Protein AF-H0URG2-F1 (afdb_monomer)

Radius of gyration: 34.23 Å; Cα contacts (8 Å, |Δi|>4): 2656; chains: 1; bounding box: 109×72×101 Å

InterPro domains:
  IPR011047 Quinoprotein alcohol dehydrogenase-like superfamily [SSF50998] (599-935)

Secondary structure (DSSP, 8-state):
--------PPEEPPPPTTSS-SPPPEEEEEE-TTS--PPPSSS-TT-----TT--S---------PPPPPPP-PPPTT-TTGGGTS----------PPPEE--SSS--EE-S--S-GGG--TT-TT-S--S-TT----TT---SS---S-GGGHHHHHHHHHHHT-HHHHTTSEEEEEEE-------S-SSSPPPS-S-PPPPTT-------TT--S-----------S----------------SS---TTTTT---EEESS--EESEEEETTEEEE-HHHHHHHTTSSS--SSSS------S---HHHHHT----TTTTTS--SHHHHHTEETTTEE-TT---TTSPBSS--STT--EEEEEEE-----TT---HHHHHHHHHT---B-GGG-B-TTTSSBPBPPPEEEEEEE-S-SS--SHHHHHHHHHHHHHHHHHHHSSSSS----EE--SHHHHHHHHHHHHHHHH-EEE--S--EEEE-TTS-EEEEEEEEEE-TTTTSSPPEEEEEEEEE-TT--EEEEEEHHHHHHTS-GGG--EEEEETTTEEEEEEETTEE--HHHHHHHTT---SSS-HHHHHHHHHHHHHTB------TT---------S-TTSTTPPTTB----B--SS--EEEEEEE-TTS-EEEEEEEE-TTS-EEEEETTTTEEEEEEE-HHHHGGGTTGGGTEETTEE---S-TT---S---EESSBS-EEEEE-TTS-EEEEEE-BTT-SEEEEEE-SSTTS-EEEEEEEEEEEE--TT-SS-EEEEEEEEEEE-SS-EEEEETTTTTTSTT--TT--BB-SPPEEEEETTEEEEEEE--B--TT---PPP-EEEEETTT--EEEEE--SS-----SPPEEEPSSTT--B--EEEEE-TTS-EEEEETTTTEEEEEE-TTSSTTB----SPPEEEEETTEEEEEEE---TTS-S-TT--B-EEEEEEHHHHHTT--SSGGGSEE--TTS----SSSS-EEEEPP--TT---EE-S--EEETTEEEEEEEEE--STT--EEEEEEEEETTT--BSSSSSSEEEEETEEEEEEEEETTEEEEEEEESS---HHHHHHHH-TT-EEETTTTEEEEEPPTTSPPPPSS------SS----

Organism: NCBI:txid926567

Sequence (1125 aa):
MGADDVLLNPFFKEAPKGIGEGVPPNVFLLIDTSASMLWSTSGDVNDVPASGTCYSGPAGSSPYYVLPSPVPHNPVVGDPYYFYESSETWCTYGDGSQPYKMYTGEQYQYWGRDLDSSNNIENDPNCYAQDNDYLRYKRGNRANGLVPNDSRAFKMKLVLWRLLRSPDVVRDAVVGVATYVQQDYSSWGDNGLPWADWYRGVTKSGSFAYREASWPNGRFGYDNPNSSGTGGSGMTYYGRSVRLSRGVLISTNESSKRAMFIVQPSQMYQLSGGAYVATQARDKVTQWFDGVEDSTNKELRFDGKRPLTQSIAFSEGANYSKLEGSLRDFFCARKSGVYDINDSRPSAEPTYIRQWCQGNYAIILTAGGQNRDNTDPVEAVRALYNARISYYGWGVDPATGSYRKSQPVKVFVVAFVNPNPTSDKGRQLKRTLEKMADVGDDGLENGSASPFYANDVGALMDAFRRIFDSINSNAGSGGAPVVSPRKDGETFVYSSSFSVPSSSRAMQWKGDIVCYGFDKDGNQTRKWSAAEMLNKREHSDRALLAVVNGEGLKRVLNSGSFSYLDQLASQMGLSSSGASAATQAELFLRWLMGDRTVAYDANGFKIKWDEDLDENYLYKRAGQRYKMGDVYHSGMVELTIYNSNGGKDIALFAQDNLGLLHAFDVSNGSERWAFAPPNVLEGRRMVGLKQFQGAWLQTTDPMQSYYSVPRYLLDGPLVVERTREGKYVLLGLLGRGGCGLYAMDVTSPWSPSFLWAVENQVFEFKGDSSMPGFSSSPKLVIWGSKSREVLSHVQAYGTKRDYRELLLSTSTPVVGTYLGEDVLLMGNGYPGPSGMSKQGAVYLSSLFTGDIKNKFTHSDMKSVVGSPKALAPSDGSREIDLFYFGDLSSSIWRASASKGQVSCIVPSGVIPGGMGISHGLAIGRSGGALWIAGVTGDDGGLDNPSGTRAVMFSFPLARAESGGITKTGDLNGVNAYDQSTAGSTDGWYMPLDQSGANRERPSTPPVIKNGYALFATFTPSSGACVAGTGRLYAVDLRTGKSGWGGLKYREVENLKITGITIYKNKIYMGVQRFADISDSALKKAFGSDAKASWDSGLVTISLPPNVPADKDKVGKYDRLYWRRR

pLDDT: mean 71.89, std 22.97, range [21.12, 98.12]

Structure (mmCIF, N/CA/C/O backbone):
data_AF-H0URG2-F1
#
_entry.id   AF-H0URG2-F1
#
loop_
_atom_site.group_PDB
_atom_site.id
_atom_site.type_symbol
_atom_site.label_atom_id
_atom_site.label_alt_id
_atom_site.label_comp_id
_atom_site.label_asym_id
_atom_site.label_entity_id
_atom_site.label_seq_id
_atom_site.pdbx_PDB_ins_code
_atom_site.Cartn_x
_atom_site.Cartn_y
_atom_site.Cartn_z
_atom_site.occupancy
_atom_site.B_iso_or_equiv
_atom_site.auth_seq_id
_atom_site.auth_comp_id
_atom_site.auth_asym_id
_atom_site.auth_atom_id
_atom_site.pdbx_PDB_model_num
ATOM 1 N N . MET A 1 1 ? -20.288 37.185 -10.070 1.00 23.23 1 MET A N 1
ATOM 2 C CA . MET A 1 1 ? -20.261 36.881 -8.624 1.00 23.23 1 MET A CA 1
ATOM 3 C C . MET A 1 1 ? -19.668 35.490 -8.507 1.00 23.23 1 MET A C 1
ATOM 5 O O . MET A 1 1 ? -20.315 34.547 -8.939 1.00 23.23 1 MET A O 1
ATOM 9 N N . GLY A 1 2 ? -18.379 35.409 -8.168 1.00 29.06 2 GLY A N 1
ATOM 10 C CA . GLY A 1 2 ? -17.565 34.202 -8.346 1.00 29.06 2 GLY A CA 1
ATOM 11 C C . GLY A 1 2 ? -17.967 33.103 -7.372 1.00 29.06 2 GLY A C 1
ATOM 12 O O . GLY A 1 2 ? -18.091 33.365 -6.181 1.00 29.06 2 GLY A O 1
ATOM 13 N N . ALA A 1 3 ? -18.205 31.900 -7.890 1.00 36.34 3 ALA A N 1
ATOM 14 C CA . ALA A 1 3 ? -18.294 30.700 -7.073 1.00 36.34 3 ALA A CA 1
ATOM 15 C C . ALA A 1 3 ? -16.969 30.543 -6.310 1.00 36.34 3 ALA A C 1
ATOM 17 O O . ALA A 1 3 ? -15.912 30.654 -6.920 1.00 36.34 3 ALA A O 1
ATOM 18 N N . ASP A 1 4 ? -17.021 30.348 -4.992 1.00 50.47 4 ASP A N 1
ATOM 19 C CA . ASP A 1 4 ? -15.824 30.191 -4.165 1.00 50.47 4 ASP A CA 1
ATOM 20 C C . ASP A 1 4 ? -14.951 29.040 -4.686 1.00 50.47 4 ASP A C 1
ATOM 22 O O . ASP A 1 4 ? -15.329 27.868 -4.578 1.00 50.47 4 ASP A O 1
ATOM 26 N N . ASP A 1 5 ? -13.772 29.369 -5.219 1.00 61.28 5 ASP A N 1
ATOM 27 C CA . ASP A 1 5 ? -12.823 28.371 -5.704 1.00 61.28 5 ASP A CA 1
ATOM 28 C C . ASP A 1 5 ? -12.405 27.445 -4.547 1.00 61.28 5 ASP A C 1
ATOM 30 O O . ASP A 1 5 ? -12.011 27.875 -3.451 1.00 61.28 5 ASP A O 1
ATOM 34 N N . VAL A 1 6 ? -12.535 26.139 -4.784 1.00 71.56 6 VAL A N 1
ATOM 35 C CA . VAL A 1 6 ? -12.036 25.083 -3.899 1.00 71.56 6 VAL A CA 1
ATOM 36 C C . VAL A 1 6 ? -10.634 24.710 -4.367 1.00 71.56 6 VAL A C 1
ATOM 38 O O . VAL A 1 6 ? -10.424 24.430 -5.542 1.00 71.56 6 VAL A O 1
ATOM 41 N N . LEU A 1 7 ? -9.671 24.705 -3.445 1.00 74.62 7 LEU A N 1
ATOM 42 C CA . LEU A 1 7 ? -8.257 24.432 -3.718 1.00 74.62 7 LEU A CA 1
ATOM 43 C C . LEU A 1 7 ? -7.811 23.207 -2.918 1.00 74.62 7 LEU A C 1
ATOM 45 O O . LEU A 1 7 ? -7.255 23.317 -1.821 1.00 74.62 7 LEU A O 1
ATOM 49 N N . LEU A 1 8 ? -8.106 22.023 -3.453 1.00 77.62 8 LEU A N 1
ATOM 50 C CA . LEU A 1 8 ? -7.709 20.766 -2.834 1.00 77.62 8 LEU A CA 1
ATOM 51 C C . LEU A 1 8 ? -6.282 20.433 -3.245 1.00 77.62 8 LEU A C 1
ATOM 53 O O . LEU A 1 8 ? -5.978 20.131 -4.393 1.00 77.62 8 LEU A O 1
ATOM 57 N N . ASN A 1 9 ? -5.394 20.461 -2.265 1.00 68.25 9 ASN A N 1
ATOM 58 C CA . ASN A 1 9 ? -3.984 20.230 -2.500 1.00 68.25 9 ASN A CA 1
ATOM 59 C C . ASN A 1 9 ? -3.631 18.755 -2.236 1.00 68.25 9 ASN A C 1
ATOM 61 O O . ASN A 1 9 ? -4.060 18.203 -1.217 1.00 68.25 9 ASN A O 1
ATOM 65 N N . PRO A 1 10 ? -2.899 18.092 -3.145 1.00 66.50 10 PRO A N 1
ATOM 66 C CA . PRO A 1 10 ? -2.402 16.734 -2.947 1.00 66.50 10 PRO A CA 1
ATOM 67 C C . PRO A 1 10 ? -1.057 16.748 -2.211 1.00 66.50 10 PRO A C 1
ATOM 69 O O . PRO A 1 10 ? -0.228 17.632 -2.431 1.00 66.50 10 PRO A O 1
ATOM 72 N N . PHE A 1 11 ? -0.802 15.738 -1.384 1.00 73.38 11 PHE A N 1
ATOM 73 C CA . PHE A 1 11 ? 0.464 15.602 -0.661 1.00 73.38 11 PHE A CA 1
ATOM 74 C C . PHE A 1 11 ? 1.533 14.991 -1.561 1.00 73.38 11 PHE A C 1
ATOM 76 O O . PHE A 1 11 ? 1.257 14.036 -2.291 1.00 73.38 11 PHE A O 1
ATOM 83 N N . PHE A 1 12 ? 2.752 15.531 -1.512 1.00 74.38 12 PHE A N 1
ATOM 84 C CA . PHE A 1 12 ? 3.875 14.940 -2.231 1.00 74.38 12 PHE A CA 1
ATOM 85 C C . PHE A 1 12 ? 4.222 13.580 -1.643 1.00 74.38 12 PHE A C 1
ATOM 87 O O . PHE A 1 12 ? 4.159 13.363 -0.430 1.00 74.38 12 PHE A O 1
ATOM 94 N N . LYS A 1 13 ? 4.583 12.664 -2.535 1.00 74.56 13 LYS A N 1
ATOM 95 C CA . LYS A 1 13 ? 4.996 11.326 -2.165 1.00 74.56 13 LYS A CA 1
ATOM 96 C C . LYS A 1 13 ? 6.514 11.231 -2.154 1.00 74.56 13 LYS A C 1
ATOM 98 O O . LYS A 1 13 ? 7.164 11.512 -3.156 1.00 74.56 13 LYS A O 1
ATOM 103 N N . GLU A 1 14 ? 7.069 10.803 -1.028 1.00 64.06 14 GLU A N 1
ATOM 104 C CA . GLU A 1 14 ? 8.490 10.484 -0.898 1.00 64.06 14 GLU A CA 1
ATOM 105 C C . GLU A 1 14 ? 8.695 8.972 -1.009 1.00 64.06 14 GLU A C 1
ATOM 107 O O . GLU A 1 14 ? 7.850 8.194 -0.558 1.00 64.06 14 GLU A O 1
ATOM 112 N N . ALA A 1 15 ? 9.810 8.549 -1.612 1.00 60.56 15 ALA A N 1
ATOM 113 C CA . ALA A 1 15 ? 10.192 7.140 -1.623 1.00 60.56 15 ALA A CA 1
ATOM 114 C C . ALA A 1 15 ? 10.370 6.630 -0.178 1.00 60.56 15 ALA A C 1
ATOM 116 O O . ALA A 1 15 ? 10.887 7.373 0.664 1.00 60.56 15 ALA A O 1
ATOM 117 N N . PRO A 1 16 ? 9.960 5.390 0.149 1.00 59.97 16 PRO A N 1
ATOM 118 C CA . PRO A 1 16 ? 10.150 4.852 1.491 1.00 59.97 16 PRO A CA 1
ATOM 119 C C . PRO A 1 16 ? 11.643 4.778 1.836 1.00 59.97 16 PRO A C 1
ATOM 121 O O . PRO A 1 16 ? 12.467 4.456 0.980 1.00 59.97 16 PRO A O 1
ATOM 124 N N . LYS A 1 17 ? 12.003 5.044 3.097 1.00 51.06 17 LYS A N 1
ATOM 125 C CA . LYS A 1 17 ? 13.397 4.924 3.562 1.00 51.06 17 LYS A CA 1
ATOM 126 C C . LYS A 1 17 ? 13.940 3.517 3.281 1.00 51.06 17 LYS A C 1
ATOM 128 O O . LYS A 1 17 ? 13.244 2.536 3.540 1.00 51.06 17 LYS A O 1
ATOM 133 N N . GLY A 1 18 ? 15.163 3.427 2.755 1.00 49.09 18 GLY A N 1
ATOM 134 C CA . GLY A 1 18 ? 15.786 2.170 2.326 1.00 49.09 18 GLY A CA 1
ATOM 135 C C . GLY A 1 18 ? 15.472 1.731 0.886 1.00 49.09 18 GLY A C 1
ATOM 136 O O . GLY A 1 18 ? 16.137 0.829 0.385 1.00 49.09 18 GLY A O 1
ATOM 137 N N . ILE A 1 19 ? 14.521 2.369 0.188 1.00 47.78 19 ILE A N 1
ATOM 138 C CA . ILE A 1 19 ? 14.267 2.153 -1.247 1.00 47.78 19 ILE A CA 1
ATOM 139 C C . ILE A 1 19 ? 15.076 3.172 -2.060 1.00 47.78 19 ILE A C 1
ATOM 141 O O . ILE A 1 19 ? 14.851 4.375 -1.963 1.00 47.78 19 ILE A O 1
ATOM 145 N N . GLY A 1 20 ? 16.018 2.690 -2.877 1.00 44.16 20 GLY A N 1
ATOM 146 C CA . GLY A 1 20 ? 16.857 3.535 -3.744 1.00 44.16 20 GLY A CA 1
ATOM 147 C C . GLY A 1 20 ? 18.101 4.146 -3.080 1.00 44.16 20 GLY A C 1
ATOM 148 O O . GLY A 1 20 ? 18.868 4.822 -3.754 1.00 44.16 20 GLY A O 1
ATOM 149 N N . GLU A 1 21 ? 18.358 3.866 -1.798 1.00 44.47 21 GLU A N 1
ATOM 150 C CA . GLU A 1 21 ? 19.613 4.220 -1.095 1.00 44.47 21 GLU A CA 1
ATOM 151 C C . GLU A 1 21 ? 20.697 3.124 -1.241 1.00 44.47 21 GLU A C 1
ATOM 153 O O . GLU A 1 21 ? 21.665 3.061 -0.482 1.00 44.47 21 GLU A O 1
ATOM 158 N N . GLY A 1 22 ? 20.510 2.220 -2.208 1.00 53.62 22 GLY A N 1
ATOM 159 C CA . GLY A 1 22 ? 21.348 1.049 -2.431 1.00 53.62 22 GLY A CA 1
ATOM 160 C C . GLY A 1 22 ? 22.709 1.372 -3.047 1.00 53.62 22 GLY A C 1
ATOM 161 O O . GLY A 1 22 ? 22.903 2.357 -3.755 1.00 53.62 22 GLY A O 1
ATOM 162 N N . VAL A 1 23 ? 23.666 0.482 -2.796 1.00 64.25 23 VAL A N 1
ATOM 163 C CA . VAL A 1 23 ? 24.939 0.437 -3.522 1.00 64.25 23 VAL A CA 1
ATOM 164 C C . VAL A 1 23 ? 24.622 0.186 -5.004 1.00 64.25 23 VAL A C 1
ATOM 166 O O . VAL A 1 23 ? 23.902 -0.779 -5.272 1.00 64.25 23 VAL A O 1
ATOM 169 N N . PRO A 1 24 ? 25.143 0.993 -5.951 1.00 69.12 24 PRO A N 1
ATOM 170 C CA . PRO A 1 24 ? 24.903 0.809 -7.384 1.00 69.12 24 PRO A CA 1
ATOM 171 C C . PRO A 1 24 ? 25.088 -0.654 -7.808 1.00 69.12 24 PRO A C 1
ATOM 173 O O . PRO A 1 24 ? 26.152 -1.210 -7.514 1.00 69.12 24 PRO A O 1
ATOM 176 N N . PRO A 1 25 ? 24.116 -1.314 -8.463 1.00 74.75 25 PRO A N 1
ATOM 177 C CA . PRO A 1 25 ? 24.286 -2.696 -8.891 1.00 74.75 25 PRO A CA 1
ATOM 178 C C . PRO A 1 25 ? 25.421 -2.832 -9.911 1.00 74.75 25 PRO A C 1
ATOM 180 O O . PRO A 1 25 ? 25.667 -1.932 -10.716 1.00 74.75 25 PRO A O 1
ATOM 183 N N . ASN A 1 26 ? 26.103 -3.974 -9.890 1.00 83.06 26 ASN A N 1
ATOM 184 C CA . ASN A 1 26 ? 27.033 -4.375 -10.940 1.00 83.06 26 ASN A CA 1
ATOM 185 C C . ASN A 1 26 ? 26.241 -5.039 -12.067 1.00 83.06 26 ASN A C 1
ATOM 187 O O . ASN A 1 26 ? 25.551 -6.027 -11.824 1.00 83.06 26 ASN A O 1
ATOM 191 N N . VAL A 1 27 ? 26.356 -4.529 -13.293 1.00 87.00 27 VAL A N 1
ATOM 192 C CA . VAL A 1 27 ? 25.695 -5.094 -14.477 1.00 87.00 27 VAL A CA 1
ATOM 193 C C . VAL A 1 27 ? 26.740 -5.365 -15.547 1.00 87.00 27 VAL A C 1
ATOM 195 O O . VAL A 1 27 ? 27.257 -4.443 -16.180 1.00 87.00 27 VAL A O 1
ATOM 198 N N . PHE A 1 28 ? 27.089 -6.636 -15.732 1.00 87.19 28 PHE A N 1
ATOM 199 C CA . PHE A 1 28 ? 28.124 -7.047 -16.676 1.00 87.19 28 PHE A CA 1
ATOM 200 C C . PHE A 1 28 ? 27.508 -7.689 -17.918 1.00 87.19 28 PHE A C 1
ATOM 202 O O . PHE A 1 28 ? 26.824 -8.704 -17.840 1.00 87.19 28 PHE A O 1
ATOM 209 N N . LEU A 1 29 ? 27.752 -7.092 -19.079 1.00 86.44 29 LEU A N 1
ATOM 210 C CA . LEU A 1 29 ? 27.286 -7.584 -20.368 1.00 86.44 29 LEU A CA 1
ATOM 211 C C . LEU A 1 29 ? 28.348 -8.517 -20.947 1.00 86.44 29 LEU A C 1
ATOM 213 O O . LEU A 1 29 ? 29.492 -8.100 -21.098 1.00 86.44 29 LEU A O 1
ATOM 217 N N . LEU A 1 30 ? 27.977 -9.742 -21.304 1.00 84.31 30 LEU A N 1
ATOM 218 C CA . LEU A 1 30 ? 28.808 -10.666 -22.067 1.00 84.31 30 LEU A CA 1
ATOM 219 C C . LEU A 1 30 ? 28.251 -10.786 -23.484 1.00 84.31 30 LEU A C 1
ATOM 221 O O . LEU A 1 30 ? 27.132 -11.262 -23.679 1.00 84.31 30 LEU A O 1
ATOM 225 N N . ILE A 1 31 ? 29.044 -10.366 -24.466 1.00 80.62 31 ILE A N 1
ATOM 226 C CA . ILE A 1 31 ? 28.698 -10.479 -25.885 1.00 80.62 31 ILE A CA 1
ATOM 227 C C . ILE A 1 31 ? 29.324 -11.757 -26.443 1.00 80.62 31 ILE A C 1
ATOM 229 O O . ILE A 1 31 ? 30.548 -11.875 -26.519 1.00 80.62 31 ILE A O 1
ATOM 233 N N . ASP A 1 32 ? 28.486 -12.708 -26.850 1.00 76.44 32 ASP A N 1
ATOM 234 C CA . ASP A 1 32 ? 28.926 -13.954 -27.469 1.00 76.44 32 ASP A CA 1
ATOM 235 C C . ASP A 1 32 ? 29.293 -13.766 -28.949 1.00 76.44 32 ASP A C 1
ATOM 237 O O . ASP A 1 32 ? 28.431 -13.741 -29.822 1.00 76.44 32 ASP A O 1
ATOM 241 N N . THR A 1 33 ? 30.586 -13.682 -29.258 1.00 65.94 33 THR A N 1
ATOM 242 C CA . THR A 1 33 ? 31.076 -13.518 -30.640 1.00 65.94 33 THR A CA 1
ATOM 243 C C . THR A 1 33 ? 31.188 -14.829 -31.424 1.00 65.94 33 THR A C 1
ATOM 245 O O . THR A 1 33 ? 31.694 -14.833 -32.552 1.00 65.94 33 THR A O 1
ATOM 248 N N . SER A 1 34 ? 30.756 -15.954 -30.843 1.00 57.47 34 SER A N 1
ATOM 249 C CA . SER A 1 34 ? 30.923 -17.290 -31.429 1.00 57.47 34 SER A CA 1
ATOM 250 C C . SER A 1 34 ? 29.943 -17.608 -32.558 1.00 57.47 34 SER A C 1
ATOM 252 O O . SER A 1 34 ? 30.241 -18.449 -33.408 1.00 57.47 34 SER A O 1
ATOM 254 N N . ALA A 1 35 ? 28.800 -16.927 -32.592 1.00 56.44 35 ALA A N 1
ATOM 255 C CA . ALA A 1 35 ? 27.760 -17.096 -33.596 1.00 56.44 35 ALA A CA 1
ATOM 256 C C . ALA A 1 35 ? 27.224 -15.738 -34.057 1.00 56.44 35 ALA A C 1
ATOM 258 O O . ALA A 1 35 ? 27.288 -14.744 -33.336 1.00 56.44 35 ALA A O 1
ATOM 259 N N . SER A 1 36 ? 26.704 -15.695 -35.282 1.00 56.72 36 SER A N 1
ATOM 260 C CA . SER A 1 36 ? 26.131 -14.478 -35.853 1.00 56.72 36 SER A CA 1
ATOM 261 C C . SER A 1 36 ? 24.843 -14.089 -35.122 1.00 56.72 36 SER A C 1
ATOM 263 O O . SER A 1 36 ? 23.948 -14.917 -34.975 1.00 56.72 36 SER A O 1
ATOM 265 N N . MET A 1 37 ? 24.715 -12.822 -34.725 1.00 65.19 37 MET A N 1
ATOM 266 C CA . MET A 1 37 ? 23.502 -12.266 -34.108 1.00 65.19 37 MET A CA 1
ATOM 267 C C . MET A 1 37 ? 22.620 -11.600 -35.174 1.00 65.19 37 MET A C 1
ATOM 269 O O . MET A 1 37 ? 22.312 -10.410 -35.107 1.00 65.19 37 MET A O 1
ATOM 273 N N . LEU A 1 38 ? 22.269 -12.372 -36.209 1.00 54.44 38 LEU A N 1
ATOM 274 C CA . LEU A 1 38 ? 21.428 -11.920 -37.321 1.00 54.44 38 LEU A CA 1
ATOM 275 C C . LEU A 1 38 ? 19.940 -12.116 -36.994 1.00 54.44 38 LEU A C 1
ATOM 277 O O . LEU A 1 38 ? 19.549 -13.137 -36.434 1.00 54.44 38 LEU A O 1
ATOM 281 N N . TRP A 1 39 ? 19.103 -11.160 -37.403 1.00 53.47 39 TRP A N 1
ATOM 282 C CA . TRP A 1 39 ? 17.642 -11.257 -37.320 1.00 53.47 39 TRP A CA 1
ATOM 283 C C . TRP A 1 39 ? 17.097 -12.028 -38.524 1.00 53.47 39 TRP A C 1
ATOM 285 O O . TRP A 1 39 ? 17.305 -11.605 -39.660 1.00 53.47 39 TRP A O 1
ATOM 295 N N . SER A 1 40 ? 16.398 -13.145 -38.310 1.00 44.03 40 SER A N 1
ATOM 296 C CA . SER A 1 40 ? 15.697 -13.836 -39.400 1.00 44.03 40 SER A CA 1
ATOM 297 C C . SER A 1 40 ? 14.273 -13.316 -39.541 1.00 44.03 40 SER A C 1
ATOM 299 O O . SER A 1 40 ? 13.514 -13.359 -38.575 1.00 44.03 40 SER A O 1
ATOM 301 N N . THR A 1 41 ? 13.873 -12.920 -40.748 1.00 35.22 41 THR A N 1
ATOM 302 C CA . THR A 1 41 ? 12.480 -12.557 -41.057 1.00 35.22 41 THR A CA 1
ATOM 303 C C . THR A 1 41 ? 11.589 -13.775 -41.328 1.00 35.22 41 THR A C 1
ATOM 305 O O . THR A 1 41 ? 10.371 -13.656 -41.283 1.00 35.22 41 THR A O 1
ATOM 308 N N . SER A 1 42 ? 12.157 -14.963 -41.576 1.00 34.75 42 SER A N 1
ATOM 309 C CA . SER A 1 42 ? 11.436 -16.248 -41.606 1.00 34.75 42 SER A CA 1
ATOM 310 C C . SER A 1 42 ? 12.411 -17.424 -41.781 1.00 34.75 42 SER A C 1
ATOM 312 O O . SER A 1 42 ? 13.003 -17.593 -42.841 1.00 34.75 42 SER A O 1
ATOM 314 N N . GLY A 1 43 ? 12.603 -18.246 -40.742 1.00 44.69 43 GLY A N 1
ATOM 315 C CA . GLY A 1 43 ? 13.341 -19.514 -40.842 1.00 44.69 43 GLY A CA 1
ATOM 316 C C . GLY A 1 43 ? 14.269 -19.823 -39.664 1.00 44.69 43 GLY A C 1
ATOM 317 O O . GLY A 1 43 ? 14.777 -18.931 -38.991 1.00 44.69 43 GLY A O 1
ATOM 318 N N . ASP A 1 44 ? 14.499 -21.114 -39.416 1.00 38.44 44 ASP A N 1
ATOM 319 C CA . ASP A 1 44 ? 15.436 -21.582 -38.395 1.00 38.44 44 ASP A CA 1
ATOM 320 C C . ASP A 1 44 ? 16.882 -21.319 -38.836 1.00 38.44 44 ASP A C 1
ATOM 322 O O . ASP A 1 44 ? 17.448 -22.048 -39.647 1.00 38.44 44 ASP A O 1
ATOM 326 N N . VAL A 1 45 ? 17.494 -20.271 -38.280 1.00 41.75 45 VAL A N 1
ATOM 327 C CA . VAL A 1 45 ? 18.829 -19.746 -38.653 1.00 41.75 45 VAL A CA 1
ATOM 328 C C . VAL A 1 45 ? 19.959 -20.787 -38.549 1.00 41.75 45 VAL A C 1
ATOM 330 O O . VAL A 1 45 ? 21.024 -20.617 -39.135 1.00 41.75 45 VAL A O 1
ATOM 333 N N . ASN A 1 46 ? 19.722 -21.897 -37.846 1.00 36.97 46 ASN A N 1
ATOM 334 C CA . ASN A 1 46 ? 20.714 -22.937 -37.565 1.00 36.97 46 ASN A CA 1
ATOM 335 C C . ASN A 1 46 ? 20.557 -24.215 -38.401 1.00 36.97 46 ASN A C 1
ATOM 337 O O . ASN A 1 46 ? 21.272 -25.191 -38.156 1.00 36.97 46 ASN A O 1
ATOM 341 N N . ASP A 1 47 ? 19.641 -24.220 -39.372 1.00 33.66 47 ASP A N 1
ATOM 342 C CA . ASP A 1 47 ? 19.243 -25.437 -40.079 1.00 33.66 47 ASP A CA 1
ATOM 343 C C . ASP A 1 47 ? 19.636 -25.481 -41.556 1.00 33.66 47 ASP A C 1
ATOM 345 O O . ASP A 1 47 ? 19.103 -26.295 -42.300 1.00 33.66 47 ASP A O 1
ATOM 349 N N . VAL A 1 48 ? 20.636 -24.703 -41.988 1.00 31.38 48 VAL A N 1
ATOM 350 C CA . VAL A 1 48 ? 21.342 -25.044 -43.233 1.00 31.38 48 VAL A CA 1
ATOM 351 C C . VAL A 1 48 ? 22.256 -26.231 -42.914 1.00 31.38 48 VAL A C 1
ATOM 353 O O . VAL A 1 48 ? 23.267 -26.054 -42.223 1.00 31.38 48 VAL A O 1
ATOM 356 N N . PRO A 1 49 ? 21.946 -27.462 -43.362 1.00 27.30 49 PRO A N 1
ATOM 357 C CA . PRO A 1 49 ? 22.881 -28.560 -43.210 1.00 27.30 49 PRO A CA 1
ATOM 358 C C . PRO A 1 49 ? 24.110 -28.200 -44.045 1.00 27.30 49 PRO A C 1
ATOM 360 O O . PRO A 1 49 ? 23.973 -27.707 -45.166 1.00 27.30 49 PRO A O 1
ATOM 363 N N . ALA A 1 50 ? 25.319 -28.501 -43.566 1.00 30.83 50 ALA A N 1
ATOM 364 C CA . ALA A 1 50 ? 26.390 -28.742 -44.524 1.00 30.83 50 ALA A CA 1
ATOM 365 C C . ALA A 1 50 ? 25.867 -29.860 -45.436 1.00 30.83 50 ALA A C 1
ATOM 367 O O . ALA A 1 50 ? 25.634 -30.969 -44.950 1.00 30.83 50 ALA A O 1
ATOM 368 N N . SER A 1 51 ? 25.560 -29.558 -46.701 1.00 26.19 51 SER A N 1
ATOM 369 C CA . SER A 1 51 ? 25.003 -30.558 -47.609 1.00 26.19 51 SER A CA 1
ATOM 370 C C . SER A 1 51 ? 25.964 -31.740 -47.627 1.00 26.19 51 SER A C 1
ATOM 372 O O . SER A 1 51 ? 27.138 -31.576 -47.970 1.00 26.19 51 SER A O 1
ATOM 374 N N . GLY A 1 52 ? 25.475 -32.908 -47.215 1.00 28.14 52 GLY A N 1
ATOM 375 C CA . GLY A 1 52 ? 26.280 -34.089 -46.904 1.00 28.14 52 GLY A CA 1
ATOM 376 C C . GLY A 1 52 ? 27.063 -34.691 -48.072 1.00 28.14 52 GLY A C 1
ATOM 377 O O . GLY A 1 52 ? 27.671 -35.738 -47.891 1.00 28.14 52 GLY A O 1
ATOM 378 N N . THR A 1 53 ? 27.083 -34.064 -49.249 1.00 27.41 53 THR A N 1
ATOM 379 C CA . THR A 1 53 ? 27.762 -34.569 -50.447 1.00 27.41 53 THR A CA 1
ATOM 380 C C . THR A 1 53 ? 28.116 -33.451 -51.438 1.00 27.41 53 THR A C 1
ATOM 382 O O . THR A 1 53 ? 27.714 -33.531 -52.591 1.00 27.41 53 THR A O 1
ATOM 385 N N . CYS A 1 54 ? 28.836 -32.390 -51.055 1.00 24.39 54 CYS A N 1
ATOM 386 C CA . CYS A 1 54 ? 29.363 -31.424 -52.039 1.00 24.39 54 CYS A CA 1
ATOM 387 C C . CYS A 1 54 ? 30.772 -30.940 -51.667 1.00 24.39 54 CYS A C 1
ATOM 389 O O . CYS A 1 54 ? 30.953 -30.003 -50.892 1.00 24.39 54 CYS A O 1
ATOM 391 N N . TYR A 1 55 ? 31.771 -31.598 -52.260 1.00 25.00 55 TYR A N 1
ATOM 392 C CA . TYR A 1 55 ? 33.051 -30.980 -52.596 1.00 25.00 55 TYR A CA 1
ATOM 393 C C . TYR A 1 55 ? 32.816 -29.902 -53.670 1.00 25.00 55 TYR A C 1
ATOM 395 O O . TYR A 1 55 ? 31.922 -30.031 -54.500 1.00 25.00 55 TYR A O 1
ATOM 403 N N . SER A 1 56 ? 33.634 -28.852 -53.641 1.00 29.36 56 SER A N 1
ATOM 404 C CA . SER A 1 56 ? 33.675 -27.732 -54.592 1.00 29.36 56 SER A CA 1
ATOM 405 C C . SER A 1 56 ? 33.534 -28.141 -56.075 1.00 29.36 56 SER A C 1
ATOM 407 O O . SER A 1 56 ? 34.380 -28.886 -56.572 1.00 29.36 56 SER A O 1
ATOM 409 N N . GLY A 1 57 ? 32.533 -27.594 -56.783 1.00 24.83 57 GLY A N 1
ATOM 410 C CA . GLY A 1 57 ? 32.296 -27.713 -58.238 1.00 24.83 57 GLY A CA 1
ATOM 411 C C . GLY A 1 57 ? 31.194 -26.742 -58.738 1.00 24.83 57 GLY A C 1
ATOM 412 O O . GLY A 1 57 ? 30.469 -26.232 -57.893 1.00 24.83 57 GLY A O 1
ATOM 413 N N . PRO A 1 58 ? 31.097 -26.430 -60.054 1.00 25.03 58 PRO A N 1
ATOM 414 C CA . PRO A 1 58 ? 30.818 -25.083 -60.599 1.00 25.03 58 PRO A CA 1
ATOM 415 C C . PRO A 1 58 ? 29.336 -24.675 -60.788 1.00 25.03 58 PRO A C 1
ATOM 417 O O . PRO A 1 58 ? 28.422 -25.472 -60.615 1.00 25.03 58 PRO A O 1
ATOM 420 N N . ALA A 1 59 ? 29.156 -23.394 -61.146 1.00 24.09 59 ALA A N 1
ATOM 421 C CA . ALA A 1 59 ? 27.945 -22.565 -61.110 1.00 24.09 59 ALA A CA 1
ATOM 422 C C . ALA A 1 59 ? 26.741 -22.999 -61.975 1.00 24.09 59 ALA A C 1
ATOM 424 O O . ALA A 1 59 ? 26.901 -23.530 -63.073 1.00 24.09 59 ALA A O 1
ATOM 425 N N . GLY A 1 60 ? 25.542 -22.612 -61.510 1.00 28.77 60 GLY A N 1
ATOM 426 C CA . GLY A 1 60 ? 24.342 -22.435 -62.338 1.00 28.77 60 GLY A CA 1
ATOM 427 C C . GLY A 1 60 ? 23.150 -23.338 -61.999 1.00 28.77 60 GLY A C 1
ATOM 428 O O . GLY A 1 60 ? 23.047 -24.450 -62.505 1.00 28.77 60 GLY A O 1
ATOM 429 N N . SER A 1 61 ? 22.203 -22.839 -61.195 1.00 22.88 61 SER A N 1
ATOM 430 C CA . SER A 1 61 ? 20.743 -22.968 -61.420 1.00 22.88 61 SER A CA 1
ATOM 431 C C . SER A 1 61 ? 19.949 -22.268 -60.304 1.00 22.88 61 SER A C 1
ATOM 433 O O . SER A 1 61 ? 20.063 -22.589 -59.126 1.00 22.88 61 SER A O 1
ATOM 435 N N . SER A 1 62 ? 19.154 -21.280 -60.712 1.00 23.94 62 SER A N 1
ATOM 436 C CA . SER A 1 62 ? 18.245 -20.470 -59.890 1.00 23.94 62 SER A CA 1
ATOM 437 C C . SER A 1 62 ? 16.865 -21.132 -59.770 1.00 23.94 62 SER A C 1
ATOM 439 O O . SER A 1 62 ? 16.385 -21.682 -60.765 1.00 23.94 62 SER A O 1
ATOM 441 N N . PRO A 1 63 ? 16.160 -20.994 -58.631 1.00 24.31 63 PRO A N 1
ATOM 442 C CA . PRO A 1 63 ? 14.718 -20.825 -58.636 1.00 24.31 63 PRO A CA 1
ATOM 443 C C . PRO A 1 63 ? 14.353 -19.362 -58.332 1.00 24.31 63 PRO A C 1
ATOM 445 O O . PRO A 1 63 ? 14.646 -18.821 -57.267 1.00 24.31 63 PRO A O 1
ATOM 448 N N . TYR A 1 64 ? 13.683 -18.750 -59.306 1.00 22.03 64 TYR A N 1
ATOM 449 C CA . TYR A 1 64 ? 13.076 -17.421 -59.276 1.00 22.03 64 TYR A CA 1
ATOM 450 C C . TYR A 1 64 ? 12.019 -17.283 -58.163 1.00 22.03 64 TYR A C 1
ATOM 452 O O . TYR A 1 64 ? 11.060 -18.053 -58.132 1.00 22.03 64 TYR A O 1
ATOM 460 N N . TYR A 1 65 ? 12.115 -16.229 -57.348 1.00 22.98 65 TYR A N 1
ATOM 461 C CA . TYR A 1 65 ? 10.965 -15.604 -56.682 1.00 22.98 65 TYR A CA 1
ATOM 462 C C . TYR A 1 65 ? 11.019 -14.091 -56.922 1.00 22.98 65 TYR A C 1
ATOM 464 O O . TYR A 1 65 ? 12.040 -13.456 -56.680 1.00 22.98 65 TYR A O 1
ATOM 472 N N . VAL A 1 66 ? 9.920 -13.524 -57.423 1.00 23.25 66 VAL A N 1
ATOM 473 C CA . VAL A 1 66 ? 9.764 -12.083 -57.671 1.00 23.25 66 VAL A CA 1
ATOM 474 C C . VAL A 1 66 ? 9.216 -11.435 -56.398 1.00 23.25 66 VAL A C 1
ATOM 476 O O . VAL A 1 66 ? 8.128 -11.802 -55.956 1.00 23.25 66 VAL A O 1
ATOM 479 N N . LEU A 1 67 ? 9.952 -10.488 -55.810 1.00 24.33 67 LEU A N 1
ATOM 480 C CA . LEU A 1 67 ? 9.475 -9.656 -54.697 1.00 24.33 67 LEU A CA 1
ATOM 481 C C . LEU A 1 67 ? 8.877 -8.329 -55.218 1.00 24.33 67 LEU A C 1
ATOM 483 O O . LEU A 1 67 ? 9.325 -7.839 -56.257 1.00 24.33 67 LEU A O 1
ATOM 487 N N . PRO A 1 68 ? 7.872 -7.739 -54.539 1.00 24.36 68 PRO A N 1
ATOM 488 C CA . PRO A 1 68 ? 7.247 -6.481 -54.959 1.00 24.36 68 PRO A CA 1
ATOM 489 C C . PRO A 1 68 ? 8.165 -5.264 -54.755 1.00 24.36 68 PRO A C 1
ATOM 491 O O . PRO A 1 68 ? 9.025 -5.267 -53.878 1.00 24.36 68 PRO A O 1
ATOM 494 N N . SER A 1 69 ? 7.943 -4.201 -55.535 1.00 24.70 69 SER A N 1
ATOM 495 C CA . SER A 1 69 ? 8.718 -2.952 -55.477 1.00 24.70 69 SER A CA 1
ATOM 496 C C . SER A 1 69 ? 8.552 -2.184 -54.148 1.00 24.70 69 SER A C 1
ATOM 498 O O . SER A 1 69 ? 7.438 -2.132 -53.619 1.00 24.70 69 SER A O 1
ATOM 500 N N . PRO A 1 70 ? 9.617 -1.537 -53.634 1.00 26.69 70 PRO A N 1
ATOM 501 C CA . PRO A 1 70 ? 9.577 -0.764 -52.392 1.00 26.69 70 PRO A CA 1
ATOM 502 C C . PRO A 1 70 ? 8.761 0.535 -52.520 1.00 26.69 70 PRO A C 1
ATOM 504 O O . PRO A 1 70 ? 8.737 1.182 -53.569 1.00 26.69 70 PRO A O 1
ATOM 507 N N . VAL A 1 71 ? 8.099 0.926 -51.426 1.00 25.33 71 VAL A N 1
ATOM 508 C CA . VAL A 1 71 ? 7.316 2.169 -51.311 1.00 25.33 71 VAL A CA 1
ATOM 509 C C . VAL A 1 71 ? 8.212 3.295 -50.759 1.00 25.33 71 VAL A C 1
ATOM 511 O O . VAL A 1 71 ? 8.892 3.073 -49.759 1.00 25.33 71 VAL A O 1
ATOM 514 N N . PRO A 1 72 ? 8.223 4.510 -51.342 1.00 26.08 72 PRO A N 1
ATOM 515 C CA . PRO A 1 72 ? 9.012 5.632 -50.822 1.00 26.08 72 PRO A CA 1
ATOM 516 C C . PRO A 1 72 ? 8.434 6.207 -49.515 1.00 26.08 72 PRO A C 1
ATOM 518 O O . PRO A 1 72 ? 7.232 6.471 -49.434 1.00 26.08 72 PRO A O 1
ATOM 521 N N . HIS A 1 73 ? 9.284 6.488 -48.521 1.00 29.61 73 HIS A N 1
ATOM 522 C CA . HIS A 1 73 ? 8.903 7.167 -47.272 1.00 29.61 73 HIS A CA 1
ATOM 523 C C . HIS A 1 73 ? 9.555 8.559 -47.146 1.00 29.61 73 HIS A C 1
ATOM 525 O O . HIS A 1 73 ? 10.734 8.732 -47.444 1.00 29.61 73 HIS A O 1
ATOM 531 N N . ASN A 1 74 ? 8.783 9.555 -46.684 1.00 28.17 74 ASN A N 1
ATOM 532 C CA . ASN A 1 74 ? 9.248 10.930 -46.445 1.00 28.17 74 ASN A CA 1
ATOM 533 C C . ASN A 1 74 ? 9.917 11.090 -45.056 1.00 28.17 74 ASN A C 1
ATOM 535 O O . ASN A 1 74 ? 9.469 10.462 -44.095 1.00 28.17 74 ASN A O 1
ATOM 539 N N . PRO A 1 75 ? 10.935 11.964 -44.916 1.00 29.81 75 PRO A N 1
ATOM 540 C CA . PRO A 1 75 ? 11.675 12.185 -43.668 1.00 29.81 75 PRO A CA 1
ATOM 541 C C . PRO A 1 75 ? 10.849 12.889 -42.575 1.00 29.81 75 PRO A C 1
ATOM 543 O O . PRO A 1 75 ? 10.092 13.820 -42.856 1.00 29.81 75 PRO A O 1
ATOM 546 N N . VAL A 1 76 ? 11.055 12.499 -41.310 1.00 30.55 76 VAL A N 1
ATOM 547 C CA . VAL A 1 76 ? 10.535 13.200 -40.120 1.00 30.55 76 VAL A CA 1
ATOM 548 C C . VAL A 1 76 ? 11.598 14.178 -39.606 1.00 30.55 76 VAL A C 1
ATOM 550 O O . VAL A 1 76 ? 12.749 13.810 -39.381 1.00 30.55 76 VAL A O 1
ATOM 553 N N . VAL A 1 77 ? 11.225 15.446 -39.420 1.00 27.28 77 VAL A N 1
ATOM 554 C CA . VAL A 1 77 ? 12.123 16.502 -38.924 1.00 27.28 77 VAL A CA 1
ATOM 555 C C . VAL A 1 77 ? 12.466 16.255 -37.450 1.00 27.28 77 VAL A C 1
ATOM 557 O O . VAL A 1 77 ? 11.578 16.288 -36.603 1.00 27.28 77 VAL A O 1
ATOM 560 N N . GLY A 1 78 ? 13.753 16.064 -37.141 1.00 32.66 78 GLY A N 1
ATOM 561 C CA . GLY A 1 78 ? 14.277 16.038 -35.766 1.00 32.66 78 GLY A CA 1
ATOM 562 C C . GLY A 1 78 ? 15.051 14.779 -35.366 1.00 32.66 78 GLY A C 1
ATOM 563 O O . GLY A 1 78 ? 15.770 14.828 -34.373 1.00 32.66 78 GLY A O 1
ATOM 564 N N . ASP A 1 79 ? 14.976 13.699 -36.148 1.00 32.34 79 ASP A N 1
ATOM 565 C CA . ASP A 1 79 ? 15.800 12.501 -35.953 1.00 32.34 79 ASP A CA 1
ATOM 566 C C . ASP A 1 79 ? 16.605 12.197 -37.230 1.00 32.34 79 ASP A C 1
ATOM 568 O O . ASP A 1 79 ? 16.059 11.650 -38.193 1.00 32.34 79 ASP A O 1
ATOM 572 N N . PRO A 1 80 ? 17.904 12.547 -37.277 1.00 31.44 80 PRO A N 1
ATOM 573 C CA . PRO A 1 80 ? 18.747 12.277 -38.438 1.00 31.44 80 PRO A CA 1
ATOM 574 C C . PRO A 1 80 ? 19.000 10.776 -38.690 1.00 31.44 80 PRO A C 1
ATOM 576 O O . PRO A 1 80 ? 19.685 10.444 -39.656 1.00 31.44 80 PRO A O 1
ATOM 579 N N . TYR A 1 81 ? 18.454 9.868 -37.867 1.00 36.81 81 TYR A N 1
ATOM 580 C CA . TYR A 1 81 ? 18.691 8.423 -37.935 1.00 36.81 81 TYR A CA 1
ATOM 581 C C . TYR A 1 81 ? 17.423 7.568 -38.161 1.00 36.81 81 TYR A C 1
ATOM 583 O O . TYR A 1 81 ? 17.527 6.341 -38.196 1.00 36.81 81 TYR A O 1
ATOM 591 N N . TYR A 1 82 ? 16.251 8.178 -38.393 1.00 33.03 82 TYR A N 1
ATOM 592 C CA . TYR A 1 82 ? 14.961 7.486 -38.612 1.00 33.03 82 TYR A CA 1
ATOM 593 C C . TYR A 1 82 ? 14.957 6.486 -39.792 1.00 33.03 82 TYR A C 1
ATOM 595 O O . TYR A 1 82 ? 14.238 5.486 -39.776 1.00 33.03 82 TYR A O 1
ATOM 603 N N . PHE A 1 83 ? 15.808 6.698 -40.803 1.00 33.09 83 PHE A N 1
ATOM 604 C CA . PHE A 1 83 ? 15.944 5.791 -41.954 1.00 33.09 83 PHE A CA 1
ATOM 605 C C . PHE A 1 83 ? 16.328 4.348 -41.566 1.00 33.09 83 PHE A C 1
ATOM 607 O O . PHE A 1 83 ? 16.046 3.417 -42.316 1.00 33.09 83 PHE A O 1
ATOM 614 N N . TYR A 1 84 ? 16.935 4.141 -40.393 1.00 37.38 84 TYR A N 1
ATOM 615 C CA . TYR A 1 84 ? 17.424 2.830 -39.952 1.00 37.38 84 TYR A CA 1
ATOM 616 C C . TYR A 1 84 ? 16.411 2.020 -39.122 1.00 37.38 84 TYR A C 1
ATOM 618 O O . TYR A 1 84 ? 16.648 0.838 -38.880 1.00 37.38 84 TYR A O 1
ATOM 626 N N . GLU A 1 85 ? 15.292 2.623 -38.699 1.00 33.44 85 GLU A N 1
ATOM 627 C CA . GLU A 1 85 ? 14.236 1.961 -37.906 1.00 33.44 85 GLU A CA 1
ATOM 628 C C . GLU A 1 85 ? 13.103 1.383 -38.760 1.00 33.44 85 GLU A C 1
ATOM 630 O O . GLU A 1 85 ? 12.496 0.387 -38.378 1.00 33.44 85 GLU A O 1
ATOM 635 N N . SER A 1 86 ? 12.830 1.986 -39.921 1.00 32.66 86 SER A N 1
ATOM 636 C CA . SER A 1 86 ? 11.711 1.611 -40.802 1.00 32.66 86 SER A CA 1
ATOM 637 C C . SER A 1 86 ? 12.091 0.654 -41.928 1.00 32.66 86 SER A C 1
ATOM 639 O O . SER A 1 86 ? 11.214 0.177 -42.646 1.00 32.66 86 SER A O 1
ATOM 641 N N . SER A 1 87 ? 13.378 0.354 -42.105 1.00 34.91 87 SER A N 1
ATOM 642 C CA . SER A 1 87 ? 13.774 -0.551 -43.169 1.00 34.91 87 SER A CA 1
ATOM 643 C C . SER A 1 87 ? 13.517 -1.999 -42.742 1.00 34.91 87 SER A C 1
ATOM 645 O O . SER A 1 87 ? 14.300 -2.637 -42.033 1.00 34.91 87 SER A O 1
ATOM 647 N N . GLU A 1 88 ? 12.406 -2.547 -43.232 1.00 34.41 88 GLU A N 1
ATOM 648 C CA . GLU A 1 88 ? 12.325 -3.954 -43.627 1.00 34.41 88 GLU A CA 1
ATOM 649 C C . GLU A 1 88 ? 13.410 -4.213 -44.692 1.00 34.41 88 GLU A C 1
ATOM 651 O O . GLU A 1 88 ? 13.146 -4.372 -45.880 1.00 34.41 88 GLU A O 1
ATOM 656 N N . THR A 1 89 ? 14.680 -4.163 -44.291 1.00 32.84 89 THR A N 1
ATOM 657 C CA . THR A 1 89 ? 15.809 -4.458 -45.165 1.00 32.84 89 THR A CA 1
ATOM 658 C C . THR A 1 89 ? 15.969 -5.964 -45.220 1.00 32.84 89 THR A C 1
ATOM 660 O O . THR A 1 89 ? 16.466 -6.613 -44.296 1.00 32.84 89 THR A O 1
ATOM 663 N N . TRP A 1 90 ? 15.492 -6.524 -46.325 1.00 31.23 90 TRP A N 1
ATOM 664 C CA . TRP A 1 90 ? 15.761 -7.890 -46.726 1.00 31.23 90 TRP A CA 1
ATOM 665 C C . TRP A 1 90 ? 17.269 -8.056 -46.994 1.00 31.23 90 TRP A C 1
ATOM 667 O O . TRP A 1 90 ? 17.867 -7.283 -47.734 1.00 31.23 90 TRP A O 1
ATOM 677 N N . CYS A 1 91 ? 17.851 -9.098 -46.389 1.00 28.02 91 CYS A N 1
ATOM 678 C CA . CYS A 1 91 ? 19.177 -9.679 -46.646 1.00 28.02 91 CYS A CA 1
ATOM 679 C C . CYS A 1 91 ? 20.444 -8.862 -46.295 1.00 28.02 91 CYS A C 1
ATOM 681 O O . CYS A 1 91 ? 21.000 -8.144 -47.117 1.00 28.02 91 CYS A O 1
ATOM 683 N N . THR A 1 92 ? 21.059 -9.194 -45.151 1.00 33.69 92 THR A N 1
ATOM 684 C CA . THR A 1 92 ? 22.529 -9.243 -45.005 1.00 33.69 92 THR A CA 1
ATOM 685 C C . THR A 1 92 ? 22.975 -10.678 -44.690 1.00 33.69 92 THR A C 1
ATOM 687 O O . THR A 1 92 ? 23.389 -11.003 -43.579 1.00 33.69 92 THR A O 1
ATOM 690 N N . TYR A 1 93 ? 22.883 -11.583 -45.671 1.00 33.44 93 TYR A N 1
ATOM 691 C CA . TYR A 1 93 ? 23.456 -12.929 -45.540 1.00 33.44 93 TYR A CA 1
ATOM 692 C C . TYR A 1 93 ? 24.942 -12.913 -45.923 1.00 33.44 93 TYR A C 1
ATOM 694 O O . TYR A 1 93 ? 25.308 -13.110 -47.076 1.00 33.44 93 TYR A O 1
ATOM 702 N N . GLY A 1 94 ? 25.812 -12.684 -44.939 1.00 35.06 94 GLY A N 1
ATOM 703 C CA . GLY A 1 94 ? 27.256 -12.896 -45.060 1.00 35.06 94 GLY A CA 1
ATOM 704 C C . GLY A 1 94 ? 27.724 -13.997 -44.111 1.00 35.06 94 GLY A C 1
ATOM 705 O O . GLY A 1 94 ? 27.621 -13.837 -42.899 1.00 35.06 94 GLY A O 1
ATOM 706 N N . ASP A 1 95 ? 28.251 -15.108 -44.638 1.00 32.22 95 ASP A N 1
ATOM 707 C CA . ASP A 1 95 ? 28.706 -16.271 -43.850 1.00 32.22 95 ASP A CA 1
ATOM 708 C C . ASP A 1 95 ? 30.110 -16.128 -43.231 1.00 32.22 95 ASP A C 1
ATOM 710 O O . ASP A 1 95 ? 30.649 -17.093 -42.693 1.00 32.22 95 ASP A O 1
ATOM 714 N N . GLY A 1 96 ? 30.706 -14.933 -43.258 1.00 37.09 96 GLY A N 1
ATOM 715 C CA . GLY A 1 96 ? 31.963 -14.678 -42.553 1.00 37.09 96 GLY A CA 1
ATOM 716 C C . GLY A 1 96 ? 33.173 -15.456 -43.086 1.00 37.09 96 GLY A C 1
ATOM 717 O O . GLY A 1 96 ? 34.064 -15.798 -42.306 1.00 37.09 96 GLY A O 1
ATOM 718 N N . SER A 1 97 ? 33.253 -15.729 -44.388 1.00 29.72 97 SER A N 1
ATOM 719 C CA . SER A 1 97 ? 34.504 -16.197 -44.998 1.00 29.72 97 SER A CA 1
ATOM 720 C C . SER A 1 97 ? 35.485 -15.038 -45.288 1.00 29.72 97 SER A C 1
ATOM 722 O O . SER A 1 97 ? 35.097 -13.881 -45.409 1.00 29.72 97 SER A O 1
ATOM 724 N N . GLN A 1 98 ? 36.788 -15.362 -45.265 1.00 29.84 98 GLN A N 1
ATOM 725 C CA . GLN A 1 98 ? 37.960 -14.462 -45.243 1.00 29.84 98 GLN A CA 1
ATOM 726 C C . GLN A 1 98 ? 37.934 -13.287 -46.247 1.00 29.84 98 GLN A C 1
ATOM 728 O O . GLN A 1 98 ? 37.347 -13.421 -47.317 1.00 29.84 98 GLN A O 1
ATOM 733 N N . PRO A 1 99 ? 38.661 -12.177 -45.970 1.00 32.09 99 PRO A N 1
ATOM 734 C CA . PRO A 1 99 ? 38.741 -11.039 -46.886 1.00 32.09 99 PRO A CA 1
ATOM 735 C C . PRO A 1 99 ? 39.249 -11.469 -48.269 1.00 32.09 99 PRO A C 1
ATOM 737 O O . PRO A 1 99 ? 40.336 -12.041 -48.387 1.00 32.09 99 PRO A O 1
ATOM 740 N N . TYR A 1 100 ? 38.494 -11.150 -49.320 1.00 34.19 100 TYR A N 1
ATOM 741 C CA . TYR A 1 100 ? 38.927 -11.334 -50.704 1.00 34.19 100 TYR A CA 1
ATOM 742 C C . TYR A 1 100 ? 39.674 -10.081 -51.189 1.00 34.19 100 TYR A C 1
ATOM 744 O O . TYR A 1 100 ? 39.157 -8.967 -51.112 1.00 34.19 100 TYR A O 1
ATOM 752 N N . LYS A 1 101 ? 40.914 -10.242 -51.673 1.00 31.52 101 LYS A N 1
ATOM 753 C CA . LYS A 1 101 ? 41.674 -9.165 -52.333 1.00 31.52 101 LYS A CA 1
ATOM 754 C C . LYS A 1 101 ? 41.294 -9.116 -53.813 1.00 31.52 101 LYS A C 1
ATOM 756 O O . LYS A 1 101 ? 41.709 -9.996 -54.563 1.00 31.52 101 LYS A O 1
ATOM 761 N N . MET A 1 102 ? 40.614 -8.058 -54.255 1.00 29.83 102 MET A N 1
ATOM 762 C CA . MET A 1 102 ? 40.599 -7.705 -55.679 1.00 29.83 102 MET A CA 1
ATOM 763 C C . MET A 1 102 ? 41.874 -6.929 -56.025 1.00 29.83 102 MET A C 1
ATOM 765 O O . MET A 1 102 ? 42.178 -5.901 -55.422 1.00 29.83 102 MET A O 1
ATOM 769 N N . TYR A 1 103 ? 42.635 -7.429 -56.999 1.00 33.94 103 TYR A N 1
ATOM 770 C CA . TYR A 1 103 ? 43.754 -6.708 -57.607 1.00 33.94 103 TYR A CA 1
ATOM 771 C C . TYR A 1 103 ? 43.238 -5.835 -58.754 1.00 33.94 103 TYR A C 1
ATOM 773 O O . TYR A 1 103 ? 43.495 -6.094 -59.925 1.00 33.94 103 TYR A O 1
ATOM 781 N N . THR A 1 104 ? 42.496 -4.792 -58.412 1.00 34.50 104 THR A N 1
ATOM 782 C CA . THR A 1 104 ? 42.283 -3.636 -59.289 1.00 34.50 104 THR A CA 1
ATOM 783 C C . THR A 1 104 ? 43.039 -2.460 -58.677 1.00 34.50 104 THR A C 1
ATOM 785 O O . THR A 1 104 ? 43.285 -2.459 -57.473 1.00 34.50 104 THR A O 1
ATOM 788 N N . GLY A 1 105 ? 43.466 -1.470 -59.465 1.00 36.28 105 GLY A N 1
ATOM 789 C CA . GLY A 1 105 ? 44.303 -0.338 -59.012 1.00 36.28 105 GLY A CA 1
ATOM 790 C C . GLY A 1 105 ? 43.734 0.524 -57.867 1.00 36.28 105 GLY A C 1
ATOM 791 O O . GLY A 1 105 ? 44.385 1.468 -57.433 1.00 36.28 105 GLY A O 1
ATOM 792 N N . GLU A 1 106 ? 42.559 0.177 -57.344 1.00 34.56 106 GLU A N 1
ATOM 793 C CA . GLU A 1 106 ? 41.945 0.687 -56.125 1.00 34.56 106 GLU A CA 1
ATOM 794 C C . GLU A 1 106 ? 41.683 -0.499 -55.167 1.00 34.56 106 GLU A C 1
ATOM 796 O O . GLU A 1 106 ? 41.009 -1.465 -55.526 1.00 34.56 106 GLU A O 1
ATOM 801 N N . GLN A 1 107 ? 42.248 -0.457 -53.953 1.00 31.62 107 GLN A N 1
ATOM 802 C CA . GLN A 1 107 ? 42.099 -1.517 -52.945 1.00 31.62 107 GLN A CA 1
ATOM 803 C C . GLN A 1 107 ? 40.721 -1.443 -52.266 1.00 31.62 107 GLN A C 1
ATOM 805 O O . GLN A 1 107 ? 40.538 -0.643 -51.349 1.00 31.62 107 GLN A O 1
ATOM 810 N N . TYR A 1 108 ? 39.785 -2.305 -52.663 1.00 34.91 108 TYR A N 1
ATOM 811 C CA . TYR A 1 108 ? 38.518 -2.528 -51.955 1.00 34.91 108 TYR A CA 1
ATOM 812 C C . TYR A 1 108 ? 38.586 -3.830 -51.130 1.00 34.91 108 TYR A C 1
ATOM 814 O O . TYR A 1 108 ? 39.143 -4.829 -51.588 1.00 34.91 108 TYR A O 1
ATOM 822 N N . GLN A 1 109 ? 38.051 -3.820 -49.902 1.00 35.41 109 GLN A N 1
ATOM 823 C CA . GLN A 1 109 ? 37.891 -5.004 -49.042 1.00 35.41 109 GLN A CA 1
ATOM 824 C C . GLN A 1 109 ? 36.400 -5.184 -48.730 1.00 35.41 109 GLN A C 1
ATOM 826 O O . GLN A 1 109 ? 35.812 -4.334 -48.066 1.00 35.41 109 GLN A O 1
ATOM 831 N N . TYR A 1 110 ? 35.801 -6.277 -49.207 1.00 36.47 110 TYR A N 1
ATOM 832 C CA . TYR A 1 110 ? 34.404 -6.643 -48.942 1.00 36.47 110 TYR A CA 1
ATOM 833 C C . TYR A 1 110 ? 34.316 -7.710 -47.841 1.00 36.47 110 TYR A C 1
ATOM 835 O O . TYR A 1 110 ? 35.201 -8.561 -47.729 1.00 36.47 110 TYR A O 1
ATOM 843 N N . TRP A 1 111 ? 33.234 -7.682 -47.055 1.00 34.75 111 TRP A N 1
ATOM 844 C CA . TRP A 1 111 ? 32.928 -8.673 -46.017 1.00 34.75 111 TRP A CA 1
ATOM 845 C C . TRP A 1 111 ? 31.480 -9.172 -46.188 1.00 34.75 111 TRP A C 1
ATOM 847 O O . TRP A 1 111 ? 30.536 -8.494 -45.793 1.00 34.75 111 TRP A O 1
ATOM 857 N N . GLY A 1 112 ? 31.297 -10.348 -46.800 1.00 33.59 112 GLY A N 1
ATOM 858 C CA . GLY A 1 112 ? 29.989 -10.971 -47.059 1.00 33.59 112 GLY A CA 1
ATOM 859 C C . GLY A 1 112 ? 30.084 -12.083 -48.113 1.00 33.59 112 GLY A C 1
ATOM 860 O O . GLY A 1 112 ? 31.020 -12.090 -48.905 1.00 33.59 112 GLY A O 1
ATOM 861 N N . ARG A 1 113 ? 29.162 -13.054 -48.103 1.00 32.78 113 ARG A N 1
ATOM 862 C CA . ARG A 1 113 ? 29.197 -14.248 -48.965 1.00 32.78 113 ARG A CA 1
ATOM 863 C C . ARG A 1 113 ? 28.682 -13.899 -50.364 1.00 32.78 113 ARG A C 1
ATOM 865 O O . ARG A 1 113 ? 27.504 -14.090 -50.636 1.00 32.78 113 ARG A O 1
ATOM 872 N N . ASP A 1 114 ? 29.560 -13.420 -51.234 1.00 35.22 114 ASP A N 1
ATOM 873 C CA . ASP A 1 114 ? 29.324 -13.431 -52.679 1.00 35.22 114 ASP A CA 1
ATOM 874 C C . ASP A 1 114 ? 30.037 -14.654 -53.285 1.00 35.22 114 ASP A C 1
ATOM 876 O O . ASP A 1 114 ? 31.260 -14.777 -53.201 1.00 35.22 114 ASP A O 1
ATOM 880 N N . LEU A 1 115 ? 29.266 -15.607 -53.817 1.00 33.69 115 LEU A N 1
ATOM 881 C CA . LEU A 1 115 ? 29.789 -16.795 -54.509 1.00 33.69 115 LEU A CA 1
ATOM 882 C C . LEU A 1 115 ? 29.735 -16.649 -56.041 1.00 33.69 115 LEU A C 1
ATOM 884 O O . LEU A 1 115 ? 30.150 -17.578 -56.735 1.00 33.69 115 LEU A O 1
ATOM 888 N N . ASP A 1 116 ? 29.253 -15.519 -56.568 1.00 37.91 116 ASP A N 1
ATOM 889 C CA . ASP A 1 116 ? 29.145 -15.255 -58.004 1.00 37.91 116 ASP A CA 1
ATOM 890 C C . ASP A 1 116 ? 29.438 -13.784 -58.328 1.00 37.91 116 ASP A C 1
ATOM 892 O O . ASP A 1 116 ? 28.547 -12.956 -58.479 1.00 37.91 116 ASP A O 1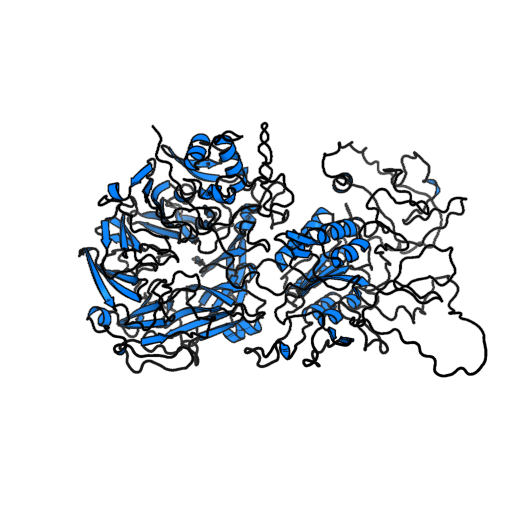
ATOM 896 N N . SER A 1 117 ? 30.715 -13.475 -58.547 1.00 35.44 117 SER A N 1
ATOM 897 C CA . SER A 1 117 ? 31.177 -12.120 -58.856 1.00 35.44 117 SER A CA 1
ATOM 898 C C . SER A 1 117 ? 30.639 -11.526 -60.170 1.00 35.44 117 SER A C 1
ATOM 900 O O . SER A 1 117 ? 30.961 -10.380 -60.482 1.00 35.44 117 SER A O 1
ATOM 902 N N . SER A 1 118 ? 29.897 -12.289 -60.984 1.00 37.09 118 SER A N 1
ATOM 903 C CA . SER A 1 118 ? 29.386 -11.831 -62.285 1.00 37.09 118 SER A CA 1
ATOM 904 C C . SER A 1 118 ? 28.122 -10.965 -62.197 1.00 37.09 118 SER A C 1
ATOM 906 O O . SER A 1 118 ? 27.767 -10.323 -63.182 1.00 37.09 118 SER A O 1
ATOM 908 N N . ASN A 1 119 ? 27.488 -10.890 -61.023 1.00 39.72 119 ASN A N 1
ATOM 909 C CA . ASN A 1 119 ? 26.249 -10.139 -60.781 1.00 39.72 119 ASN A CA 1
ATOM 910 C C . ASN A 1 119 ? 26.462 -8.778 -60.073 1.00 39.72 119 ASN A C 1
ATOM 912 O O . ASN A 1 119 ? 25.498 -8.081 -59.762 1.00 39.72 119 ASN A O 1
ATOM 916 N N . ASN A 1 120 ? 27.716 -8.359 -59.872 1.00 40.84 120 ASN A N 1
ATOM 917 C CA . ASN A 1 120 ? 28.084 -7.059 -59.295 1.00 40.84 120 ASN A CA 1
ATOM 918 C C . ASN A 1 120 ? 28.164 -5.948 -60.365 1.00 40.84 120 ASN A C 1
ATOM 920 O O . ASN A 1 120 ? 29.137 -5.190 -60.414 1.00 40.84 120 ASN A O 1
ATOM 924 N N . ILE A 1 121 ? 27.175 -5.879 -61.263 1.00 37.47 121 ILE A N 1
ATOM 925 C CA . ILE A 1 121 ? 27.103 -4.879 -62.340 1.00 37.47 121 ILE A CA 1
ATOM 926 C C . ILE A 1 121 ? 26.170 -3.741 -61.909 1.00 37.47 121 ILE A C 1
ATOM 928 O O . ILE A 1 121 ? 25.057 -3.966 -61.440 1.00 37.47 121 ILE A O 1
ATOM 932 N N . GLU A 1 122 ? 26.640 -2.505 -62.067 1.00 32.50 122 GLU A N 1
ATOM 933 C CA . GLU A 1 122 ? 25.897 -1.281 -61.756 1.00 32.50 122 GLU A CA 1
ATOM 934 C C . GLU A 1 122 ? 24.564 -1.242 -62.538 1.00 32.50 122 GLU A C 1
ATOM 936 O O . GLU A 1 122 ? 24.572 -1.236 -63.770 1.00 32.50 122 GLU A O 1
ATOM 941 N N . ASN A 1 123 ? 23.432 -1.198 -61.816 1.00 35.50 123 ASN A N 1
ATOM 942 C CA . ASN A 1 123 ? 22.043 -1.208 -62.321 1.00 35.50 123 ASN A CA 1
ATOM 943 C C . ASN A 1 123 ? 21.448 -2.567 -62.765 1.00 35.50 123 ASN A C 1
ATOM 945 O O . ASN A 1 123 ? 20.453 -2.581 -63.494 1.00 35.50 123 ASN A O 1
ATOM 949 N N . ASP A 1 124 ? 21.995 -3.708 -62.326 1.00 39.00 124 ASP A N 1
ATOM 950 C CA . ASP A 1 124 ? 21.352 -5.017 -62.536 1.00 39.00 124 ASP A CA 1
ATOM 951 C C . ASP A 1 124 ? 20.181 -5.246 -61.546 1.00 39.00 124 ASP A C 1
ATOM 953 O O . ASP A 1 124 ? 20.360 -5.066 -60.337 1.00 39.00 124 ASP A O 1
ATOM 957 N N . PRO A 1 125 ? 18.987 -5.679 -62.003 1.00 35.78 125 PRO A N 1
ATOM 958 C CA . PRO A 1 125 ? 17.852 -6.005 -61.130 1.00 35.78 125 PRO A CA 1
ATOM 959 C C . PRO A 1 125 ? 18.096 -7.166 -60.139 1.00 35.78 125 PRO A C 1
ATOM 961 O O . PRO A 1 125 ? 17.269 -7.370 -59.252 1.00 35.78 125 PRO A O 1
ATOM 964 N N . ASN A 1 126 ? 19.209 -7.903 -60.247 1.00 36.91 126 ASN A N 1
ATOM 965 C CA . ASN A 1 126 ? 19.653 -8.943 -59.307 1.00 36.91 126 ASN A CA 1
ATOM 966 C C . ASN A 1 126 ? 20.791 -8.493 -58.361 1.00 36.91 126 ASN A C 1
ATOM 968 O O . ASN A 1 126 ? 21.425 -9.336 -57.723 1.00 36.91 126 ASN A O 1
ATOM 972 N N . CYS A 1 127 ? 21.084 -7.192 -58.265 1.00 33.75 127 CYS A N 1
ATOM 973 C CA . CYS A 1 127 ? 22.154 -6.671 -57.413 1.00 33.75 127 CYS A CA 1
ATOM 974 C C . CYS A 1 127 ? 21.850 -6.847 -55.907 1.00 33.75 127 CYS A C 1
ATOM 976 O O . CYS A 1 127 ? 20.802 -6.428 -55.408 1.00 33.75 127 CYS A O 1
ATOM 978 N N . TYR A 1 128 ? 22.798 -7.423 -55.155 1.00 34.91 128 TYR A N 1
ATOM 979 C CA . TYR A 1 128 ? 22.760 -7.493 -53.690 1.00 34.91 128 TYR A CA 1
ATOM 980 C C . TYR A 1 128 ? 23.031 -6.099 -53.087 1.00 34.91 128 TYR A C 1
ATOM 982 O O . TYR A 1 128 ? 24.168 -5.724 -52.815 1.00 34.91 128 TYR A O 1
ATOM 990 N N . ALA A 1 129 ? 21.945 -5.351 -52.872 1.00 29.94 129 ALA A N 1
ATOM 991 C CA . ALA A 1 129 ? 21.859 -4.062 -52.179 1.00 29.94 129 ALA A CA 1
ATOM 992 C C . ALA A 1 129 ? 22.660 -2.893 -52.799 1.00 29.94 129 ALA A C 1
ATOM 994 O O . ALA A 1 129 ? 23.706 -2.483 -52.295 1.00 29.94 129 ALA A O 1
ATOM 995 N N . GLN A 1 130 ? 22.076 -2.250 -53.815 1.00 30.16 130 GLN A N 1
ATOM 996 C CA . GLN A 1 130 ? 22.257 -0.815 -54.056 1.00 30.16 130 GLN A CA 1
ATOM 997 C C . GLN A 1 130 ? 21.153 -0.048 -53.317 1.00 30.16 130 GLN A C 1
ATOM 999 O O . GLN A 1 130 ? 20.093 0.193 -53.876 1.00 30.16 130 GLN A O 1
ATOM 1004 N N . ASP A 1 131 ? 21.391 0.331 -52.059 1.00 27.16 131 ASP A N 1
ATOM 1005 C CA . ASP A 1 131 ? 20.591 1.396 -51.429 1.00 27.16 131 ASP A CA 1
ATOM 1006 C C . ASP A 1 131 ? 21.432 2.267 -50.478 1.00 27.16 131 ASP A C 1
ATOM 1008 O O . ASP A 1 131 ? 21.108 2.509 -49.319 1.00 27.16 131 ASP A O 1
ATOM 1012 N N . ASN A 1 132 ? 22.607 2.670 -50.975 1.00 32.81 132 ASN A N 1
ATOM 1013 C CA . ASN A 1 132 ? 23.221 3.996 -50.828 1.00 32.81 132 ASN A CA 1
ATOM 1014 C C . ASN A 1 132 ? 24.675 3.920 -51.304 1.00 32.81 132 ASN A C 1
ATOM 1016 O O . ASN A 1 132 ? 25.509 3.248 -50.693 1.00 32.81 132 ASN A O 1
ATOM 1020 N N . ASP A 1 133 ? 25.023 4.713 -52.315 1.00 30.91 133 ASP A N 1
ATOM 1021 C CA . ASP A 1 133 ? 26.401 4.893 -52.799 1.00 30.91 133 ASP A CA 1
ATOM 1022 C C . ASP A 1 133 ? 27.380 5.463 -51.744 1.00 30.91 133 ASP A C 1
ATOM 1024 O O . ASP A 1 133 ? 28.583 5.579 -51.989 1.00 30.91 133 ASP A O 1
ATOM 1028 N N . TYR A 1 134 ? 26.901 5.770 -50.534 1.00 30.62 134 TYR A N 1
ATOM 1029 C CA . TYR A 1 134 ? 27.698 6.234 -49.397 1.00 30.62 134 TYR A CA 1
ATOM 1030 C C . TYR A 1 134 ? 28.299 5.117 -48.520 1.00 30.62 134 TYR A C 1
ATOM 1032 O O . TYR A 1 134 ? 29.085 5.419 -47.623 1.00 30.62 134 TYR A O 1
ATOM 1040 N N . LEU A 1 135 ? 28.009 3.835 -48.781 1.00 34.69 135 LEU A N 1
ATOM 1041 C CA . LEU A 1 135 ? 28.534 2.686 -48.014 1.00 34.69 135 LEU A CA 1
ATOM 1042 C C . LEU A 1 135 ? 29.937 2.210 -48.458 1.00 34.69 135 LEU A C 1
ATOM 1044 O O . LEU A 1 135 ? 30.361 1.099 -48.140 1.00 34.69 135 LEU A O 1
ATOM 1048 N N . ARG A 1 136 ? 30.697 3.039 -49.189 1.00 33.19 136 ARG A N 1
ATOM 1049 C CA . ARG A 1 136 ? 32.063 2.707 -49.632 1.00 33.19 136 ARG A CA 1
ATOM 1050 C C . ARG A 1 136 ? 33.096 3.119 -48.577 1.00 33.19 136 ARG A C 1
ATOM 1052 O O . ARG A 1 136 ? 33.370 4.305 -48.402 1.00 33.19 136 ARG A O 1
ATOM 1059 N N . TYR A 1 137 ? 33.758 2.153 -47.936 1.00 34.44 137 TYR A N 1
ATOM 1060 C CA . TYR A 1 137 ? 34.994 2.425 -47.190 1.00 34.44 137 TYR A CA 1
ATOM 1061 C C . TYR A 1 137 ? 36.151 2.641 -48.183 1.00 34.44 137 TYR A C 1
ATOM 1063 O O . TYR A 1 137 ? 36.725 1.684 -48.706 1.00 34.44 137 TYR A O 1
ATOM 1071 N N . LYS A 1 138 ? 36.493 3.906 -48.472 1.00 32.50 138 LYS A N 1
ATOM 1072 C CA . LYS A 1 138 ? 37.727 4.280 -49.190 1.00 32.50 138 LYS A CA 1
ATOM 1073 C C . LYS A 1 138 ? 38.821 4.618 -48.175 1.00 32.50 138 LYS A C 1
ATOM 1075 O O . LYS A 1 138 ? 38.596 5.384 -47.241 1.00 32.50 138 LYS A O 1
ATOM 1080 N N . ARG A 1 139 ? 40.022 4.065 -48.385 1.00 32.78 139 ARG A N 1
ATOM 1081 C CA . ARG A 1 139 ? 41.234 4.301 -47.577 1.00 32.78 139 ARG A CA 1
ATOM 1082 C C . ARG A 1 139 ? 41.394 5.800 -47.262 1.00 32.78 139 ARG A C 1
ATOM 1084 O O . ARG A 1 139 ? 41.674 6.581 -48.164 1.00 32.78 139 ARG A O 1
ATOM 1091 N N . GLY A 1 140 ? 41.229 6.181 -45.992 1.00 36.25 140 GLY A N 1
ATOM 1092 C CA . GLY A 1 140 ? 41.451 7.551 -45.512 1.00 36.25 140 GLY A CA 1
ATOM 1093 C C . GLY A 1 140 ? 40.232 8.483 -45.441 1.00 36.25 140 GLY A C 1
ATOM 1094 O O . GLY A 1 140 ? 40.425 9.635 -45.067 1.00 36.25 140 GLY A O 1
ATOM 1095 N N . ASN A 1 141 ? 39.004 8.028 -45.728 1.00 33.47 141 ASN A N 1
ATOM 1096 C CA . ASN A 1 141 ? 37.793 8.854 -45.594 1.00 33.47 141 ASN A CA 1
ATOM 1097 C C . ASN A 1 141 ? 36.803 8.297 -44.558 1.00 33.47 141 ASN A C 1
ATOM 1099 O O . ASN A 1 141 ? 36.579 7.091 -44.482 1.00 33.47 141 ASN A O 1
ATOM 1103 N N . ARG A 1 142 ? 36.189 9.202 -43.777 1.00 34.03 142 ARG A N 1
ATOM 1104 C CA . ARG A 1 142 ? 35.071 8.901 -42.866 1.00 34.03 142 ARG A CA 1
ATOM 1105 C C . ARG A 1 142 ? 33.855 8.450 -43.679 1.00 34.03 142 ARG A C 1
ATOM 1107 O O . ARG A 1 142 ? 33.471 9.142 -44.619 1.00 34.03 142 ARG A O 1
ATOM 1114 N N . ALA A 1 143 ? 33.221 7.346 -43.289 1.00 35.28 143 ALA A N 1
ATOM 1115 C CA . ALA A 1 143 ? 31.841 7.096 -43.688 1.00 35.28 143 ALA A CA 1
ATOM 1116 C C . ALA A 1 143 ? 30.953 8.171 -43.035 1.00 35.28 143 ALA A C 1
ATOM 1118 O O . ALA A 1 143 ? 31.117 8.483 -41.853 1.00 35.28 143 ALA A O 1
ATOM 1119 N N . ASN A 1 144 ? 30.037 8.772 -43.793 1.00 32.88 144 ASN A N 1
ATOM 1120 C CA . ASN A 1 144 ? 29.050 9.700 -43.241 1.00 32.88 144 ASN A CA 1
ATOM 1121 C C . ASN A 1 144 ? 27.959 8.895 -42.508 1.00 32.88 144 ASN A C 1
ATOM 1123 O O . ASN A 1 144 ? 26.890 8.665 -43.061 1.00 32.88 144 ASN A O 1
ATOM 1127 N N . GLY A 1 145 ? 28.233 8.439 -41.281 1.00 40.00 145 GLY A N 1
ATOM 1128 C CA . GLY A 1 145 ? 27.243 7.780 -40.416 1.00 40.00 145 GLY A CA 1
ATOM 1129 C C . GLY A 1 145 ? 27.763 6.570 -39.630 1.00 40.00 145 GLY A C 1
ATOM 1130 O O . GLY A 1 145 ? 28.884 6.115 -39.836 1.00 40.00 145 GLY A O 1
ATOM 1131 N N . LEU A 1 146 ? 26.918 6.061 -38.722 1.00 38.41 146 LEU A N 1
ATOM 1132 C CA . LEU A 1 146 ? 27.118 4.842 -37.921 1.00 38.41 146 LEU A CA 1
ATOM 1133 C C . LEU A 1 146 ? 27.108 3.597 -38.834 1.00 38.41 146 LEU A C 1
ATOM 1135 O O . LEU A 1 146 ? 26.053 3.001 -39.047 1.00 38.41 146 LEU A O 1
ATOM 1139 N N . VAL A 1 147 ? 28.261 3.186 -39.375 1.00 43.34 147 VAL A N 1
ATOM 1140 C CA . VAL A 1 147 ? 28.377 1.958 -40.190 1.00 43.34 147 VAL A CA 1
ATOM 1141 C C . VAL A 1 147 ? 29.375 0.983 -39.545 1.00 43.34 147 VAL A C 1
ATOM 1143 O O . VAL A 1 147 ? 30.568 1.035 -39.836 1.00 43.34 147 VAL A O 1
ATOM 1146 N N . PRO A 1 148 ? 28.916 0.092 -38.645 1.00 44.69 148 PRO A N 1
ATOM 1147 C CA . PRO A 1 148 ? 29.714 -0.976 -38.063 1.00 44.69 148 PRO A CA 1
ATOM 1148 C C . PRO A 1 148 ? 30.529 -1.781 -39.077 1.00 44.69 148 PRO A C 1
ATOM 1150 O O . PRO A 1 148 ? 30.013 -2.258 -40.084 1.00 44.69 148 PRO A O 1
ATOM 1153 N N . ASN A 1 149 ? 31.785 -2.034 -38.722 1.00 46.78 149 ASN A N 1
ATOM 1154 C CA . ASN A 1 149 ? 32.742 -2.852 -39.472 1.00 46.78 149 ASN A CA 1
ATOM 1155 C C . ASN A 1 149 ? 32.401 -4.358 -39.576 1.00 46.78 149 ASN A C 1
ATOM 1157 O O . ASN A 1 149 ? 33.167 -5.113 -40.172 1.00 46.78 149 ASN A O 1
ATOM 1161 N N . ASP A 1 150 ? 31.294 -4.810 -38.977 1.00 49.44 150 ASP A N 1
ATOM 1162 C CA . ASP A 1 150 ? 30.871 -6.211 -38.947 1.00 49.44 150 ASP A CA 1
ATOM 1163 C C . ASP A 1 150 ? 29.346 -6.325 -39.061 1.00 49.44 150 ASP A C 1
ATOM 1165 O O . ASP A 1 150 ? 28.596 -5.953 -38.150 1.00 49.44 150 ASP A O 1
ATOM 1169 N N . SER A 1 151 ? 28.881 -6.868 -40.186 1.00 52.81 151 SER A N 1
ATOM 1170 C CA . SER A 1 151 ? 27.457 -7.002 -40.500 1.00 52.81 151 SER A CA 1
ATOM 1171 C C . SER A 1 151 ? 26.727 -8.013 -39.609 1.00 52.81 151 SER A C 1
ATOM 1173 O O . SER A 1 151 ? 25.516 -7.887 -39.432 1.00 52.81 151 SER A O 1
ATOM 1175 N N . ARG A 1 152 ? 27.434 -8.956 -38.962 1.00 55.19 152 ARG A N 1
ATOM 1176 C CA . ARG A 1 152 ? 26.837 -9.972 -38.063 1.00 55.19 152 ARG A CA 1
ATOM 1177 C C . ARG A 1 152 ? 26.357 -9.411 -36.728 1.00 55.19 152 ARG A C 1
ATOM 1179 O O . ARG A 1 152 ? 25.669 -10.112 -35.991 1.00 55.19 152 ARG A O 1
ATOM 1186 N N . ALA A 1 153 ? 26.747 -8.177 -36.415 1.00 59.25 153 ALA A N 1
ATOM 1187 C CA . ALA A 1 153 ? 26.491 -7.517 -35.140 1.00 59.25 153 ALA A CA 1
ATOM 1188 C C . ALA A 1 153 ? 25.844 -6.132 -35.301 1.00 59.25 153 ALA A C 1
ATOM 1190 O O . ALA A 1 153 ? 25.608 -5.451 -34.304 1.00 59.25 153 ALA A O 1
ATOM 1191 N N . PHE A 1 154 ? 25.567 -5.705 -36.539 1.00 59.66 154 PHE A N 1
ATOM 1192 C CA . PHE A 1 154 ? 25.233 -4.323 -36.893 1.00 59.66 154 PHE A CA 1
ATOM 1193 C C . PHE A 1 154 ? 24.143 -3.697 -36.004 1.00 59.66 154 PHE A C 1
ATOM 1195 O O . PHE A 1 154 ? 24.455 -2.769 -35.253 1.00 59.66 154 PHE A O 1
ATOM 1202 N N . LYS A 1 155 ? 22.897 -4.209 -35.989 1.00 62.28 155 LYS A N 1
ATOM 1203 C CA . LYS A 1 155 ? 21.853 -3.591 -35.140 1.00 62.28 155 LYS A CA 1
ATOM 1204 C C . LYS A 1 155 ? 22.039 -3.869 -33.639 1.00 62.28 155 LYS A C 1
ATOM 1206 O O . LYS A 1 155 ? 21.593 -3.054 -32.841 1.00 62.28 155 LYS A O 1
ATOM 1211 N N . MET A 1 156 ? 22.758 -4.922 -33.221 1.00 73.81 156 MET A N 1
ATOM 1212 C CA . MET A 1 156 ? 23.098 -5.116 -31.803 1.00 73.81 156 MET A CA 1
ATOM 1213 C C . MET A 1 156 ? 24.016 -3.991 -31.314 1.00 73.81 156 MET A C 1
ATOM 1215 O O . MET A 1 156 ? 23.750 -3.393 -30.274 1.00 73.81 156 MET A O 1
ATOM 1219 N N . LYS A 1 157 ? 25.065 -3.665 -32.079 1.00 70.94 157 LYS A N 1
ATOM 1220 C CA . LYS A 1 157 ? 25.976 -2.560 -31.759 1.00 70.94 157 LYS A CA 1
ATOM 1221 C C . LYS A 1 157 ? 25.235 -1.228 -31.692 1.00 70.94 157 LYS A C 1
ATOM 1223 O O . LYS A 1 157 ? 25.412 -0.495 -30.726 1.00 70.94 157 LYS A O 1
ATOM 1228 N N . LEU A 1 158 ? 24.351 -0.960 -32.656 1.00 67.69 158 LEU A N 1
ATOM 1229 C CA . LEU A 1 158 ? 23.513 0.241 -32.656 1.00 67.69 158 LEU A CA 1
ATOM 1230 C C . LEU A 1 158 ? 22.673 0.350 -31.373 1.00 67.69 158 LEU A C 1
ATOM 1232 O O . LEU A 1 158 ? 22.640 1.406 -30.739 1.00 67.69 158 LEU A O 1
ATOM 1236 N N . VAL A 1 159 ? 22.022 -0.743 -30.959 1.00 69.19 159 VAL A N 1
ATOM 1237 C CA . VAL A 1 159 ? 21.218 -0.763 -29.729 1.00 69.19 159 VAL A CA 1
ATOM 1238 C C . VAL A 1 159 ? 22.088 -0.586 -28.486 1.00 69.19 159 VAL A C 1
ATOM 1240 O O . VAL A 1 159 ? 21.745 0.227 -27.633 1.00 69.19 159 VAL A O 1
ATOM 1243 N N . LEU A 1 160 ? 23.231 -1.272 -28.387 1.00 74.81 160 LEU A N 1
ATOM 1244 C CA . LEU A 1 160 ? 24.162 -1.116 -27.263 1.00 74.81 160 LEU A CA 1
ATOM 1245 C C . LEU A 1 160 ? 24.709 0.314 -27.165 1.00 74.81 160 LEU A C 1
ATOM 1247 O O . LEU A 1 160 ? 24.768 0.874 -26.070 1.00 74.81 160 LEU A O 1
ATOM 1251 N N . TRP A 1 161 ? 25.048 0.933 -28.297 1.00 74.50 161 TRP A N 1
ATOM 1252 C CA . TRP A 1 161 ? 25.485 2.325 -28.353 1.00 74.50 161 TRP A CA 1
ATOM 1253 C C . TRP A 1 161 ? 24.403 3.273 -27.825 1.00 74.50 161 TRP A C 1
ATOM 1255 O O . TRP A 1 161 ? 24.688 4.129 -26.987 1.00 74.50 161 TRP A O 1
ATOM 1265 N N . ARG A 1 162 ? 23.144 3.092 -28.248 1.00 69.94 162 ARG A N 1
ATOM 1266 C CA . ARG A 1 162 ? 22.003 3.892 -27.767 1.00 69.94 162 ARG A CA 1
ATOM 1267 C C . ARG A 1 162 ? 21.738 3.670 -26.277 1.00 69.94 162 ARG A C 1
ATOM 1269 O O . ARG A 1 162 ? 21.601 4.636 -25.531 1.00 69.94 162 ARG A O 1
ATOM 1276 N N . LEU A 1 163 ? 21.713 2.412 -25.839 1.00 71.88 163 LEU A N 1
ATOM 1277 C CA . LEU A 1 163 ? 21.453 2.008 -24.457 1.00 71.88 163 LEU A CA 1
ATOM 1278 C C . LEU A 1 163 ? 22.453 2.643 -23.487 1.00 71.88 163 LEU A C 1
ATOM 1280 O O . LEU A 1 163 ? 22.062 3.307 -22.531 1.00 71.88 163 LEU A O 1
ATOM 1284 N N . LEU A 1 164 ? 23.749 2.481 -23.757 1.00 74.38 164 LEU A N 1
ATOM 1285 C CA . LEU A 1 164 ? 24.822 2.991 -22.900 1.00 74.38 164 LEU A CA 1
ATOM 1286 C C . LEU A 1 164 ? 24.895 4.527 -22.908 1.00 74.38 164 LEU A C 1
ATOM 1288 O O . LEU A 1 164 ? 25.461 5.135 -21.997 1.00 74.38 164 LEU A O 1
ATOM 1292 N N . ARG A 1 165 ? 24.293 5.173 -23.914 1.00 71.75 165 ARG A N 1
ATOM 1293 C CA . ARG A 1 165 ? 24.150 6.630 -24.009 1.00 71.75 165 ARG A CA 1
ATOM 1294 C C . ARG A 1 165 ? 22.816 7.151 -23.466 1.00 71.75 165 ARG A C 1
ATOM 1296 O O . ARG A 1 165 ? 22.646 8.365 -23.416 1.00 71.75 165 ARG A O 1
ATOM 1303 N N . SER A 1 166 ? 21.932 6.282 -22.981 1.00 63.69 166 SER A N 1
ATOM 1304 C CA . SER A 1 166 ? 20.699 6.681 -22.306 1.00 63.69 166 SER A CA 1
ATOM 1305 C C . SER A 1 166 ? 20.929 6.771 -20.792 1.00 63.69 166 SER A C 1
ATOM 1307 O O . SER A 1 166 ? 21.106 5.732 -20.146 1.00 63.69 166 SER A O 1
ATOM 1309 N N . PRO A 1 167 ? 20.951 7.976 -20.189 1.00 58.53 167 PRO A N 1
ATOM 1310 C CA . PRO A 1 167 ? 21.126 8.107 -18.745 1.00 58.53 167 PRO A CA 1
ATOM 1311 C C . PRO A 1 167 ? 20.009 7.398 -17.979 1.00 58.53 167 PRO A C 1
ATOM 1313 O O . PRO A 1 167 ? 20.266 6.828 -16.927 1.00 58.53 167 PRO A O 1
ATOM 1316 N N . ASP A 1 168 ? 18.796 7.343 -18.520 1.00 53.59 168 ASP A N 1
ATOM 1317 C CA . ASP A 1 168 ? 17.644 6.798 -17.805 1.00 53.59 168 ASP A CA 1
ATOM 1318 C C . ASP A 1 168 ? 17.717 5.289 -17.535 1.00 53.59 168 ASP A C 1
ATOM 1320 O O . ASP A 1 168 ? 17.019 4.798 -16.652 1.00 53.59 168 ASP A O 1
ATOM 1324 N N . VAL A 1 169 ? 18.572 4.558 -18.258 1.00 57.34 169 VAL A N 1
ATOM 1325 C CA . VAL A 1 169 ? 18.653 3.093 -18.159 1.00 57.34 169 VAL A CA 1
ATOM 1326 C C . VAL A 1 169 ? 19.824 2.632 -17.287 1.00 57.34 169 VAL A C 1
ATOM 1328 O O . VAL A 1 169 ? 19.681 1.700 -16.498 1.00 57.34 169 VAL A O 1
ATOM 1331 N N . VAL A 1 170 ? 20.988 3.285 -17.403 1.00 67.75 170 VAL A N 1
ATOM 1332 C CA . VAL A 1 170 ? 22.256 2.772 -16.843 1.00 67.75 170 VAL A CA 1
ATOM 1333 C C . VAL A 1 170 ? 22.918 3.678 -15.800 1.00 67.75 170 VAL A C 1
ATOM 1335 O O . VAL A 1 170 ? 23.973 3.322 -15.277 1.00 67.75 170 VAL A O 1
ATOM 1338 N N . ARG A 1 171 ? 22.351 4.854 -15.488 1.00 65.25 171 ARG A N 1
ATOM 1339 C CA . ARG A 1 171 ? 23.010 5.849 -14.612 1.00 65.25 171 ARG A CA 1
ATOM 1340 C C . ARG A 1 171 ? 23.256 5.379 -13.180 1.00 65.25 171 ARG A C 1
ATOM 1342 O O . ARG A 1 171 ? 24.238 5.788 -12.569 1.00 65.25 171 ARG A O 1
ATOM 1349 N N . ASP A 1 172 ? 22.386 4.518 -12.668 1.00 66.06 172 ASP A N 1
ATOM 1350 C CA . ASP A 1 172 ? 22.440 4.066 -11.280 1.00 66.06 172 ASP A CA 1
ATOM 1351 C C . ASP A 1 172 ? 23.223 2.745 -11.137 1.00 66.06 172 ASP A C 1
ATOM 1353 O O . ASP A 1 172 ? 23.363 2.242 -10.029 1.00 66.06 172 ASP A O 1
ATOM 1357 N N . ALA A 1 173 ? 23.805 2.220 -12.228 1.00 74.69 173 ALA A N 1
ATOM 1358 C CA . ALA A 1 173 ? 24.550 0.960 -12.271 1.00 74.69 173 ALA A CA 1
ATOM 1359 C C . ALA A 1 173 ? 26.049 1.146 -12.583 1.00 74.69 173 ALA A C 1
ATOM 1361 O O . ALA A 1 173 ? 26.469 2.066 -13.290 1.00 74.69 173 ALA A O 1
ATOM 1362 N N . VAL A 1 174 ? 26.869 0.216 -12.091 1.00 80.88 174 VAL A N 1
ATOM 1363 C CA . VAL A 1 174 ? 28.251 0.002 -12.541 1.00 80.88 174 VAL A CA 1
ATOM 1364 C C . VAL A 1 174 ? 28.203 -0.970 -13.712 1.00 80.88 174 VAL A C 1
ATOM 1366 O O . VAL A 1 174 ? 27.917 -2.152 -13.527 1.00 80.88 174 VAL A O 1
ATOM 1369 N N . VAL A 1 175 ? 28.478 -0.481 -14.920 1.00 82.75 175 VAL A N 1
ATOM 1370 C CA . VAL A 1 175 ? 28.350 -1.284 -16.141 1.00 82.75 175 VAL A CA 1
ATOM 1371 C C . VAL A 1 175 ? 29.719 -1.740 -16.621 1.00 82.75 175 VAL A C 1
ATOM 1373 O O . VAL A 1 175 ? 30.629 -0.929 -16.789 1.00 82.75 175 VAL A O 1
ATOM 1376 N N . GLY A 1 176 ? 29.860 -3.042 -16.858 1.00 80.12 176 GLY A N 1
ATOM 1377 C CA . GLY A 1 176 ? 31.024 -3.644 -17.506 1.00 80.12 176 GLY A CA 1
ATOM 1378 C C . GLY A 1 176 ? 30.600 -4.316 -18.804 1.00 80.12 176 GLY A C 1
ATOM 1379 O O . GLY A 1 176 ? 29.605 -5.029 -18.817 1.00 80.12 176 GLY A O 1
ATOM 1380 N N . VAL A 1 177 ? 31.334 -4.111 -19.896 1.00 75.12 177 VAL A N 1
ATOM 1381 C CA . VAL A 1 177 ? 31.066 -4.810 -21.163 1.00 75.12 177 VAL A CA 1
ATOM 1382 C C . VAL A 1 177 ? 32.238 -5.719 -21.472 1.00 75.12 177 VAL A C 1
ATOM 1384 O O . VAL A 1 177 ? 33.367 -5.245 -21.598 1.00 75.12 177 VAL A O 1
ATOM 1387 N N . ALA A 1 178 ? 31.966 -7.014 -21.540 1.00 71.69 178 ALA A N 1
ATOM 1388 C CA . ALA A 1 178 ? 32.928 -8.073 -21.750 1.00 71.69 178 ALA A CA 1
ATOM 1389 C C . ALA A 1 178 ? 32.645 -8.843 -23.042 1.00 71.69 178 ALA A C 1
ATOM 1391 O O . ALA A 1 178 ? 31.503 -9.039 -23.462 1.00 71.69 178 ALA A O 1
ATOM 1392 N N . THR A 1 179 ? 33.720 -9.301 -23.664 1.00 66.25 179 THR A N 1
ATOM 1393 C CA . THR A 1 179 ? 33.700 -10.172 -24.843 1.00 66.25 179 THR A CA 1
ATOM 1394 C C . THR A 1 179 ? 35.014 -10.963 -24.900 1.00 66.25 179 THR A C 1
ATOM 1396 O O . THR A 1 179 ? 35.887 -10.776 -24.051 1.00 66.25 179 THR A O 1
ATOM 1399 N N . TYR A 1 180 ? 35.172 -11.868 -25.859 1.00 58.97 180 TYR A N 1
ATOM 1400 C CA . TYR A 1 180 ? 36.373 -12.697 -25.991 1.00 58.97 180 TYR A CA 1
ATOM 1401 C C . TYR A 1 180 ? 37.614 -11.902 -26.416 1.00 58.97 180 TYR A C 1
ATOM 1403 O O . TYR A 1 180 ? 37.504 -10.915 -27.139 1.00 58.97 180 TYR A O 1
ATOM 1411 N N . VAL A 1 181 ? 38.804 -12.373 -26.011 1.00 50.31 181 VAL A N 1
ATOM 1412 C CA . VAL A 1 181 ? 40.101 -11.863 -26.508 1.00 50.31 181 VAL A CA 1
ATOM 1413 C C . VAL A 1 181 ? 40.216 -12.016 -28.019 1.00 50.31 181 VAL A C 1
ATOM 1415 O O . VAL A 1 181 ? 39.983 -13.101 -28.549 1.00 50.31 181 VAL A O 1
ATOM 1418 N N . GLN A 1 182 ? 40.688 -10.960 -28.674 1.00 47.62 182 GLN A N 1
ATOM 1419 C CA . GLN A 1 182 ? 40.977 -10.917 -30.100 1.00 47.62 182 GLN A CA 1
ATOM 1420 C C . GLN A 1 182 ? 42.531 -10.578 -30.268 1.00 47.62 182 GLN A C 1
ATOM 1422 O O . GLN A 1 182 ? 43.018 -9.700 -29.550 1.00 47.62 182 GLN A O 1
ATOM 1427 N N . GLN A 1 183 ? 43.347 -11.297 -31.102 1.00 40.50 183 GLN A N 1
ATOM 1428 C CA . GLN A 1 183 ? 44.857 -11.298 -31.362 1.00 40.50 183 GLN A CA 1
ATOM 1429 C C . GLN A 1 183 ? 45.619 -10.363 -32.432 1.00 40.50 183 GLN A C 1
ATOM 1431 O O . GLN A 1 183 ? 45.687 -10.655 -33.623 1.00 40.50 183 GLN A O 1
ATOM 1436 N N . ASP A 1 184 ? 46.364 -9.298 -32.058 1.00 38.34 184 ASP A N 1
ATOM 1437 C CA . ASP A 1 184 ? 46.907 -8.294 -33.039 1.00 38.34 184 ASP A CA 1
ATOM 1438 C C . ASP A 1 184 ? 48.033 -8.813 -33.961 1.00 38.34 184 ASP A C 1
ATOM 1440 O O . ASP A 1 184 ? 48.928 -9.545 -33.531 1.00 38.34 184 ASP A O 1
ATOM 1444 N N . TYR A 1 185 ? 48.028 -8.397 -35.235 1.00 39.97 185 TYR A N 1
ATOM 1445 C CA . TYR A 1 185 ? 48.981 -8.805 -36.278 1.00 39.97 185 TYR A CA 1
ATOM 1446 C C . TYR A 1 185 ? 49.756 -7.586 -36.817 1.00 39.97 185 TYR A C 1
ATOM 1448 O O . TYR A 1 185 ? 49.700 -7.245 -37.997 1.00 39.97 185 TYR A O 1
ATOM 1456 N N . SER A 1 186 ? 50.510 -6.912 -35.946 1.00 39.50 186 SER A N 1
ATOM 1457 C CA . SER A 1 186 ? 51.251 -5.677 -36.263 1.00 39.50 186 SER A CA 1
ATOM 1458 C C . SER A 1 186 ? 52.784 -5.837 -36.276 1.00 39.50 186 SER A C 1
ATOM 1460 O O . SER A 1 186 ? 53.518 -4.969 -35.813 1.00 39.50 186 SER A O 1
ATOM 1462 N N . SER A 1 187 ? 53.318 -6.933 -36.835 1.00 34.72 187 SER A N 1
ATOM 1463 C CA . SER A 1 187 ? 54.780 -7.167 -36.907 1.00 34.72 187 SER A CA 1
ATOM 1464 C C . SER A 1 187 ? 55.458 -6.831 -38.249 1.00 34.72 187 SER A C 1
ATOM 1466 O O . SER A 1 187 ? 56.646 -7.104 -38.401 1.00 34.72 187 SER A O 1
ATOM 1468 N N . TRP A 1 188 ? 54.766 -6.234 -39.228 1.00 31.06 188 TRP A N 1
ATOM 1469 C CA . TRP A 1 188 ? 55.358 -5.876 -40.532 1.00 31.06 188 TRP A CA 1
ATOM 1470 C C . TRP A 1 188 ? 55.092 -4.397 -40.852 1.00 31.06 188 TRP A C 1
ATOM 1472 O O . TRP A 1 188 ? 53.943 -3.983 -40.955 1.00 31.06 188 TRP A O 1
ATOM 1482 N N . GLY A 1 189 ? 56.168 -3.611 -40.957 1.00 36.44 189 GLY A N 1
ATOM 1483 C CA . GLY A 1 189 ? 56.182 -2.144 -40.926 1.00 36.44 189 GLY A CA 1
ATOM 1484 C C . GLY A 1 189 ? 55.162 -1.396 -41.799 1.00 36.44 189 GLY A C 1
ATOM 1485 O O . GLY A 1 189 ? 54.877 -1.774 -42.932 1.00 36.44 189 GLY A O 1
ATOM 1486 N N . ASP A 1 190 ? 54.656 -0.303 -41.224 1.00 37.12 190 ASP A N 1
ATOM 1487 C CA . ASP A 1 190 ? 54.096 0.941 -41.782 1.00 37.12 190 ASP A CA 1
ATOM 1488 C C . ASP A 1 190 ? 53.165 0.949 -43.011 1.00 37.12 190 ASP A C 1
ATOM 1490 O O . ASP A 1 190 ? 52.782 2.032 -43.442 1.00 37.12 190 ASP A O 1
ATOM 1494 N N . ASN A 1 191 ? 52.694 -0.176 -43.559 1.00 36.41 191 ASN A N 1
ATOM 1495 C CA . ASN A 1 191 ? 51.747 -0.140 -44.692 1.00 36.41 191 ASN A CA 1
ATOM 1496 C C . ASN A 1 191 ? 50.628 -1.204 -44.697 1.00 36.41 191 ASN A C 1
ATOM 1498 O O . ASN A 1 191 ? 49.915 -1.333 -45.694 1.00 36.41 191 ASN A O 1
ATOM 1502 N N . GLY A 1 192 ? 50.409 -1.933 -43.599 1.00 35.81 192 GLY A N 1
ATOM 1503 C CA . GLY A 1 192 ? 49.261 -2.837 -43.433 1.00 35.81 192 GLY A CA 1
ATOM 1504 C C . GLY A 1 192 ? 48.203 -2.232 -42.512 1.00 35.81 192 GLY A C 1
ATOM 1505 O O . GLY A 1 192 ? 48.516 -1.863 -41.385 1.00 35.81 192 GLY A O 1
ATOM 1506 N N . LEU A 1 193 ? 46.957 -2.109 -42.977 1.00 33.34 193 LEU A N 1
ATOM 1507 C CA . LEU A 1 193 ? 45.832 -1.740 -42.112 1.00 33.34 193 LEU A CA 1
ATOM 1508 C C . LEU A 1 193 ? 45.704 -2.760 -40.959 1.00 33.34 193 LEU A C 1
ATOM 1510 O O . LEU A 1 193 ? 45.865 -3.955 -41.211 1.00 33.34 193 LEU A O 1
ATOM 1514 N N . PRO A 1 194 ? 45.399 -2.323 -39.724 1.00 35.12 194 PRO A N 1
ATOM 1515 C CA . PRO A 1 194 ? 45.220 -3.221 -38.590 1.00 35.12 194 PRO A CA 1
ATOM 1516 C C . PRO A 1 194 ? 44.028 -4.151 -38.840 1.00 35.12 194 PRO A C 1
ATOM 1518 O O . PRO A 1 194 ? 42.895 -3.702 -39.017 1.00 35.12 194 PRO A O 1
ATOM 1521 N N . TRP A 1 195 ? 44.290 -5.453 -38.849 1.00 35.25 195 TRP A N 1
ATOM 1522 C CA . TRP A 1 195 ? 43.269 -6.471 -38.645 1.00 35.25 195 TRP A CA 1
ATOM 1523 C C . TRP A 1 195 ? 42.926 -6.404 -37.156 1.00 35.25 195 TRP A C 1
ATOM 1525 O O . TRP A 1 195 ? 43.847 -6.466 -36.348 1.00 35.25 195 TRP A O 1
ATOM 1535 N N . ALA A 1 196 ? 41.668 -6.102 -36.806 1.00 28.91 196 ALA A N 1
ATOM 1536 C CA . ALA A 1 196 ? 41.269 -5.847 -35.415 1.00 28.91 196 ALA A CA 1
ATOM 1537 C C . ALA A 1 196 ? 41.870 -6.888 -34.490 1.00 28.91 196 ALA A C 1
ATOM 1539 O O . ALA A 1 196 ? 41.764 -8.037 -34.891 1.00 28.91 196 ALA A O 1
ATOM 1540 N N . ASP A 1 197 ? 42.471 -6.451 -33.365 1.00 35.44 197 ASP A N 1
ATOM 1541 C CA . ASP A 1 197 ? 42.795 -7.241 -32.172 1.00 35.44 197 ASP A CA 1
ATOM 1542 C C . ASP A 1 197 ? 43.627 -6.435 -31.114 1.00 35.44 197 ASP A C 1
ATOM 1544 O O . ASP A 1 197 ? 44.222 -5.403 -31.437 1.00 35.44 197 ASP A O 1
ATOM 1548 N N . TRP A 1 198 ? 43.662 -6.839 -29.827 1.00 34.78 198 TRP A N 1
ATOM 1549 C CA . TRP A 1 198 ? 44.116 -5.974 -28.706 1.00 34.78 198 TRP A CA 1
ATOM 1550 C C . TRP A 1 198 ? 45.497 -6.286 -28.097 1.00 34.78 198 TRP A C 1
ATOM 1552 O O . TRP A 1 198 ? 45.664 -7.266 -27.377 1.00 34.78 198 TRP A O 1
ATOM 1562 N N . TYR A 1 199 ? 46.462 -5.379 -28.305 1.00 30.28 199 TYR A N 1
ATOM 1563 C CA . TYR A 1 199 ? 47.211 -4.550 -27.326 1.00 30.28 199 TYR A CA 1
ATOM 1564 C C . TYR A 1 199 ? 48.350 -3.838 -28.087 1.00 30.28 199 TYR A C 1
ATOM 1566 O O . TYR A 1 199 ? 49.116 -4.481 -28.795 1.00 30.28 199 TYR A O 1
ATOM 1574 N N . ARG A 1 200 ? 48.523 -2.516 -27.906 1.00 28.31 200 ARG A N 1
ATOM 1575 C CA . ARG A 1 200 ? 49.655 -1.767 -28.493 1.00 28.31 200 ARG A CA 1
ATOM 1576 C C . ARG A 1 200 ? 51.005 -2.252 -27.941 1.00 28.31 200 ARG A C 1
ATOM 1578 O O . ARG A 1 200 ? 51.253 -2.152 -26.739 1.00 28.31 200 ARG A O 1
ATOM 1585 N N . GLY A 1 201 ? 51.888 -2.687 -28.842 1.00 26.64 201 GLY A N 1
ATOM 1586 C CA . GLY A 1 201 ? 53.335 -2.800 -28.640 1.00 26.64 201 GLY A CA 1
ATOM 1587 C C . GLY A 1 201 ? 54.057 -1.459 -28.848 1.00 26.64 201 GLY A C 1
ATOM 1588 O O . GLY A 1 201 ? 53.595 -0.585 -29.576 1.00 26.64 201 GLY A O 1
ATOM 1589 N N . VAL A 1 202 ? 55.180 -1.288 -28.154 1.00 29.91 202 VAL A N 1
ATOM 1590 C CA . VAL A 1 202 ? 55.990 -0.060 -28.035 1.00 29.91 202 VAL A CA 1
ATOM 1591 C C . VAL A 1 202 ? 56.807 0.230 -29.308 1.00 29.91 202 VAL A C 1
ATOM 1593 O O . VAL A 1 202 ? 57.338 -0.696 -29.915 1.00 29.91 202 VAL A O 1
ATOM 1596 N N . THR A 1 203 ? 57.019 1.509 -29.655 1.00 36.31 203 THR A N 1
ATOM 1597 C CA . THR A 1 203 ? 58.131 1.940 -30.530 1.00 36.31 203 THR A CA 1
ATOM 1598 C C . THR A 1 203 ? 59.320 2.458 -29.708 1.00 36.31 203 THR A C 1
ATOM 1600 O O . THR A 1 203 ? 59.172 2.921 -28.578 1.00 36.31 203 THR A O 1
ATOM 1603 N N . LYS A 1 204 ? 60.521 2.375 -30.296 1.00 37.69 204 LYS A N 1
ATOM 1604 C CA . LYS A 1 204 ? 61.862 2.568 -29.697 1.00 37.69 204 LYS A CA 1
ATOM 1605 C C . LYS A 1 204 ? 62.128 3.848 -28.871 1.00 37.69 204 LYS A C 1
ATOM 1607 O O . LYS A 1 204 ? 63.216 3.942 -28.315 1.00 37.69 204 LYS A O 1
ATOM 1612 N N . SER A 1 205 ? 61.213 4.814 -28.771 1.00 36.38 205 SER A N 1
ATOM 1613 C CA . SER A 1 205 ? 61.466 6.135 -28.160 1.00 36.38 205 SER A CA 1
ATOM 1614 C C . SER A 1 205 ? 60.591 6.516 -26.951 1.00 36.38 205 SER A C 1
ATOM 1616 O O . SER A 1 205 ? 60.673 7.644 -26.481 1.00 36.38 205 SER A O 1
ATOM 1618 N N . GLY A 1 206 ? 59.837 5.584 -26.357 1.00 37.97 206 GLY A N 1
ATOM 1619 C CA . GLY A 1 206 ? 59.547 5.648 -24.913 1.00 37.97 206 GLY A CA 1
ATOM 1620 C C . GLY A 1 206 ? 58.569 6.716 -24.381 1.00 37.97 206 GLY A C 1
ATOM 1621 O O . GLY A 1 206 ? 58.785 7.215 -23.280 1.00 37.97 206 GLY A O 1
ATOM 1622 N N . SER A 1 207 ? 57.466 7.048 -25.063 1.00 28.31 207 SER A N 1
ATOM 1623 C CA . SER A 1 207 ? 56.302 7.759 -24.461 1.00 28.31 207 SER A CA 1
ATOM 1624 C C . SER A 1 207 ? 55.025 7.432 -25.279 1.00 28.31 207 SER A C 1
ATOM 1626 O O . SER A 1 207 ? 55.118 7.427 -26.500 1.00 28.31 207 SER A O 1
ATOM 1628 N N . PHE A 1 208 ? 53.827 7.076 -24.768 1.00 36.84 208 PHE A N 1
ATOM 1629 C CA . PHE A 1 208 ? 53.067 7.547 -23.590 1.00 36.84 208 PHE A CA 1
ATOM 1630 C C . PHE A 1 208 ? 52.071 6.527 -22.966 1.00 36.84 208 PHE A C 1
ATOM 1632 O O . PHE A 1 208 ? 51.778 5.469 -23.519 1.00 36.84 208 PHE A O 1
ATOM 1639 N N . ALA A 1 209 ? 51.546 6.930 -21.797 1.00 32.25 209 ALA A N 1
ATOM 1640 C CA . ALA A 1 209 ? 50.742 6.236 -20.788 1.00 32.25 209 ALA A CA 1
ATOM 1641 C C . ALA A 1 209 ? 49.268 5.905 -21.133 1.00 32.25 209 ALA A C 1
ATOM 1643 O O . ALA A 1 209 ? 48.506 6.785 -21.521 1.00 32.25 209 ALA A O 1
ATOM 1644 N N . TYR A 1 210 ? 48.850 4.660 -20.840 1.00 27.09 210 TYR A N 1
ATOM 1645 C CA . TYR A 1 210 ? 47.566 4.328 -20.184 1.00 27.09 210 TYR A CA 1
ATOM 1646 C C . TYR A 1 210 ? 47.627 2.913 -19.566 1.00 27.09 210 TYR A C 1
ATOM 1648 O O . TYR A 1 210 ? 47.179 1.926 -20.143 1.00 27.09 210 TYR A O 1
ATOM 1656 N N . ARG A 1 211 ? 48.260 2.823 -18.391 1.00 33.31 211 ARG A N 1
ATOM 1657 C CA . ARG A 1 211 ? 48.210 1.718 -17.417 1.00 33.31 211 ARG A CA 1
ATOM 1658 C C . ARG A 1 211 ? 48.561 2.339 -16.066 1.00 33.31 211 ARG A C 1
ATOM 1660 O O . ARG A 1 211 ? 49.730 2.377 -15.695 1.00 33.31 211 ARG A O 1
ATOM 1667 N N . GLU A 1 212 ? 47.585 2.907 -15.364 1.00 29.52 212 GLU A N 1
ATOM 1668 C CA . GLU A 1 212 ? 47.803 3.195 -13.945 1.00 29.52 212 GLU A CA 1
ATOM 1669 C C . GLU A 1 212 ? 47.915 1.855 -13.210 1.00 29.52 212 GLU A C 1
ATOM 1671 O O . GLU A 1 212 ? 47.180 0.909 -13.496 1.00 29.52 212 GLU A O 1
ATOM 1676 N N . ALA A 1 213 ? 48.900 1.749 -12.322 1.00 32.12 213 ALA A N 1
ATOM 1677 C CA . ALA A 1 213 ? 49.423 0.512 -11.742 1.00 32.12 213 ALA A CA 1
ATOM 1678 C C . ALA A 1 213 ? 48.454 -0.265 -10.814 1.00 32.12 213 ALA A C 1
ATOM 1680 O O . ALA A 1 213 ? 48.895 -1.097 -10.028 1.00 32.12 213 ALA A O 1
ATOM 1681 N N . SER A 1 214 ? 47.147 -0.014 -10.882 1.00 36.31 214 SER A N 1
ATOM 1682 C CA . SER A 1 214 ? 46.126 -0.541 -9.967 1.00 36.31 214 SER A CA 1
ATOM 1683 C C . SER A 1 214 ? 45.149 -1.545 -10.596 1.00 36.31 214 SER A C 1
ATOM 1685 O O . SER A 1 214 ? 44.212 -1.973 -9.927 1.00 36.31 214 SER A O 1
ATOM 1687 N N . TRP A 1 215 ? 45.357 -1.964 -11.849 1.00 34.72 215 TRP A N 1
ATOM 1688 C CA . TRP A 1 215 ? 44.497 -2.951 -12.516 1.00 34.72 215 TRP A CA 1
ATOM 1689 C C . TRP A 1 215 ? 45.024 -4.393 -12.406 1.00 34.72 215 TRP A C 1
ATOM 1691 O O . TRP A 1 215 ? 46.220 -4.601 -12.619 1.00 34.72 215 TRP A O 1
ATOM 1701 N N . PRO A 1 216 ? 44.170 -5.411 -12.150 1.00 34.31 216 PRO A N 1
ATOM 1702 C CA . PRO A 1 216 ? 44.616 -6.780 -11.870 1.00 34.31 216 PRO A CA 1
ATOM 1703 C C . PRO A 1 216 ? 44.938 -7.632 -13.114 1.00 34.31 216 PRO A C 1
ATOM 1705 O O . PRO A 1 216 ? 45.382 -8.770 -12.968 1.00 34.31 216 PRO A O 1
ATOM 1708 N N . ASN A 1 217 ? 44.807 -7.089 -14.331 1.00 35.91 217 ASN A N 1
ATOM 1709 C CA . ASN A 1 217 ? 45.234 -7.756 -15.566 1.00 35.91 217 ASN A CA 1
ATOM 1710 C C . ASN A 1 217 ? 46.770 -7.780 -15.640 1.00 35.91 217 ASN A C 1
ATOM 1712 O O . ASN A 1 217 ? 47.403 -6.860 -16.162 1.00 35.91 217 ASN A O 1
ATOM 1716 N N . GLY A 1 218 ? 47.354 -8.814 -15.033 1.00 32.06 218 GLY A N 1
ATOM 1717 C CA . GLY A 1 218 ? 48.774 -8.948 -14.725 1.00 32.06 218 GLY A CA 1
ATOM 1718 C C . GLY A 1 218 ? 49.767 -8.695 -15.869 1.00 32.06 218 GLY A C 1
ATOM 1719 O O . GLY A 1 218 ? 49.467 -8.761 -17.060 1.00 32.06 218 GLY A O 1
ATOM 1720 N N . ARG A 1 219 ? 51.013 -8.426 -15.454 1.00 30.53 219 ARG A N 1
ATOM 1721 C CA . ARG A 1 219 ? 52.224 -8.393 -16.289 1.00 30.53 219 ARG A CA 1
ATOM 1722 C C . ARG A 1 219 ? 52.271 -9.591 -17.248 1.00 30.53 219 ARG A C 1
ATOM 1724 O O . ARG A 1 219 ? 52.316 -10.732 -16.800 1.00 30.53 219 ARG A O 1
ATOM 1731 N N . PHE A 1 220 ? 52.414 -9.319 -18.543 1.00 33.03 220 PHE A N 1
ATOM 1732 C CA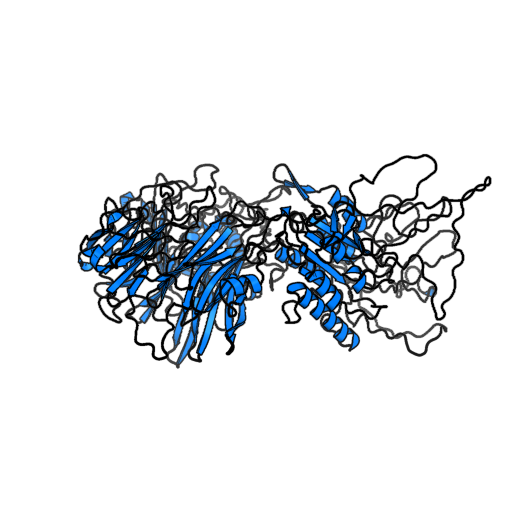 . PHE A 1 220 ? 52.964 -10.290 -19.486 1.00 33.03 220 PHE A CA 1
ATOM 1733 C C . PHE A 1 220 ? 54.482 -10.338 -19.265 1.00 33.03 220 PHE A C 1
ATOM 1735 O O . PHE A 1 220 ? 55.162 -9.319 -19.400 1.00 33.03 220 PHE A O 1
ATOM 1742 N N . GLY A 1 221 ? 54.985 -11.481 -18.797 1.00 30.11 221 GLY A N 1
ATOM 1743 C CA . GLY A 1 221 ? 56.381 -11.659 -18.404 1.00 30.11 221 GLY A CA 1
ATOM 1744 C C . GLY A 1 221 ? 57.352 -11.545 -19.579 1.00 30.11 221 GLY A C 1
ATOM 1745 O O . GLY A 1 221 ? 57.092 -12.053 -20.666 1.00 30.11 221 GLY A O 1
ATOM 1746 N N . TYR A 1 222 ? 58.483 -10.891 -19.323 1.00 30.23 222 TYR A N 1
ATOM 1747 C CA . TYR A 1 222 ? 59.718 -11.054 -20.081 1.00 30.23 222 TYR A CA 1
ATOM 1748 C C . TYR A 1 222 ? 60.548 -12.097 -19.330 1.00 30.23 222 TYR A C 1
ATOM 1750 O O . TYR A 1 222 ? 60.958 -11.819 -18.205 1.00 30.23 222 TYR A O 1
ATOM 1758 N N . ASP A 1 223 ? 60.815 -13.249 -19.941 1.00 29.81 223 ASP A N 1
ATOM 1759 C CA . ASP A 1 223 ? 61.871 -14.148 -19.478 1.00 29.81 223 ASP A CA 1
ATOM 1760 C C . ASP A 1 223 ? 63.050 -14.039 -20.446 1.00 29.81 223 ASP A C 1
ATOM 1762 O O . ASP A 1 223 ? 62.989 -14.483 -21.591 1.00 29.81 223 ASP A O 1
ATOM 1766 N N . ASN A 1 224 ? 64.145 -13.440 -19.981 1.00 43.75 224 ASN A N 1
ATOM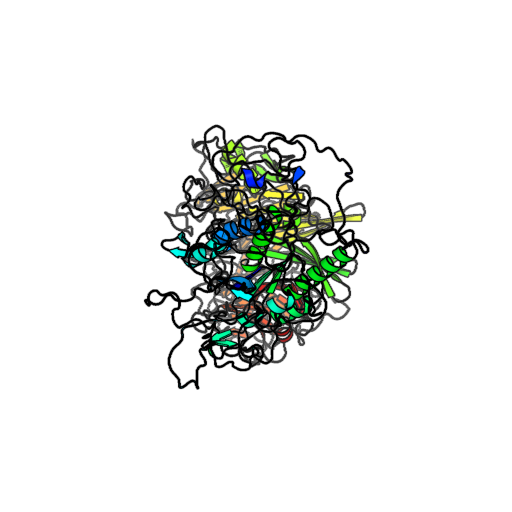 1767 C CA . ASN A 1 224 ? 65.468 -13.731 -20.518 1.00 43.75 224 ASN A CA 1
ATOM 1768 C C . ASN A 1 224 ? 66.408 -14.002 -19.345 1.00 43.75 224 ASN A C 1
ATOM 1770 O O . ASN A 1 224 ? 66.744 -13.051 -18.638 1.00 43.75 224 ASN A O 1
ATOM 1774 N N . PRO A 1 225 ? 66.850 -15.255 -19.137 1.00 35.97 225 PRO A N 1
ATOM 1775 C CA . PRO A 1 225 ? 67.877 -15.509 -18.147 1.00 35.97 225 PRO A CA 1
ATOM 1776 C C . PRO A 1 225 ? 69.237 -15.949 -18.699 1.00 35.97 225 PRO A C 1
ATOM 1778 O O . PRO A 1 225 ? 70.131 -16.025 -17.877 1.00 35.97 225 PRO A O 1
ATOM 1781 N N . ASN A 1 226 ? 69.465 -16.232 -19.996 1.00 33.94 226 ASN A N 1
ATOM 1782 C CA . ASN A 1 226 ? 70.778 -16.756 -20.445 1.00 33.94 226 ASN A CA 1
ATOM 1783 C C . ASN A 1 226 ? 71.054 -16.640 -21.962 1.00 33.94 226 ASN A C 1
ATOM 1785 O O . ASN A 1 226 ? 70.948 -17.619 -22.696 1.00 33.94 226 ASN A O 1
ATOM 1789 N N . SER A 1 227 ? 71.518 -15.489 -22.455 1.00 34.66 227 SER A N 1
ATOM 1790 C CA . SER A 1 227 ? 72.331 -15.490 -23.686 1.00 34.66 227 SER A CA 1
ATOM 1791 C C . SER A 1 227 ? 73.432 -14.434 -23.640 1.00 34.66 227 SER A C 1
ATOM 1793 O O . SER A 1 227 ? 73.267 -13.265 -23.976 1.00 34.66 227 SER A O 1
ATOM 1795 N N . SER A 1 228 ? 74.597 -14.885 -23.192 1.00 33.72 228 SER A N 1
ATOM 1796 C CA . SER A 1 228 ? 75.892 -14.283 -23.474 1.00 33.72 228 SER A CA 1
ATOM 1797 C C . SER A 1 228 ? 76.225 -14.464 -24.960 1.00 33.72 228 SER A C 1
ATOM 1799 O O . SER A 1 228 ? 76.418 -15.597 -25.397 1.00 33.72 228 SER A O 1
ATOM 1801 N N . GLY A 1 229 ? 76.323 -13.374 -25.726 1.00 30.33 229 GLY A N 1
ATOM 1802 C CA . GLY A 1 229 ? 76.903 -13.409 -27.077 1.00 30.33 229 GLY A CA 1
ATOM 1803 C C . GLY A 1 229 ? 76.236 -12.482 -28.092 1.00 30.33 229 GLY A C 1
ATOM 1804 O O . GLY A 1 229 ? 75.389 -12.908 -28.862 1.00 30.33 229 GLY A O 1
ATOM 1805 N N . THR A 1 230 ? 76.638 -11.210 -28.075 1.00 32.28 230 THR A N 1
ATOM 1806 C CA . THR A 1 230 ? 76.723 -10.273 -29.218 1.00 32.28 230 THR A CA 1
ATOM 1807 C C . THR A 1 230 ? 75.761 -10.438 -30.416 1.00 32.28 230 THR A C 1
ATOM 1809 O O . THR A 1 230 ? 76.085 -11.098 -31.396 1.00 32.28 230 THR A O 1
ATOM 1812 N N . GLY A 1 231 ? 74.673 -9.653 -30.394 1.00 32.84 231 GLY A N 1
ATOM 1813 C CA . GLY A 1 231 ? 74.309 -8.728 -31.483 1.00 32.84 231 GLY A CA 1
ATOM 1814 C C . GLY A 1 231 ? 73.539 -9.263 -32.701 1.00 32.84 231 GLY A C 1
ATOM 1815 O O . GLY A 1 231 ? 74.137 -9.580 -33.721 1.00 32.84 231 GLY A O 1
ATOM 1816 N N . GLY A 1 232 ? 72.203 -9.194 -32.660 1.00 25.38 232 GLY A N 1
ATOM 1817 C CA . GLY A 1 232 ? 71.344 -9.330 -33.845 1.00 25.38 232 GLY A CA 1
ATOM 1818 C C . GLY A 1 232 ? 69.854 -9.242 -33.508 1.00 25.38 232 GLY A C 1
ATOM 1819 O O . GLY A 1 232 ? 69.287 -10.145 -32.911 1.00 25.38 232 GLY A O 1
ATOM 1820 N N . SER A 1 233 ? 69.241 -8.114 -33.851 1.00 30.27 233 SER A N 1
ATOM 1821 C CA . SER A 1 233 ? 67.897 -7.674 -33.467 1.00 30.27 233 SER A CA 1
ATOM 1822 C C . SER A 1 233 ? 66.745 -8.589 -33.923 1.00 30.27 233 SER A C 1
ATOM 1824 O O . SER A 1 233 ? 66.630 -8.894 -35.103 1.00 30.27 233 SER A O 1
ATOM 1826 N N . GLY A 1 234 ? 65.870 -8.921 -32.965 1.00 34.41 234 GLY A N 1
ATOM 1827 C CA . GLY A 1 234 ? 64.442 -9.265 -33.060 1.00 34.41 234 GLY A CA 1
ATOM 1828 C C . GLY A 1 234 ? 63.895 -9.938 -34.319 1.00 34.41 234 GLY A C 1
ATOM 1829 O O . GLY A 1 234 ? 63.642 -9.255 -35.302 1.00 34.41 234 GLY A O 1
ATOM 1830 N N . MET A 1 235 ? 63.521 -11.219 -34.210 1.00 23.19 235 MET A N 1
ATOM 1831 C CA . MET A 1 235 ? 62.464 -11.817 -35.036 1.00 23.19 235 MET A CA 1
ATOM 1832 C C . MET A 1 235 ? 61.693 -12.901 -34.266 1.00 23.19 235 MET A C 1
ATOM 1834 O O . MET A 1 235 ? 62.241 -13.939 -33.902 1.00 23.19 235 MET A O 1
ATOM 1838 N N . THR A 1 236 ? 60.399 -12.657 -34.055 1.00 25.38 236 THR A N 1
ATOM 1839 C CA . THR A 1 236 ? 59.374 -13.638 -33.678 1.00 25.38 236 THR A CA 1
ATOM 1840 C C . THR A 1 236 ? 58.957 -14.398 -34.942 1.00 25.38 236 THR A C 1
ATOM 1842 O O . THR A 1 236 ? 58.485 -13.785 -35.898 1.00 25.38 236 THR A O 1
ATOM 1845 N N . TYR A 1 237 ? 59.124 -15.721 -34.975 1.00 22.66 237 TYR A N 1
ATOM 1846 C CA . TYR A 1 237 ? 58.583 -16.576 -36.039 1.00 22.66 237 TYR A CA 1
ATOM 1847 C C . TYR A 1 237 ? 57.203 -17.108 -35.642 1.00 22.66 237 TYR A C 1
ATOM 1849 O O . TYR A 1 237 ? 57.054 -17.597 -34.531 1.00 22.66 237 TYR A O 1
ATOM 1857 N N . TYR A 1 238 ? 56.230 -17.050 -36.559 1.00 22.81 238 TYR A N 1
ATOM 1858 C CA . TYR A 1 238 ? 55.593 -18.232 -37.166 1.00 22.81 238 TYR A CA 1
ATOM 1859 C C . TYR A 1 238 ? 54.918 -17.802 -38.475 1.00 22.81 238 TYR A C 1
ATOM 1861 O O . TYR A 1 238 ? 53.972 -17.020 -38.488 1.00 22.81 238 TYR A O 1
ATOM 1869 N N . GLY A 1 239 ? 55.474 -18.268 -39.594 1.00 21.12 239 GLY A N 1
ATOM 1870 C CA . GLY A 1 239 ? 55.025 -17.944 -40.942 1.00 21.12 239 GLY A CA 1
ATOM 1871 C C . GLY A 1 239 ? 54.237 -19.076 -41.601 1.00 21.12 239 GLY A C 1
ATOM 1872 O O . GLY A 1 239 ? 54.454 -20.246 -41.307 1.00 21.12 239 GLY A O 1
ATOM 1873 N N . ARG A 1 240 ? 53.431 -18.664 -42.589 1.00 21.38 240 ARG A N 1
ATOM 1874 C CA . ARG A 1 240 ? 52.730 -19.439 -43.633 1.00 21.38 240 ARG A CA 1
ATOM 1875 C C . ARG A 1 240 ? 51.392 -20.073 -43.239 1.00 21.38 240 ARG A C 1
ATOM 1877 O O . ARG A 1 240 ? 51.301 -21.140 -42.649 1.00 21.38 240 ARG A O 1
ATOM 1884 N N . SER A 1 241 ? 50.340 -19.406 -43.699 1.00 27.03 241 SER A N 1
ATOM 1885 C CA . SER A 1 241 ? 49.018 -19.960 -43.967 1.00 27.03 241 SER A CA 1
ATOM 1886 C C . SER A 1 241 ? 49.083 -21.122 -44.971 1.00 27.03 241 SER A C 1
ATOM 1888 O O . SER A 1 241 ? 49.863 -21.063 -45.920 1.00 27.03 241 SER A O 1
ATOM 1890 N N . VAL A 1 242 ? 48.241 -22.150 -44.766 1.00 23.33 242 VAL A N 1
ATOM 1891 C CA . VAL A 1 242 ? 47.356 -22.833 -45.747 1.00 23.33 242 VAL A CA 1
ATOM 1892 C C . VAL A 1 242 ? 46.976 -24.256 -45.263 1.00 23.33 242 VAL A C 1
ATOM 1894 O O . VAL A 1 242 ? 47.817 -25.012 -44.799 1.00 23.33 242 VAL A O 1
ATOM 1897 N N . ARG A 1 243 ? 45.700 -24.608 -45.510 1.00 21.31 243 ARG A N 1
ATOM 1898 C CA . ARG A 1 243 ? 45.049 -25.939 -45.593 1.00 21.31 243 ARG A CA 1
ATOM 1899 C C . ARG A 1 243 ? 44.664 -26.713 -44.321 1.00 21.31 243 ARG A C 1
ATOM 1901 O O . ARG A 1 243 ? 45.471 -27.188 -43.536 1.00 21.31 243 ARG A O 1
ATOM 1908 N N . LEU A 1 244 ? 43.347 -26.923 -44.266 1.00 34.53 244 LEU A N 1
ATOM 1909 C CA . LEU A 1 244 ? 42.600 -27.971 -43.582 1.00 34.53 244 LEU A CA 1
ATOM 1910 C C . LEU A 1 244 ? 43.192 -29.367 -43.825 1.00 34.53 244 LEU A C 1
ATOM 1912 O O . LEU A 1 244 ? 43.250 -29.808 -44.969 1.00 34.53 244 LEU A O 1
ATOM 1916 N N . SER A 1 245 ? 43.462 -30.101 -42.749 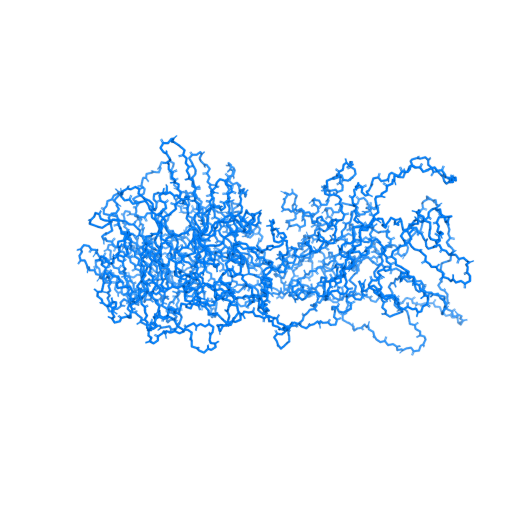1.00 24.28 245 SER A N 1
ATOM 1917 C CA . SER A 1 245 ? 43.060 -31.506 -42.603 1.00 24.28 245 SER A CA 1
ATOM 1918 C C . SER A 1 245 ? 43.417 -31.995 -41.201 1.00 24.28 245 SER A C 1
ATOM 1920 O O . SER A 1 245 ? 44.576 -31.936 -40.820 1.00 24.28 245 SER A O 1
ATOM 1922 N N . ARG A 1 246 ? 42.406 -32.479 -40.470 1.00 30.66 246 ARG A N 1
ATOM 1923 C CA . ARG A 1 246 ? 42.481 -33.483 -39.391 1.00 30.66 246 ARG A CA 1
ATOM 1924 C C . ARG A 1 246 ? 43.729 -33.448 -38.481 1.00 30.66 246 ARG A C 1
ATOM 1926 O O . ARG A 1 246 ? 44.755 -34.017 -38.820 1.00 30.66 246 ARG A O 1
ATOM 1933 N N . GLY A 1 247 ? 43.540 -32.937 -37.259 1.00 36.97 247 GLY A N 1
ATOM 1934 C CA . GLY A 1 247 ? 44.424 -33.203 -36.115 1.00 36.97 247 GLY A CA 1
ATOM 1935 C C . GLY A 1 247 ? 45.442 -32.100 -35.814 1.00 36.97 247 GLY A C 1
ATOM 1936 O O . GLY A 1 247 ? 46.586 -32.215 -36.212 1.00 36.97 247 GLY A O 1
ATOM 1937 N N . VAL A 1 248 ? 44.979 -31.056 -35.108 1.00 27.39 248 VAL A N 1
ATOM 1938 C CA . VAL A 1 248 ? 45.690 -30.101 -34.218 1.00 27.39 248 VAL A CA 1
ATOM 1939 C C . VAL A 1 248 ? 47.136 -29.680 -34.571 1.00 27.39 248 VAL A C 1
ATOM 1941 O O . VAL A 1 248 ? 48.046 -30.493 -34.525 1.00 27.39 248 VAL A O 1
ATOM 1944 N N . LEU A 1 249 ? 47.375 -28.360 -34.690 1.00 31.22 249 LEU A N 1
ATOM 1945 C CA . LEU A 1 249 ? 48.239 -27.617 -33.746 1.00 31.22 249 LEU A CA 1
ATOM 1946 C C . LEU A 1 249 ? 47.957 -26.104 -33.783 1.00 31.22 249 LEU A C 1
ATOM 1948 O O . LEU A 1 249 ? 48.235 -25.391 -34.739 1.00 31.22 249 LEU A O 1
ATOM 1952 N N . ILE A 1 250 ? 47.340 -25.680 -32.681 1.00 35.47 250 ILE A N 1
ATOM 1953 C CA . ILE A 1 250 ? 46.635 -24.422 -32.392 1.00 35.47 250 ILE A CA 1
ATOM 1954 C C . ILE A 1 250 ? 47.115 -23.899 -31.005 1.00 35.47 250 ILE A C 1
ATOM 1956 O O . ILE A 1 250 ? 46.511 -23.064 -30.342 1.00 35.47 250 ILE A O 1
ATOM 1960 N N . SER A 1 251 ? 48.216 -24.458 -30.497 1.00 34.69 251 SER A N 1
ATOM 1961 C CA . SER A 1 251 ? 48.364 -24.763 -29.070 1.00 34.69 251 SER A CA 1
ATOM 1962 C C . SER A 1 251 ? 48.993 -23.694 -28.177 1.00 34.69 251 SER A C 1
ATOM 1964 O O . SER A 1 251 ? 49.207 -23.984 -27.005 1.00 34.69 251 SER A O 1
ATOM 1966 N N . THR A 1 252 ? 49.304 -22.487 -28.650 1.00 37.50 252 THR A N 1
ATOM 1967 C CA . THR A 1 252 ? 49.992 -21.497 -27.788 1.00 37.50 252 THR A CA 1
ATOM 1968 C C . THR A 1 252 ? 49.344 -20.120 -27.686 1.00 37.50 252 THR A C 1
ATOM 1970 O O . THR A 1 252 ? 49.748 -19.362 -26.812 1.00 37.50 252 THR A O 1
ATOM 1973 N N . ASN A 1 253 ? 48.300 -19.810 -28.466 1.00 37.09 253 ASN A N 1
ATOM 1974 C CA . ASN A 1 253 ? 47.502 -18.585 -28.265 1.00 37.09 253 ASN A CA 1
ATOM 1975 C C . ASN A 1 253 ? 45.985 -18.840 -28.145 1.00 37.09 253 ASN A C 1
ATOM 1977 O O . ASN A 1 253 ? 45.266 -18.038 -27.559 1.00 37.09 253 ASN A O 1
ATOM 1981 N N . GLU A 1 254 ? 45.488 -20.002 -28.591 1.00 39.25 254 GLU A N 1
ATOM 1982 C CA . GLU A 1 254 ? 44.112 -20.453 -28.310 1.00 39.25 254 GLU A CA 1
ATOM 1983 C C . GLU A 1 254 ? 43.913 -20.964 -26.868 1.00 39.25 254 GLU A C 1
ATOM 1985 O O . GLU A 1 254 ? 42.810 -21.344 -26.480 1.00 39.25 254 GLU A O 1
ATOM 1990 N N . SER A 1 255 ? 44.975 -20.980 -26.062 1.00 41.44 255 SER A N 1
ATOM 1991 C CA . SER A 1 255 ? 45.011 -21.536 -24.708 1.00 41.44 255 SER A CA 1
ATOM 1992 C C . SER A 1 255 ? 44.447 -20.617 -23.620 1.00 41.44 255 SER A C 1
ATOM 1994 O O . SER A 1 255 ? 44.329 -21.060 -22.482 1.00 41.44 255 SER A O 1
ATOM 1996 N N . SER A 1 256 ? 44.102 -19.357 -23.919 1.00 45.16 256 SER A N 1
ATOM 1997 C CA . SER A 1 256 ? 43.575 -18.447 -22.894 1.00 45.16 256 SER A CA 1
ATOM 1998 C C . SER A 1 256 ? 42.063 -18.625 -22.663 1.00 45.16 256 SER A C 1
ATOM 2000 O O . SER A 1 256 ? 41.644 -18.597 -21.509 1.00 45.16 256 SER A O 1
ATOM 2002 N N . LYS A 1 257 ? 41.258 -18.853 -23.718 1.00 50.69 257 LYS A N 1
ATOM 2003 C CA . LYS A 1 257 ? 39.781 -19.016 -23.682 1.00 50.69 257 LYS A CA 1
ATOM 2004 C C . LYS A 1 257 ? 39.048 -17.963 -22.807 1.00 50.69 257 LYS A C 1
ATOM 2006 O O . LYS A 1 257 ? 38.131 -18.326 -22.075 1.00 50.69 257 LYS A O 1
ATOM 2011 N N . ARG A 1 258 ? 39.458 -16.678 -22.851 1.00 52.19 258 ARG A N 1
ATOM 2012 C CA . ARG A 1 258 ? 39.030 -15.651 -21.870 1.00 52.19 258 ARG A CA 1
ATOM 2013 C C . ARG A 1 258 ? 37.984 -14.640 -22.346 1.00 52.19 258 ARG A C 1
ATOM 2015 O O . ARG A 1 258 ? 38.131 -14.099 -23.439 1.00 52.19 258 ARG A O 1
ATOM 2022 N N . ALA A 1 259 ? 37.037 -14.293 -21.476 1.00 53.00 259 ALA A N 1
ATOM 2023 C CA . ALA A 1 259 ? 36.254 -13.062 -21.494 1.00 53.00 259 ALA A CA 1
ATOM 2024 C C . ALA A 1 259 ? 37.065 -11.905 -20.879 1.00 53.00 259 ALA A C 1
ATOM 2026 O O . ALA A 1 259 ? 37.627 -12.040 -19.792 1.00 53.00 259 ALA A O 1
ATOM 2027 N N . MET A 1 260 ? 37.121 -10.758 -21.556 1.00 57.06 260 MET A N 1
ATOM 2028 C CA . MET A 1 260 ? 37.786 -9.540 -21.090 1.00 57.06 260 MET A CA 1
ATOM 2029 C C . MET A 1 260 ? 36.846 -8.347 -21.154 1.00 57.06 260 MET A C 1
ATOM 2031 O O . MET A 1 260 ? 36.132 -8.163 -22.141 1.00 57.06 260 MET A O 1
ATOM 2035 N N . PHE A 1 261 ? 36.894 -7.504 -20.122 1.00 54.50 261 PHE A N 1
ATOM 2036 C CA . PHE A 1 261 ? 36.252 -6.201 -20.174 1.00 54.50 261 PHE A CA 1
ATOM 2037 C C . PHE A 1 261 ? 36.942 -5.292 -21.185 1.00 54.50 261 PHE A C 1
ATOM 2039 O O . PHE A 1 261 ? 38.158 -5.106 -21.153 1.00 54.50 261 PHE A O 1
ATOM 2046 N N . ILE A 1 262 ? 36.128 -4.676 -22.032 1.00 57.81 262 ILE A N 1
ATOM 2047 C CA . ILE A 1 262 ? 36.548 -3.694 -23.027 1.00 57.81 262 ILE A CA 1
ATOM 2048 C C . ILE A 1 262 ? 37.076 -2.420 -22.330 1.00 57.81 262 ILE A C 1
ATOM 2050 O O . ILE A 1 262 ? 38.075 -1.831 -22.738 1.00 57.81 262 ILE A O 1
ATOM 2054 N N . VAL A 1 263 ? 36.422 -2.019 -21.233 1.00 62.25 263 VAL A N 1
ATOM 2055 C CA . VAL A 1 263 ? 36.776 -0.895 -20.346 1.00 62.25 263 VAL A CA 1
ATOM 2056 C C . VAL A 1 263 ? 36.429 -1.285 -18.910 1.00 62.25 263 VAL A C 1
ATOM 2058 O O . VAL A 1 263 ? 35.585 -2.153 -18.700 1.00 62.25 263 VAL A O 1
ATOM 2061 N N . GLN A 1 264 ? 37.043 -0.637 -17.912 1.00 64.31 264 GLN A N 1
ATOM 2062 C CA . GLN A 1 264 ? 36.771 -0.927 -16.502 1.00 64.31 264 GLN A CA 1
ATOM 2063 C C . GLN A 1 264 ? 35.281 -0.810 -16.230 1.00 64.31 264 GLN A C 1
ATOM 2065 O O . GLN A 1 264 ? 34.701 0.232 -16.569 1.00 64.31 264 GLN A O 1
ATOM 2070 N N . PRO A 1 265 ? 34.690 -1.788 -15.532 1.00 74.62 265 PRO A N 1
ATOM 2071 C CA . PRO A 1 265 ? 33.372 -1.603 -14.973 1.00 74.62 265 PRO A CA 1
ATOM 2072 C C . PRO A 1 265 ? 33.322 -0.327 -14.132 1.00 74.62 265 PRO A C 1
ATOM 2074 O O . PRO A 1 265 ? 34.106 -0.144 -13.197 1.00 74.62 265 PRO A O 1
ATOM 2077 N N . SER A 1 266 ? 32.439 0.590 -14.507 1.00 75.50 266 SER A N 1
ATOM 2078 C CA . SER A 1 266 ? 32.306 1.902 -13.869 1.00 75.50 266 SER A CA 1
ATOM 2079 C C . SER A 1 266 ? 30.926 2.496 -14.144 1.00 75.50 266 SER A C 1
ATOM 2081 O O . SER A 1 266 ? 30.175 1.996 -14.983 1.00 75.50 266 SER A O 1
ATOM 2083 N N . GLN A 1 267 ? 30.557 3.538 -13.396 1.00 80.75 267 GLN A N 1
ATOM 2084 C CA . GLN A 1 267 ? 29.309 4.254 -13.656 1.00 80.75 267 GLN A CA 1
ATOM 2085 C C . GLN A 1 267 ? 29.424 5.037 -14.964 1.00 80.75 267 GLN A C 1
ATOM 2087 O O . GLN A 1 267 ? 30.387 5.776 -15.183 1.00 80.75 267 GLN A O 1
ATOM 2092 N N . MET A 1 268 ? 28.419 4.891 -15.825 1.00 79.31 268 MET A N 1
ATOM 2093 C CA . MET A 1 268 ? 28.364 5.572 -17.123 1.00 79.31 268 MET A CA 1
ATOM 2094 C C . MET A 1 268 ? 27.937 7.043 -16.995 1.00 79.31 268 MET A C 1
ATOM 2096 O O . MET A 1 268 ? 28.244 7.864 -17.862 1.00 79.31 268 MET A O 1
ATOM 2100 N N . TYR A 1 269 ? 27.272 7.385 -15.888 1.00 75.69 269 TYR A N 1
ATOM 2101 C CA . TYR A 1 269 ? 26.786 8.725 -15.569 1.00 75.69 269 TYR A CA 1
ATOM 2102 C C . TYR A 1 269 ? 27.048 9.065 -14.101 1.00 75.69 269 TYR A C 1
ATOM 2104 O O . TYR A 1 269 ? 27.058 8.180 -13.250 1.00 75.69 269 TYR A O 1
ATOM 2112 N N . GLN A 1 270 ? 27.231 10.351 -13.807 1.00 76.12 270 GLN A N 1
ATOM 2113 C CA . GLN A 1 270 ? 27.396 10.869 -12.447 1.00 76.12 270 GLN A CA 1
ATOM 2114 C C . GLN A 1 270 ? 26.508 12.093 -12.220 1.00 76.12 270 GLN A C 1
ATOM 2116 O O . GLN A 1 270 ? 26.312 12.898 -13.132 1.00 76.12 270 GLN A O 1
ATOM 2121 N N . LEU A 1 271 ? 25.980 12.247 -11.006 1.00 61.50 271 LEU A N 1
ATOM 2122 C CA . LEU A 1 271 ? 25.152 13.394 -10.644 1.00 61.50 271 LEU A CA 1
ATOM 2123 C C . LEU A 1 271 ? 26.036 14.618 -10.361 1.00 61.50 271 LEU A C 1
ATOM 2125 O O . LEU A 1 271 ? 26.887 14.582 -9.475 1.00 61.50 271 LEU A O 1
ATOM 2129 N N . SER A 1 272 ? 25.812 15.711 -11.088 1.00 57.56 272 SER A N 1
ATOM 2130 C CA . SER A 1 272 ? 26.490 16.995 -10.881 1.00 57.56 272 SER A CA 1
ATOM 2131 C C . SER A 1 272 ? 25.516 18.146 -11.125 1.00 57.56 272 SER A C 1
ATOM 2133 O O . SER A 1 272 ? 24.855 18.199 -12.159 1.00 57.56 272 SER A O 1
ATOM 2135 N N . GLY A 1 273 ? 25.377 19.054 -10.153 1.00 45.12 273 GLY A N 1
ATOM 2136 C CA . GLY A 1 273 ? 24.496 20.223 -10.284 1.00 45.12 273 GLY A CA 1
ATOM 2137 C C . GLY A 1 273 ? 23.008 19.895 -10.495 1.00 45.12 273 GLY A C 1
ATOM 2138 O O . GLY A 1 273 ? 22.292 20.699 -11.077 1.00 45.12 273 GLY A O 1
ATOM 2139 N N . GLY A 1 274 ? 22.545 18.714 -10.064 1.00 45.59 274 GLY A N 1
ATOM 2140 C CA . GLY A 1 274 ? 21.160 18.259 -10.258 1.00 45.59 274 GLY A CA 1
ATOM 2141 C C . GLY A 1 274 ? 20.882 17.564 -11.597 1.00 45.59 274 GLY A C 1
ATOM 2142 O O . GLY A 1 274 ? 19.766 17.096 -11.801 1.00 45.59 274 GLY A O 1
ATOM 2143 N N . ALA A 1 275 ? 21.883 17.430 -12.475 1.00 47.88 275 ALA A N 1
ATOM 2144 C CA . ALA A 1 275 ? 21.783 16.707 -13.741 1.00 47.88 275 ALA A CA 1
ATOM 2145 C C . ALA A 1 275 ? 22.780 15.539 -13.804 1.00 47.88 275 ALA A C 1
ATOM 2147 O O . ALA A 1 275 ? 23.851 15.574 -13.194 1.00 47.88 275 ALA A O 1
ATOM 2148 N N . TYR A 1 276 ? 22.436 14.490 -14.552 1.00 62.00 276 TYR A N 1
ATOM 2149 C CA . TYR A 1 276 ? 23.350 13.379 -14.811 1.00 62.00 276 TYR A CA 1
ATOM 2150 C C . TYR A 1 276 ? 24.264 13.717 -15.989 1.00 62.00 276 TYR A C 1
ATOM 2152 O O . TYR A 1 276 ? 23.805 13.953 -17.105 1.00 62.00 276 TYR A O 1
ATOM 2160 N N . VAL A 1 277 ? 25.571 13.713 -15.741 1.00 74.19 277 VAL A N 1
ATOM 2161 C CA . VAL A 1 277 ? 26.609 14.012 -16.731 1.00 74.19 277 VAL A CA 1
ATOM 2162 C C . VAL A 1 277 ? 27.323 12.720 -17.117 1.00 74.19 277 VAL A C 1
ATOM 2164 O O . VAL A 1 277 ? 27.608 11.884 -16.259 1.00 74.19 277 VAL A O 1
ATOM 2167 N N . ALA A 1 278 ? 27.602 12.544 -18.410 1.00 77.12 278 ALA A N 1
ATOM 2168 C CA . ALA A 1 278 ? 28.325 11.382 -18.918 1.00 77.12 278 ALA A CA 1
ATOM 2169 C C . ALA A 1 278 ? 29.747 11.307 -18.346 1.00 77.12 278 ALA A C 1
ATOM 2171 O O . ALA A 1 278 ? 30.436 12.322 -18.228 1.00 77.12 278 ALA A O 1
ATOM 2172 N N . THR A 1 279 ? 30.195 10.100 -18.008 1.00 81.06 279 THR A N 1
ATOM 2173 C CA . THR A 1 279 ? 31.569 9.860 -17.557 1.00 81.06 279 THR A CA 1
ATOM 2174 C C . THR A 1 279 ? 32.478 9.500 -18.733 1.00 81.06 279 THR A C 1
ATOM 2176 O O . THR A 1 279 ? 32.027 9.032 -19.779 1.00 81.06 279 THR A O 1
ATOM 2179 N N . GLN A 1 280 ? 33.794 9.633 -18.541 1.00 77.94 280 GLN A N 1
ATOM 2180 C CA . GLN A 1 280 ? 34.780 9.202 -19.542 1.00 77.94 280 GLN A CA 1
ATOM 2181 C C . GLN A 1 280 ? 34.666 7.700 -19.866 1.00 77.94 280 GLN A C 1
ATOM 2183 O O . GLN A 1 280 ? 35.018 7.266 -20.962 1.00 77.94 280 GLN A O 1
ATOM 2188 N N . ALA A 1 281 ? 34.184 6.892 -18.918 1.00 72.44 281 ALA A N 1
ATOM 2189 C CA . ALA A 1 281 ? 33.981 5.467 -19.129 1.00 72.44 281 ALA A CA 1
ATOM 2190 C C . ALA A 1 281 ? 32.898 5.182 -20.173 1.00 72.44 281 ALA A C 1
ATOM 2192 O O . ALA A 1 281 ? 33.108 4.336 -21.041 1.00 72.44 281 ALA A O 1
ATOM 2193 N N . ARG A 1 282 ? 31.789 5.933 -20.148 1.00 83.38 282 ARG A N 1
ATOM 2194 C CA . ARG A 1 282 ? 30.721 5.817 -21.148 1.00 83.38 282 ARG A CA 1
ATOM 2195 C C . ARG A 1 282 ? 31.240 6.068 -22.554 1.00 83.38 282 ARG A C 1
ATOM 2197 O O . ARG A 1 282 ? 30.927 5.307 -23.467 1.00 83.38 282 ARG A O 1
ATOM 2204 N N . ASP A 1 283 ? 32.062 7.095 -22.729 1.00 75.75 283 ASP A N 1
ATOM 2205 C CA . ASP A 1 283 ? 32.636 7.408 -24.039 1.00 75.75 283 ASP A CA 1
ATOM 2206 C C . ASP A 1 283 ? 33.596 6.307 -24.503 1.00 75.75 283 ASP A C 1
ATOM 2208 O O . ASP A 1 283 ? 33.465 5.817 -25.620 1.00 75.75 283 ASP A O 1
ATOM 2212 N N . LYS A 1 284 ? 34.474 5.821 -23.617 1.00 72.62 284 LYS A N 1
ATOM 2213 C CA . LYS A 1 284 ? 35.405 4.724 -23.931 1.00 72.62 284 LYS A CA 1
ATOM 2214 C C . LYS A 1 284 ? 34.708 3.409 -24.283 1.00 72.62 284 LYS A C 1
ATOM 2216 O O . LYS A 1 284 ? 35.228 2.667 -25.104 1.00 72.62 284 LYS A O 1
ATOM 2221 N N . VAL A 1 285 ? 33.576 3.083 -23.652 1.00 72.00 285 VAL A N 1
ATOM 2222 C CA . VAL A 1 285 ? 32.813 1.868 -23.989 1.00 72.00 285 VAL A CA 1
ATOM 2223 C C . VAL A 1 285 ? 32.045 2.058 -25.294 1.00 72.00 285 VAL A C 1
ATOM 2225 O O . VAL A 1 285 ? 32.028 1.159 -26.127 1.00 72.00 285 VAL A O 1
ATOM 2228 N N . THR A 1 286 ? 31.419 3.220 -25.492 1.00 73.31 286 THR A N 1
ATOM 2229 C CA . THR A 1 286 ? 30.588 3.468 -26.684 1.00 73.31 286 THR A CA 1
ATOM 2230 C C . THR A 1 286 ? 31.397 3.603 -27.972 1.00 73.31 286 THR A C 1
ATOM 2232 O O . THR A 1 286 ? 30.853 3.293 -29.023 1.00 73.31 286 THR A O 1
ATOM 2235 N N . GLN A 1 287 ? 32.690 3.934 -27.887 1.00 71.19 287 GLN A N 1
ATOM 2236 C CA . GLN A 1 287 ? 33.652 3.884 -29.002 1.00 71.19 287 GLN A CA 1
ATOM 2237 C C . GLN A 1 287 ? 33.732 2.524 -29.714 1.00 71.19 287 GLN A C 1
ATOM 2239 O O . GLN A 1 287 ? 34.113 2.457 -30.869 1.00 71.19 287 GLN A O 1
ATOM 2244 N N . TRP A 1 288 ? 33.351 1.430 -29.051 1.00 66.75 288 TRP A N 1
ATOM 2245 C CA . TRP A 1 288 ? 33.400 0.086 -29.645 1.00 66.75 288 TRP A CA 1
ATOM 2246 C C . TRP A 1 288 ? 32.178 -0.271 -30.493 1.00 66.75 288 TRP A C 1
ATOM 2248 O O . TRP A 1 288 ? 32.108 -1.378 -31.043 1.00 66.75 288 TRP A O 1
ATOM 2258 N N . PHE A 1 289 ? 31.204 0.636 -30.523 1.00 67.75 289 PHE A N 1
ATOM 2259 C CA . PHE A 1 289 ? 29.886 0.468 -31.118 1.00 67.75 289 PHE A CA 1
ATOM 2260 C C . PHE A 1 289 ? 29.456 1.700 -31.936 1.00 67.75 289 PHE A C 1
ATOM 2262 O O . PHE A 1 289 ? 28.297 1.776 -32.342 1.00 67.75 289 PHE A O 1
ATOM 2269 N N . ASP A 1 290 ? 30.336 2.690 -32.108 1.00 61.69 290 ASP A N 1
ATOM 2270 C CA . ASP A 1 290 ? 30.031 3.997 -32.700 1.00 61.69 290 ASP A CA 1
ATOM 2271 C C . ASP A 1 290 ? 30.142 4.028 -34.234 1.00 61.69 290 ASP A C 1
ATOM 2273 O O . ASP A 1 290 ? 29.819 5.038 -34.864 1.00 61.69 290 ASP A O 1
ATOM 2277 N N . GLY A 1 291 ? 30.540 2.911 -34.842 1.00 54.75 291 GLY A N 1
ATOM 2278 C CA . GLY A 1 291 ? 30.652 2.743 -36.284 1.00 54.75 291 GLY A CA 1
ATOM 2279 C C . GLY A 1 291 ? 31.846 3.471 -36.904 1.00 54.75 291 GLY A C 1
ATOM 2280 O O . GLY A 1 291 ? 31.887 3.598 -38.128 1.00 54.75 291 GLY A O 1
ATOM 2281 N N . VAL A 1 292 ? 32.807 3.953 -36.108 1.00 53.31 292 VAL A N 1
ATOM 2282 C CA . VAL A 1 292 ? 33.990 4.682 -36.584 1.00 53.31 292 VAL A CA 1
ATOM 2283 C C . VAL A 1 292 ? 35.258 3.875 -36.295 1.00 53.31 292 VAL A C 1
ATOM 2285 O O . VAL A 1 292 ? 35.705 3.770 -35.159 1.00 53.31 292 VAL A O 1
ATOM 2288 N N . GLU A 1 293 ? 35.901 3.355 -37.345 1.00 52.81 293 GLU A N 1
ATOM 2289 C CA . GLU A 1 293 ? 37.148 2.589 -37.217 1.00 52.81 293 GLU A CA 1
ATOM 2290 C C . GLU A 1 293 ? 38.365 3.323 -37.813 1.00 52.81 293 GLU A C 1
ATOM 2292 O O . GLU A 1 293 ? 38.459 3.541 -39.024 1.00 52.81 293 GLU A O 1
ATOM 2297 N N . ASP A 1 294 ? 39.342 3.647 -36.962 1.00 52.09 294 ASP A N 1
ATOM 2298 C CA . ASP A 1 294 ? 40.652 4.180 -37.345 1.00 52.09 294 ASP A CA 1
ATOM 2299 C C . ASP A 1 294 ? 41.806 3.643 -36.458 1.00 52.09 294 ASP A C 1
ATOM 2301 O O . ASP A 1 294 ? 41.707 2.602 -35.800 1.00 52.09 294 ASP A O 1
ATOM 2305 N N . SER A 1 295 ? 42.987 4.268 -36.502 1.00 49.56 295 SER A N 1
ATOM 2306 C CA . SER A 1 295 ? 44.168 3.844 -35.725 1.00 49.56 295 SER A CA 1
ATOM 2307 C C . SER A 1 295 ? 44.071 4.150 -34.217 1.00 49.56 295 SER A C 1
ATOM 2309 O O . SER A 1 295 ? 44.865 3.627 -33.424 1.00 49.56 295 SER A O 1
ATOM 2311 N N . THR A 1 296 ? 43.099 4.972 -33.826 1.00 50.41 296 THR A N 1
ATOM 2312 C CA . THR A 1 296 ? 42.815 5.457 -32.471 1.00 50.41 296 THR A CA 1
ATOM 2313 C C . THR A 1 296 ? 41.403 5.122 -31.973 1.00 50.41 296 THR A C 1
ATOM 2315 O O . THR A 1 296 ? 41.230 5.056 -30.759 1.00 50.41 296 THR A O 1
ATOM 2318 N N . ASN A 1 297 ? 40.446 4.845 -32.865 1.00 53.59 297 ASN A N 1
ATOM 2319 C CA . ASN A 1 297 ? 39.081 4.411 -32.565 1.00 53.59 297 ASN A CA 1
ATOM 2320 C C . ASN A 1 297 ? 38.844 2.996 -33.117 1.00 53.59 297 ASN A C 1
ATOM 2322 O O . ASN A 1 297 ? 38.940 2.782 -34.323 1.00 53.59 297 ASN A O 1
ATOM 2326 N N . LYS A 1 298 ? 38.644 2.004 -32.245 1.00 59.59 298 LYS A N 1
ATOM 2327 C CA . LYS A 1 298 ? 38.565 0.582 -32.622 1.00 59.59 298 LYS A CA 1
ATOM 2328 C C . LYS A 1 298 ? 37.164 0.043 -32.372 1.00 59.59 298 LYS A C 1
ATOM 2330 O O . LYS A 1 298 ? 36.594 0.278 -31.319 1.00 59.59 298 LYS A O 1
ATOM 2335 N N . GLU A 1 299 ? 36.677 -0.759 -33.311 1.00 58.34 299 GLU A N 1
ATOM 2336 C CA . GLU A 1 299 ? 35.315 -1.299 -33.333 1.00 58.34 299 GLU A CA 1
ATOM 2337 C C . GLU A 1 299 ? 35.284 -2.810 -33.034 1.00 58.34 299 GLU A C 1
ATOM 2339 O O . GLU A 1 299 ? 36.159 -3.551 -33.487 1.00 58.34 299 GLU A O 1
ATOM 2344 N N . LEU A 1 300 ? 34.253 -3.293 -32.323 1.00 66.44 300 LEU A N 1
ATOM 2345 C CA . LEU A 1 300 ? 34.097 -4.713 -31.946 1.00 66.44 300 LEU A CA 1
ATOM 2346 C C . LEU A 1 300 ? 33.880 -5.635 -33.170 1.00 66.44 300 LEU A C 1
ATOM 2348 O O . LEU A 1 300 ? 33.050 -5.323 -34.012 1.00 66.44 300 LEU A O 1
ATOM 2352 N N . ARG A 1 301 ? 34.515 -6.812 -33.265 1.00 60.94 301 ARG A N 1
ATOM 2353 C CA . ARG A 1 301 ? 34.264 -7.778 -34.366 1.00 60.94 301 ARG A CA 1
ATOM 2354 C C . ARG A 1 301 ? 33.834 -9.159 -33.869 1.00 60.94 301 ARG A C 1
ATOM 2356 O O . ARG A 1 301 ? 34.098 -9.509 -32.725 1.00 60.94 301 ARG A O 1
ATOM 2363 N N . PHE A 1 302 ? 33.171 -9.946 -34.717 1.00 58.12 302 PHE A N 1
ATOM 2364 C CA . PHE A 1 302 ? 32.796 -11.334 -34.435 1.00 58.12 302 PHE A CA 1
ATOM 2365 C C . PHE A 1 302 ? 33.821 -12.271 -35.093 1.00 58.12 302 PHE A C 1
ATOM 2367 O O . PHE A 1 302 ? 34.043 -12.235 -36.295 1.00 58.12 302 PHE A O 1
ATOM 2374 N N . ASP A 1 303 ? 34.506 -13.126 -34.352 1.00 50.06 303 ASP A N 1
ATOM 2375 C CA . ASP A 1 303 ? 35.564 -13.981 -34.915 1.00 50.06 303 ASP A CA 1
ATOM 2376 C C . ASP A 1 303 ? 35.096 -15.426 -35.166 1.00 50.06 303 ASP A C 1
ATOM 2378 O O . ASP A 1 303 ? 35.784 -16.187 -35.850 1.00 50.06 303 ASP A O 1
ATOM 2382 N N . GLY A 1 304 ? 33.908 -15.795 -34.661 1.00 49.09 304 GLY A N 1
ATOM 2383 C CA . GLY A 1 304 ? 33.232 -17.071 -34.914 1.00 49.09 304 GLY A CA 1
ATOM 2384 C C . GLY A 1 304 ? 33.970 -18.305 -34.385 1.00 49.09 304 GLY A C 1
ATOM 2385 O O . GLY A 1 304 ? 33.712 -19.417 -34.846 1.00 49.09 304 GLY A O 1
ATOM 2386 N N . LYS A 1 305 ? 34.944 -18.138 -33.477 1.00 47.91 305 LYS A N 1
ATOM 2387 C CA . LYS A 1 305 ? 35.946 -19.181 -33.184 1.00 47.91 305 LYS A CA 1
ATOM 2388 C C . LYS A 1 305 ? 36.000 -19.703 -31.745 1.00 47.91 305 LYS A C 1
ATOM 2390 O O . LYS A 1 305 ? 36.906 -20.491 -31.462 1.00 47.91 305 LYS A O 1
ATOM 2395 N N . ARG A 1 306 ? 35.093 -19.338 -30.826 1.00 55.56 306 ARG A N 1
ATOM 2396 C CA . ARG A 1 306 ? 35.311 -19.581 -29.377 1.00 55.56 306 ARG A CA 1
ATOM 2397 C C . ARG A 1 306 ? 34.070 -20.086 -28.608 1.00 55.56 306 ARG A C 1
ATOM 2399 O O . ARG A 1 306 ? 32.974 -19.740 -29.017 1.00 55.56 306 ARG A O 1
ATOM 2406 N N . PRO A 1 307 ? 34.198 -20.905 -27.537 1.00 60.53 307 PRO A N 1
ATOM 2407 C CA . PRO A 1 307 ? 33.048 -21.579 -26.924 1.00 60.53 307 PRO A CA 1
ATOM 2408 C C . PRO A 1 307 ? 32.424 -20.816 -25.734 1.00 60.53 307 PRO A C 1
ATOM 2410 O O . PRO A 1 307 ? 33.120 -20.367 -24.820 1.00 60.53 307 PRO A O 1
ATOM 2413 N N . LEU A 1 308 ? 31.087 -20.720 -25.752 1.00 72.50 308 LEU A N 1
ATOM 2414 C CA . LEU A 1 308 ? 30.225 -19.963 -24.828 1.00 72.50 308 LEU A CA 1
ATOM 2415 C C . LEU A 1 308 ? 30.476 -20.273 -23.345 1.00 72.50 308 LEU A C 1
ATOM 2417 O O . LEU A 1 308 ? 30.544 -19.370 -22.512 1.00 72.50 308 LEU A O 1
ATOM 2421 N N . THR A 1 309 ? 30.648 -21.550 -23.006 1.00 74.19 309 THR A N 1
ATOM 2422 C CA . THR A 1 309 ? 30.730 -22.003 -21.606 1.00 74.19 309 THR A CA 1
ATOM 2423 C C . THR A 1 309 ? 31.957 -21.479 -20.851 1.00 74.19 309 THR A C 1
ATOM 2425 O O . THR A 1 309 ? 31.890 -21.203 -19.651 1.00 74.19 309 THR A O 1
ATOM 2428 N N . GLN A 1 310 ? 33.076 -21.288 -21.548 1.00 71.38 310 GLN A N 1
ATOM 2429 C CA . GLN A 1 310 ? 34.344 -20.857 -20.962 1.00 71.38 310 GLN A CA 1
ATOM 2430 C C . GLN A 1 310 ? 34.321 -19.368 -20.627 1.00 71.38 310 GLN A C 1
ATOM 2432 O O . GLN A 1 310 ? 34.818 -18.978 -19.573 1.00 71.38 310 GLN A O 1
ATOM 2437 N N . SER A 1 311 ? 33.662 -18.555 -21.457 1.00 71.75 311 SER A N 1
ATOM 2438 C CA . SER A 1 311 ? 33.453 -17.136 -21.153 1.00 71.75 311 SER A CA 1
ATOM 2439 C C . SER A 1 311 ? 32.514 -16.898 -19.987 1.00 71.75 311 SER A C 1
ATOM 2441 O O . SER A 1 311 ? 32.619 -15.865 -19.331 1.00 71.75 311 SER A O 1
ATOM 2443 N N . ILE A 1 312 ? 31.619 -17.841 -19.702 1.00 78.75 312 ILE A N 1
ATOM 2444 C CA . ILE A 1 312 ? 30.721 -17.745 -18.555 1.00 78.75 312 ILE A CA 1
ATOM 2445 C C . ILE A 1 312 ? 31.453 -18.172 -17.273 1.00 78.75 312 ILE A C 1
ATOM 2447 O O . ILE A 1 312 ? 31.522 -17.370 -16.340 1.00 78.75 312 ILE A O 1
ATOM 2451 N N . ALA A 1 313 ? 32.026 -19.388 -17.216 1.00 75.69 313 ALA A N 1
ATOM 2452 C CA . ALA A 1 313 ? 32.537 -19.938 -15.948 1.00 75.69 313 ALA A CA 1
ATOM 2453 C C . ALA A 1 313 ? 33.756 -20.890 -15.991 1.00 75.69 313 ALA A C 1
ATOM 2455 O O . ALA A 1 313 ? 34.344 -21.126 -14.936 1.00 75.69 313 ALA A O 1
ATOM 2456 N N . PHE A 1 314 ? 34.146 -21.475 -17.131 1.00 68.00 314 PHE A N 1
ATOM 2457 C CA . PHE A 1 314 ? 35.084 -22.621 -17.153 1.00 68.00 314 PHE A CA 1
ATOM 2458 C C . PHE A 1 314 ? 36.400 -22.373 -17.918 1.00 68.00 314 PHE A C 1
ATOM 2460 O O . PHE A 1 314 ? 36.731 -23.108 -18.843 1.00 68.00 314 PHE A O 1
ATOM 2467 N N . SER A 1 315 ? 37.182 -21.355 -17.557 1.00 57.47 315 SER A N 1
ATOM 2468 C CA . SER A 1 315 ? 38.514 -21.124 -18.148 1.00 57.47 315 SER A CA 1
ATOM 2469 C C . SER A 1 315 ? 39.479 -22.308 -17.864 1.00 57.47 315 SER A C 1
ATOM 2471 O O . SER A 1 315 ? 39.761 -22.633 -16.714 1.00 57.47 315 SER A O 1
ATOM 2473 N N . GLU A 1 316 ? 39.984 -23.003 -18.897 1.00 48.34 316 GLU A N 1
ATOM 2474 C CA . GLU A 1 316 ? 40.837 -24.208 -18.753 1.00 48.34 316 GLU A CA 1
ATOM 2475 C C . GLU A 1 316 ? 42.334 -23.965 -19.041 1.00 48.34 316 GLU A C 1
ATOM 2477 O O . GLU A 1 316 ? 42.688 -23.242 -19.970 1.00 48.34 316 GLU A O 1
ATOM 2482 N N . GLY A 1 317 ? 43.218 -24.669 -18.307 1.00 46.59 317 GLY A N 1
ATOM 2483 C CA . GLY A 1 317 ? 44.638 -24.878 -18.651 1.00 46.59 317 GLY A CA 1
ATOM 2484 C C . GLY A 1 317 ? 45.594 -24.917 -17.444 1.00 46.59 317 GLY A C 1
ATOM 2485 O O . GLY A 1 317 ? 45.626 -23.989 -16.640 1.00 46.59 317 GLY A O 1
ATOM 2486 N N . ALA A 1 318 ? 46.445 -25.949 -17.330 1.00 35.72 318 ALA A N 1
ATOM 2487 C CA . ALA A 1 318 ? 47.390 -26.129 -16.209 1.00 35.72 318 ALA A CA 1
ATOM 2488 C C . ALA A 1 318 ? 48.382 -24.955 -16.012 1.00 35.72 318 ALA A C 1
ATOM 2490 O O . ALA A 1 318 ? 48.780 -24.675 -14.883 1.00 35.72 318 ALA A O 1
ATOM 2491 N N . ASN A 1 319 ? 48.705 -24.221 -17.086 1.00 40.06 319 ASN A N 1
ATOM 2492 C CA . ASN A 1 319 ? 49.576 -23.034 -17.071 1.00 40.06 319 ASN A CA 1
ATOM 2493 C C . ASN A 1 319 ? 48.828 -21.704 -16.842 1.00 40.06 319 ASN A C 1
ATOM 2495 O O . ASN A 1 319 ? 49.462 -20.662 -16.689 1.00 40.06 319 ASN A O 1
ATOM 2499 N N . TYR A 1 320 ? 47.492 -21.723 -16.820 1.00 44.62 320 TYR A N 1
ATOM 2500 C CA . TYR A 1 320 ? 46.639 -20.528 -16.766 1.00 44.62 320 TYR A CA 1
ATOM 2501 C C . TYR A 1 320 ? 45.620 -20.559 -15.625 1.00 44.62 320 TYR A C 1
ATOM 2503 O O . TYR A 1 320 ? 44.940 -19.564 -15.402 1.00 44.62 320 TYR A O 1
ATOM 2511 N N . SER A 1 321 ? 45.615 -21.638 -14.837 1.00 39.31 321 SER A N 1
ATOM 2512 C CA . SER A 1 321 ? 44.865 -21.824 -13.587 1.00 39.31 321 SER A CA 1
ATOM 2513 C C . SER A 1 321 ? 45.099 -20.743 -12.527 1.00 39.31 321 SER A C 1
ATOM 2515 O O . SER A 1 321 ? 44.437 -20.800 -11.497 1.00 39.31 321 SER A O 1
ATOM 2517 N N . LYS A 1 322 ? 46.038 -19.809 -12.781 1.00 40.59 322 LYS A N 1
ATOM 2518 C CA . LYS A 1 322 ? 46.499 -18.669 -11.969 1.00 40.59 322 LYS A CA 1
ATOM 2519 C C . LYS A 1 322 ? 46.067 -17.282 -12.472 1.00 40.59 322 LYS A C 1
ATOM 2521 O O . LYS A 1 322 ? 46.575 -16.288 -11.960 1.00 40.59 322 LYS A O 1
ATOM 2526 N N . LEU A 1 323 ? 45.204 -17.180 -13.485 1.00 44.53 323 LEU A N 1
ATOM 2527 C CA . LEU A 1 323 ? 44.945 -15.919 -14.190 1.00 44.53 323 LEU A CA 1
ATOM 2528 C C . LEU A 1 323 ? 43.464 -15.778 -14.615 1.00 44.53 323 LEU A C 1
ATOM 2530 O O . LEU A 1 323 ? 42.894 -16.730 -15.138 1.00 44.53 323 LEU A O 1
ATOM 2534 N N . GLU A 1 324 ? 42.888 -14.579 -14.441 1.00 46.09 324 GLU A N 1
ATOM 2535 C CA . GLU A 1 324 ? 41.480 -14.227 -14.744 1.00 46.09 324 GLU A CA 1
ATOM 2536 C C . GLU A 1 324 ? 41.087 -14.556 -16.191 1.00 46.09 324 GLU A C 1
ATOM 2538 O O . GLU A 1 324 ? 41.877 -14.259 -17.094 1.00 46.09 324 GLU A O 1
ATOM 2543 N N . GLY A 1 325 ? 39.889 -15.119 -16.429 1.00 54.78 325 GLY A N 1
ATOM 2544 C CA . GLY A 1 325 ? 39.437 -15.400 -17.793 1.00 54.78 325 GLY A CA 1
ATOM 2545 C C . GLY A 1 325 ? 37.947 -15.638 -18.052 1.00 54.78 325 GLY A C 1
ATOM 2546 O O . GLY A 1 325 ? 37.567 -15.679 -19.207 1.00 54.78 325 GLY A O 1
ATOM 2547 N N . SER A 1 326 ? 37.075 -15.787 -17.066 1.00 69.00 326 SER A N 1
ATOM 2548 C CA . SER A 1 326 ? 35.627 -15.939 -17.295 1.00 69.00 326 SER A CA 1
ATOM 2549 C C . SER A 1 326 ? 34.835 -14.839 -16.596 1.00 69.00 326 SER A C 1
ATOM 2551 O O . SER A 1 326 ? 35.345 -14.181 -15.688 1.00 69.00 326 SER A O 1
ATOM 2553 N N . LEU A 1 327 ? 33.571 -14.644 -16.980 1.00 76.81 327 LEU A N 1
ATOM 2554 C CA . LEU A 1 327 ? 32.686 -13.693 -16.310 1.00 76.81 327 LEU A CA 1
ATOM 2555 C C . LEU A 1 327 ? 32.583 -13.984 -14.804 1.00 76.81 327 LEU A C 1
ATOM 2557 O O . LEU A 1 327 ? 32.596 -13.060 -13.990 1.00 76.81 327 LEU A O 1
ATOM 2561 N N . ARG A 1 328 ? 32.575 -15.271 -14.436 1.00 81.06 328 ARG A N 1
ATOM 2562 C CA . ARG A 1 328 ? 32.632 -15.742 -13.046 1.00 81.06 328 ARG A CA 1
ATOM 2563 C C . ARG A 1 328 ? 33.871 -15.248 -12.305 1.00 81.06 328 ARG A C 1
ATOM 2565 O O . ARG A 1 328 ? 33.762 -14.810 -11.162 1.00 81.06 328 ARG A O 1
ATOM 2572 N N . ASP A 1 329 ? 35.036 -15.292 -12.946 1.00 75.19 329 ASP A N 1
ATOM 2573 C CA . ASP A 1 329 ? 36.297 -14.904 -12.307 1.00 75.19 329 ASP A CA 1
ATOM 2574 C C . ASP A 1 329 ? 36.294 -13.422 -11.913 1.00 75.19 329 ASP A C 1
ATOM 2576 O O . ASP A 1 329 ? 36.842 -13.081 -10.868 1.00 75.19 329 ASP A O 1
ATOM 2580 N N . PHE A 1 330 ? 35.614 -12.554 -12.675 1.00 75.75 330 PHE A N 1
ATOM 2581 C CA . PHE A 1 330 ? 35.466 -11.141 -12.314 1.00 75.75 330 PHE A CA 1
ATOM 2582 C C . PHE A 1 330 ? 34.642 -10.954 -11.038 1.00 75.75 330 PHE A C 1
ATOM 2584 O O . PHE A 1 330 ? 35.053 -10.207 -10.153 1.00 75.75 330 PHE A O 1
ATOM 2591 N N . PHE A 1 331 ? 33.523 -11.662 -10.875 1.00 82.12 331 PHE A N 1
ATOM 2592 C CA . PHE A 1 331 ? 32.746 -11.595 -9.630 1.00 82.12 331 PHE A CA 1
ATOM 2593 C C . PHE A 1 331 ? 33.483 -12.208 -8.426 1.00 82.12 331 PHE A C 1
ATOM 2595 O O . PHE A 1 331 ? 33.195 -11.849 -7.285 1.00 82.12 331 PHE A O 1
ATOM 2602 N N . CYS A 1 332 ? 34.478 -13.065 -8.669 1.00 80.81 332 CYS A N 1
ATOM 2603 C CA . CYS A 1 332 ? 35.339 -13.657 -7.644 1.00 80.81 332 CYS A CA 1
ATOM 2604 C C . CYS A 1 332 ? 36.712 -12.968 -7.496 1.00 80.81 332 CYS A C 1
ATOM 2606 O O . CYS A 1 332 ? 37.563 -13.459 -6.746 1.00 80.81 332 CYS A O 1
ATOM 2608 N N . ALA A 1 333 ? 36.958 -11.859 -8.200 1.00 77.44 333 ALA A N 1
ATOM 2609 C CA . ALA A 1 333 ? 38.245 -11.171 -8.188 1.00 77.44 333 ALA A CA 1
ATOM 2610 C C . ALA A 1 333 ? 38.450 -10.376 -6.889 1.00 77.44 333 ALA A C 1
ATOM 2612 O O . ALA A 1 333 ? 37.564 -9.651 -6.428 1.00 77.44 333 ALA A O 1
ATOM 2613 N N . ARG A 1 334 ? 39.656 -10.466 -6.329 1.00 78.12 334 ARG A N 1
ATOM 2614 C CA . ARG A 1 334 ? 40.133 -9.716 -5.161 1.00 78.12 334 ARG A CA 1
ATOM 2615 C C . ARG A 1 334 ? 41.332 -8.840 -5.535 1.00 78.12 334 ARG A C 1
ATOM 2617 O O . ARG A 1 334 ? 42.017 -9.083 -6.537 1.00 78.12 334 ARG A O 1
ATOM 2624 N N . LYS A 1 335 ? 41.603 -7.816 -4.720 1.00 75.75 335 LYS A N 1
ATOM 2625 C CA . LYS A 1 335 ? 42.738 -6.897 -4.897 1.00 75.75 335 LYS A CA 1
ATOM 2626 C C . LYS A 1 335 ? 44.056 -7.664 -5.047 1.00 75.75 335 LYS A C 1
ATOM 2628 O O . LYS A 1 335 ? 44.219 -8.774 -4.540 1.00 75.75 335 LYS A O 1
ATOM 2633 N N . SER A 1 336 ? 45.006 -7.044 -5.746 1.00 62.88 336 SER A N 1
ATOM 2634 C CA . SER A 1 336 ? 46.319 -7.628 -6.065 1.00 62.88 336 SER A CA 1
ATOM 2635 C C . SER A 1 336 ? 46.273 -8.844 -7.006 1.00 62.88 336 SER A C 1
ATOM 2637 O O . SER A 1 336 ? 47.202 -9.649 -7.004 1.00 62.88 336 SER A O 1
ATOM 2639 N N . GLY A 1 337 ? 45.220 -8.970 -7.825 1.00 54.31 337 GLY A N 1
ATOM 2640 C CA . GLY A 1 337 ? 45.130 -9.979 -8.893 1.00 54.31 337 GLY A CA 1
ATOM 2641 C C . GLY A 1 337 ? 44.871 -11.402 -8.396 1.00 54.31 337 GLY A C 1
ATOM 2642 O O . GLY A 1 337 ? 45.317 -12.364 -9.018 1.00 54.31 337 GLY A O 1
ATOM 2643 N N . VAL A 1 338 ? 44.196 -11.548 -7.252 1.00 62.00 338 VAL A N 1
ATOM 2644 C CA . VAL A 1 338 ? 43.859 -12.848 -6.655 1.00 62.00 338 VAL A CA 1
ATOM 2645 C C . VAL A 1 338 ? 42.392 -13.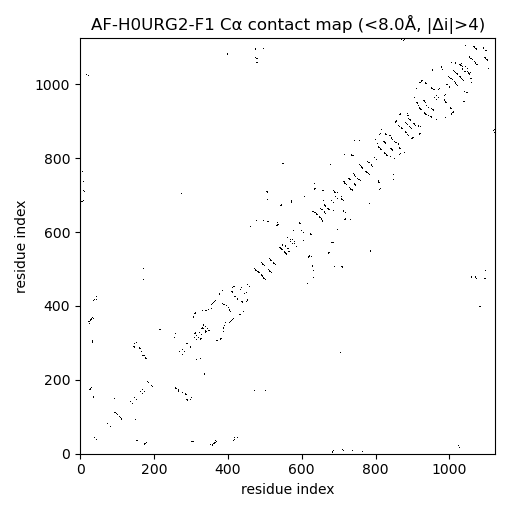157 -6.940 1.00 62.00 338 VAL A C 1
ATOM 2647 O O . VAL A 1 338 ? 41.522 -12.475 -6.421 1.00 62.00 338 VAL A O 1
ATOM 2650 N N . TYR A 1 339 ? 42.094 -14.195 -7.714 1.00 66.31 339 TYR A N 1
ATOM 2651 C CA . TYR A 1 339 ? 40.725 -14.675 -7.939 1.00 66.31 339 TYR A CA 1
ATOM 2652 C C . TYR A 1 339 ? 40.439 -15.843 -6.983 1.00 66.31 339 TYR A C 1
ATOM 2654 O O . TYR A 1 339 ? 41.281 -16.719 -6.770 1.00 66.31 339 TYR A O 1
ATOM 2662 N N . ASP A 1 340 ? 39.271 -15.824 -6.346 1.00 73.06 340 ASP A N 1
ATOM 2663 C CA . ASP A 1 340 ? 38.944 -16.706 -5.224 1.00 73.06 340 ASP A CA 1
ATOM 2664 C C . ASP A 1 340 ? 37.587 -17.388 -5.420 1.00 73.06 340 ASP A C 1
ATOM 2666 O O . ASP A 1 340 ? 36.639 -17.182 -4.667 1.00 73.06 340 ASP A O 1
ATOM 2670 N N . ILE A 1 341 ? 37.503 -18.215 -6.464 1.00 75.12 341 ILE A N 1
ATOM 2671 C CA . ILE A 1 341 ? 36.279 -18.940 -6.851 1.00 75.12 341 ILE A CA 1
ATOM 2672 C C . ILE A 1 341 ? 35.748 -19.883 -5.760 1.00 75.12 341 ILE A C 1
ATOM 2674 O O . ILE A 1 341 ? 34.565 -20.199 -5.745 1.00 75.12 341 ILE A O 1
ATOM 2678 N N . ASN A 1 342 ? 36.619 -20.320 -4.846 1.00 81.25 342 ASN A N 1
ATOM 2679 C CA . ASN A 1 342 ? 36.271 -21.207 -3.735 1.00 81.25 342 ASN A CA 1
ATOM 2680 C C . ASN A 1 342 ? 36.010 -20.441 -2.426 1.00 81.25 342 ASN A C 1
ATOM 2682 O O . ASN A 1 342 ? 35.834 -21.076 -1.390 1.00 81.25 342 ASN A O 1
ATOM 2686 N N . ASP A 1 343 ? 36.024 -19.101 -2.454 1.00 86.00 343 ASP A N 1
ATOM 2687 C CA . ASP A 1 343 ? 35.829 -18.236 -1.282 1.00 86.00 343 ASP A CA 1
ATOM 2688 C C . ASP A 1 343 ? 36.754 -18.590 -0.095 1.00 86.00 343 ASP A C 1
ATOM 2690 O O . ASP A 1 343 ? 36.374 -18.607 1.074 1.00 86.00 343 ASP A O 1
ATOM 2694 N N . SER A 1 344 ? 38.000 -18.923 -0.417 1.00 85.94 344 SER A N 1
ATOM 2695 C CA . SER A 1 344 ? 39.036 -19.385 0.507 1.00 85.94 344 SER A CA 1
ATOM 2696 C C . SER A 1 344 ? 39.885 -18.257 1.109 1.00 85.94 344 SER A C 1
ATOM 2698 O O . SER A 1 344 ? 40.707 -18.508 1.992 1.00 85.94 344 SER A O 1
ATOM 2700 N N . ARG A 1 345 ? 39.727 -17.011 0.639 1.00 84.62 345 ARG A N 1
ATOM 2701 C CA . ARG A 1 345 ? 40.554 -15.845 1.014 1.00 84.62 345 ARG A CA 1
ATOM 2702 C C . ARG A 1 345 ? 39.737 -14.636 1.497 1.00 84.62 345 ARG A C 1
ATOM 2704 O O . ARG A 1 345 ? 39.959 -13.523 1.016 1.00 84.62 345 ARG A O 1
ATOM 2711 N N . PRO A 1 346 ? 38.849 -14.793 2.491 1.00 85.44 346 PRO A N 1
ATOM 2712 C CA . PRO A 1 346 ? 37.953 -13.732 2.962 1.00 85.44 346 PRO A CA 1
ATOM 2713 C C . PRO A 1 346 ? 38.647 -12.515 3.603 1.00 85.44 346 PRO A C 1
ATOM 2715 O O . PRO A 1 346 ? 38.003 -11.496 3.846 1.00 85.44 346 PRO A O 1
ATOM 2718 N N . SER A 1 347 ? 39.958 -12.568 3.847 1.00 84.31 347 SER A N 1
ATOM 2719 C CA . SER A 1 347 ? 40.752 -11.418 4.297 1.00 84.31 347 SER A CA 1
ATOM 2720 C C . SER A 1 347 ? 41.130 -10.440 3.177 1.00 84.31 347 SER A C 1
ATOM 2722 O O . SER A 1 347 ? 41.433 -9.283 3.463 1.00 84.31 347 SER A O 1
ATOM 2724 N N . ALA A 1 348 ? 41.125 -10.873 1.913 1.00 83.31 348 ALA A N 1
ATOM 2725 C CA . ALA A 1 348 ? 41.481 -10.028 0.778 1.00 83.31 348 ALA A CA 1
ATOM 2726 C C . ALA A 1 348 ? 40.244 -9.290 0.241 1.00 83.31 348 ALA A C 1
ATOM 2728 O O . ALA A 1 348 ? 39.203 -9.895 0.004 1.00 83.31 348 ALA A O 1
ATOM 2729 N N . GLU A 1 349 ? 40.345 -7.977 0.050 1.00 83.31 349 GLU A N 1
ATOM 2730 C CA . GLU A 1 349 ? 39.213 -7.153 -0.388 1.00 83.31 349 GLU A CA 1
ATOM 2731 C C . GLU A 1 349 ? 38.800 -7.485 -1.833 1.00 83.31 349 GLU A C 1
ATOM 2733 O O . GLU A 1 349 ? 39.677 -7.583 -2.697 1.00 83.31 349 GLU A O 1
ATOM 2738 N N . PRO A 1 350 ? 37.500 -7.653 -2.123 1.00 84.44 350 PRO A N 1
ATOM 2739 C CA . PRO A 1 350 ? 37.011 -7.836 -3.487 1.00 84.44 350 PRO A CA 1
ATOM 2740 C C . PRO A 1 350 ? 37.310 -6.642 -4.406 1.00 84.44 350 PRO A C 1
ATOM 2742 O O . PRO A 1 350 ? 37.368 -5.496 -3.962 1.00 84.44 350 PRO A O 1
ATOM 2745 N N . THR A 1 351 ? 37.477 -6.902 -5.704 1.00 78.94 351 THR A N 1
ATOM 2746 C CA . THR A 1 351 ? 37.814 -5.870 -6.702 1.00 78.94 351 THR A CA 1
ATOM 2747 C C . THR A 1 351 ? 36.581 -5.115 -7.202 1.00 78.94 351 THR A C 1
ATOM 2749 O O . THR A 1 351 ? 36.612 -3.889 -7.291 1.00 78.94 351 THR A O 1
ATOM 2752 N N . TYR A 1 352 ? 35.499 -5.828 -7.537 1.00 77.31 352 TYR A N 1
ATOM 2753 C CA . TYR A 1 352 ? 34.316 -5.238 -8.188 1.00 77.31 352 TYR A CA 1
ATOM 2754 C C . TYR A 1 352 ? 33.071 -5.209 -7.297 1.00 77.31 352 TYR A C 1
ATOM 2756 O O . TYR A 1 352 ? 32.214 -4.339 -7.451 1.00 77.31 352 TYR A O 1
ATOM 2764 N N . ILE A 1 353 ? 32.972 -6.131 -6.339 1.00 82.31 353 ILE A N 1
ATOM 2765 C CA . ILE A 1 353 ? 31.876 -6.156 -5.372 1.00 82.31 353 ILE A CA 1
ATOM 2766 C C . ILE A 1 353 ? 32.264 -5.250 -4.205 1.00 82.31 353 ILE A C 1
ATOM 2768 O O . ILE A 1 353 ? 33.166 -5.564 -3.437 1.00 82.31 353 ILE A O 1
ATOM 2772 N N . ARG A 1 354 ? 31.603 -4.102 -4.074 1.00 78.19 354 ARG A N 1
ATOM 2773 C CA . ARG A 1 354 ? 31.900 -3.110 -3.029 1.00 78.19 354 ARG A CA 1
ATOM 2774 C C . ARG A 1 354 ? 31.261 -3.475 -1.696 1.00 78.19 354 ARG A C 1
ATOM 2776 O O . ARG A 1 354 ? 31.814 -3.181 -0.639 1.00 78.19 354 ARG A O 1
ATOM 2783 N N . GLN A 1 355 ? 30.086 -4.094 -1.742 1.00 79.62 355 GLN A N 1
ATOM 2784 C CA . GLN A 1 355 ? 29.313 -4.471 -0.565 1.00 79.62 355 GLN A CA 1
ATOM 2785 C C . GLN A 1 355 ? 28.593 -5.798 -0.790 1.00 79.62 355 GLN A C 1
ATOM 2787 O O . GLN A 1 355 ? 28.202 -6.119 -1.909 1.00 79.62 355 GLN A O 1
ATOM 2792 N N . TRP A 1 356 ? 28.366 -6.548 0.287 1.00 76.81 356 TRP A N 1
ATOM 2793 C CA . TRP A 1 356 ? 27.783 -7.888 0.212 1.00 76.81 356 TRP A CA 1
ATOM 2794 C C . TRP A 1 356 ? 26.346 -7.912 -0.346 1.00 76.81 356 TRP A C 1
ATOM 2796 O O . TRP A 1 356 ? 25.982 -8.884 -0.997 1.00 76.81 356 TRP A O 1
ATOM 2806 N N . CYS A 1 357 ? 25.534 -6.863 -0.145 1.00 69.50 357 CYS A N 1
ATOM 2807 C CA . CYS A 1 357 ? 24.174 -6.807 -0.704 1.00 69.50 357 CYS A CA 1
ATOM 2808 C C . CYS A 1 357 ? 24.099 -6.240 -2.125 1.00 69.50 357 CYS A C 1
ATOM 2810 O O . CYS A 1 357 ? 23.001 -6.172 -2.676 1.00 69.50 357 CYS A O 1
ATOM 2812 N N . GLN A 1 358 ? 25.218 -5.765 -2.679 1.00 73.88 358 GLN A N 1
ATOM 2813 C CA . GLN A 1 358 ? 25.230 -5.145 -3.997 1.00 73.88 358 GLN A CA 1
ATOM 2814 C C . GLN A 1 358 ? 24.656 -6.136 -5.011 1.00 73.88 358 GLN A C 1
ATOM 2816 O O . GLN A 1 358 ? 25.134 -7.269 -5.095 1.00 73.88 358 GLN A O 1
ATOM 2821 N N . GLY A 1 359 ? 23.629 -5.714 -5.752 1.00 76.25 359 GLY A N 1
ATOM 2822 C CA . GLY A 1 359 ? 23.049 -6.539 -6.806 1.00 76.25 359 GLY A CA 1
ATOM 2823 C C . GLY A 1 359 ? 24.106 -6.836 -7.865 1.00 76.25 359 GLY A C 1
ATOM 2824 O O . GLY A 1 359 ? 24.774 -5.915 -8.339 1.00 76.25 359 GLY A O 1
ATOM 2825 N N . ASN A 1 360 ? 24.281 -8.111 -8.202 1.00 82.75 360 ASN A N 1
ATOM 2826 C CA . ASN A 1 360 ? 25.241 -8.563 -9.201 1.00 82.75 360 ASN A CA 1
ATOM 2827 C C . ASN A 1 360 ? 24.468 -9.211 -10.342 1.00 82.75 360 ASN A C 1
ATOM 2829 O O . ASN A 1 360 ? 23.755 -10.190 -10.137 1.00 82.75 360 ASN A O 1
ATOM 2833 N N . TYR A 1 361 ? 24.612 -8.654 -11.537 1.00 88.19 361 TYR A N 1
ATOM 2834 C CA . TYR A 1 361 ? 23.848 -9.060 -12.702 1.00 88.19 361 TYR A CA 1
ATOM 2835 C C . TYR A 1 361 ? 24.770 -9.319 -13.883 1.00 88.19 361 TYR A C 1
ATOM 2837 O O . TYR A 1 361 ? 25.715 -8.566 -14.135 1.00 88.19 361 TYR A O 1
ATOM 2845 N N . ALA A 1 362 ? 24.459 -10.366 -14.636 1.00 90.62 362 ALA A N 1
ATOM 2846 C CA . ALA A 1 362 ? 25.070 -10.668 -15.916 1.00 90.62 362 ALA A CA 1
ATOM 2847 C C . ALA A 1 362 ? 24.006 -10.627 -17.016 1.00 90.62 362 ALA A C 1
ATOM 2849 O O . ALA A 1 362 ? 22.922 -11.172 -16.845 1.00 90.62 362 ALA A O 1
ATOM 2850 N N . ILE A 1 363 ? 24.311 -10.008 -18.154 1.00 92.69 363 ILE A N 1
ATOM 2851 C CA . ILE A 1 363 ? 23.460 -10.040 -19.348 1.00 92.69 363 ILE A CA 1
ATOM 2852 C C . ILE A 1 363 ? 24.242 -10.747 -20.446 1.00 92.69 363 ILE A C 1
ATOM 2854 O O . ILE A 1 363 ? 25.250 -10.225 -20.916 1.00 92.69 363 ILE A O 1
ATOM 2858 N N . ILE A 1 364 ? 23.794 -11.931 -20.850 1.00 90.62 364 ILE A N 1
ATOM 2859 C CA . ILE A 1 364 ? 24.452 -12.739 -21.877 1.00 90.62 364 ILE A CA 1
ATOM 2860 C C . ILE A 1 364 ? 23.691 -12.567 -23.187 1.00 90.62 364 ILE A C 1
ATOM 2862 O O . ILE A 1 364 ? 22.553 -13.016 -23.311 1.00 90.62 364 ILE A O 1
ATOM 2866 N N . LEU A 1 365 ? 24.330 -11.932 -24.166 1.00 88.44 365 LEU A N 1
ATOM 2867 C CA . LEU A 1 365 ? 23.822 -11.819 -25.529 1.00 88.44 365 LEU A CA 1
ATOM 2868 C C . LEU A 1 365 ? 24.372 -12.999 -26.313 1.00 88.44 365 LEU A C 1
ATOM 2870 O O . LEU A 1 365 ? 25.589 -13.102 -26.455 1.00 88.44 365 LEU A O 1
ATOM 2874 N N . THR A 1 366 ? 23.510 -13.894 -26.795 1.00 82.19 366 THR A N 1
ATOM 2875 C CA . THR A 1 366 ? 23.964 -15.119 -27.466 1.00 82.19 366 THR A CA 1
ATOM 2876 C C . THR A 1 366 ? 22.970 -15.648 -28.498 1.00 82.19 366 THR A C 1
ATOM 2878 O O . THR A 1 366 ? 21.755 -15.514 -28.358 1.00 82.19 366 THR A O 1
ATOM 2881 N N . ALA A 1 367 ? 23.512 -16.282 -29.539 1.00 71.12 367 ALA A N 1
ATOM 2882 C CA . ALA A 1 367 ? 22.775 -17.118 -30.488 1.00 71.12 367 ALA A CA 1
ATOM 2883 C C . ALA A 1 367 ? 23.021 -18.628 -30.245 1.00 71.12 367 ALA A C 1
ATOM 2885 O O . ALA A 1 367 ? 22.622 -19.463 -31.054 1.00 71.12 367 ALA A O 1
ATOM 2886 N N . GLY A 1 368 ? 23.686 -18.982 -29.135 1.00 63.59 368 GLY A N 1
ATOM 2887 C CA . GLY A 1 368 ? 24.004 -20.352 -28.724 1.00 63.59 368 GLY A CA 1
ATOM 2888 C C . GLY A 1 368 ? 25.093 -21.032 -29.553 1.00 63.59 368 GLY A C 1
ATOM 2889 O O . GLY A 1 368 ? 24.914 -22.181 -29.956 1.00 63.59 368 GLY A O 1
ATOM 2890 N N . GLY A 1 369 ? 26.193 -20.329 -29.847 1.00 56.56 369 GLY A N 1
ATOM 2891 C CA . GLY A 1 369 ? 27.258 -20.836 -30.719 1.00 56.56 369 GLY A CA 1
ATOM 2892 C C . GLY A 1 369 ? 27.971 -22.106 -30.225 1.00 56.56 369 GLY A C 1
ATOM 2893 O O . GLY A 1 369 ? 27.748 -22.605 -29.123 1.00 56.56 369 GLY A O 1
ATOM 2894 N N . GLN A 1 370 ? 28.812 -22.685 -31.094 1.00 51.38 370 GLN A N 1
ATOM 2895 C CA . GLN A 1 370 ? 29.326 -24.053 -30.938 1.00 51.38 370 GLN A CA 1
ATOM 2896 C C . GLN A 1 370 ? 30.145 -24.277 -29.651 1.00 51.38 370 GLN A C 1
ATOM 2898 O O . GLN A 1 370 ? 31.260 -23.771 -29.501 1.00 51.38 370 GLN A O 1
ATOM 2903 N N . ASN A 1 371 ? 29.659 -25.180 -28.794 1.00 50.59 371 ASN A N 1
ATOM 2904 C CA . ASN A 1 371 ? 30.424 -25.778 -27.697 1.00 50.59 371 ASN A CA 1
ATOM 2905 C C . ASN A 1 371 ? 31.402 -26.825 -28.243 1.00 50.59 371 ASN A C 1
ATOM 2907 O O . ASN A 1 371 ? 31.106 -28.018 -28.276 1.00 50.59 371 ASN A O 1
ATOM 2911 N N . ARG A 1 372 ? 32.585 -26.389 -28.686 1.00 45.28 372 ARG A N 1
ATOM 2912 C CA . ARG A 1 372 ? 33.638 -27.302 -29.172 1.00 45.28 372 ARG A CA 1
ATOM 2913 C C . ARG A 1 372 ? 34.147 -28.299 -28.118 1.00 45.28 372 ARG A C 1
ATOM 2915 O O . ARG A 1 372 ? 34.682 -29.331 -28.507 1.00 45.28 372 ARG A O 1
ATOM 2922 N N . ASP A 1 373 ? 33.931 -28.022 -26.831 1.00 50.88 373 ASP A N 1
ATOM 2923 C CA . ASP A 1 373 ? 34.492 -28.788 -25.708 1.00 50.88 373 ASP A CA 1
ATOM 2924 C C . ASP A 1 373 ? 33.461 -29.680 -24.975 1.00 50.88 373 ASP A C 1
ATOM 2926 O O . ASP A 1 373 ? 33.762 -30.234 -23.923 1.00 50.88 373 ASP A O 1
ATOM 2930 N N . ASN A 1 374 ? 32.249 -29.856 -25.526 1.00 51.91 374 ASN A N 1
ATOM 2931 C CA . ASN A 1 374 ? 31.190 -30.724 -24.970 1.00 51.91 374 ASN A CA 1
ATOM 2932 C C . ASN A 1 374 ? 30.734 -30.375 -23.529 1.00 51.91 374 ASN A C 1
ATOM 2934 O O . ASN A 1 374 ? 30.165 -31.213 -22.831 1.00 51.91 374 ASN A O 1
ATOM 2938 N N . THR A 1 375 ? 30.978 -29.143 -23.081 1.00 62.16 375 THR A N 1
ATOM 2939 C CA . THR A 1 375 ? 30.533 -28.591 -21.794 1.00 62.16 375 THR A CA 1
ATOM 2940 C C . THR A 1 375 ? 29.134 -27.977 -21.891 1.00 62.16 375 THR A C 1
ATOM 2942 O O . THR A 1 375 ? 28.773 -27.380 -22.908 1.00 62.16 375 THR A O 1
ATOM 2945 N N . ASP A 1 376 ? 28.337 -28.119 -20.827 1.00 79.25 376 ASP A N 1
ATOM 2946 C CA . ASP A 1 376 ? 26.946 -27.653 -20.774 1.00 79.25 376 ASP A CA 1
ATOM 2947 C C . ASP A 1 376 ? 26.865 -26.151 -20.410 1.00 79.25 376 ASP A C 1
ATOM 2949 O O . ASP A 1 376 ? 27.349 -25.747 -19.345 1.00 79.25 376 ASP A O 1
ATOM 2953 N N . PRO A 1 377 ? 26.271 -25.291 -21.261 1.00 82.31 377 PRO A N 1
ATOM 2954 C CA . PRO A 1 377 ? 26.116 -23.868 -20.978 1.00 82.31 377 PRO A CA 1
ATOM 2955 C C . PRO A 1 377 ? 25.136 -23.592 -19.833 1.00 82.31 377 PRO A C 1
ATOM 2957 O O . PRO A 1 377 ? 25.288 -22.569 -19.166 1.00 82.31 377 PRO A O 1
ATOM 2960 N N . VAL A 1 378 ? 24.192 -24.498 -19.553 1.00 87.44 378 VAL A N 1
ATOM 2961 C CA . VAL A 1 378 ? 23.302 -24.400 -18.385 1.00 87.44 378 VAL A CA 1
ATOM 2962 C C . VAL A 1 378 ? 24.123 -24.508 -17.098 1.00 87.44 378 VAL A C 1
ATOM 2964 O O . VAL A 1 378 ? 23.986 -23.673 -16.207 1.00 87.44 378 VAL A O 1
ATOM 2967 N N . GLU A 1 379 ? 25.065 -25.452 -17.033 1.00 85.75 379 GLU A N 1
ATOM 2968 C CA . GLU A 1 379 ? 25.959 -25.609 -15.878 1.00 85.75 379 GLU A CA 1
ATOM 2969 C C . GLU A 1 379 ? 26.966 -24.462 -15.745 1.00 85.75 379 GLU A C 1
ATOM 2971 O O . GLU A 1 379 ? 27.322 -24.075 -14.631 1.00 85.75 379 GLU A O 1
ATOM 2976 N N . ALA A 1 380 ? 27.387 -23.856 -16.858 1.00 85.56 380 ALA A N 1
ATOM 2977 C CA . ALA A 1 380 ? 28.210 -22.650 -16.813 1.00 85.56 380 ALA A CA 1
ATOM 2978 C C . ALA A 1 380 ? 27.443 -21.471 -16.192 1.00 85.56 380 ALA A C 1
ATOM 2980 O O . ALA A 1 380 ? 27.976 -20.783 -15.318 1.00 85.56 380 ALA A O 1
ATOM 2981 N N . VAL A 1 381 ? 26.180 -21.268 -16.588 1.00 90.50 381 VAL A N 1
ATOM 2982 C CA . VAL A 1 381 ? 25.303 -20.254 -15.979 1.00 90.50 381 VAL A CA 1
ATOM 2983 C C . VAL A 1 381 ? 25.045 -20.570 -14.506 1.00 90.50 381 VAL A C 1
ATOM 2985 O O . VAL A 1 381 ? 25.168 -19.671 -13.678 1.00 90.50 381 VAL A O 1
ATOM 2988 N N . ARG A 1 382 ? 24.807 -21.839 -14.145 1.00 90.25 382 ARG A N 1
ATOM 2989 C CA . ARG A 1 382 ? 24.659 -22.264 -12.741 1.00 90.25 382 ARG A CA 1
ATOM 2990 C C . ARG A 1 382 ? 25.894 -21.930 -11.909 1.00 90.25 382 ARG A C 1
ATOM 2992 O O . ARG A 1 382 ? 25.788 -21.441 -10.786 1.00 90.25 382 ARG A O 1
ATOM 2999 N N . ALA A 1 383 ? 27.078 -22.185 -12.459 1.00 87.38 383 ALA A N 1
ATOM 3000 C CA . ALA A 1 383 ? 28.341 -21.891 -11.800 1.00 87.38 383 ALA A CA 1
ATOM 3001 C C . ALA A 1 383 ? 28.584 -20.381 -11.640 1.00 87.38 383 ALA A C 1
ATOM 3003 O O . ALA A 1 383 ? 29.175 -19.974 -10.641 1.00 87.38 383 ALA A O 1
ATOM 3004 N N . LEU A 1 384 ? 28.133 -19.560 -12.594 1.00 89.88 384 LEU A N 1
ATOM 3005 C CA . LEU A 1 384 ? 28.151 -18.101 -12.476 1.00 89.88 384 LEU A CA 1
ATOM 3006 C C . LEU A 1 384 ? 27.151 -17.611 -11.420 1.00 89.88 384 LEU A C 1
ATOM 3008 O O . LEU A 1 384 ? 27.537 -16.833 -10.555 1.00 89.88 384 LEU A O 1
ATOM 3012 N N . TYR A 1 385 ? 25.912 -18.106 -11.434 1.00 89.06 385 TYR A N 1
ATOM 3013 C CA . TYR A 1 385 ? 24.888 -17.755 -10.445 1.00 89.06 385 TYR A CA 1
ATOM 3014 C C . TYR A 1 385 ? 25.359 -18.025 -9.011 1.00 89.06 385 TYR A C 1
ATOM 3016 O O . TYR A 1 385 ? 25.272 -17.166 -8.131 1.00 89.06 385 TYR A O 1
ATOM 3024 N N . ASN A 1 386 ? 25.951 -19.203 -8.799 1.00 85.56 386 ASN A N 1
ATOM 3025 C CA . ASN A 1 386 ? 26.475 -19.637 -7.506 1.00 85.56 386 ASN A CA 1
ATOM 3026 C C . ASN A 1 386 ? 27.779 -18.935 -7.086 1.00 85.56 386 ASN A C 1
ATOM 3028 O O . ASN A 1 386 ? 28.265 -19.177 -5.978 1.00 85.56 386 ASN A O 1
ATOM 3032 N N . ALA A 1 387 ? 28.360 -18.082 -7.934 1.00 87.19 387 ALA A N 1
ATOM 3033 C CA . ALA A 1 387 ? 29.598 -17.377 -7.639 1.00 87.19 387 ALA A CA 1
ATOM 3034 C C . ALA A 1 387 ? 29.372 -16.339 -6.536 1.00 87.19 387 ALA A C 1
ATOM 3036 O O . ALA A 1 387 ? 28.782 -15.279 -6.745 1.00 87.19 387 ALA A O 1
ATOM 3037 N N . ARG A 1 388 ? 29.836 -16.664 -5.329 1.00 86.56 388 ARG A N 1
ATOM 3038 C CA . ARG A 1 388 ? 29.687 -15.816 -4.147 1.00 86.56 388 ARG A CA 1
ATOM 3039 C C . ARG A 1 388 ? 30.986 -15.796 -3.364 1.00 86.56 388 ARG A C 1
ATOM 3041 O O . ARG A 1 388 ? 31.556 -16.847 -3.087 1.00 86.56 388 ARG A O 1
ATOM 3048 N N . ILE A 1 389 ? 31.412 -14.606 -2.963 1.00 88.25 389 ILE A N 1
ATOM 3049 C CA . ILE A 1 389 ? 32.605 -14.402 -2.136 1.00 88.25 389 ILE A CA 1
ATOM 3050 C C . ILE A 1 389 ? 32.223 -13.729 -0.825 1.00 88.25 389 ILE A C 1
ATOM 3052 O O . ILE A 1 389 ? 31.228 -13.014 -0.755 1.00 88.25 389 ILE A O 1
ATOM 3056 N N . SER A 1 390 ? 33.016 -13.943 0.214 1.00 88.50 390 SER A N 1
ATOM 3057 C CA . SER A 1 390 ? 32.920 -13.283 1.509 1.00 88.50 390 SER A CA 1
ATOM 3058 C C . SER A 1 390 ? 34.116 -12.366 1.740 1.00 88.50 390 SER A C 1
ATOM 3060 O O . SER A 1 390 ? 35.197 -12.554 1.172 1.00 88.50 390 SER A O 1
ATOM 3062 N N . TYR A 1 391 ? 33.929 -11.350 2.575 1.00 88.31 391 TYR A N 1
ATOM 3063 C CA . TYR A 1 391 ? 34.992 -10.436 2.975 1.00 88.31 391 TYR A CA 1
ATOM 3064 C C . TYR A 1 391 ? 34.825 -10.042 4.441 1.00 88.31 391 TYR A C 1
ATOM 3066 O O . TYR A 1 391 ? 33.728 -9.675 4.858 1.00 88.31 391 TYR A O 1
ATOM 3074 N N . TYR A 1 392 ? 35.904 -10.079 5.228 1.00 83.75 392 TYR A N 1
ATOM 3075 C CA . TYR A 1 392 ? 35.859 -9.761 6.663 1.00 83.75 392 TYR A CA 1
ATOM 3076 C C . TYR A 1 392 ? 35.300 -8.363 6.941 1.00 83.75 392 TYR A C 1
ATOM 3078 O O . TYR A 1 392 ? 34.576 -8.176 7.916 1.00 83.75 392 TYR A O 1
ATOM 3086 N N . GLY A 1 393 ? 35.579 -7.396 6.059 1.00 80.75 393 GLY A N 1
ATOM 3087 C CA . GLY A 1 393 ? 35.054 -6.035 6.175 1.00 80.75 393 GLY A CA 1
ATOM 3088 C C . GLY A 1 393 ? 33.536 -5.924 5.996 1.00 80.75 393 GLY A C 1
ATOM 3089 O O . GLY A 1 393 ? 32.967 -4.897 6.348 1.00 80.75 393 GLY A O 1
ATOM 3090 N N . TRP A 1 394 ? 32.861 -6.965 5.496 1.00 78.06 394 TRP A N 1
ATOM 3091 C CA . TRP A 1 394 ? 31.395 -7.029 5.431 1.00 78.06 394 TRP A CA 1
ATOM 3092 C C . TRP A 1 394 ? 30.757 -7.592 6.705 1.00 78.06 394 TRP A C 1
ATOM 3094 O O . TRP A 1 394 ? 29.535 -7.588 6.829 1.00 78.06 394 TRP A O 1
ATOM 3104 N N . GLY A 1 395 ? 31.560 -8.050 7.667 1.00 78.44 395 GLY A N 1
ATOM 3105 C CA . GLY A 1 395 ? 31.076 -8.597 8.928 1.00 78.44 395 GLY A CA 1
ATOM 3106 C C . GLY A 1 395 ? 30.490 -10.005 8.806 1.00 78.44 395 GLY A C 1
ATOM 3107 O O . GLY A 1 395 ? 30.686 -10.718 7.819 1.00 78.44 395 GLY A O 1
ATOM 3108 N N . VAL A 1 396 ? 29.792 -10.421 9.860 1.00 76.00 396 VAL A N 1
ATOM 3109 C CA . VAL A 1 396 ? 29.206 -11.760 10.005 1.00 76.00 396 VAL A CA 1
ATOM 3110 C C . VAL A 1 396 ? 27.705 -11.690 9.732 1.00 76.00 396 VAL A C 1
ATOM 3112 O O . VAL A 1 396 ? 27.036 -10.738 10.138 1.00 76.00 396 VAL A O 1
ATOM 3115 N N . ASP A 1 397 ? 27.187 -12.680 9.011 1.00 63.16 397 ASP A N 1
ATOM 3116 C CA . ASP A 1 397 ? 25.759 -12.922 8.839 1.00 63.16 397 ASP A CA 1
ATOM 3117 C C . ASP A 1 397 ? 25.202 -13.537 10.139 1.00 63.16 397 ASP A C 1
ATOM 3119 O O . ASP A 1 397 ? 25.576 -14.662 10.493 1.00 63.16 397 ASP A O 1
ATOM 3123 N N . PRO A 1 398 ? 24.300 -12.845 10.858 1.00 54.03 398 PRO A N 1
ATOM 3124 C CA . PRO A 1 398 ? 23.729 -13.344 12.107 1.00 54.03 398 PRO A CA 1
ATOM 3125 C C . PRO A 1 398 ? 22.947 -14.649 11.923 1.00 54.03 398 PRO A C 1
ATOM 3127 O O . PRO A 1 398 ? 22.859 -15.463 12.845 1.00 54.03 398 PRO A O 1
ATOM 3130 N N . ALA A 1 399 ? 22.390 -14.876 10.730 1.00 50.38 399 ALA A N 1
ATOM 3131 C CA . ALA A 1 399 ? 21.622 -16.068 10.420 1.00 50.38 399 ALA A CA 1
ATOM 3132 C C . ALA A 1 399 ? 22.512 -17.289 10.180 1.00 50.38 399 ALA A C 1
ATOM 3134 O O . ALA A 1 399 ? 22.051 -18.404 10.394 1.00 50.38 399 ALA A O 1
ATOM 3135 N N . THR A 1 400 ? 23.768 -17.148 9.773 1.00 67.75 400 THR A N 1
ATOM 3136 C CA . THR A 1 400 ? 24.636 -18.310 9.496 1.00 67.75 400 THR A CA 1
ATOM 3137 C C . THR A 1 400 ? 25.845 -18.399 10.420 1.00 67.75 400 THR A C 1
ATOM 3139 O O . THR A 1 400 ? 26.489 -19.444 10.473 1.00 67.75 400 THR A O 1
ATOM 3142 N N . GLY A 1 401 ? 26.163 -17.333 11.160 1.00 71.00 401 GLY A N 1
ATOM 3143 C CA . GLY A 1 401 ? 27.393 -17.228 11.951 1.00 71.00 401 GLY A CA 1
ATOM 3144 C C . GLY A 1 401 ? 28.664 -17.180 11.094 1.00 71.00 401 GLY A C 1
ATOM 3145 O O . GLY A 1 401 ? 29.766 -17.228 11.631 1.00 71.00 401 GLY A O 1
ATOM 3146 N N . SER A 1 402 ? 28.517 -17.096 9.769 1.00 79.06 402 SER A N 1
ATOM 3147 C CA . SER A 1 402 ? 29.605 -17.054 8.790 1.00 79.06 402 SER A CA 1
ATOM 3148 C C . SER A 1 402 ? 29.797 -15.634 8.263 1.00 79.06 402 SER A C 1
ATOM 3150 O O . SER A 1 402 ? 28.906 -14.797 8.387 1.00 79.06 402 SER A O 1
ATOM 3152 N N . TYR A 1 403 ? 30.948 -15.337 7.657 1.00 80.75 403 TYR A N 1
ATOM 3153 C CA . TYR A 1 403 ? 31.144 -14.045 6.995 1.00 80.75 403 TYR A CA 1
ATOM 3154 C C . TYR A 1 403 ? 30.079 -13.810 5.922 1.00 80.75 403 TYR A C 1
ATOM 3156 O O . TYR A 1 403 ? 29.733 -14.729 5.171 1.00 80.75 403 TYR A O 1
ATOM 3164 N N . ARG A 1 404 ? 29.564 -12.577 5.848 1.00 77.00 404 ARG A N 1
ATOM 3165 C CA . ARG A 1 404 ? 28.554 -12.204 4.854 1.00 77.00 404 ARG A CA 1
ATOM 3166 C C . ARG A 1 404 ? 29.101 -12.461 3.452 1.00 77.00 404 ARG A C 1
ATOM 3168 O O . ARG A 1 404 ? 30.220 -12.056 3.133 1.00 77.00 404 ARG A O 1
ATOM 3175 N N . LYS A 1 405 ? 28.301 -13.131 2.623 1.00 82.50 405 LYS A N 1
ATOM 3176 C CA . LYS A 1 405 ? 28.621 -13.407 1.219 1.00 82.50 405 LYS A CA 1
ATOM 3177 C C . LYS A 1 405 ? 27.933 -12.402 0.306 1.00 82.50 405 LYS A C 1
ATOM 3179 O O . LYS A 1 405 ? 26.810 -11.989 0.593 1.00 82.50 405 LYS A O 1
ATOM 3184 N N . SER A 1 406 ? 28.583 -12.066 -0.804 1.00 82.31 406 SER A N 1
ATOM 3185 C CA . SER A 1 406 ? 27.996 -11.281 -1.891 1.00 82.31 406 SER A CA 1
ATOM 3186 C C . SER A 1 406 ? 26.668 -11.878 -2.362 1.00 82.31 406 SER A C 1
ATOM 3188 O O . SER A 1 406 ? 26.446 -13.082 -2.208 1.00 82.31 406 SER A O 1
ATOM 3190 N N . GLN A 1 407 ? 25.784 -11.071 -2.949 1.00 77.12 407 GLN A N 1
ATOM 3191 C CA . GLN A 1 407 ? 24.598 -11.602 -3.624 1.00 77.12 407 GLN A CA 1
ATOM 3192 C C . GLN A 1 407 ? 24.995 -12.525 -4.785 1.00 77.12 407 GLN A C 1
ATOM 3194 O O . GLN A 1 407 ? 26.077 -12.323 -5.355 1.00 77.12 407 GLN A O 1
ATOM 3199 N N . PRO A 1 408 ? 24.169 -13.543 -5.105 1.00 80.94 408 PRO A N 1
ATOM 3200 C CA . PRO A 1 408 ? 24.371 -14.360 -6.299 1.00 80.94 408 PRO A CA 1
ATOM 3201 C C . PRO A 1 408 ? 24.392 -13.488 -7.560 1.00 80.94 408 PRO A C 1
ATOM 3203 O O . PRO A 1 408 ? 23.913 -12.351 -7.556 1.00 80.94 408 PRO A O 1
ATOM 3206 N N . VAL A 1 409 ? 24.961 -14.021 -8.641 1.00 86.81 409 VAL A N 1
ATOM 3207 C CA . VAL A 1 409 ? 24.993 -13.323 -9.930 1.00 86.81 409 VAL A CA 1
ATOM 3208 C C . VAL A 1 409 ? 23.748 -13.702 -10.722 1.00 86.81 409 VAL A C 1
ATOM 3210 O O . VAL A 1 409 ? 23.712 -14.757 -11.349 1.00 86.81 409 VAL A O 1
ATOM 3213 N N . LYS A 1 410 ? 22.723 -12.851 -10.716 1.00 85.94 410 LYS A N 1
ATOM 3214 C CA . LYS A 1 410 ? 21.515 -13.093 -11.513 1.00 85.94 410 LYS A CA 1
ATOM 3215 C C . LYS A 1 410 ? 21.825 -12.909 -13.000 1.00 85.94 410 LYS A C 1
ATOM 3217 O O . LYS A 1 410 ? 22.395 -11.893 -13.400 1.00 85.94 410 LYS A O 1
ATOM 3222 N N . VAL A 1 411 ? 21.475 -13.890 -13.824 1.00 90.31 411 VAL A N 1
ATOM 3223 C CA . VAL A 1 411 ? 21.851 -13.947 -15.241 1.00 90.31 411 VAL A CA 1
ATOM 3224 C C . VAL A 1 411 ? 20.621 -13.788 -16.125 1.00 90.31 411 VAL A C 1
ATOM 3226 O O . VAL A 1 411 ? 19.703 -14.599 -16.092 1.00 90.31 411 VAL A O 1
ATOM 3229 N N . PHE A 1 412 ? 20.631 -12.766 -16.973 1.00 91.06 412 PHE A N 1
ATOM 3230 C CA . PHE A 1 412 ? 19.639 -12.561 -18.019 1.00 91.06 412 PHE A CA 1
ATOM 3231 C C . PHE A 1 412 ? 20.188 -13.043 -19.359 1.00 91.06 412 PHE A C 1
ATOM 3233 O O . PHE A 1 412 ? 21.293 -12.672 -19.758 1.00 91.06 412 PHE A O 1
ATOM 3240 N N . VAL A 1 413 ? 19.401 -13.841 -20.079 1.00 91.31 413 VAL A N 1
ATOM 3241 C CA . VAL A 1 413 ? 19.757 -14.327 -21.417 1.00 91.31 413 VAL A CA 1
ATOM 3242 C C . VAL A 1 413 ? 18.996 -13.519 -22.461 1.00 91.31 413 VAL A C 1
ATOM 3244 O O . VAL A 1 413 ? 17.766 -13.528 -22.480 1.00 91.31 413 VAL A O 1
ATOM 3247 N N . VAL A 1 414 ? 19.728 -12.838 -23.339 1.00 90.50 414 VAL A N 1
ATOM 3248 C CA . VAL A 1 414 ? 19.199 -12.153 -24.522 1.00 90.50 414 VAL A CA 1
ATOM 3249 C C . VAL A 1 414 ? 19.513 -13.022 -25.734 1.00 90.50 414 VAL A C 1
ATOM 3251 O O . VAL A 1 414 ? 20.664 -13.141 -26.162 1.00 90.50 414 VAL A O 1
ATOM 3254 N N . ALA A 1 415 ? 18.479 -13.680 -26.243 1.00 84.31 415 ALA A N 1
ATOM 3255 C CA . ALA A 1 415 ? 18.577 -14.738 -27.230 1.00 84.31 415 ALA A CA 1
ATOM 3256 C C . ALA A 1 415 ? 18.292 -14.220 -28.645 1.00 84.31 415 ALA A C 1
ATOM 3258 O O . ALA A 1 415 ? 17.192 -13.748 -28.934 1.00 84.31 415 ALA A O 1
ATOM 3259 N N . PHE A 1 416 ? 19.262 -14.382 -29.543 1.00 76.12 416 PHE A N 1
ATOM 3260 C CA . PHE A 1 416 ? 19.126 -14.098 -30.976 1.00 76.12 416 PHE A CA 1
ATOM 3261 C C . PHE A 1 416 ? 18.719 -15.375 -31.725 1.00 76.12 416 PHE A C 1
ATOM 3263 O O . PHE A 1 416 ? 19.497 -15.936 -32.496 1.00 76.12 416 PHE A O 1
ATOM 3270 N N . VAL A 1 417 ? 17.525 -15.896 -31.420 1.00 71.19 417 VAL A N 1
ATOM 3271 C CA . VAL A 1 417 ? 16.989 -17.140 -32.001 1.00 71.19 417 VAL A CA 1
ATOM 3272 C C . VAL A 1 417 ? 15.480 -17.042 -32.235 1.00 71.19 417 VAL A C 1
ATOM 3274 O O . VAL A 1 417 ? 14.763 -16.398 -31.465 1.00 71.19 417 VAL A O 1
ATOM 3277 N N . ASN A 1 418 ? 14.977 -17.768 -33.239 1.00 68.06 418 ASN A N 1
ATOM 3278 C CA . ASN A 1 418 ? 13.540 -17.907 -33.487 1.00 68.06 418 ASN A CA 1
ATOM 3279 C C . ASN A 1 418 ? 12.825 -18.479 -32.235 1.00 68.06 418 ASN A C 1
ATOM 3281 O O . ASN A 1 418 ? 13.177 -19.579 -31.795 1.00 68.06 418 ASN A O 1
ATOM 3285 N N . PRO A 1 419 ? 11.817 -17.787 -31.662 1.00 71.06 419 PRO A N 1
ATOM 3286 C CA . PRO A 1 419 ? 11.106 -18.244 -30.471 1.00 71.06 419 PRO A CA 1
ATOM 3287 C C . PRO A 1 419 ? 10.170 -19.416 -30.779 1.00 71.06 419 PRO A C 1
ATOM 3289 O O . PRO A 1 419 ? 9.782 -20.143 -29.865 1.00 71.06 419 PRO A O 1
ATOM 3292 N N . ASN A 1 420 ? 9.826 -19.637 -32.052 1.00 72.19 420 ASN A N 1
ATOM 3293 C CA . ASN A 1 420 ? 8.965 -20.721 -32.518 1.00 72.19 420 ASN A CA 1
ATOM 3294 C C . ASN A 1 420 ? 9.690 -21.560 -33.583 1.00 72.19 420 ASN A C 1
ATOM 3296 O O . ASN A 1 420 ? 9.309 -21.530 -34.756 1.00 72.19 420 ASN A O 1
ATOM 3300 N N . PRO A 1 421 ? 10.757 -22.286 -33.204 1.00 66.69 421 PRO A N 1
ATOM 3301 C CA . PRO A 1 421 ? 11.548 -23.036 -34.161 1.00 66.69 421 PRO A CA 1
ATOM 3302 C C . PRO A 1 421 ? 10.805 -24.276 -34.659 1.00 66.69 421 PRO A C 1
ATOM 3304 O O . PRO A 1 421 ? 10.160 -24.988 -33.883 1.00 66.69 421 PRO A O 1
ATOM 3307 N N . THR A 1 422 ? 10.933 -24.569 -35.950 1.00 68.50 422 THR A N 1
ATOM 3308 C CA . THR A 1 422 ? 10.290 -25.730 -36.594 1.00 68.50 422 THR A CA 1
ATOM 3309 C C . THR A 1 422 ? 11.182 -26.981 -36.580 1.00 68.50 422 THR A C 1
ATOM 3311 O O . THR A 1 422 ? 10.713 -28.107 -36.388 1.00 68.50 422 THR A O 1
ATOM 3314 N N . SER A 1 423 ? 12.491 -26.778 -36.663 1.00 63.56 423 SER A N 1
ATOM 3315 C CA . SER A 1 423 ? 13.558 -27.773 -36.683 1.00 63.56 423 SER A CA 1
ATOM 3316 C C . SER A 1 423 ? 13.845 -28.381 -35.316 1.00 63.56 423 SER A C 1
ATOM 3318 O O . SER A 1 423 ? 13.674 -27.750 -34.269 1.00 63.56 423 SER A O 1
ATOM 3320 N N . ASP A 1 424 ? 14.349 -29.617 -35.313 1.00 66.50 424 ASP A N 1
ATOM 3321 C CA . ASP A 1 424 ? 14.772 -30.289 -34.081 1.00 66.50 424 ASP A CA 1
ATOM 3322 C C . ASP A 1 424 ? 15.959 -29.574 -33.416 1.00 66.50 424 ASP A C 1
ATOM 3324 O O . ASP A 1 424 ? 15.976 -29.431 -32.190 1.00 66.50 424 ASP A O 1
ATOM 3328 N N . LYS A 1 425 ? 16.914 -29.060 -34.208 1.00 61.56 425 LYS A N 1
ATOM 3329 C CA . LYS A 1 425 ? 18.065 -28.293 -33.703 1.00 61.56 425 LYS A CA 1
ATOM 3330 C C . LYS A 1 425 ? 17.648 -26.945 -33.124 1.00 61.56 425 LYS A C 1
ATOM 3332 O O . LYS A 1 425 ? 18.096 -26.594 -32.034 1.00 61.56 425 LYS A O 1
ATOM 3337 N N . GLY A 1 426 ? 16.753 -26.219 -33.798 1.00 65.00 426 GLY A N 1
ATOM 3338 C CA . GLY A 1 426 ? 16.187 -24.975 -33.279 1.00 65.00 426 GLY A CA 1
ATOM 3339 C C . GLY A 1 426 ? 15.408 -25.202 -31.980 1.00 65.00 426 GLY A C 1
ATOM 3340 O O . GLY A 1 426 ? 15.618 -24.482 -31.004 1.00 65.00 426 GLY A O 1
ATOM 3341 N N . ARG A 1 427 ? 14.584 -26.260 -31.911 1.00 72.12 427 ARG A N 1
ATOM 3342 C CA . ARG A 1 427 ? 13.879 -26.660 -30.677 1.00 72.12 427 ARG A CA 1
ATOM 3343 C C . ARG A 1 427 ? 14.839 -27.046 -29.550 1.00 72.12 427 ARG A C 1
ATOM 3345 O O . ARG A 1 427 ? 14.567 -26.732 -28.394 1.00 72.12 427 ARG A O 1
ATOM 3352 N N . GLN A 1 428 ? 15.951 -27.717 -29.852 1.00 72.62 428 GLN A N 1
ATOM 3353 C CA . GLN A 1 428 ? 16.969 -28.055 -28.854 1.00 72.62 428 GLN A CA 1
ATOM 3354 C C . GLN A 1 428 ? 17.675 -26.808 -28.315 1.00 72.62 428 GLN A C 1
ATOM 3356 O O . GLN A 1 428 ? 17.762 -26.655 -27.100 1.00 72.62 428 GLN A O 1
ATOM 3361 N N . LEU A 1 429 ? 18.110 -25.908 -29.196 1.00 74.69 429 LEU A N 1
ATOM 3362 C CA . LEU A 1 429 ? 18.748 -24.652 -28.813 1.00 74.69 429 LEU A CA 1
ATOM 3363 C C . LEU A 1 429 ? 17.824 -23.780 -27.957 1.00 74.69 429 LEU A C 1
ATOM 3365 O O . LEU A 1 429 ? 18.240 -23.292 -26.908 1.00 74.69 429 LEU A O 1
ATOM 3369 N N . LYS A 1 430 ? 16.556 -23.640 -28.363 1.00 79.94 430 LYS A N 1
ATOM 3370 C CA . LYS A 1 430 ? 15.538 -22.930 -27.583 1.00 79.94 430 LYS A CA 1
ATOM 3371 C C . LYS A 1 430 ? 15.448 -23.480 -26.157 1.00 79.94 430 LYS A C 1
ATOM 3373 O O . LYS A 1 430 ? 15.567 -22.713 -25.210 1.00 79.94 430 LYS A O 1
ATOM 3378 N N . ARG A 1 431 ? 15.330 -24.806 -26.002 1.00 80.50 431 ARG A N 1
ATOM 3379 C CA . ARG A 1 431 ? 15.287 -25.452 -24.677 1.00 80.50 431 ARG A CA 1
ATOM 3380 C C . ARG A 1 431 ? 16.534 -25.163 -23.843 1.00 80.50 431 ARG A C 1
ATOM 3382 O O . ARG A 1 431 ? 16.416 -24.950 -22.643 1.00 80.50 431 ARG A O 1
ATOM 3389 N N . THR A 1 432 ? 17.720 -25.163 -24.452 1.00 84.69 432 THR A N 1
ATOM 3390 C CA . THR A 1 432 ? 18.967 -24.826 -23.752 1.00 84.69 432 THR A CA 1
ATOM 3391 C C . THR A 1 432 ? 18.961 -23.379 -23.261 1.00 84.69 432 THR A C 1
ATOM 3393 O O . THR A 1 432 ? 19.299 -23.139 -22.107 1.00 84.69 432 THR A O 1
ATOM 3396 N N . LEU A 1 433 ? 18.532 -22.424 -24.089 1.00 86.00 433 LEU A N 1
ATOM 3397 C CA . LEU A 1 433 ? 18.456 -21.008 -23.711 1.00 86.00 433 LEU A CA 1
ATOM 3398 C C . LEU A 1 433 ? 17.371 -20.739 -22.654 1.00 86.00 433 LEU A C 1
ATOM 3400 O O . LEU A 1 433 ? 17.584 -19.918 -21.766 1.00 86.00 433 LEU A O 1
ATOM 3404 N N . GLU A 1 434 ? 16.244 -21.457 -22.708 1.00 84.31 434 GLU A N 1
ATOM 3405 C CA . GLU A 1 434 ? 15.208 -21.455 -21.664 1.00 84.31 434 GLU A CA 1
ATOM 3406 C C . GLU A 1 434 ? 15.759 -21.941 -20.323 1.00 84.31 434 GLU A C 1
ATOM 3408 O O . GLU A 1 434 ? 15.637 -21.232 -19.329 1.00 84.31 434 GLU A O 1
ATOM 3413 N N . LYS A 1 435 ? 16.470 -23.073 -20.311 1.00 86.19 435 LYS A N 1
ATOM 3414 C CA . LYS A 1 435 ? 17.146 -23.590 -19.110 1.00 86.19 435 LYS A CA 1
ATOM 3415 C C . LYS A 1 435 ? 18.233 -22.651 -18.586 1.00 86.19 435 LYS A C 1
ATOM 3417 O O . LYS A 1 435 ? 18.372 -22.501 -17.379 1.00 86.19 435 LYS A O 1
ATOM 3422 N N . MET A 1 436 ? 19.007 -22.014 -19.468 1.00 90.44 436 MET A N 1
ATOM 3423 C CA . MET A 1 436 ? 20.006 -21.020 -19.061 1.00 90.44 436 MET A CA 1
ATOM 3424 C C . MET A 1 436 ? 19.352 -19.814 -18.381 1.00 90.44 436 MET A C 1
ATOM 3426 O O . MET A 1 436 ? 19.871 -19.343 -17.378 1.00 90.44 436 MET A O 1
ATOM 3430 N N . ALA A 1 437 ? 18.241 -19.305 -18.918 1.00 81.12 437 ALA A N 1
ATOM 3431 C CA . ALA A 1 437 ? 17.538 -18.173 -18.320 1.00 81.12 437 ALA A CA 1
ATOM 3432 C C . ALA A 1 437 ? 16.916 -18.536 -16.965 1.00 81.12 437 ALA A C 1
ATOM 3434 O O . ALA A 1 437 ? 17.047 -17.766 -16.024 1.00 81.12 437 ALA A O 1
ATOM 3435 N N . ASP A 1 438 ? 16.298 -19.714 -16.875 1.00 72.50 438 ASP A N 1
ATOM 3436 C CA . ASP A 1 438 ? 15.704 -20.269 -15.655 1.00 72.50 438 ASP A CA 1
ATOM 3437 C C . ASP A 1 438 ? 16.746 -20.415 -14.533 1.00 72.50 438 ASP A C 1
ATOM 3439 O O . ASP A 1 438 ? 16.673 -19.749 -13.506 1.00 72.50 438 ASP A O 1
ATOM 3443 N N . VAL A 1 439 ? 17.830 -21.150 -14.797 1.00 79.94 439 VAL A N 1
ATOM 3444 C CA . VAL A 1 439 ? 18.934 -21.310 -13.835 1.00 79.94 439 VAL A CA 1
ATOM 3445 C C . VAL A 1 439 ? 19.631 -19.982 -13.532 1.00 79.94 439 VAL A C 1
ATOM 3447 O O . VAL A 1 439 ? 20.177 -19.799 -12.446 1.00 79.94 439 VAL A O 1
ATOM 3450 N N . GLY A 1 440 ? 19.632 -19.049 -14.482 1.00 81.19 440 GLY A N 1
ATOM 3451 C CA . GLY A 1 440 ? 20.147 -17.701 -14.290 1.00 81.19 440 GLY A CA 1
ATOM 3452 C C . GLY A 1 440 ? 19.344 -16.860 -13.295 1.00 81.19 440 GLY A C 1
ATOM 3453 O O . GLY A 1 440 ? 19.909 -15.935 -12.709 1.00 81.19 440 GLY A O 1
ATOM 3454 N N . ASP A 1 441 ? 18.063 -17.168 -13.085 1.00 73.44 441 ASP A N 1
ATOM 3455 C CA . ASP A 1 441 ? 17.173 -16.427 -12.190 1.00 73.44 441 ASP A CA 1
ATOM 3456 C C . ASP A 1 441 ? 17.348 -16.843 -10.725 1.00 73.44 441 ASP A C 1
ATOM 3458 O O . ASP A 1 441 ? 17.557 -15.982 -9.863 1.00 73.44 441 ASP A O 1
ATOM 3462 N N . ASP A 1 442 ? 17.320 -18.152 -10.448 1.00 68.94 442 ASP A N 1
ATOM 3463 C CA . ASP A 1 442 ? 17.302 -18.689 -9.081 1.00 68.94 442 ASP A CA 1
ATOM 3464 C C . ASP A 1 442 ? 18.263 -19.869 -8.820 1.00 68.94 442 ASP A C 1
ATOM 3466 O O . ASP A 1 442 ? 18.324 -20.400 -7.706 1.00 68.94 442 ASP A O 1
ATOM 3470 N N . GLY A 1 443 ? 19.052 -20.270 -9.820 1.00 77.81 443 GLY A N 1
ATOM 3471 C CA . GLY A 1 443 ? 19.985 -21.391 -9.727 1.00 77.81 443 GLY A CA 1
ATOM 3472 C C . GLY A 1 443 ? 19.347 -22.775 -9.888 1.00 77.81 443 GLY A C 1
ATOM 3473 O O . GLY A 1 443 ? 20.070 -23.771 -9.762 1.00 77.81 443 GLY A O 1
ATOM 3474 N N . LEU A 1 444 ? 18.043 -22.871 -10.174 1.00 75.88 444 LEU A N 1
ATOM 3475 C CA . LEU A 1 444 ? 17.265 -24.106 -10.324 1.00 75.88 444 LEU A CA 1
ATOM 3476 C C . LEU A 1 444 ? 16.659 -24.222 -11.736 1.00 75.88 444 LEU A C 1
ATOM 3478 O O . LEU A 1 444 ? 16.598 -23.267 -12.492 1.00 75.88 444 LEU A O 1
ATOM 3482 N N . GLU A 1 445 ? 16.250 -25.435 -12.121 1.00 79.00 445 GLU A N 1
ATOM 3483 C CA . GLU A 1 445 ? 15.487 -25.670 -13.360 1.00 79.00 445 GLU A CA 1
ATOM 3484 C C . GLU A 1 445 ? 14.011 -25.901 -13.007 1.00 79.00 445 GLU A C 1
ATOM 3486 O O . GLU A 1 445 ? 13.570 -27.048 -12.880 1.00 79.00 445 GLU A O 1
ATOM 3491 N N . ASN A 1 446 ? 13.262 -24.828 -12.749 1.00 63.91 446 ASN A N 1
ATOM 3492 C CA . ASN A 1 446 ? 11.869 -24.876 -12.286 1.00 63.91 446 ASN A CA 1
ATOM 3493 C C . ASN A 1 446 ? 10.899 -24.002 -13.111 1.00 63.91 446 ASN A C 1
ATOM 3495 O O . ASN A 1 446 ? 9.715 -23.922 -12.774 1.00 63.91 446 ASN A O 1
ATOM 3499 N N . GLY A 1 447 ? 11.371 -23.389 -14.196 1.00 57.53 447 GLY A N 1
ATOM 3500 C CA . GLY A 1 447 ? 10.609 -22.484 -15.053 1.00 57.53 447 GLY A CA 1
ATOM 3501 C C . GLY A 1 447 ? 10.413 -21.080 -14.474 1.00 57.53 447 GLY A C 1
ATOM 3502 O O . GLY A 1 447 ? 9.435 -20.423 -14.833 1.00 57.53 447 GLY A O 1
ATOM 3503 N N . SER A 1 448 ? 11.299 -20.629 -13.584 1.00 53.53 448 SER A N 1
ATOM 3504 C CA . SER A 1 448 ? 11.281 -19.301 -12.951 1.00 53.53 448 SER A CA 1
ATOM 3505 C C . SER A 1 448 ? 11.434 -18.159 -13.959 1.00 53.53 448 SER A C 1
ATOM 3507 O O . SER A 1 448 ? 10.808 -17.108 -13.808 1.00 53.53 448 SER A O 1
ATOM 3509 N N . ALA A 1 449 ? 12.199 -18.380 -15.032 1.00 65.38 449 ALA A N 1
ATOM 3510 C CA . ALA A 1 449 ? 12.456 -17.377 -16.055 1.00 65.38 449 ALA A CA 1
ATOM 3511 C C . ALA A 1 449 ? 12.566 -17.957 -17.471 1.00 65.38 449 ALA A C 1
ATOM 3513 O O . ALA A 1 449 ? 12.642 -19.161 -17.709 1.00 65.38 449 ALA A O 1
ATOM 3514 N N . SER A 1 450 ? 12.545 -17.059 -18.454 1.00 78.25 450 SER A N 1
ATOM 3515 C CA . SER A 1 450 ? 12.712 -17.367 -19.876 1.00 78.25 450 SER A CA 1
ATOM 3516 C C . SER A 1 450 ? 13.585 -16.301 -20.541 1.00 78.25 450 SER A C 1
ATOM 3518 O O . SER A 1 450 ? 13.597 -15.155 -20.081 1.00 78.25 450 SER A O 1
ATOM 3520 N N . PRO A 1 451 ? 14.317 -16.641 -21.616 1.00 81.31 451 PRO A N 1
ATOM 3521 C CA . PRO A 1 451 ? 15.184 -15.704 -22.307 1.00 81.31 451 PRO A CA 1
ATOM 3522 C C . PRO A 1 451 ? 14.373 -14.590 -22.968 1.00 81.31 451 PRO A C 1
ATOM 3524 O O . PRO A 1 451 ? 13.233 -14.775 -23.403 1.00 81.31 451 PRO A O 1
ATOM 3527 N N . PHE A 1 452 ? 15.002 -13.429 -23.100 1.00 81.75 452 PHE A N 1
ATOM 3528 C CA . PHE A 1 452 ? 14.484 -12.333 -23.900 1.00 81.75 452 PHE A CA 1
ATOM 3529 C C . PHE A 1 452 ? 14.845 -12.581 -25.361 1.00 81.75 452 PHE A C 1
ATOM 3531 O O . PHE A 1 452 ? 16.007 -12.474 -25.745 1.00 81.75 452 PHE A O 1
ATOM 3538 N N . TYR A 1 453 ? 13.856 -12.930 -26.175 1.00 77.94 453 TYR A N 1
ATOM 3539 C CA . TYR A 1 453 ? 14.052 -13.164 -27.602 1.00 77.94 453 TYR A CA 1
ATOM 3540 C C . TYR A 1 453 ? 14.184 -11.829 -28.346 1.00 77.94 453 TYR A C 1
ATOM 3542 O O . TYR A 1 453 ? 13.207 -11.098 -28.483 1.00 77.94 453 TYR A O 1
ATOM 3550 N N . ALA A 1 454 ? 15.386 -11.515 -28.824 1.00 73.50 454 ALA A N 1
ATOM 3551 C CA . ALA A 1 454 ? 15.742 -10.233 -29.428 1.00 73.50 454 ALA A CA 1
ATOM 3552 C C . ALA A 1 454 ? 15.871 -10.340 -30.957 1.00 73.50 454 ALA A C 1
ATOM 3554 O O . ALA A 1 454 ? 16.940 -10.133 -31.536 1.00 73.50 454 ALA A O 1
ATOM 3555 N N . ASN A 1 455 ? 14.764 -10.703 -31.611 1.00 67.38 455 ASN A N 1
ATOM 3556 C CA . ASN A 1 455 ? 14.739 -11.005 -33.047 1.00 67.38 455 ASN A CA 1
ATOM 3557 C C . ASN A 1 455 ? 14.546 -9.793 -33.962 1.00 67.38 455 ASN A C 1
ATOM 3559 O O . ASN A 1 455 ? 14.508 -9.958 -35.178 1.00 67.38 455 ASN A O 1
ATOM 3563 N N . ASP A 1 456 ? 14.534 -8.592 -33.396 1.00 59.62 456 ASP A N 1
ATOM 3564 C CA . ASP A 1 456 ? 14.631 -7.327 -34.111 1.00 59.62 456 ASP A CA 1
ATOM 3565 C C . ASP A 1 456 ? 15.187 -6.234 -33.172 1.00 59.62 456 ASP A C 1
ATOM 3567 O O . ASP A 1 456 ? 15.535 -6.495 -32.015 1.00 59.62 456 ASP A O 1
ATOM 3571 N N . VAL A 1 457 ? 15.324 -5.008 -33.688 1.00 58.12 457 VAL A N 1
ATOM 3572 C CA . VAL A 1 457 ? 15.847 -3.851 -32.938 1.00 58.12 457 VAL A CA 1
ATOM 3573 C C . VAL A 1 457 ? 14.933 -3.467 -31.782 1.00 58.12 457 VAL A C 1
ATOM 3575 O O . VAL A 1 457 ? 15.442 -3.173 -30.700 1.00 58.12 457 VAL A O 1
ATOM 3578 N N . GLY A 1 458 ? 13.616 -3.488 -32.006 1.00 53.72 458 GLY A N 1
ATOM 3579 C CA . GLY A 1 458 ? 12.613 -3.197 -30.988 1.00 53.72 458 GLY A CA 1
ATOM 3580 C C . GLY A 1 458 ? 12.734 -4.200 -29.852 1.00 53.72 458 GLY A C 1
ATOM 3581 O O . GLY A 1 458 ? 13.132 -3.830 -28.755 1.00 53.72 458 GLY A O 1
ATOM 3582 N N . ALA A 1 459 ? 12.585 -5.490 -30.146 1.00 59.47 459 ALA A N 1
ATOM 3583 C CA . ALA A 1 459 ? 12.694 -6.571 -29.172 1.00 59.47 459 ALA A CA 1
ATOM 3584 C C . ALA A 1 459 ? 14.021 -6.556 -28.383 1.00 59.47 459 ALA A C 1
ATOM 3586 O O . ALA A 1 459 ? 14.040 -6.887 -27.195 1.00 59.47 459 ALA A O 1
ATOM 3587 N N . LEU A 1 460 ? 15.139 -6.150 -29.004 1.00 69.19 460 LEU A N 1
ATOM 3588 C CA . LEU A 1 460 ? 16.421 -5.984 -28.311 1.00 69.19 460 LEU A CA 1
ATOM 3589 C C . LEU A 1 460 ? 16.423 -4.775 -27.360 1.00 69.19 460 LEU A C 1
ATOM 3591 O O . LEU A 1 460 ? 16.869 -4.900 -26.217 1.00 69.19 460 LEU A O 1
ATOM 3595 N N . MET A 1 461 ? 15.924 -3.615 -27.797 1.00 63.62 461 MET A N 1
ATOM 3596 C CA . MET A 1 461 ? 15.748 -2.445 -26.923 1.00 63.62 461 MET A CA 1
ATOM 3597 C C . MET A 1 461 ? 14.801 -2.766 -25.760 1.00 63.62 461 MET A C 1
ATOM 3599 O O . MET A 1 461 ? 15.058 -2.374 -24.618 1.00 63.62 461 MET A O 1
ATOM 3603 N N . ASP A 1 462 ? 13.758 -3.542 -26.033 1.00 57.91 462 ASP A N 1
ATOM 3604 C CA . ASP A 1 462 ? 12.753 -3.978 -25.074 1.00 57.91 462 ASP A CA 1
ATOM 3605 C C . ASP A 1 462 ? 13.332 -4.923 -24.026 1.00 57.91 462 ASP A C 1
ATOM 3607 O O . ASP A 1 462 ? 13.074 -4.757 -22.831 1.00 57.91 462 ASP A O 1
ATOM 3611 N N . ALA A 1 463 ? 14.155 -5.880 -24.461 1.00 68.06 463 ALA A N 1
ATOM 3612 C CA . ALA A 1 463 ? 14.876 -6.790 -23.584 1.00 68.06 463 ALA A CA 1
ATOM 3613 C C . ALA A 1 463 ? 15.719 -6.015 -22.566 1.00 68.06 463 ALA A C 1
ATOM 3615 O O . ALA A 1 463 ? 15.578 -6.218 -21.361 1.00 68.06 463 ALA A O 1
ATOM 3616 N N . PHE A 1 464 ? 16.545 -5.075 -23.032 1.00 71.25 464 PHE A N 1
ATOM 3617 C CA . PHE A 1 464 ? 17.397 -4.292 -22.143 1.00 71.25 464 PHE A CA 1
ATOM 3618 C C . PHE A 1 464 ? 16.608 -3.381 -21.203 1.00 71.25 464 PHE A C 1
ATOM 3620 O O . PHE A 1 464 ? 16.932 -3.332 -20.019 1.00 71.25 464 PHE A O 1
ATOM 3627 N N . ARG A 1 465 ? 15.559 -2.701 -21.685 1.00 60.16 465 ARG A N 1
ATOM 3628 C CA . ARG A 1 465 ? 14.686 -1.882 -20.826 1.00 60.16 465 ARG A CA 1
ATOM 3629 C C . ARG A 1 465 ? 14.077 -2.720 -19.701 1.00 60.16 465 ARG A C 1
ATOM 3631 O O . ARG A 1 465 ? 14.217 -2.354 -18.542 1.00 60.16 465 ARG A O 1
ATOM 3638 N N . ARG A 1 466 ? 13.501 -3.887 -20.017 1.00 58.44 466 ARG A N 1
ATOM 3639 C CA . ARG A 1 466 ? 12.906 -4.799 -19.021 1.00 58.44 466 ARG A CA 1
ATOM 3640 C C . ARG A 1 466 ? 13.930 -5.345 -18.027 1.00 58.44 466 ARG A C 1
ATOM 3642 O O . ARG A 1 466 ? 13.625 -5.460 -16.843 1.00 58.44 466 ARG A O 1
ATOM 3649 N N . ILE A 1 467 ? 15.132 -5.679 -18.498 1.00 68.19 467 ILE A N 1
ATOM 3650 C CA . ILE A 1 467 ? 16.223 -6.151 -17.639 1.00 68.19 467 ILE A CA 1
ATOM 3651 C C . ILE A 1 467 ? 16.635 -5.052 -16.656 1.00 68.19 467 ILE A C 1
ATOM 3653 O O . ILE A 1 467 ? 16.670 -5.297 -15.453 1.00 68.19 467 ILE A O 1
ATOM 3657 N N . PHE A 1 468 ? 16.906 -3.837 -17.137 1.00 67.19 468 PHE A N 1
ATOM 3658 C CA . PHE A 1 468 ? 17.306 -2.736 -16.264 1.00 67.19 468 PHE A CA 1
ATOM 3659 C C . PHE A 1 468 ? 16.169 -2.277 -15.349 1.00 67.19 468 PHE A C 1
ATOM 3661 O O . PHE A 1 468 ? 16.443 -1.983 -14.192 1.00 67.19 468 PHE A O 1
ATOM 3668 N N . ASP A 1 469 ? 14.908 -2.315 -15.785 1.00 57.78 469 ASP A N 1
ATOM 3669 C CA . ASP A 1 469 ? 13.752 -2.113 -14.903 1.00 57.78 469 ASP A CA 1
ATOM 3670 C C . ASP A 1 469 ? 13.734 -3.155 -13.782 1.00 57.78 469 ASP A C 1
ATOM 3672 O O . ASP A 1 469 ? 13.615 -2.780 -12.623 1.00 57.78 469 ASP A O 1
ATOM 3676 N N . SER A 1 470 ? 13.940 -4.441 -14.085 1.00 60.25 470 SER A N 1
ATOM 3677 C CA . SER A 1 470 ? 14.021 -5.490 -13.059 1.00 60.25 470 SER A CA 1
ATOM 3678 C C . SER A 1 470 ? 15.202 -5.301 -12.101 1.00 60.25 470 SER A C 1
ATOM 3680 O O . SER A 1 470 ? 15.073 -5.626 -10.924 1.00 60.25 470 SER A O 1
ATOM 3682 N N . ILE A 1 471 ? 16.344 -4.814 -12.593 1.00 64.75 471 ILE A N 1
ATOM 3683 C CA . ILE A 1 471 ? 17.547 -4.537 -11.789 1.00 64.75 471 ILE A CA 1
ATOM 3684 C C . ILE A 1 471 ? 17.318 -3.342 -10.856 1.00 64.75 471 ILE A C 1
ATOM 3686 O O . ILE A 1 471 ? 17.825 -3.318 -9.734 1.00 64.75 471 ILE A O 1
ATOM 3690 N N . ASN A 1 472 ? 16.564 -2.355 -11.335 1.00 55.84 472 ASN A N 1
ATOM 3691 C CA . ASN A 1 472 ? 16.406 -1.049 -10.711 1.00 55.84 472 ASN A CA 1
ATOM 3692 C C . ASN A 1 472 ? 15.106 -0.905 -9.897 1.00 55.84 472 ASN A C 1
ATOM 3694 O O . ASN A 1 472 ? 14.996 0.004 -9.073 1.00 55.84 472 ASN A O 1
ATOM 3698 N N . SER A 1 473 ? 14.110 -1.769 -10.109 1.00 52.94 473 SER A N 1
ATOM 3699 C CA . SER A 1 473 ? 12.820 -1.692 -9.429 1.00 52.94 473 SER A CA 1
ATOM 3700 C C . SER A 1 473 ? 12.889 -2.286 -8.027 1.00 52.94 473 SER A C 1
ATOM 3702 O O . SER A 1 473 ? 13.049 -3.494 -7.855 1.00 52.94 473 SER A O 1
ATOM 3704 N N . ASN A 1 474 ? 12.661 -1.450 -7.016 1.00 57.03 474 ASN A N 1
ATOM 3705 C CA . ASN A 1 474 ? 12.291 -1.928 -5.689 1.00 57.03 474 ASN A CA 1
ATOM 3706 C C . ASN A 1 474 ? 10.774 -2.135 -5.668 1.00 57.03 474 ASN A C 1
ATOM 3708 O O . ASN A 1 474 ? 10.013 -1.184 -5.467 1.00 57.03 474 ASN A O 1
ATOM 3712 N N . ALA A 1 475 ? 10.350 -3.369 -5.939 1.00 59.75 475 ALA A N 1
ATOM 3713 C CA . ALA A 1 475 ? 8.959 -3.778 -5.829 1.00 59.75 475 ALA A CA 1
ATOM 3714 C C . ALA A 1 475 ? 8.647 -4.251 -4.402 1.00 59.75 475 ALA A C 1
ATOM 3716 O O . ALA A 1 475 ? 9.442 -4.948 -3.766 1.00 59.75 475 ALA A O 1
ATOM 3717 N N . GLY A 1 476 ? 7.479 -3.887 -3.883 1.00 70.25 476 GLY A N 1
ATOM 3718 C CA . GLY A 1 476 ? 7.028 -4.347 -2.574 1.00 70.25 476 GLY A CA 1
ATOM 3719 C C . GLY A 1 476 ? 5.525 -4.207 -2.400 1.00 70.25 476 GLY A C 1
ATOM 3720 O O . GLY A 1 476 ? 4.860 -3.529 -3.177 1.00 70.25 476 GLY A O 1
ATOM 3721 N N . SER A 1 477 ? 4.986 -4.850 -1.369 1.00 79.50 477 SER A N 1
ATOM 3722 C CA . SER A 1 477 ? 3.597 -4.662 -0.956 1.00 79.50 477 SER A CA 1
ATOM 3723 C C . SER A 1 477 ? 3.488 -3.536 0.059 1.00 79.50 4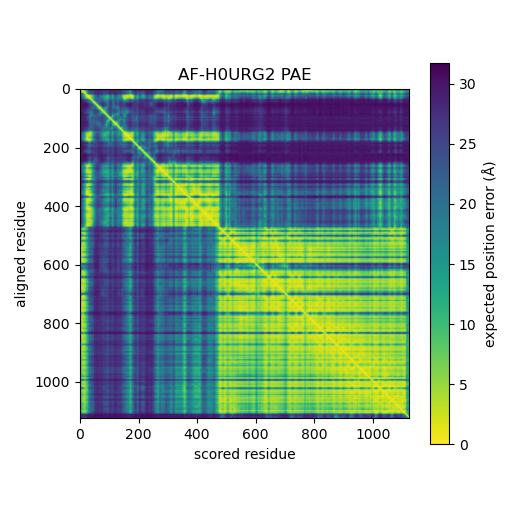77 SER A C 1
ATOM 3725 O O . SER A 1 477 ? 4.314 -3.407 0.965 1.00 79.50 477 SER A O 1
ATOM 3727 N N . GLY A 1 478 ? 2.458 -2.710 -0.070 1.00 71.88 478 GLY A N 1
ATOM 3728 C CA . GLY A 1 478 ? 2.198 -1.621 0.861 1.00 71.88 478 GLY A CA 1
ATOM 3729 C C . GLY A 1 478 ? 1.211 -1.947 1.991 1.00 71.88 478 GLY A C 1
ATOM 3730 O O . GLY A 1 478 ? 1.062 -1.145 2.910 1.00 71.88 478 GLY A O 1
ATOM 3731 N N . GLY A 1 479 ? 0.598 -3.138 1.998 1.00 82.44 479 GLY A N 1
ATOM 3732 C CA . GLY A 1 479 ? -0.407 -3.488 3.003 1.00 82.44 479 GLY A CA 1
ATOM 3733 C C . GLY A 1 479 ? -0.725 -4.979 3.124 1.00 82.44 479 GLY A C 1
ATOM 3734 O O . GLY A 1 479 ? -0.084 -5.844 2.529 1.00 82.44 479 GLY A O 1
ATOM 3735 N N . ALA A 1 480 ? -1.734 -5.294 3.940 1.00 84.12 480 ALA A N 1
ATOM 3736 C CA . ALA A 1 480 ? -2.127 -6.675 4.211 1.00 84.12 480 ALA A CA 1
ATOM 3737 C C . ALA A 1 480 ? -2.813 -7.325 2.996 1.00 84.12 480 ALA A C 1
ATOM 3739 O O . ALA A 1 480 ? -3.717 -6.722 2.410 1.00 84.12 480 ALA A O 1
ATOM 3740 N N . PRO A 1 481 ? -2.465 -8.577 2.650 1.00 88.62 481 PRO A N 1
ATOM 3741 C CA . PRO A 1 481 ? -3.105 -9.278 1.551 1.00 88.62 481 PRO A CA 1
ATOM 3742 C C . PRO A 1 481 ? -4.558 -9.622 1.892 1.00 88.62 481 PRO A C 1
ATOM 3744 O O . PRO A 1 481 ? -4.902 -9.955 3.034 1.00 88.62 481 PRO A O 1
ATOM 3747 N N . VAL A 1 482 ? -5.427 -9.599 0.885 1.00 87.94 482 VAL A N 1
ATOM 3748 C CA . VAL A 1 482 ? -6.838 -9.967 1.032 1.00 87.94 482 VAL A CA 1
ATOM 3749 C C . VAL A 1 482 ? -6.987 -11.462 0.783 1.00 87.94 482 VAL A C 1
ATOM 3751 O O . VAL A 1 482 ? -6.819 -11.929 -0.337 1.00 87.94 482 VAL A O 1
ATOM 3754 N N . VAL A 1 483 ? -7.356 -12.211 1.822 1.00 84.75 483 VAL A N 1
ATOM 3755 C CA . VAL A 1 483 ? -7.642 -13.651 1.721 1.00 84.75 483 VAL A CA 1
ATOM 3756 C C . VAL A 1 483 ? -9.137 -13.870 1.460 1.00 84.75 483 VAL A C 1
ATOM 3758 O O . VAL A 1 483 ? -9.988 -13.349 2.192 1.00 84.75 483 VAL A O 1
ATOM 3761 N N . SER A 1 484 ? -9.451 -14.639 0.419 1.00 83.00 484 SER A N 1
ATOM 3762 C CA . SER A 1 484 ? -10.801 -15.007 -0.007 1.00 83.00 484 SER A CA 1
ATOM 3763 C C . SER A 1 484 ? -10.957 -16.530 -0.084 1.00 83.00 484 SER A C 1
ATOM 3765 O O . SER A 1 484 ? -10.459 -17.166 -1.018 1.00 83.00 484 SER A O 1
ATOM 3767 N N . PRO A 1 485 ? -11.629 -17.155 0.896 1.00 75.69 485 PRO A N 1
ATOM 3768 C CA . PRO A 1 485 ? -11.917 -18.578 0.839 1.00 75.69 485 PRO A CA 1
ATOM 3769 C C . PRO A 1 485 ? -13.049 -18.890 -0.145 1.00 75.69 485 PRO A C 1
ATOM 3771 O O . PRO A 1 485 ? -14.071 -18.202 -0.198 1.00 75.69 485 PRO A O 1
ATOM 3774 N N . ARG A 1 486 ? -12.893 -19.976 -0.897 1.00 73.50 486 ARG A N 1
ATOM 3775 C CA . ARG A 1 486 ? -13.868 -20.483 -1.863 1.00 73.50 486 ARG A CA 1
ATOM 3776 C C . ARG A 1 486 ? -14.637 -21.674 -1.290 1.00 73.50 486 ARG A C 1
ATOM 3778 O O . ARG A 1 486 ? -14.208 -22.334 -0.345 1.00 73.50 486 ARG A O 1
ATOM 3785 N N . LYS A 1 487 ? -15.836 -21.919 -1.833 1.00 62.31 487 LYS A N 1
ATOM 3786 C CA . LYS A 1 487 ? -16.740 -22.981 -1.342 1.00 62.31 487 LYS A CA 1
ATOM 3787 C C . LYS A 1 487 ? -16.241 -24.392 -1.671 1.00 62.31 487 LYS A C 1
ATOM 3789 O O . LYS A 1 487 ? -16.582 -25.320 -0.953 1.00 62.31 487 LYS A O 1
ATOM 3794 N N . ASP A 1 488 ? -15.465 -24.531 -2.738 1.00 63.09 488 ASP A N 1
ATOM 3795 C CA . ASP A 1 488 ? -14.783 -25.763 -3.162 1.00 63.09 488 ASP A CA 1
ATOM 3796 C C . ASP A 1 488 ? -13.544 -26.092 -2.307 1.00 63.09 488 ASP A C 1
ATOM 3798 O O . ASP A 1 488 ? -12.930 -27.140 -2.486 1.00 63.09 488 ASP A O 1
ATOM 3802 N N . GLY A 1 489 ? -13.200 -25.224 -1.350 1.00 62.41 489 GLY A N 1
ATOM 3803 C CA . GLY A 1 489 ? -12.030 -25.367 -0.492 1.00 62.41 489 GLY A CA 1
ATOM 3804 C C . GLY A 1 489 ? -10.794 -24.626 -1.000 1.00 62.41 489 GLY A C 1
ATOM 3805 O O . GLY A 1 489 ? -9.827 -24.530 -0.241 1.00 62.41 489 GLY A O 1
ATOM 3806 N N . GLU A 1 490 ? -10.823 -24.050 -2.209 1.00 70.44 490 GLU A N 1
ATOM 3807 C CA . GLU A 1 490 ? -9.746 -23.185 -2.691 1.00 70.44 490 GLU A CA 1
ATOM 3808 C C . GLU A 1 490 ? -9.659 -21.901 -1.852 1.00 70.44 490 GLU A C 1
ATOM 3810 O O . GLU A 1 490 ? -10.577 -21.501 -1.131 1.00 70.44 490 GLU A O 1
ATOM 3815 N N . THR A 1 491 ? -8.515 -21.230 -1.899 1.00 78.75 491 THR A N 1
ATOM 3816 C CA . THR A 1 491 ? -8.324 -19.927 -1.259 1.00 78.75 491 THR A CA 1
ATOM 3817 C C . THR A 1 491 ? -7.595 -19.033 -2.235 1.00 78.75 491 THR A C 1
ATOM 3819 O O . THR A 1 491 ? -6.529 -19.403 -2.722 1.00 78.75 491 THR A O 1
ATOM 3822 N N . PHE A 1 492 ? -8.177 -17.876 -2.539 1.00 86.44 492 PHE A N 1
ATOM 3823 C CA . PHE A 1 492 ? -7.515 -16.847 -3.328 1.00 86.44 492 PHE A CA 1
ATOM 3824 C C . PHE A 1 492 ? -6.925 -15.797 -2.403 1.00 86.44 492 PHE A C 1
ATOM 3826 O O . PHE A 1 492 ? -7.512 -15.448 -1.378 1.00 86.44 492 PHE A O 1
ATOM 3833 N N . VAL A 1 493 ? -5.751 -15.300 -2.763 1.00 88.75 493 VAL A N 1
ATOM 3834 C CA . VAL A 1 493 ? -5.054 -14.251 -2.031 1.00 88.75 493 VAL A CA 1
ATOM 3835 C C . VAL A 1 493 ? -4.709 -13.149 -3.007 1.00 88.75 493 VAL A C 1
ATOM 3837 O O . VAL A 1 493 ? -4.033 -13.392 -4.003 1.00 88.75 493 VAL A O 1
ATOM 3840 N N . TYR A 1 494 ? -5.188 -11.947 -2.722 1.00 90.50 494 TYR A N 1
ATOM 3841 C CA . TYR A 1 494 ? -4.863 -10.756 -3.492 1.00 90.50 494 TYR A CA 1
ATOM 3842 C C . TYR A 1 494 ? -3.769 -9.991 -2.764 1.00 90.50 494 TYR A C 1
ATOM 3844 O O . TYR A 1 494 ? -3.916 -9.690 -1.575 1.00 90.50 494 TYR A O 1
ATOM 3852 N N . SER A 1 495 ? -2.684 -9.697 -3.471 1.00 89.25 495 SER A N 1
ATOM 3853 C CA . SER A 1 495 ? -1.578 -8.883 -2.976 1.00 89.25 495 SER A CA 1
ATOM 3854 C C . SER A 1 495 ? -1.456 -7.631 -3.831 1.00 89.25 495 SER A C 1
ATOM 3856 O O . SER A 1 495 ? -1.384 -7.724 -5.055 1.00 89.25 495 SER A O 1
ATOM 3858 N N . SER A 1 496 ? -1.450 -6.472 -3.185 1.00 88.88 496 SER A N 1
ATOM 3859 C CA . SER A 1 496 ? -1.134 -5.185 -3.800 1.00 88.88 496 SER A CA 1
ATOM 3860 C C . SER A 1 496 ? 0.377 -5.009 -3.864 1.00 88.88 496 SER A C 1
ATOM 3862 O O . SER A 1 496 ? 1.052 -5.289 -2.873 1.00 88.88 496 SER A O 1
ATOM 3864 N N . SER A 1 497 ? 0.904 -4.493 -4.967 1.00 81.56 497 SER A N 1
ATOM 3865 C CA . SER A 1 497 ? 2.306 -4.102 -5.070 1.00 81.56 497 SER A CA 1
ATOM 3866 C C . SER A 1 497 ? 2.473 -2.707 -5.658 1.00 81.56 497 SER A C 1
ATOM 3868 O O . SER A 1 497 ? 1.595 -2.160 -6.330 1.00 81.56 497 SER A O 1
ATOM 3870 N N . PHE A 1 498 ? 3.627 -2.120 -5.370 1.00 80.88 498 PHE A N 1
ATOM 3871 C CA . PHE A 1 498 ? 4.103 -0.889 -5.971 1.00 80.88 498 PHE A CA 1
ATOM 3872 C C . PHE A 1 498 ? 5.553 -1.057 -6.406 1.00 80.88 498 PHE A C 1
ATOM 3874 O O . PHE A 1 498 ? 6.299 -1.839 -5.817 1.00 80.88 498 PHE A O 1
ATOM 3881 N N . SER A 1 499 ? 5.948 -0.291 -7.415 1.00 74.25 499 SER A N 1
ATOM 3882 C CA . SER A 1 499 ? 7.319 -0.190 -7.895 1.00 74.25 499 SER A CA 1
ATOM 3883 C C . SER A 1 499 ? 7.705 1.279 -8.014 1.00 74.25 499 SER A C 1
ATOM 3885 O O . SER A 1 499 ? 6.989 2.077 -8.630 1.00 74.25 499 SER A O 1
ATOM 3887 N N . VAL A 1 500 ? 8.828 1.634 -7.388 1.00 67.88 500 VAL A N 1
ATOM 3888 C CA . VAL A 1 500 ? 9.393 2.988 -7.413 1.00 67.88 500 VAL A CA 1
ATOM 3889 C C . VAL A 1 500 ? 10.467 3.052 -8.504 1.00 67.88 500 VAL A C 1
ATOM 3891 O O . VAL A 1 500 ? 11.479 2.362 -8.373 1.00 67.88 500 VAL A O 1
ATOM 3894 N N . PRO A 1 501 ? 10.296 3.867 -9.562 1.00 57.44 501 PRO A N 1
ATOM 3895 C CA . PRO A 1 501 ? 11.346 4.087 -10.559 1.00 57.44 501 PRO A CA 1
ATOM 3896 C C . PRO A 1 501 ? 12.580 4.775 -9.945 1.00 57.44 501 PRO A C 1
ATOM 3898 O O . PRO A 1 501 ? 12.438 5.614 -9.052 1.00 57.44 501 PRO A O 1
ATOM 3901 N N . SER A 1 502 ? 13.789 4.499 -10.453 1.00 48.34 502 SER A N 1
ATOM 3902 C CA . SER A 1 502 ? 15.052 5.093 -9.955 1.00 48.34 502 SER A CA 1
ATOM 3903 C C . SER A 1 502 ? 15.119 6.620 -10.054 1.00 48.34 502 SER A C 1
ATOM 3905 O O . SER A 1 502 ? 15.873 7.277 -9.341 1.00 48.34 502 SER A O 1
ATOM 3907 N N . SER A 1 503 ? 14.304 7.229 -10.912 1.00 49.44 503 SER A N 1
ATOM 3908 C CA . SER A 1 503 ? 14.074 8.676 -11.002 1.00 49.44 503 SER A CA 1
ATOM 3909 C C . SER A 1 503 ? 12.967 9.141 -10.054 1.00 49.44 503 SER A C 1
ATOM 3911 O O . SER A 1 503 ? 12.166 9.995 -10.418 1.00 49.44 503 SER A O 1
ATOM 3913 N N . SER A 1 504 ? 12.926 8.601 -8.833 1.00 45.00 504 SER A N 1
ATOM 3914 C CA . SER A 1 504 ? 11.813 8.647 -7.863 1.00 45.00 504 SER A CA 1
ATOM 3915 C C . SER A 1 504 ? 11.197 10.022 -7.553 1.00 45.00 504 SER A C 1
ATOM 3917 O O . SER A 1 504 ? 10.107 10.086 -6.987 1.00 45.00 504 SER A O 1
ATOM 3919 N N . ARG A 1 505 ? 11.851 11.124 -7.940 1.00 47.22 505 ARG A N 1
ATOM 3920 C CA . ARG A 1 505 ? 11.334 12.497 -7.826 1.00 47.22 505 ARG A CA 1
ATOM 3921 C C . ARG A 1 505 ? 10.548 12.984 -9.051 1.00 47.22 505 ARG A C 1
ATOM 3923 O O . ARG A 1 505 ? 9.881 14.002 -8.948 1.00 47.22 505 ARG A O 1
ATOM 3930 N N . ALA A 1 506 ? 10.612 12.282 -10.179 1.00 50.44 506 ALA A N 1
ATOM 3931 C CA . ALA A 1 506 ? 10.196 12.766 -11.495 1.00 50.44 506 ALA A CA 1
ATOM 3932 C C . ALA A 1 506 ? 9.060 11.976 -12.161 1.00 50.44 506 ALA A C 1
ATOM 3934 O O . ALA A 1 506 ? 8.596 12.378 -13.231 1.00 50.44 506 ALA A O 1
ATOM 3935 N N . MET A 1 507 ? 8.655 10.831 -11.598 1.00 68.44 507 MET A N 1
ATOM 3936 C CA . MET A 1 507 ? 7.758 9.871 -12.254 1.00 68.44 507 MET A CA 1
ATOM 3937 C C . MET A 1 507 ? 6.730 9.287 -11.276 1.00 68.44 507 MET A C 1
ATOM 3939 O O . MET A 1 507 ? 7.046 9.018 -10.115 1.00 68.44 507 MET A O 1
ATOM 3943 N N . GLN A 1 508 ? 5.504 9.076 -11.761 1.00 77.94 508 GLN A N 1
ATOM 3944 C CA . GLN A 1 508 ? 4.454 8.342 -11.059 1.00 77.94 508 GLN A CA 1
ATOM 3945 C C . GLN A 1 508 ? 4.910 6.906 -10.759 1.00 77.94 508 GLN A C 1
ATOM 3947 O O . GLN A 1 508 ? 5.615 6.285 -11.562 1.00 77.94 508 GLN A O 1
ATOM 3952 N N . TRP A 1 509 ? 4.527 6.377 -9.596 1.00 81.06 509 TRP A N 1
ATOM 3953 C CA . TRP A 1 509 ? 4.882 5.010 -9.212 1.00 81.06 509 TRP A CA 1
ATOM 3954 C C . TRP A 1 509 ? 3.923 4.018 -9.871 1.00 81.06 509 TRP A C 1
ATOM 3956 O O . TRP A 1 509 ? 2.711 4.241 -9.918 1.00 81.06 509 TRP A O 1
ATOM 3966 N N . LYS A 1 510 ? 4.478 2.906 -10.360 1.00 81.31 510 LYS A N 1
ATOM 3967 C CA . LYS A 1 510 ? 3.705 1.831 -10.993 1.00 81.31 510 LYS A CA 1
ATOM 3968 C C . LYS A 1 510 ? 3.077 0.966 -9.892 1.00 81.31 510 LYS A C 1
ATOM 3970 O O . LYS A 1 510 ? 3.738 0.700 -8.885 1.00 81.31 510 LYS A O 1
ATOM 3975 N N . GLY A 1 511 ? 1.845 0.498 -10.075 1.00 85.06 511 GLY A N 1
ATOM 3976 C CA . GLY A 1 511 ? 1.209 -0.458 -9.161 1.00 85.06 511 GLY A CA 1
ATOM 3977 C C . GLY A 1 511 ? 0.657 -1.689 -9.848 1.00 85.06 511 GLY A C 1
ATOM 3978 O O . GLY A 1 511 ? 0.463 -1.699 -11.061 1.00 85.06 511 GLY A O 1
ATOM 3979 N N . ASP A 1 512 ? 0.402 -2.724 -9.051 1.00 86.31 512 ASP A N 1
ATOM 3980 C CA . ASP A 1 512 ? -0.272 -3.942 -9.490 1.00 86.31 512 ASP A CA 1
ATOM 3981 C C . ASP A 1 512 ? -1.101 -4.559 -8.351 1.00 86.31 512 ASP A C 1
ATOM 3983 O O . ASP A 1 512 ? -0.864 -4.321 -7.164 1.00 86.31 512 ASP A O 1
ATOM 3987 N N . ILE A 1 513 ? -2.082 -5.379 -8.718 1.00 90.19 513 ILE A N 1
ATOM 3988 C CA . ILE A 1 513 ? -2.772 -6.301 -7.820 1.00 90.19 513 ILE A CA 1
ATOM 3989 C C . ILE A 1 513 ? -2.698 -7.683 -8.440 1.00 90.19 513 ILE A C 1
ATOM 3991 O O . ILE A 1 513 ? -3.253 -7.933 -9.512 1.00 90.19 513 ILE A O 1
ATOM 3995 N N . VAL A 1 514 ? -2.052 -8.598 -7.729 1.00 87.31 514 VAL A N 1
ATOM 3996 C CA . VAL A 1 514 ? -1.851 -9.971 -8.181 1.00 87.31 514 VAL A CA 1
ATOM 3997 C C . VAL A 1 514 ? -2.753 -10.904 -7.390 1.00 87.31 514 VAL A C 1
ATOM 3999 O O . VAL A 1 514 ? -2.776 -10.877 -6.157 1.00 87.31 514 VAL A O 1
ATOM 4002 N N . CYS A 1 515 ? -3.495 -11.747 -8.104 1.00 89.00 515 CYS A N 1
ATOM 4003 C CA . CYS A 1 515 ? -4.275 -12.826 -7.516 1.00 89.00 515 CYS A CA 1
ATOM 4004 C C . CYS A 1 515 ? -3.472 -14.126 -7.530 1.00 89.00 515 CYS A C 1
ATOM 4006 O O . CYS A 1 515 ? -2.980 -14.555 -8.577 1.00 89.00 515 CYS A O 1
ATOM 4008 N N . TYR A 1 516 ? -3.406 -14.787 -6.379 1.00 86.75 516 TYR A N 1
ATOM 4009 C CA . TYR A 1 516 ? -2.831 -16.113 -6.217 1.00 86.75 516 TYR A CA 1
ATOM 4010 C C . TYR A 1 516 ? -3.884 -17.117 -5.770 1.00 86.75 516 TYR A C 1
ATOM 4012 O O . TYR A 1 516 ? -4.680 -16.826 -4.881 1.00 86.75 516 TYR A O 1
ATOM 4020 N N . GLY A 1 517 ? -3.856 -18.315 -6.345 1.00 83.25 517 GLY A N 1
ATOM 4021 C CA . GLY A 1 517 ? -4.511 -19.499 -5.798 1.00 83.25 517 GLY A CA 1
ATOM 4022 C C . GLY A 1 517 ? -3.506 -20.394 -5.080 1.00 83.25 517 GLY A C 1
ATOM 4023 O O . GLY A 1 517 ? -2.296 -20.249 -5.256 1.00 83.25 517 GLY A O 1
ATOM 4024 N N . PHE A 1 518 ? -4.008 -21.349 -4.304 1.00 76.88 518 PHE A N 1
ATOM 4025 C CA . PHE A 1 518 ? -3.188 -22.365 -3.648 1.00 76.88 518 PHE A CA 1
ATOM 4026 C C . PHE A 1 518 ? -3.641 -23.745 -4.103 1.00 76.88 518 PHE A C 1
ATOM 4028 O O . PHE A 1 518 ? -4.838 -24.033 -4.072 1.00 76.88 518 PHE A O 1
ATOM 4035 N N . ASP A 1 519 ? -2.695 -24.574 -4.541 1.00 69.88 519 ASP A N 1
ATOM 4036 C CA . ASP A 1 519 ? -2.978 -25.972 -4.853 1.00 69.88 519 ASP A CA 1
ATOM 4037 C C . ASP A 1 519 ? -3.165 -26.811 -3.571 1.00 69.88 519 ASP A C 1
ATOM 4039 O O . ASP A 1 519 ? -3.097 -26.307 -2.442 1.00 69.88 519 ASP A O 1
ATOM 4043 N N . LYS A 1 520 ? -3.425 -28.111 -3.741 1.00 67.44 520 LYS A N 1
ATOM 4044 C CA . LYS A 1 520 ? -3.668 -29.047 -2.631 1.00 67.44 520 LYS A CA 1
ATOM 4045 C C . LYS A 1 520 ? -2.449 -29.228 -1.718 1.00 67.44 520 LYS A C 1
ATOM 4047 O O . LYS A 1 520 ? -2.633 -29.486 -0.531 1.00 67.44 520 LYS A O 1
ATOM 4052 N N . ASP A 1 521 ? -1.245 -29.028 -2.248 1.00 62.38 521 ASP A N 1
ATOM 4053 C CA . ASP A 1 521 ? 0.027 -29.088 -1.519 1.00 62.38 521 ASP A CA 1
ATOM 4054 C C . ASP A 1 521 ? 0.387 -27.722 -0.895 1.00 62.38 521 ASP A C 1
ATOM 4056 O O . ASP A 1 521 ? 1.422 -27.533 -0.246 1.00 62.38 521 ASP A O 1
ATOM 4060 N N . GLY A 1 522 ? -0.494 -26.730 -1.068 1.00 64.25 522 GLY A N 1
ATOM 4061 C CA . GLY A 1 522 ? -0.329 -25.374 -0.581 1.00 64.25 522 GLY A CA 1
ATOM 4062 C C . GLY A 1 522 ? 0.754 -24.599 -1.324 1.00 64.25 522 GLY A C 1
ATOM 4063 O O . GLY A 1 522 ? 1.319 -23.671 -0.738 1.00 64.25 522 GLY A O 1
ATOM 4064 N N . ASN A 1 523 ? 1.106 -24.980 -2.554 1.00 68.69 523 ASN A N 1
ATOM 4065 C CA . ASN A 1 523 ? 1.935 -24.165 -3.436 1.00 68.69 523 ASN A CA 1
ATOM 4066 C C . ASN A 1 523 ? 1.110 -23.028 -4.020 1.00 68.69 523 ASN A C 1
ATOM 4068 O O . ASN A 1 523 ? -0.061 -23.175 -4.372 1.00 68.69 523 ASN A O 1
ATOM 4072 N N . GLN A 1 524 ? 1.752 -21.873 -4.094 1.00 74.25 524 GLN A N 1
ATOM 4073 C CA . GLN A 1 524 ? 1.157 -20.648 -4.583 1.00 74.25 524 GLN A CA 1
ATOM 4074 C C . GLN A 1 524 ? 1.189 -20.638 -6.116 1.00 74.25 524 GLN A C 1
ATOM 4076 O O . GLN A 1 524 ? 2.227 -20.882 -6.719 1.00 74.25 524 GLN A O 1
ATOM 4081 N N . THR A 1 525 ? 0.059 -20.330 -6.749 1.00 78.25 525 THR A N 1
ATOM 4082 C CA . THR A 1 525 ? -0.088 -20.257 -8.211 1.00 78.25 525 THR A CA 1
ATOM 4083 C C . THR A 1 525 ? -0.634 -18.891 -8.605 1.00 78.25 525 THR A C 1
ATOM 4085 O O . THR A 1 525 ? -1.704 -18.494 -8.144 1.00 78.25 525 THR A O 1
ATOM 4088 N N . ARG A 1 526 ? 0.086 -18.136 -9.443 1.00 82.50 526 ARG A N 1
ATOM 4089 C CA . ARG A 1 526 ? -0.398 -16.844 -9.962 1.00 82.50 526 ARG A CA 1
ATOM 4090 C C . ARG A 1 526 ? -1.587 -17.087 -10.897 1.00 82.50 526 ARG A C 1
ATOM 4092 O O . ARG A 1 526 ? -1.492 -17.905 -11.806 1.00 82.50 526 ARG A O 1
ATOM 4099 N N . LYS A 1 527 ? -2.702 -16.392 -10.668 1.00 84.88 527 LYS A N 1
ATOM 4100 C CA . LYS A 1 527 ? -3.931 -16.501 -11.473 1.00 84.88 527 LYS A CA 1
ATOM 4101 C C . LYS A 1 527 ? -4.043 -15.372 -12.491 1.00 84.88 527 LYS A C 1
ATOM 4103 O O . LYS A 1 527 ? -4.246 -15.641 -13.668 1.00 84.88 527 LYS A O 1
ATOM 4108 N N . TRP A 1 528 ? -3.887 -14.128 -12.050 1.00 87.00 528 TRP A N 1
ATOM 4109 C CA . TRP A 1 528 ? -3.921 -12.944 -12.911 1.00 87.00 528 TRP A CA 1
ATOM 4110 C C . TRP A 1 528 ? -3.261 -11.743 -12.221 1.00 87.00 528 TRP A C 1
ATOM 4112 O O . TRP A 1 528 ? -3.032 -11.765 -11.009 1.00 87.00 528 TRP A O 1
ATOM 4122 N N . SER A 1 529 ? -2.973 -10.700 -13.003 1.00 88.62 529 SER A N 1
ATOM 4123 C CA . SER A 1 529 ? -2.484 -9.387 -12.556 1.00 88.62 529 SER A CA 1
ATOM 4124 C C . SER A 1 529 ? -3.365 -8.287 -13.135 1.00 88.62 529 SER A C 1
ATOM 4126 O O . SER A 1 529 ? -3.665 -8.293 -14.332 1.00 88.62 529 SER A O 1
ATOM 4128 N N . ALA A 1 530 ? -3.801 -7.364 -12.282 1.00 90.44 530 ALA A N 1
ATOM 4129 C CA . ALA A 1 530 ? -4.646 -6.247 -12.678 1.00 90.44 530 ALA A CA 1
ATOM 4130 C C . ALA A 1 530 ? -3.910 -5.306 -13.642 1.00 90.44 530 ALA A C 1
ATOM 4132 O O . ALA A 1 530 ? -4.481 -4.923 -14.664 1.00 90.44 530 ALA A O 1
ATOM 4133 N N . ALA A 1 531 ? -2.641 -4.987 -13.369 1.00 86.88 531 ALA A N 1
ATOM 4134 C CA . ALA A 1 531 ? -1.838 -4.125 -14.230 1.00 86.88 531 ALA A CA 1
ATOM 4135 C C . ALA A 1 531 ? -1.636 -4.755 -15.615 1.00 86.88 531 ALA A C 1
ATOM 4137 O O . ALA A 1 531 ? -1.870 -4.102 -16.631 1.00 86.88 531 ALA A O 1
ATOM 4138 N N . GLU A 1 532 ? -1.295 -6.046 -15.668 1.00 84.62 532 GLU A N 1
ATOM 4139 C CA . GLU A 1 532 ? -1.172 -6.808 -16.916 1.00 84.62 532 GLU A CA 1
ATOM 4140 C C . GLU A 1 532 ? -2.471 -6.768 -17.736 1.00 84.62 532 GLU A C 1
ATOM 4142 O O . GLU A 1 532 ? -2.445 -6.487 -18.937 1.00 84.62 532 GLU A O 1
ATOM 4147 N N . MET A 1 533 ? -3.617 -7.022 -17.100 1.00 88.81 533 MET A N 1
ATOM 4148 C CA . MET A 1 533 ? -4.912 -7.046 -17.787 1.00 88.81 533 MET A CA 1
ATOM 4149 C C . MET A 1 533 ? -5.349 -5.656 -18.259 1.00 88.81 533 MET A C 1
ATOM 4151 O O . MET A 1 533 ? -5.896 -5.520 -19.355 1.00 88.81 533 MET A O 1
ATOM 4155 N N . LEU A 1 534 ? -5.078 -4.615 -17.472 1.00 90.38 534 LEU A N 1
ATOM 4156 C CA . LEU A 1 534 ? -5.332 -3.228 -17.853 1.00 90.38 534 LEU A CA 1
ATOM 4157 C C . LEU A 1 534 ? -4.473 -2.791 -19.038 1.00 90.38 534 LEU A C 1
ATOM 4159 O O . LEU A 1 534 ? -4.968 -2.161 -19.974 1.00 90.38 534 LEU A O 1
ATOM 4163 N N . ASN A 1 535 ? -3.192 -3.142 -19.029 1.00 86.69 535 ASN A N 1
ATOM 4164 C CA . ASN A 1 535 ? -2.264 -2.760 -20.086 1.00 86.69 535 ASN A CA 1
ATOM 4165 C C . ASN A 1 535 ? -2.625 -3.385 -21.437 1.00 86.69 535 ASN A C 1
ATOM 4167 O O . ASN A 1 535 ? -2.518 -2.693 -22.451 1.00 86.69 535 ASN A O 1
ATOM 4171 N N . LYS A 1 536 ? -3.147 -4.623 -21.433 1.00 85.56 536 LYS A N 1
ATOM 4172 C CA . LYS A 1 536 ? -3.668 -5.320 -22.626 1.00 85.56 536 LYS A CA 1
ATOM 4173 C C . LYS A 1 536 ? -4.885 -4.641 -23.248 1.00 85.56 536 LYS A C 1
ATOM 4175 O O . LYS A 1 536 ? -5.190 -4.905 -24.413 1.00 85.56 536 LYS A O 1
ATOM 4180 N N . ARG A 1 537 ? -5.606 -3.803 -22.506 1.00 87.88 537 ARG A N 1
ATOM 4181 C CA . ARG A 1 537 ? -6.816 -3.116 -22.972 1.00 87.88 537 ARG A CA 1
ATOM 4182 C C . ARG A 1 537 ? -6.479 -1.765 -23.598 1.00 87.88 537 ARG A C 1
ATOM 4184 O O . ARG A 1 537 ? -5.602 -1.062 -23.098 1.00 87.88 537 ARG A O 1
ATOM 4191 N N . GLU A 1 538 ? -7.195 -1.388 -24.654 1.00 89.62 538 GLU A N 1
ATOM 4192 C CA . GLU A 1 538 ? -7.131 -0.033 -25.210 1.00 89.62 538 GLU A CA 1
ATOM 4193 C C . GLU A 1 538 ? -7.607 1.006 -24.186 1.00 89.62 538 GLU A C 1
ATOM 4195 O O . GLU A 1 538 ? -8.593 0.792 -23.477 1.00 89.62 538 GLU A O 1
ATOM 4200 N N . HIS A 1 539 ? -6.923 2.150 -24.099 1.00 88.38 539 HIS A N 1
ATOM 4201 C CA . HIS A 1 539 ? -7.308 3.232 -23.187 1.00 88.38 539 HIS A CA 1
ATOM 4202 C C . HIS A 1 539 ? -8.732 3.748 -23.468 1.00 88.38 539 HIS A C 1
ATOM 4204 O O . HIS A 1 539 ? -9.452 4.094 -22.533 1.00 88.38 539 HIS A O 1
ATOM 4210 N N . SER A 1 540 ? -9.148 3.750 -24.738 1.00 90.62 540 SER A N 1
ATOM 4211 C CA . SER A 1 540 ? -10.476 4.158 -25.210 1.00 90.62 540 SER A CA 1
ATOM 4212 C C . SER A 1 540 ? -11.585 3.170 -24.838 1.00 90.62 540 SER A C 1
ATOM 4214 O O . SER A 1 540 ? -12.733 3.578 -24.655 1.00 90.62 540 SER A O 1
ATOM 4216 N N . ASP A 1 541 ? -11.248 1.889 -24.666 1.00 91.81 541 ASP A N 1
ATOM 4217 C CA . ASP A 1 541 ? -12.200 0.847 -24.279 1.00 91.81 541 ASP A CA 1
ATOM 4218 C C . ASP A 1 541 ? -12.519 0.874 -22.784 1.00 91.81 541 ASP A C 1
ATOM 4220 O O . ASP A 1 541 ? -13.457 0.203 -22.345 1.00 91.81 541 ASP A O 1
ATOM 4224 N N . ARG A 1 542 ? -11.730 1.584 -21.970 1.00 93.56 542 ARG A N 1
ATOM 4225 C CA . ARG A 1 542 ? -11.966 1.701 -20.526 1.00 93.56 542 ARG A CA 1
ATOM 4226 C C . ARG A 1 542 ? -13.206 2.544 -20.237 1.00 93.56 542 ARG A C 1
ATOM 4228 O O . ARG A 1 542 ? -13.625 3.381 -21.028 1.00 93.56 542 ARG A O 1
ATOM 4235 N N . ALA A 1 543 ? -13.786 2.330 -19.061 1.00 95.38 543 ALA A N 1
ATOM 4236 C CA . ALA A 1 543 ? -14.927 3.097 -18.581 1.00 95.38 543 ALA A CA 1
ATOM 4237 C C . ALA A 1 543 ? -14.521 3.907 -17.352 1.00 95.38 543 ALA A C 1
ATOM 4239 O O . ALA A 1 543 ? -14.143 3.322 -16.337 1.00 95.38 543 ALA A O 1
ATOM 4240 N N . LEU A 1 544 ? -14.638 5.232 -17.441 1.00 97.38 544 LEU A N 1
ATOM 4241 C CA . LEU A 1 544 ? -14.418 6.139 -16.318 1.00 97.38 544 LEU A CA 1
ATOM 4242 C C . LEU A 1 544 ? -15.760 6.660 -15.809 1.00 97.38 544 LEU A C 1
ATOM 4244 O O . LEU A 1 544 ? -16.559 7.205 -16.575 1.00 97.38 544 LEU A O 1
ATOM 4248 N N . LEU A 1 545 ? -15.995 6.494 -14.515 1.00 97.94 545 LEU A N 1
ATOM 4249 C CA . LEU A 1 545 ? -17.106 7.071 -13.778 1.00 97.94 545 LEU A CA 1
ATOM 4250 C C . LEU A 1 545 ? -16.612 8.297 -12.999 1.00 97.94 545 LEU A C 1
ATOM 4252 O O . LEU A 1 545 ? -15.533 8.263 -12.411 1.00 97.94 545 LEU A O 1
ATOM 4256 N N . ALA A 1 546 ? -17.411 9.357 -12.948 1.00 97.00 546 ALA A N 1
ATOM 4257 C CA . ALA A 1 546 ? -17.126 10.554 -12.158 1.00 97.00 546 ALA A CA 1
ATOM 4258 C C . ALA A 1 546 ? -18.429 11.191 -11.660 1.00 97.00 546 ALA A C 1
ATOM 4260 O O . ALA A 1 546 ? -19.487 11.017 -12.272 1.00 97.00 546 ALA A O 1
ATOM 4261 N N . VAL A 1 547 ? -18.364 11.926 -10.548 1.00 95.50 547 VAL A N 1
ATOM 4262 C CA . VAL A 1 547 ? -19.497 12.729 -10.063 1.00 95.50 547 VAL A CA 1
ATOM 4263 C C . VAL A 1 547 ? -19.453 14.099 -10.731 1.00 95.50 547 VAL A C 1
ATOM 4265 O O . VAL A 1 547 ? -18.604 14.927 -10.410 1.00 95.50 547 VAL A O 1
ATOM 4268 N N . VAL A 1 548 ? -20.383 14.345 -11.650 1.00 93.94 548 VAL A N 1
ATOM 4269 C CA . VAL A 1 548 ? -20.528 15.630 -12.342 1.00 93.94 548 VAL A CA 1
ATOM 4270 C C . VAL A 1 548 ? -21.515 16.500 -11.560 1.00 93.94 548 VAL A C 1
ATOM 4272 O O . VAL A 1 548 ? -22.643 16.082 -11.290 1.00 93.94 548 VAL A O 1
ATOM 4275 N N . ASN A 1 549 ? -21.104 17.709 -11.171 1.00 86.44 549 ASN A N 1
ATOM 4276 C CA . ASN A 1 549 ? -21.940 18.623 -10.384 1.00 86.44 549 ASN A CA 1
ATOM 4277 C C . ASN A 1 549 ? -23.276 18.912 -11.094 1.00 86.44 549 ASN A C 1
ATOM 4279 O O . ASN A 1 549 ? -23.292 19.242 -12.277 1.00 86.44 549 ASN A O 1
ATOM 4283 N N . GLY A 1 550 ? -24.398 18.765 -10.377 1.00 87.25 550 GLY A N 1
ATOM 4284 C CA . GLY A 1 550 ? -25.763 18.901 -10.913 1.00 87.25 550 GLY A CA 1
ATOM 4285 C C . GLY A 1 550 ? -26.314 17.644 -11.602 1.00 87.25 550 GLY A C 1
ATOM 4286 O O . GLY A 1 550 ? -27.525 17.442 -11.660 1.00 87.25 550 GLY A O 1
ATOM 4287 N N . GLU A 1 551 ? -25.437 16.754 -12.057 1.00 92.56 551 GLU A N 1
ATOM 4288 C CA . GLU A 1 551 ? -25.768 15.585 -12.876 1.00 92.56 551 GLU A CA 1
ATOM 4289 C C . GLU A 1 551 ? -25.672 14.259 -12.102 1.00 92.56 551 GLU A C 1
ATOM 4291 O O . GLU A 1 551 ? -26.420 13.312 -12.370 1.00 92.56 551 GLU A O 1
ATOM 4296 N N . GLY A 1 552 ? -24.780 14.206 -11.112 1.00 93.44 552 GLY A N 1
ATOM 4297 C CA . GLY A 1 552 ? -24.486 13.039 -10.288 1.00 93.44 552 GLY A CA 1
ATOM 4298 C C . GLY A 1 552 ? -23.448 12.101 -10.893 1.00 93.44 552 GLY A C 1
ATOM 4299 O O . GLY A 1 552 ? -22.604 12.521 -11.682 1.00 93.44 552 GLY A O 1
ATOM 4300 N N . LEU A 1 553 ? -23.476 10.822 -10.503 1.00 96.75 553 LEU A N 1
ATOM 4301 C CA . LEU A 1 553 ? -22.553 9.820 -11.042 1.00 96.75 553 LEU A CA 1
ATOM 4302 C C . LEU A 1 553 ? -22.842 9.571 -12.525 1.00 96.75 553 LEU A C 1
ATOM 4304 O O . LEU A 1 553 ? -23.922 9.098 -12.886 1.00 96.75 553 LEU A O 1
ATOM 4308 N N . LYS A 1 554 ? -21.861 9.852 -13.379 1.00 96.44 554 LYS A N 1
ATOM 4309 C CA . LYS A 1 554 ? -21.932 9.640 -14.824 1.00 96.44 554 LYS A CA 1
ATOM 4310 C C . LYS A 1 554 ? -20.774 8.784 -15.292 1.00 96.44 554 LYS A C 1
ATOM 4312 O O . LYS A 1 554 ? -19.676 8.838 -14.745 1.00 96.44 554 LYS A O 1
ATOM 4317 N N . ARG A 1 555 ? -21.022 8.032 -16.360 1.00 96.00 555 ARG A N 1
ATOM 4318 C CA . ARG A 1 555 ? -19.965 7.449 -17.180 1.00 96.00 555 ARG A CA 1
ATOM 4319 C C . ARG A 1 555 ? -19.439 8.544 -18.103 1.00 96.00 555 ARG A C 1
ATOM 4321 O O . ARG A 1 555 ? -20.117 8.909 -19.056 1.00 96.00 555 ARG A O 1
ATOM 4328 N N . VAL A 1 556 ? -18.279 9.098 -17.765 1.00 96.44 556 VAL A N 1
ATOM 4329 C CA . VAL A 1 556 ? -17.681 10.245 -18.465 1.00 96.44 556 VAL A CA 1
ATOM 4330 C C . VAL A 1 556 ? -16.756 9.830 -19.601 1.00 96.44 556 VAL A C 1
ATOM 4332 O O . VAL A 1 556 ? -16.571 10.627 -20.507 1.00 96.44 556 VAL A O 1
ATOM 4335 N N . LEU A 1 557 ? -16.239 8.597 -19.590 1.00 95.31 557 LEU A N 1
ATOM 4336 C CA . LEU A 1 557 ? -15.613 7.960 -20.753 1.00 95.31 557 LEU A CA 1
ATOM 4337 C C . LEU A 1 557 ? -16.454 6.761 -21.186 1.00 95.31 557 LEU A C 1
ATOM 4339 O O . LEU A 1 557 ? -16.686 5.845 -20.389 1.00 95.31 557 LEU A O 1
ATOM 4343 N N . ASN A 1 558 ? -16.881 6.759 -22.447 1.00 84.25 558 ASN A N 1
ATOM 4344 C CA . ASN A 1 558 ? -17.580 5.635 -23.055 1.00 84.25 558 ASN A CA 1
ATOM 4345 C C . ASN A 1 558 ? -17.184 5.489 -24.528 1.00 84.25 558 ASN A C 1
ATOM 4347 O O . ASN A 1 558 ? -17.261 6.462 -25.274 1.00 84.25 558 ASN A O 1
ATOM 4351 N N . SER A 1 559 ? -16.788 4.281 -24.941 1.00 82.88 559 SER A N 1
ATOM 4352 C CA . SER A 1 559 ? -16.427 3.965 -26.335 1.00 82.88 559 SER A CA 1
ATOM 4353 C C . SER A 1 559 ? -15.440 4.970 -26.954 1.00 82.88 559 SER A C 1
ATOM 4355 O O . SER A 1 559 ? -15.612 5.402 -28.089 1.00 82.88 559 SER A O 1
ATOM 4357 N N . GLY A 1 560 ? -14.426 5.379 -26.185 1.00 84.38 560 GLY A N 1
ATOM 4358 C CA . GLY A 1 560 ? -13.380 6.305 -26.624 1.00 84.38 560 GLY A CA 1
ATOM 4359 C C . GLY A 1 560 ? -13.718 7.797 -26.594 1.00 84.38 560 GLY A C 1
ATOM 4360 O O . GLY A 1 560 ? -12.828 8.596 -26.865 1.00 84.38 560 GLY A O 1
ATOM 4361 N N . SER A 1 561 ? -14.943 8.202 -26.244 1.00 90.25 561 SER A N 1
ATOM 4362 C CA . SER A 1 561 ? -15.333 9.619 -26.184 1.00 90.25 561 SER A CA 1
ATOM 4363 C C . SER A 1 561 ? -15.593 10.098 -24.757 1.00 90.25 561 SER A C 1
ATOM 4365 O O . SER A 1 561 ? -16.255 9.413 -23.969 1.00 90.25 561 SER A O 1
ATOM 4367 N N . PHE A 1 562 ? -15.101 11.300 -24.444 1.00 93.88 562 PHE A N 1
ATOM 4368 C CA . PHE A 1 562 ? -15.376 11.977 -23.181 1.00 93.88 562 PHE A CA 1
ATOM 4369 C C . PHE A 1 562 ? -16.643 12.836 -23.256 1.00 93.88 562 PHE A C 1
ATOM 4371 O O . PHE A 1 562 ? -16.938 13.455 -24.274 1.00 93.88 562 PHE A O 1
ATOM 4378 N N . SER A 1 563 ? -17.401 12.880 -22.163 1.00 95.62 563 SER A N 1
ATOM 4379 C CA . SER A 1 563 ? -18.588 13.729 -21.988 1.00 95.62 563 SER A CA 1
ATOM 4380 C C . SER A 1 563 ? -18.429 14.641 -20.770 1.00 95.62 563 SER A C 1
ATOM 4382 O O . SER A 1 563 ? -17.654 14.332 -19.868 1.00 95.62 563 SER A O 1
ATOM 4384 N N . TYR A 1 564 ? -19.204 15.732 -20.715 1.00 95.25 564 TYR A N 1
ATOM 4385 C CA . TYR A 1 564 ? -19.212 16.701 -19.602 1.00 95.25 564 TYR A CA 1
ATOM 4386 C C . TYR A 1 564 ? -17.878 17.442 -19.380 1.00 95.25 564 TYR A C 1
ATOM 4388 O O . TYR A 1 564 ? -17.550 17.818 -18.254 1.00 95.25 564 TYR A O 1
ATOM 4396 N N . LEU A 1 565 ? -17.088 17.642 -20.441 1.00 94.00 565 LEU A N 1
ATOM 4397 C CA . LEU A 1 565 ? -15.738 18.206 -20.346 1.00 94.00 565 LEU A CA 1
ATOM 4398 C C . LEU A 1 565 ? -15.703 19.615 -19.744 1.00 94.00 565 LEU A C 1
ATOM 4400 O O . LEU A 1 565 ? -14.814 19.886 -18.945 1.00 94.00 565 LEU A O 1
ATOM 4404 N N . ASP A 1 566 ? -16.665 20.487 -20.052 1.00 92.56 566 ASP A N 1
ATOM 4405 C CA . ASP A 1 566 ? -16.726 21.832 -19.461 1.00 92.56 566 ASP A CA 1
ATOM 4406 C C . ASP A 1 566 ? -16.968 21.782 -17.945 1.00 92.56 566 ASP A C 1
ATOM 4408 O O . ASP A 1 566 ? -16.282 22.453 -17.169 1.00 92.56 566 ASP A O 1
ATOM 4412 N N . GLN A 1 567 ? -17.911 20.944 -17.501 1.00 93.12 567 GLN A N 1
ATOM 4413 C CA . GLN A 1 567 ? -18.206 20.760 -16.080 1.00 93.12 567 GLN A CA 1
ATOM 4414 C C . GLN A 1 567 ? -17.012 20.150 -15.341 1.00 93.12 567 GLN A C 1
ATOM 4416 O O . GLN A 1 567 ? -16.659 20.615 -14.257 1.00 93.12 567 GLN A O 1
ATOM 4421 N N . LEU A 1 568 ? -16.371 19.138 -15.934 1.00 93.75 568 LEU A N 1
ATOM 4422 C CA . LEU A 1 568 ? -15.188 18.485 -15.372 1.00 93.75 568 LEU A CA 1
ATOM 4423 C C . LEU A 1 568 ? -13.992 19.442 -15.327 1.00 93.75 568 LEU A C 1
ATOM 4425 O O . LEU A 1 568 ? -13.278 19.481 -14.328 1.00 93.75 568 LEU A O 1
ATOM 4429 N N . ALA A 1 569 ? -13.786 20.252 -16.368 1.00 92.06 569 ALA A N 1
ATOM 4430 C CA . ALA A 1 569 ? -12.740 21.267 -16.400 1.00 92.06 569 ALA A CA 1
ATOM 4431 C C . ALA A 1 569 ? -12.924 22.300 -15.284 1.00 92.06 569 ALA A C 1
ATOM 4433 O O . ALA A 1 569 ? -11.970 22.616 -14.572 1.00 92.06 569 ALA A O 1
ATOM 4434 N N . SER A 1 570 ? -14.160 22.770 -15.089 1.00 90.06 570 SER A N 1
ATOM 4435 C CA . SER A 1 570 ? -14.512 23.676 -13.995 1.00 90.06 570 SER A CA 1
ATOM 4436 C C . SER A 1 570 ? -14.286 23.030 -12.624 1.00 90.06 570 SER A C 1
ATOM 4438 O O . SER A 1 570 ? -13.641 23.638 -11.772 1.00 90.06 570 SER A O 1
ATOM 4440 N N . GLN A 1 571 ? -14.727 21.782 -12.420 1.00 90.31 571 GLN A N 1
ATOM 4441 C CA . GLN A 1 571 ? -14.488 21.025 -11.183 1.00 90.31 571 GLN A CA 1
ATOM 4442 C C . GLN A 1 571 ? -12.992 20.883 -10.876 1.00 90.31 571 GLN A C 1
ATOM 4444 O O . GLN A 1 571 ? -12.561 21.149 -9.753 1.00 90.31 571 GLN A O 1
ATOM 4449 N N . MET A 1 572 ? -12.191 20.526 -11.881 1.00 89.31 572 MET A N 1
ATOM 4450 C CA . MET A 1 572 ? -10.736 20.402 -11.771 1.00 89.31 572 MET A CA 1
ATOM 4451 C C . MET A 1 572 ? -10.022 21.749 -11.593 1.00 89.31 572 MET A C 1
ATOM 4453 O O . MET A 1 572 ? -8.817 21.757 -11.355 1.00 89.31 572 MET A O 1
ATOM 4457 N N . GLY A 1 573 ? -10.726 22.882 -11.678 1.00 86.38 573 GLY A N 1
ATOM 4458 C CA . GLY A 1 573 ? -10.151 24.219 -11.542 1.00 86.38 573 GLY A CA 1
ATOM 4459 C C . GLY A 1 573 ? -9.265 24.624 -12.723 1.00 86.38 573 GLY A C 1
ATOM 4460 O O . GLY A 1 573 ? -8.323 25.398 -12.540 1.00 86.38 573 GLY A O 1
ATOM 4461 N N . LEU A 1 574 ? -9.511 24.080 -13.917 1.00 85.75 574 LEU A N 1
ATOM 4462 C CA . LEU A 1 574 ? -8.758 24.406 -15.129 1.00 85.75 574 LEU A CA 1
ATOM 4463 C C . LEU A 1 574 ? -9.211 25.746 -15.718 1.00 85.75 574 LEU A C 1
ATOM 4465 O O . LEU A 1 574 ? -10.393 26.082 -15.715 1.00 85.75 574 LEU A O 1
ATOM 4469 N N . SER A 1 575 ? -8.259 26.506 -16.255 1.00 80.00 575 SER A N 1
ATOM 4470 C CA . SER A 1 575 ? -8.483 27.819 -16.872 1.00 80.00 575 SER A CA 1
ATOM 4471 C C . SER A 1 575 ? -8.051 27.818 -18.333 1.00 80.00 575 SER A C 1
ATOM 4473 O O . SER A 1 575 ? -7.125 27.103 -18.701 1.00 80.00 575 SER A O 1
ATOM 4475 N N . SER A 1 576 ? -8.657 28.665 -19.165 1.00 75.38 576 SER A N 1
ATOM 4476 C CA . SER A 1 576 ? -8.421 28.741 -20.616 1.00 75.38 576 SER A CA 1
ATOM 4477 C C . SER A 1 576 ? -7.107 29.439 -21.026 1.00 75.38 576 SER A C 1
ATOM 4479 O O . SER A 1 576 ? -7.101 30.298 -21.905 1.00 75.38 576 SER A O 1
ATOM 4481 N N . SER A 1 577 ? -5.985 29.119 -20.379 1.00 66.62 577 SER A N 1
ATOM 4482 C CA . SER A 1 577 ? -4.661 29.645 -20.737 1.00 66.62 577 SER A CA 1
ATOM 4483 C C . SER A 1 577 ? -4.008 28.785 -21.828 1.00 66.62 577 SER A C 1
ATOM 4485 O O . SER A 1 577 ? -3.558 27.674 -21.547 1.00 66.62 577 SER A O 1
ATOM 4487 N N . GLY A 1 578 ? -3.946 29.289 -23.065 1.00 68.50 578 GLY A N 1
ATOM 4488 C CA . GLY A 1 578 ? -3.373 28.596 -24.233 1.00 68.50 578 GLY A CA 1
ATOM 4489 C C . GLY A 1 578 ? -4.383 27.707 -24.970 1.00 68.50 578 GLY A C 1
ATOM 4490 O O . GLY A 1 578 ? -4.696 27.970 -26.127 1.00 68.50 578 GLY A O 1
ATOM 4491 N N . ALA A 1 579 ? -4.946 26.715 -24.276 1.00 74.06 579 ALA A N 1
ATOM 4492 C CA . ALA A 1 579 ? -6.005 25.829 -24.774 1.00 74.06 579 ALA A CA 1
ATOM 4493 C C . ALA A 1 579 ? -7.320 26.048 -24.005 1.00 74.06 579 ALA A C 1
ATOM 4495 O O . ALA A 1 579 ? -7.296 26.528 -22.866 1.00 74.06 579 ALA A O 1
ATOM 4496 N N . SER A 1 580 ? -8.470 25.658 -24.575 1.00 86.38 580 SER A N 1
ATOM 4497 C CA . SER A 1 580 ? -9.746 25.702 -23.839 1.00 86.38 580 SER A CA 1
ATOM 4498 C C . SER A 1 580 ? -9.681 24.814 -22.585 1.00 86.38 580 SER A C 1
ATOM 4500 O O . SER A 1 580 ? -8.983 23.798 -22.574 1.00 86.38 580 SER A O 1
ATOM 4502 N N . ALA A 1 581 ? -10.395 25.180 -21.516 1.00 87.69 581 ALA A N 1
ATOM 4503 C CA . ALA A 1 581 ? -10.378 24.401 -20.275 1.00 87.69 581 ALA A CA 1
ATOM 4504 C C . ALA A 1 581 ? -10.915 22.970 -20.491 1.00 87.69 581 ALA A C 1
ATOM 4506 O O . ALA A 1 581 ? -10.342 22.017 -19.964 1.00 87.69 581 ALA A O 1
ATOM 4507 N N . ALA A 1 582 ? -11.950 22.812 -21.325 1.00 90.00 582 ALA A N 1
ATOM 4508 C CA . ALA A 1 582 ? -12.481 21.513 -21.741 1.00 90.00 582 ALA A CA 1
ATOM 4509 C C . ALA A 1 582 ? -11.453 20.680 -22.515 1.00 90.00 582 ALA A C 1
ATOM 4511 O O . ALA A 1 582 ? -11.295 19.495 -22.234 1.00 90.00 582 ALA A O 1
ATOM 4512 N N . THR A 1 583 ? -10.701 21.302 -23.430 1.00 86.81 583 THR A N 1
ATOM 4513 C CA . THR A 1 583 ? -9.595 20.633 -24.127 1.00 86.81 583 THR A CA 1
ATOM 4514 C C . THR A 1 583 ? -8.558 20.157 -23.117 1.00 86.81 583 THR A C 1
ATOM 4516 O O . THR A 1 583 ? -8.228 18.981 -23.107 1.00 86.81 583 THR A O 1
ATOM 4519 N N . GLN A 1 584 ? -8.094 21.019 -22.208 1.00 84.69 584 GLN A N 1
ATOM 4520 C CA . GLN A 1 584 ? -7.123 20.626 -21.178 1.00 84.69 584 GLN A CA 1
ATOM 4521 C C . GLN A 1 584 ? -7.623 19.460 -20.310 1.00 84.69 584 GLN A C 1
ATOM 4523 O O . GLN A 1 584 ? -6.856 18.538 -20.028 1.00 84.69 584 GLN A O 1
ATOM 4528 N N . ALA A 1 585 ? -8.903 19.479 -19.921 1.00 90.06 585 ALA A N 1
ATOM 4529 C CA . ALA A 1 585 ? -9.542 18.380 -19.204 1.00 90.06 585 ALA A CA 1
ATOM 4530 C C . ALA A 1 585 ? -9.504 17.082 -20.013 1.00 90.06 585 ALA A C 1
ATOM 4532 O O . ALA A 1 585 ? -9.113 16.043 -19.485 1.00 90.06 585 ALA A O 1
ATOM 4533 N N . GLU A 1 586 ? -9.865 17.139 -21.294 1.00 90.12 586 GLU A N 1
ATOM 4534 C CA . GLU A 1 586 ? -9.848 15.980 -22.182 1.00 90.12 586 GLU A CA 1
ATOM 4535 C C . GLU A 1 586 ? -8.443 15.389 -22.315 1.00 90.12 586 GLU A C 1
ATOM 4537 O O . GLU A 1 586 ? -8.279 14.182 -22.145 1.00 90.12 586 GLU A O 1
ATOM 4542 N N . LEU A 1 587 ? -7.416 16.215 -22.558 1.00 85.38 587 LEU A N 1
ATOM 4543 C CA . LEU A 1 587 ? -6.040 15.724 -22.708 1.00 85.38 587 LEU A CA 1
ATOM 4544 C C . LEU A 1 587 ? -5.546 15.055 -21.414 1.00 85.38 587 LEU A C 1
ATOM 4546 O O . LEU A 1 587 ? -4.956 13.976 -21.462 1.00 85.38 587 LEU A O 1
ATOM 4550 N N . PHE A 1 588 ? -5.837 15.656 -20.256 1.00 88.31 588 PHE A N 1
ATOM 4551 C CA . PHE A 1 588 ? -5.493 15.079 -18.958 1.00 88.31 588 PHE A CA 1
ATOM 4552 C C . PHE A 1 588 ? -6.199 13.748 -18.701 1.00 88.31 588 PHE A C 1
ATOM 4554 O O . PHE A 1 588 ? -5.560 12.777 -18.294 1.00 88.31 588 PHE A O 1
ATOM 4561 N N . LEU A 1 589 ? -7.506 13.678 -18.961 1.00 92.00 589 LEU A N 1
ATOM 4562 C CA . LEU A 1 589 ? -8.279 12.457 -18.761 1.00 92.00 589 LEU A CA 1
ATOM 4563 C C . LEU A 1 589 ? -7.853 11.356 -19.740 1.00 92.00 589 LEU A C 1
ATOM 4565 O O . LEU A 1 589 ? -7.755 10.199 -19.342 1.00 92.00 589 LEU A O 1
ATOM 4569 N N . ARG A 1 590 ? -7.525 11.688 -20.994 1.00 89.31 590 ARG A N 1
ATOM 4570 C CA . ARG A 1 590 ? -6.935 10.734 -21.948 1.00 89.31 590 ARG A CA 1
ATOM 4571 C C . ARG A 1 590 ? -5.644 10.132 -21.397 1.00 89.31 590 ARG A C 1
ATOM 4573 O O . ARG A 1 590 ? -5.521 8.906 -21.384 1.00 89.31 590 ARG A O 1
ATOM 4580 N N . TRP A 1 591 ? -4.737 10.961 -20.875 1.00 87.88 591 TRP A N 1
ATOM 4581 C CA . TRP A 1 591 ? -3.511 10.487 -20.226 1.00 87.88 591 TRP A CA 1
ATOM 4582 C C . TRP A 1 591 ? -3.791 9.593 -19.018 1.00 87.88 591 TRP A C 1
ATOM 4584 O O . TRP A 1 591 ? -3.256 8.488 -18.947 1.00 87.88 591 TRP A O 1
ATOM 4594 N N . LEU A 1 592 ? -4.676 10.023 -18.113 1.00 90.44 592 LEU A N 1
ATOM 4595 C CA . LEU A 1 592 ? -5.072 9.253 -16.930 1.00 90.44 592 LEU A CA 1
ATOM 4596 C C . LEU A 1 592 ? -5.595 7.858 -17.312 1.00 90.44 592 LEU A C 1
ATOM 4598 O O . LEU A 1 592 ? -5.325 6.867 -16.633 1.00 90.44 592 LEU A O 1
ATOM 4602 N N . MET A 1 593 ? -6.319 7.768 -18.431 1.00 91.31 593 MET A N 1
ATOM 4603 C CA . MET A 1 593 ? -6.875 6.509 -18.924 1.00 91.31 593 MET A CA 1
ATOM 4604 C C . MET A 1 593 ? -5.866 5.638 -19.679 1.00 91.31 593 MET A C 1
ATOM 4606 O O . MET A 1 593 ? -6.120 4.439 -19.841 1.00 91.31 593 MET A O 1
ATOM 4610 N N . GLY A 1 594 ? -4.718 6.191 -20.072 1.00 86.12 594 GLY A N 1
ATOM 4611 C CA . GLY A 1 594 ? -3.596 5.452 -20.640 1.00 86.12 594 GLY A CA 1
ATOM 4612 C C . GLY A 1 594 ? -3.103 5.945 -21.998 1.00 86.12 594 GLY A C 1
ATOM 4613 O O . GLY A 1 594 ? -2.226 5.299 -22.561 1.00 86.12 594 GLY A O 1
ATOM 4614 N N . ASP A 1 595 ? -3.642 7.032 -22.549 1.00 83.88 595 ASP A N 1
ATOM 4615 C CA . ASP A 1 595 ? -3.206 7.586 -23.838 1.00 83.88 595 ASP A CA 1
ATOM 4616 C C . ASP A 1 595 ? -1.850 8.299 -23.711 1.00 83.88 595 ASP A C 1
ATOM 4618 O O . ASP A 1 595 ? -1.663 9.138 -22.826 1.00 83.88 595 ASP A O 1
ATOM 4622 N N . ARG A 1 596 ? -0.904 7.997 -24.609 1.00 74.12 596 ARG A N 1
ATOM 4623 C CA . ARG A 1 596 ? 0.406 8.673 -24.671 1.00 74.12 596 ARG A CA 1
ATOM 4624 C C . ARG A 1 596 ? 0.550 9.613 -25.872 1.00 74.12 596 ARG A C 1
ATOM 4626 O O . ARG A 1 596 ? 1.526 10.350 -25.951 1.00 74.12 596 ARG A O 1
ATOM 4633 N N . THR A 1 597 ? -0.376 9.569 -26.829 1.00 62.06 597 THR A N 1
ATOM 4634 C CA . THR A 1 597 ? -0.234 10.199 -28.159 1.00 62.06 597 THR A CA 1
ATOM 4635 C C . THR A 1 597 ? -0.569 11.691 -28.187 1.00 62.06 597 THR A C 1
ATOM 4637 O O . THR A 1 597 ? -0.428 12.354 -29.212 1.00 62.06 597 THR A O 1
ATOM 4640 N N . VAL A 1 598 ? -1.010 12.247 -27.062 1.00 59.25 598 VAL A N 1
ATOM 4641 C CA . VAL A 1 598 ? -1.694 13.541 -26.999 1.00 59.25 598 VAL A CA 1
ATOM 4642 C C . VAL A 1 598 ? -0.722 14.731 -26.949 1.00 59.25 598 VAL A C 1
ATOM 4644 O O . VAL A 1 598 ? -0.724 15.508 -26.008 1.00 59.25 598 VAL A O 1
ATOM 4647 N N . ALA A 1 599 ? 0.156 14.902 -27.932 1.00 55.09 599 ALA A N 1
ATOM 4648 C CA . ALA A 1 599 ? 1.196 15.942 -27.871 1.00 55.09 599 ALA A CA 1
ATOM 4649 C C . ALA A 1 599 ? 0.794 17.316 -28.452 1.00 55.09 599 ALA A C 1
ATOM 4651 O O . ALA A 1 599 ? 1.580 18.258 -28.339 1.00 55.09 599 ALA A O 1
ATOM 4652 N N . TYR A 1 600 ? -0.370 17.443 -29.103 1.00 50.22 600 TYR A N 1
ATOM 4653 C CA . TYR A 1 600 ? -0.653 18.600 -29.958 1.00 50.22 600 TYR A CA 1
ATOM 4654 C C . TYR A 1 600 ? -2.115 19.053 -29.894 1.00 50.22 600 TYR A C 1
ATOM 4656 O O . TYR A 1 600 ? -3.020 18.282 -30.214 1.00 50.22 600 TYR A O 1
ATOM 4664 N N . ASP A 1 601 ? -2.342 20.322 -29.554 1.00 52.62 601 ASP A N 1
ATOM 4665 C CA . ASP A 1 601 ? -3.499 21.060 -30.059 1.00 52.62 601 ASP A CA 1
ATOM 4666 C C . ASP A 1 601 ? -3.066 21.949 -31.240 1.00 52.62 601 ASP A C 1
ATOM 4668 O O . ASP A 1 601 ? -1.888 22.270 -31.406 1.00 52.62 601 ASP A O 1
ATOM 4672 N N . ALA A 1 602 ? -4.014 22.355 -32.088 1.00 46.78 602 ALA A N 1
ATOM 4673 C CA . ALA A 1 602 ? -3.744 23.213 -33.247 1.00 46.78 602 ALA A CA 1
ATOM 4674 C C . ALA A 1 602 ? -3.193 24.613 -32.876 1.00 46.78 602 ALA A C 1
ATOM 4676 O O . ALA A 1 602 ? -2.806 25.366 -33.768 1.00 46.78 602 ALA A O 1
ATOM 4677 N N . ASN A 1 603 ? -3.126 24.943 -31.577 1.00 50.78 603 ASN A N 1
ATOM 4678 C CA . ASN A 1 603 ? -2.737 26.240 -31.026 1.00 50.78 603 ASN A CA 1
ATOM 4679 C C . ASN A 1 603 ? -1.356 26.225 -30.331 1.00 50.78 603 ASN A C 1
ATOM 4681 O O . ASN A 1 603 ? -0.915 27.263 -29.838 1.00 50.78 603 ASN A O 1
ATOM 4685 N N . GLY A 1 604 ? -0.645 25.089 -30.308 1.00 52.16 604 GLY A N 1
ATOM 4686 C CA . GLY A 1 604 ? 0.735 24.990 -29.817 1.00 52.16 604 GLY A CA 1
ATOM 4687 C C . GLY A 1 604 ? 0.912 24.601 -28.341 1.00 52.16 604 GLY A C 1
ATOM 4688 O O . GLY A 1 604 ? 2.018 24.749 -27.816 1.00 52.16 604 GLY A O 1
ATOM 4689 N N . PHE A 1 605 ? -0.112 24.082 -27.659 1.00 59.16 605 PHE A N 1
ATOM 4690 C CA . PHE A 1 605 ? 0.009 23.537 -26.303 1.00 59.16 605 PHE A CA 1
ATOM 4691 C C . PHE A 1 605 ? 0.752 22.188 -26.307 1.00 59.16 605 PHE A C 1
ATOM 4693 O O . PHE A 1 605 ? 0.203 21.154 -26.686 1.00 59.16 605 PHE A O 1
ATOM 4700 N N . LYS A 1 606 ? 2.023 22.201 -25.882 1.00 56.62 606 LYS A N 1
ATOM 4701 C CA . LYS A 1 606 ? 2.915 21.029 -25.841 1.00 56.62 606 LYS A CA 1
ATOM 4702 C C . LYS A 1 606 ? 2.994 20.452 -24.425 1.00 56.62 606 LYS A C 1
ATOM 4704 O O . LYS A 1 606 ? 3.798 20.918 -23.618 1.00 56.62 606 LYS A O 1
ATOM 4709 N N . ILE A 1 607 ? 2.200 19.426 -24.117 1.00 55.47 607 ILE A N 1
ATOM 4710 C CA . ILE A 1 607 ? 2.441 18.577 -22.938 1.00 55.47 607 ILE A CA 1
ATOM 4711 C C . ILE A 1 607 ? 3.145 17.306 -23.401 1.00 55.47 607 ILE A C 1
ATOM 4713 O O . ILE A 1 607 ? 2.620 16.562 -24.231 1.00 55.47 607 ILE A O 1
ATOM 4717 N N . LYS A 1 608 ? 4.323 17.020 -22.835 1.00 54.72 608 LYS A N 1
ATOM 4718 C CA . LYS A 1 608 ? 4.940 15.701 -22.983 1.00 54.72 608 LYS A CA 1
ATOM 4719 C C . LYS A 1 608 ? 4.281 14.747 -21.980 1.00 54.72 608 LYS A C 1
ATOM 4721 O O . LYS A 1 608 ? 4.513 14.823 -20.777 1.00 54.72 608 LYS A O 1
ATOM 4726 N N . TRP A 1 609 ? 3.447 13.838 -22.478 1.00 59.78 609 TRP A N 1
ATOM 4727 C CA . TRP A 1 609 ? 2.803 12.782 -21.679 1.00 59.78 609 TRP A CA 1
ATOM 4728 C C . TRP A 1 609 ? 3.692 11.556 -21.451 1.00 59.78 609 TRP A C 1
ATOM 4730 O O . TRP A 1 609 ? 3.279 10.618 -20.771 1.00 59.78 609 TRP A O 1
ATOM 4740 N N . ASP A 1 610 ? 4.902 11.586 -22.009 1.00 53.91 610 ASP A N 1
ATOM 4741 C CA . ASP A 1 610 ? 5.901 10.522 -21.996 1.00 53.91 610 ASP A CA 1
ATOM 4742 C C . ASP A 1 610 ? 6.525 10.352 -20.603 1.00 53.91 610 ASP A C 1
ATOM 4744 O O . ASP A 1 610 ? 7.635 10.787 -20.314 1.00 53.91 610 ASP A O 1
ATOM 4748 N N . GLU A 1 611 ? 5.733 9.781 -19.706 1.00 54.16 611 GLU A N 1
ATOM 4749 C CA . GLU A 1 611 ? 6.140 9.264 -18.400 1.00 54.16 611 GLU A CA 1
ATOM 4750 C C . GLU A 1 611 ? 6.610 7.811 -18.474 1.00 54.16 611 GLU A C 1
ATOM 4752 O O . GLU A 1 611 ? 6.931 7.218 -17.449 1.00 54.16 611 GLU A O 1
ATOM 4757 N N . ASP A 1 612 ? 6.632 7.214 -19.662 1.00 50.56 612 ASP A N 1
ATOM 4758 C CA . ASP A 1 612 ? 6.981 5.818 -19.825 1.00 50.56 612 ASP A CA 1
ATOM 4759 C C . ASP A 1 612 ? 8.131 5.705 -20.815 1.00 50.56 612 ASP A C 1
ATOM 4761 O O . ASP A 1 612 ? 7.940 5.394 -21.986 1.00 50.56 612 ASP A O 1
ATOM 4765 N N . LEU A 1 613 ? 9.348 5.825 -20.288 1.00 45.94 613 LEU A N 1
ATOM 4766 C CA . LEU A 1 613 ? 10.562 5.369 -20.975 1.00 45.94 613 LEU A CA 1
ATOM 4767 C C . LEU A 1 613 ? 10.554 3.844 -21.236 1.00 45.94 613 LEU A C 1
ATOM 4769 O O . LEU A 1 613 ? 11.438 3.309 -21.904 1.00 45.94 613 LEU A O 1
ATOM 4773 N N . ASP A 1 614 ? 9.539 3.151 -20.716 1.00 47.66 614 ASP A N 1
ATOM 4774 C CA . ASP A 1 614 ? 9.283 1.727 -20.832 1.00 47.66 614 ASP A CA 1
ATOM 4775 C C . ASP A 1 614 ? 8.125 1.480 -21.816 1.00 47.66 614 ASP A C 1
ATOM 4777 O O . ASP A 1 614 ? 6.955 1.338 -21.441 1.00 47.66 614 ASP A O 1
ATOM 4781 N N . GLU A 1 615 ? 8.430 1.451 -23.114 1.00 43.38 615 GLU A N 1
ATOM 4782 C CA . GLU A 1 615 ? 7.475 1.018 -24.149 1.00 43.38 615 GLU A CA 1
ATOM 4783 C C . GLU A 1 615 ? 7.002 -0.435 -23.946 1.00 43.38 615 GLU A C 1
ATOM 4785 O O . GLU A 1 615 ? 6.008 -0.831 -24.548 1.00 43.38 615 GLU A O 1
ATOM 4790 N N . ASN A 1 616 ? 7.629 -1.174 -23.018 1.00 42.22 616 ASN A N 1
ATOM 4791 C CA . ASN A 1 616 ? 7.528 -2.627 -22.866 1.00 42.22 616 ASN A CA 1
ATOM 4792 C C . ASN A 1 616 ? 7.131 -3.071 -21.470 1.00 42.22 616 ASN A C 1
ATOM 4794 O O . ASN A 1 616 ? 7.326 -4.239 -21.107 1.00 42.22 616 ASN A O 1
ATOM 4798 N N . TYR A 1 617 ? 6.526 -2.159 -20.708 1.00 49.31 617 TYR A N 1
ATOM 4799 C CA . TYR A 1 617 ? 5.813 -2.533 -19.505 1.00 49.31 617 TYR A CA 1
ATOM 4800 C C . TYR A 1 617 ? 4.862 -3.677 -19.871 1.00 49.31 617 TYR A C 1
ATOM 4802 O O . TYR A 1 617 ? 4.186 -3.611 -20.899 1.00 49.31 617 TYR A O 1
ATOM 4810 N N . LEU A 1 618 ? 4.868 -4.761 -19.092 1.00 51.44 618 LEU A N 1
ATOM 4811 C CA . LEU A 1 618 ? 4.263 -6.039 -19.482 1.00 51.44 618 LEU A CA 1
ATOM 4812 C C . LEU A 1 618 ? 2.874 -5.854 -20.119 1.00 51.44 618 LEU A C 1
ATOM 4814 O O . LEU A 1 618 ? 1.942 -5.337 -19.495 1.00 51.44 618 LEU A O 1
ATOM 4818 N N . TYR A 1 619 ? 2.767 -6.302 -21.375 1.00 58.88 619 TYR A N 1
ATOM 4819 C CA . TYR A 1 619 ? 1.546 -6.322 -22.187 1.00 58.88 619 TYR A CA 1
ATOM 4820 C C . TYR A 1 619 ? 0.910 -4.962 -22.499 1.00 58.88 619 TYR A C 1
ATOM 4822 O O . TYR A 1 619 ? -0.266 -4.885 -22.861 1.00 58.88 619 TYR A O 1
ATOM 4830 N N . LYS A 1 620 ? 1.680 -3.887 -22.361 1.00 63.72 620 LYS A N 1
ATOM 4831 C CA . LYS A 1 620 ? 1.309 -2.538 -22.766 1.00 63.72 620 LYS A CA 1
ATOM 4832 C C . LYS A 1 620 ? 1.247 -2.427 -24.287 1.00 63.72 620 LYS A C 1
ATOM 4834 O O . LYS A 1 620 ? 2.058 -3.000 -25.007 1.00 63.72 620 LYS A O 1
ATOM 4839 N N . ARG A 1 621 ? 0.260 -1.679 -24.775 1.00 69.94 621 ARG A N 1
ATOM 4840 C CA . ARG A 1 621 ? 0.092 -1.399 -26.203 1.00 69.94 621 ARG A CA 1
ATOM 4841 C C . ARG A 1 621 ? 0.976 -0.233 -26.645 1.00 69.94 621 ARG A C 1
ATOM 4843 O O . ARG A 1 621 ? 1.146 0.739 -25.903 1.00 69.94 621 ARG A O 1
ATOM 4850 N N . ALA A 1 622 ? 1.474 -0.302 -27.879 1.00 70.50 622 ALA A N 1
ATOM 4851 C CA . ALA A 1 622 ? 2.119 0.833 -28.530 1.00 70.50 622 ALA A CA 1
ATOM 4852 C C . ALA A 1 622 ? 1.171 2.044 -28.520 1.00 70.50 622 ALA A C 1
ATOM 4854 O O . ALA A 1 622 ? -0.039 1.899 -28.684 1.00 70.50 622 ALA A O 1
ATOM 4855 N N . GLY A 1 623 ? 1.693 3.248 -28.290 1.00 69.19 623 GLY A N 1
ATOM 4856 C CA . GLY A 1 623 ? 0.834 4.440 -28.205 1.00 69.19 623 GLY A CA 1
ATOM 4857 C C . GLY A 1 623 ? 0.215 4.696 -26.824 1.00 69.19 623 GLY A C 1
ATOM 4858 O O . GLY A 1 623 ? -0.459 5.706 -26.654 1.00 69.19 623 GLY A O 1
ATOM 4859 N N . GLN A 1 624 ? 0.441 3.841 -25.824 1.00 79.38 624 GLN A N 1
ATOM 4860 C CA . GLN A 1 624 ? -0.180 3.991 -24.501 1.00 79.38 624 GLN A CA 1
ATOM 4861 C C . GLN A 1 624 ? 0.839 4.023 -23.375 1.00 79.38 624 GLN A C 1
ATOM 4863 O O . GLN A 1 624 ? 2.015 3.790 -23.614 1.00 79.38 624 GLN A O 1
ATOM 4868 N N . ARG A 1 625 ? 0.399 4.350 -22.161 1.00 79.38 625 ARG A N 1
ATOM 4869 C CA . ARG A 1 625 ? 1.162 4.248 -20.911 1.00 79.38 625 ARG A CA 1
ATOM 4870 C C . ARG A 1 625 ? 0.601 3.150 -20.004 1.00 79.38 625 ARG A C 1
ATOM 4872 O O . ARG A 1 625 ? -0.470 2.602 -20.286 1.00 79.38 625 ARG A O 1
ATOM 4879 N N . TYR A 1 626 ? 1.305 2.830 -18.921 1.00 80.44 626 TYR A N 1
ATOM 4880 C CA . TYR A 1 626 ? 0.733 2.002 -17.860 1.00 80.44 626 TYR A CA 1
ATOM 4881 C C . TYR A 1 626 ? -0.512 2.668 -17.258 1.00 80.44 626 TYR A C 1
ATOM 4883 O O . TYR A 1 626 ? -0.620 3.894 -17.180 1.00 80.44 626 TYR A O 1
ATOM 4891 N N . LYS A 1 627 ? -1.478 1.843 -16.853 1.00 88.19 627 LYS A N 1
ATOM 4892 C CA . LYS A 1 627 ? -2.840 2.306 -16.532 1.00 88.19 627 LYS A CA 1
ATOM 4893 C C . LYS A 1 627 ? -3.233 2.185 -15.058 1.00 88.19 627 LYS A C 1
ATOM 4895 O O . LYS A 1 627 ? -4.361 2.533 -14.716 1.00 88.19 627 LYS A O 1
ATOM 4900 N N . MET A 1 628 ? -2.330 1.671 -14.225 1.00 88.50 628 MET A N 1
ATOM 4901 C CA . MET A 1 628 ? -2.543 1.441 -12.798 1.00 88.50 628 MET A CA 1
ATOM 4902 C C . MET A 1 628 ? -1.454 2.131 -11.979 1.00 88.50 628 MET A C 1
ATOM 4904 O O . MET A 1 628 ? -0.262 1.876 -12.176 1.00 88.50 628 MET A O 1
ATOM 4908 N N . GLY A 1 629 ? -1.873 3.017 -11.083 1.00 88.69 629 GLY A N 1
ATOM 4909 C CA . GLY A 1 629 ? -1.004 3.642 -10.100 1.00 88.69 629 GLY A CA 1
ATOM 4910 C C . GLY A 1 629 ? -0.665 2.694 -8.968 1.00 88.69 629 GLY A C 1
ATOM 4911 O O . GLY A 1 629 ? -1.266 1.633 -8.804 1.00 88.69 629 GLY A O 1
ATOM 4912 N N . ASP A 1 630 ? 0.303 3.095 -8.158 1.00 87.50 630 ASP A N 1
ATOM 4913 C CA . ASP A 1 630 ? 0.667 2.339 -6.973 1.00 87.50 630 ASP A CA 1
ATOM 4914 C C . ASP A 1 630 ? -0.489 2.190 -5.966 1.00 87.50 630 ASP A C 1
ATOM 4916 O O . ASP A 1 630 ? -1.292 3.104 -5.759 1.00 87.50 630 ASP A O 1
ATOM 4920 N N . VAL A 1 631 ? -0.510 1.029 -5.308 1.00 88.75 631 VAL A N 1
ATOM 4921 C CA . VAL A 1 631 ? -1.432 0.674 -4.223 1.00 88.75 631 VAL A CA 1
ATOM 4922 C C . VAL A 1 631 ? -0.604 0.583 -2.940 1.00 88.75 631 VAL A C 1
ATOM 4924 O O . VAL A 1 631 ? -0.336 -0.506 -2.429 1.00 88.75 631 VAL A O 1
ATOM 4927 N N . TYR A 1 632 ? -0.078 1.730 -2.487 1.00 86.00 632 TYR A N 1
ATOM 4928 C CA . TYR A 1 632 ? 0.837 1.772 -1.346 1.00 86.00 632 TYR A CA 1
ATOM 4929 C C . TYR A 1 632 ? 0.086 1.603 -0.017 1.00 86.00 632 TYR A C 1
ATOM 4931 O O . TYR A 1 632 ? 0.087 0.510 0.531 1.00 86.00 632 TYR A O 1
ATOM 4939 N N . HIS A 1 633 ? -0.630 2.607 0.491 1.00 86.00 633 HIS A N 1
ATOM 4940 C CA . HIS A 1 633 ? -1.516 2.409 1.657 1.00 86.00 633 HIS A CA 1
ATOM 4941 C C . HIS A 1 633 ? -2.990 2.248 1.256 1.00 86.00 633 HIS A C 1
ATOM 4943 O O . HIS A 1 633 ? -3.870 2.139 2.115 1.00 86.00 633 HIS A O 1
ATOM 4949 N N . SER A 1 634 ? -3.260 2.244 -0.049 1.00 85.50 634 SER A N 1
ATOM 4950 C CA . SER A 1 634 ? -4.590 2.127 -0.630 1.00 85.50 634 SER A CA 1
ATOM 4951 C C . SER A 1 634 ? -5.273 0.803 -0.277 1.00 85.50 634 SER A C 1
ATOM 4953 O O . SER A 1 634 ? -4.677 -0.276 -0.294 1.00 85.50 634 SER A O 1
ATOM 4955 N N . GLY A 1 635 ? -6.566 0.878 0.033 1.00 88.38 635 GLY A N 1
ATOM 4956 C CA . GLY A 1 635 ? -7.375 -0.277 0.387 1.00 88.38 635 GLY A CA 1
ATOM 4957 C C . GLY A 1 635 ? -7.842 -1.093 -0.820 1.00 88.38 635 GLY A C 1
ATOM 4958 O O . GLY A 1 635 ? -8.155 -0.559 -1.885 1.00 88.38 635 GLY A O 1
ATOM 4959 N N . MET A 1 636 ? -7.990 -2.401 -0.602 1.00 91.94 636 MET A N 1
ATOM 4960 C CA . MET A 1 636 ? -8.668 -3.326 -1.513 1.00 91.94 636 MET A CA 1
ATOM 4961 C C . MET A 1 636 ? -9.699 -4.182 -0.770 1.00 91.94 636 MET A C 1
ATOM 4963 O O . MET A 1 636 ? -9.508 -4.570 0.389 1.00 91.94 636 MET A O 1
ATOM 4967 N N . VAL A 1 637 ? -10.813 -4.496 -1.432 1.00 92.50 637 VAL A N 1
ATOM 4968 C CA . VAL A 1 637 ? -11.883 -5.304 -0.848 1.00 92.50 637 VAL A CA 1
ATOM 4969 C C . VAL A 1 637 ? -12.618 -6.131 -1.901 1.00 92.50 637 VAL A C 1
ATOM 4971 O O . VAL A 1 637 ? -13.007 -5.632 -2.950 1.00 92.50 637 VAL A O 1
ATOM 4974 N N . GLU A 1 638 ? -12.819 -7.417 -1.612 1.00 91.75 638 GLU A N 1
ATOM 4975 C CA . GLU A 1 638 ? -13.646 -8.303 -2.436 1.00 91.75 638 GLU A CA 1
ATOM 4976 C C . GLU A 1 638 ? -15.114 -8.227 -1.995 1.00 91.75 638 GLU A C 1
ATOM 4978 O O . GLU A 1 638 ? -15.412 -8.246 -0.796 1.00 91.75 638 GLU A O 1
ATOM 4983 N N . LEU A 1 639 ? -16.017 -8.204 -2.972 1.00 90.50 639 LEU A N 1
ATOM 4984 C CA . LEU A 1 639 ? -17.459 -8.327 -2.825 1.00 90.50 639 LEU A CA 1
ATOM 4985 C C . LEU A 1 639 ? -17.946 -9.558 -3.598 1.00 90.50 639 LEU A C 1
ATOM 4987 O O . LEU A 1 639 ? -17.698 -9.683 -4.792 1.00 90.50 639 LEU A O 1
ATOM 4991 N N . THR A 1 640 ? -18.682 -10.443 -2.924 1.00 87.12 640 THR A N 1
ATOM 4992 C CA . THR A 1 640 ? -19.397 -11.560 -3.558 1.00 87.12 640 THR A CA 1
ATOM 4993 C C . THR A 1 640 ? -20.899 -11.326 -3.465 1.00 87.12 640 THR A C 1
ATOM 4995 O O . THR A 1 640 ? -21.434 -11.189 -2.361 1.00 87.12 640 THR A O 1
ATOM 4998 N N . ILE A 1 641 ? -21.580 -11.345 -4.608 1.00 82.62 641 ILE A N 1
ATOM 4999 C CA . ILE A 1 641 ? -23.038 -11.254 -4.710 1.00 82.62 641 ILE A CA 1
ATOM 5000 C C . ILE A 1 641 ? -23.591 -1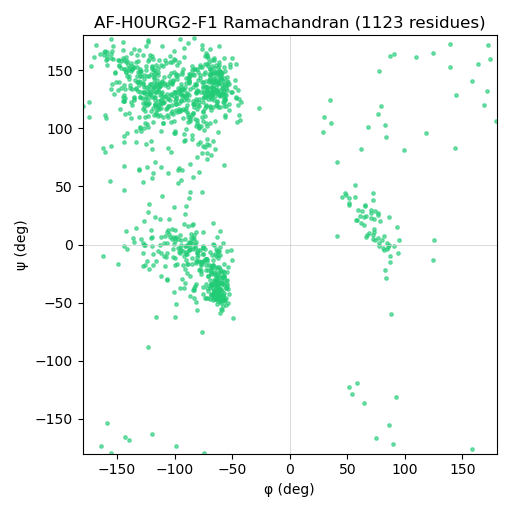2.568 -5.236 1.00 82.62 641 ILE A C 1
ATOM 5002 O O . ILE A 1 641 ? -23.049 -13.162 -6.165 1.00 82.62 641 ILE A O 1
ATOM 5006 N N . TYR A 1 642 ? -24.670 -13.029 -4.611 1.00 78.44 642 TYR A N 1
ATOM 5007 C CA . TYR A 1 642 ? -25.412 -14.207 -5.036 1.00 78.44 642 TYR A CA 1
ATOM 5008 C C . TYR A 1 642 ? -26.630 -13.750 -5.830 1.00 78.44 642 TYR A C 1
ATOM 5010 O O . TYR A 1 642 ? -27.516 -13.090 -5.286 1.00 78.44 642 TYR A O 1
ATOM 5018 N N . ASN A 1 643 ? -26.659 -14.106 -7.107 1.00 74.62 643 ASN A N 1
ATOM 5019 C CA . ASN A 1 643 ? -27.743 -13.758 -8.010 1.00 74.62 643 ASN A CA 1
ATOM 5020 C C . ASN A 1 643 ? -28.944 -14.680 -7.764 1.00 74.62 643 ASN A C 1
ATOM 5022 O O . ASN A 1 643 ? -28.801 -15.815 -7.301 1.00 74.62 643 ASN A O 1
ATOM 5026 N N . SER A 1 644 ? -30.146 -14.203 -8.088 1.00 73.81 644 SER A N 1
ATOM 5027 C CA . SER A 1 644 ? -31.404 -14.943 -7.889 1.00 73.81 644 SER A CA 1
ATOM 5028 C C . SER A 1 644 ? -31.465 -16.272 -8.653 1.00 73.81 644 SER A C 1
ATOM 5030 O O . SER A 1 644 ? -32.180 -17.181 -8.244 1.00 73.81 644 SER A O 1
ATOM 5032 N N . ASN A 1 645 ? -30.676 -16.413 -9.722 1.00 74.25 645 ASN A N 1
ATOM 5033 C CA . ASN A 1 645 ? -30.514 -17.638 -10.509 1.00 74.25 645 ASN A CA 1
ATOM 5034 C C . ASN A 1 645 ? -29.477 -18.627 -9.929 1.00 74.25 645 ASN A C 1
ATOM 5036 O O . ASN A 1 645 ? -29.144 -19.613 -10.580 1.00 74.25 645 ASN A O 1
ATOM 5040 N N . GLY A 1 646 ? -28.925 -18.356 -8.742 1.00 68.75 646 GLY A N 1
ATOM 5041 C CA . GLY A 1 646 ? -27.880 -19.170 -8.113 1.00 68.75 646 GLY A CA 1
ATOM 5042 C C . GLY A 1 646 ? -26.455 -18.890 -8.610 1.00 68.75 646 GLY A C 1
ATOM 5043 O O . GLY A 1 646 ? -25.504 -19.437 -8.045 1.00 68.75 646 GLY A O 1
ATOM 5044 N N . GLY A 1 647 ? -26.288 -18.024 -9.618 1.00 74.69 647 GLY A N 1
ATOM 5045 C CA . GLY A 1 647 ? -24.990 -17.528 -10.077 1.00 74.69 647 GLY A CA 1
ATOM 5046 C C . GLY A 1 647 ? -24.327 -16.593 -9.062 1.00 74.69 647 GLY A C 1
ATOM 5047 O O . GLY A 1 647 ? -24.952 -16.163 -8.089 1.00 74.69 647 GLY A O 1
ATOM 5048 N N . LYS A 1 648 ? -23.046 -16.274 -9.274 1.00 78.56 648 LYS A N 1
ATOM 5049 C CA . LYS A 1 648 ? -22.318 -15.330 -8.421 1.00 78.56 648 LYS A CA 1
ATOM 5050 C C . LYS A 1 648 ? -21.541 -14.319 -9.240 1.00 78.56 648 LYS A C 1
ATOM 5052 O O . LYS A 1 648 ? -20.808 -14.712 -10.141 1.00 78.56 648 LYS A O 1
ATOM 5057 N N . ASP A 1 649 ? -21.638 -13.062 -8.836 1.00 83.75 649 ASP A N 1
ATOM 5058 C CA . ASP A 1 649 ? -20.733 -12.001 -9.260 1.00 83.75 649 ASP A CA 1
ATOM 5059 C C . ASP A 1 649 ? -19.707 -11.764 -8.156 1.00 83.75 649 ASP A C 1
ATOM 5061 O O . ASP A 1 649 ? -20.066 -11.585 -6.988 1.00 83.75 649 ASP A O 1
ATOM 5065 N N . ILE A 1 650 ? -18.425 -11.789 -8.515 1.00 89.38 650 ILE A N 1
ATOM 5066 C CA . ILE A 1 650 ? -17.330 -11.550 -7.575 1.00 89.38 650 ILE A CA 1
ATOM 5067 C C . ILE A 1 650 ? -16.493 -10.393 -8.111 1.00 89.38 650 ILE A C 1
ATOM 5069 O O . ILE A 1 650 ? -15.812 -10.521 -9.129 1.00 89.38 650 ILE A O 1
ATOM 5073 N N . ALA A 1 651 ? -16.570 -9.261 -7.419 1.00 93.12 651 ALA A N 1
ATOM 5074 C CA . ALA A 1 651 ? -15.850 -8.045 -7.757 1.00 93.12 651 ALA A CA 1
ATOM 5075 C C . ALA A 1 651 ? -14.739 -7.788 -6.738 1.00 93.12 651 ALA A C 1
ATOM 5077 O O . ALA A 1 651 ? -14.947 -7.939 -5.533 1.00 93.12 651 ALA A O 1
ATOM 5078 N N . LEU A 1 652 ? -13.571 -7.366 -7.210 1.00 95.50 652 LEU A N 1
ATOM 5079 C CA . LEU A 1 652 ? -12.513 -6.814 -6.376 1.00 95.50 652 LEU A CA 1
ATOM 5080 C C . LEU A 1 652 ? -12.455 -5.306 -6.607 1.00 95.50 652 LEU A C 1
ATOM 5082 O O . LEU A 1 652 ? -12.170 -4.859 -7.716 1.00 95.50 652 LEU A O 1
ATOM 5086 N N . PHE A 1 653 ? -12.717 -4.535 -5.559 1.00 97.38 653 PHE A N 1
ATOM 5087 C CA . PHE A 1 653 ? -12.548 -3.089 -5.572 1.00 97.38 653 PHE A CA 1
ATOM 5088 C C . PHE A 1 653 ? -11.181 -2.721 -5.014 1.00 97.38 653 PHE A C 1
ATOM 5090 O O . PHE A 1 653 ? -10.787 -3.259 -3.976 1.00 97.38 653 PHE A O 1
ATOM 5097 N N . ALA A 1 654 ? -10.475 -1.801 -5.662 1.00 96.12 654 ALA A N 1
ATOM 5098 C CA . ALA A 1 654 ? -9.183 -1.327 -5.183 1.00 96.12 654 ALA A CA 1
ATOM 5099 C C . ALA A 1 654 ? -8.933 0.134 -5.544 1.00 96.12 654 ALA A C 1
ATOM 5101 O O . ALA A 1 654 ? -9.269 0.566 -6.643 1.00 96.12 654 ALA A O 1
ATOM 5102 N N . GLN A 1 655 ? -8.353 0.879 -4.609 1.00 95.69 655 GLN A N 1
ATOM 5103 C CA . GLN A 1 655 ? -7.939 2.264 -4.817 1.00 95.69 655 GLN A CA 1
ATOM 5104 C C . GLN A 1 655 ? -6.475 2.338 -5.263 1.00 95.69 655 GLN A C 1
ATOM 5106 O O . GLN A 1 655 ? -5.679 1.487 -4.867 1.00 95.69 655 GLN A O 1
ATOM 5111 N N . ASP A 1 656 ? -6.121 3.364 -6.036 1.00 94.50 656 ASP A N 1
ATOM 5112 C CA . ASP A 1 656 ? -4.738 3.655 -6.415 1.00 94.50 656 ASP A CA 1
ATOM 5113 C C . ASP A 1 656 ? -4.375 5.148 -6.291 1.00 94.50 656 ASP A C 1
ATOM 5115 O O . ASP A 1 656 ? -5.223 6.037 -6.133 1.00 94.50 656 ASP A O 1
ATOM 5119 N N . ASN A 1 657 ? -3.081 5.443 -6.382 1.00 92.12 657 ASN A N 1
ATOM 5120 C CA . ASN A 1 657 ? -2.564 6.810 -6.317 1.00 92.12 657 ASN A CA 1
ATOM 5121 C C . ASN A 1 657 ? -2.558 7.566 -7.661 1.00 92.12 657 ASN A C 1
ATOM 5123 O O . ASN A 1 657 ? -2.082 8.699 -7.708 1.00 92.12 657 ASN A O 1
ATOM 5127 N N . LEU A 1 658 ? -3.179 7.023 -8.720 1.00 92.12 658 LEU A N 1
ATOM 5128 C CA . LEU A 1 658 ? -3.691 7.848 -9.830 1.00 92.12 658 LEU A CA 1
ATOM 5129 C C . LEU A 1 658 ? -5.038 8.499 -9.471 1.00 92.12 658 LEU A C 1
ATOM 5131 O O . LEU A 1 658 ? -5.549 9.340 -10.209 1.00 92.12 658 LEU A O 1
ATOM 5135 N N . GLY A 1 659 ? -5.585 8.162 -8.301 1.00 94.19 659 GLY A N 1
ATOM 5136 C CA . GLY A 1 659 ? -6.816 8.722 -7.769 1.00 94.19 659 GLY A CA 1
ATOM 5137 C C . GLY A 1 659 ? -8.059 7.985 -8.258 1.00 94.19 659 GLY A C 1
ATOM 5138 O O . GLY A 1 659 ? -9.145 8.571 -8.276 1.00 94.19 659 GLY A O 1
ATOM 5139 N N . LEU A 1 660 ? -7.912 6.719 -8.653 1.00 97.06 660 LEU A N 1
ATOM 5140 C CA . LEU A 1 660 ? -8.990 5.896 -9.179 1.00 97.06 660 LEU A CA 1
ATOM 5141 C C . LEU A 1 660 ? -9.368 4.776 -8.203 1.00 97.06 660 LEU A C 1
ATOM 5143 O O . LEU A 1 660 ? -8.530 4.147 -7.563 1.00 97.06 660 LEU A O 1
ATOM 5147 N N . LEU A 1 661 ? -10.671 4.523 -8.092 1.00 98.06 661 LEU A N 1
ATOM 5148 C CA . LEU A 1 661 ? -11.228 3.289 -7.548 1.00 98.06 661 LEU A CA 1
ATOM 5149 C C . LEU A 1 661 ? -11.556 2.362 -8.719 1.00 98.06 661 LEU A C 1
ATOM 5151 O O . LEU A 1 661 ? -12.450 2.656 -9.509 1.00 98.06 661 LEU A O 1
ATOM 5155 N N . HIS A 1 662 ? -10.872 1.234 -8.813 1.00 97.81 662 HIS A N 1
ATOM 5156 C CA . HIS A 1 662 ? -11.077 0.224 -9.844 1.00 97.81 662 HIS A CA 1
ATOM 5157 C C . HIS A 1 662 ? -12.042 -0.862 -9.371 1.00 97.81 662 HIS A C 1
ATOM 5159 O O . HIS A 1 662 ? -12.026 -1.240 -8.199 1.00 97.81 662 HIS A O 1
ATOM 5165 N N . ALA A 1 663 ? -12.832 -1.411 -10.295 1.00 97.56 663 ALA A N 1
ATOM 5166 C CA . ALA A 1 663 ? -13.633 -2.612 -10.085 1.00 97.56 663 ALA A CA 1
ATOM 5167 C C . ALA A 1 663 ? -13.189 -3.719 -11.047 1.00 97.56 663 ALA A C 1
ATOM 5169 O O . ALA A 1 663 ? -13.421 -3.626 -12.255 1.00 97.56 663 ALA A O 1
ATOM 5170 N N . PHE A 1 664 ? -12.578 -4.776 -10.515 1.00 96.50 664 PHE A N 1
ATOM 5171 C CA . PHE A 1 664 ? -12.085 -5.920 -11.280 1.00 96.50 664 PHE A CA 1
ATOM 5172 C C . PHE A 1 664 ? -13.003 -7.133 -11.140 1.00 96.50 664 PHE A C 1
ATOM 5174 O O . PHE A 1 664 ? -13.465 -7.456 -10.045 1.00 96.50 664 PHE A O 1
ATOM 5181 N N . ASP A 1 665 ? -13.230 -7.838 -12.242 1.00 93.62 665 ASP A N 1
ATOM 5182 C CA . ASP A 1 665 ? -13.837 -9.166 -12.244 1.00 93.62 665 ASP A CA 1
ATOM 5183 C C . ASP A 1 665 ? -12.818 -10.188 -11.733 1.00 93.62 665 ASP A C 1
ATOM 5185 O O . ASP A 1 665 ? -11.761 -10.396 -12.329 1.00 93.62 665 ASP A O 1
ATOM 5189 N N . VAL A 1 666 ? -13.128 -10.833 -10.612 1.00 90.56 666 VAL A N 1
ATOM 5190 C CA . VAL A 1 666 ? -12.204 -11.761 -9.948 1.00 90.56 666 VAL A CA 1
ATOM 5191 C C . VAL A 1 666 ? -11.901 -13.004 -10.783 1.00 90.56 666 VAL A C 1
ATOM 5193 O O . VAL A 1 666 ? -10.856 -13.627 -10.583 1.00 90.56 666 VAL A O 1
ATOM 5196 N N . SER A 1 667 ? -12.776 -13.380 -11.718 1.00 87.62 667 SER A N 1
ATOM 5197 C CA . SER A 1 667 ? -12.570 -14.576 -12.541 1.00 87.62 667 SER A CA 1
ATOM 5198 C C . SER A 1 667 ? -11.357 -14.457 -13.467 1.00 87.62 667 SER A C 1
ATOM 5200 O O . SER A 1 667 ? -10.714 -15.464 -13.759 1.00 87.62 667 SER A O 1
ATOM 5202 N N . ASN A 1 668 ? -11.027 -13.242 -13.913 1.00 87.19 668 ASN A N 1
ATOM 5203 C CA . ASN A 1 668 ? -10.016 -13.014 -14.948 1.00 87.19 668 ASN A CA 1
ATOM 5204 C C . ASN A 1 668 ? -9.168 -11.743 -14.758 1.00 87.19 668 ASN A C 1
ATOM 5206 O O . ASN A 1 668 ? -8.297 -11.476 -15.581 1.00 87.19 668 ASN A O 1
ATOM 5210 N N . GLY A 1 669 ? -9.415 -10.947 -13.716 1.00 90.75 669 GLY A N 1
ATOM 5211 C CA . GLY A 1 669 ? -8.706 -9.693 -13.458 1.00 90.75 669 GLY A CA 1
ATOM 5212 C C . GLY A 1 669 ? -9.090 -8.541 -14.394 1.00 90.75 669 GLY A C 1
ATOM 5213 O O . GLY A 1 669 ? -8.403 -7.522 -14.410 1.00 90.75 669 GLY A O 1
ATOM 5214 N N . SER A 1 670 ? -10.157 -8.667 -15.193 1.00 93.25 670 SER A N 1
ATOM 5215 C CA . SER A 1 670 ? -10.583 -7.603 -16.114 1.00 93.25 670 SER A CA 1
ATOM 5216 C C . SER A 1 670 ? -11.226 -6.433 -15.367 1.00 93.25 670 SER A C 1
ATOM 5218 O O . SER A 1 670 ? -12.163 -6.612 -14.589 1.00 93.25 670 SER A O 1
ATOM 5220 N N . GLU A 1 671 ? -10.756 -5.210 -15.620 1.00 95.56 671 GLU A N 1
ATOM 5221 C CA . GLU A 1 671 ? -11.415 -3.999 -15.117 1.00 95.56 671 GLU A CA 1
ATOM 5222 C C . GLU A 1 671 ? -12.783 -3.833 -15.791 1.00 95.56 671 GLU A C 1
ATOM 5224 O O . GLU A 1 671 ? -12.900 -3.883 -17.015 1.00 95.56 671 GLU A O 1
ATOM 5229 N N . ARG A 1 672 ? -13.840 -3.593 -15.019 1.00 95.44 672 ARG A N 1
ATOM 5230 C CA . ARG A 1 672 ? -15.173 -3.279 -15.552 1.00 95.44 672 ARG A CA 1
ATOM 5231 C C . ARG A 1 672 ? -15.421 -1.779 -15.624 1.00 95.44 672 ARG A C 1
ATOM 5233 O O . ARG A 1 672 ? -16.023 -1.310 -16.590 1.00 95.44 672 ARG A O 1
ATOM 5240 N N . TRP A 1 673 ? -14.935 -1.041 -14.635 1.00 96.50 673 TRP A N 1
ATOM 5241 C CA . TRP A 1 673 ? -14.937 0.417 -14.596 1.00 96.50 673 TRP A CA 1
ATOM 5242 C C . TRP A 1 673 ? -13.887 0.922 -13.600 1.00 96.50 673 TRP A C 1
ATOM 5244 O O . TRP A 1 673 ? -13.496 0.202 -12.680 1.00 96.50 673 TRP A O 1
ATOM 5254 N N . ALA A 1 674 ? -13.474 2.172 -13.784 1.00 97.31 674 ALA A N 1
ATOM 5255 C CA . ALA A 1 674 ? -12.764 2.974 -12.798 1.00 97.31 674 ALA A CA 1
ATOM 5256 C C . ALA A 1 674 ? -13.648 4.156 -12.379 1.00 97.31 674 ALA A C 1
ATOM 5258 O O . ALA A 1 674 ? -14.444 4.651 -13.175 1.00 97.31 674 ALA A O 1
ATOM 5259 N N . PHE A 1 675 ? -13.533 4.607 -11.137 1.00 98.12 675 PHE A N 1
ATOM 5260 C CA . PHE A 1 675 ? -14.254 5.753 -10.593 1.00 98.12 675 PHE A CA 1
ATOM 5261 C C . PHE A 1 675 ? -13.261 6.783 -10.069 1.00 98.12 675 PHE A C 1
ATOM 5263 O O . PHE A 1 675 ? -12.379 6.434 -9.292 1.00 98.12 675 PHE A O 1
ATOM 5270 N N . ALA A 1 676 ? -13.430 8.042 -10.466 1.00 97.00 676 ALA A N 1
ATOM 5271 C CA . ALA A 1 676 ? -12.699 9.179 -9.930 1.00 97.00 676 ALA A CA 1
ATOM 5272 C C . ALA A 1 676 ? -13.590 9.922 -8.910 1.00 97.00 676 ALA A C 1
ATOM 5274 O O . ALA A 1 676 ? -14.557 10.584 -9.307 1.00 97.00 676 ALA A O 1
ATOM 5275 N N . PRO A 1 677 ? -13.319 9.806 -7.594 1.00 96.00 677 PRO A N 1
ATOM 5276 C CA . PRO A 1 677 ? -14.112 10.477 -6.571 1.00 96.00 677 PRO A CA 1
ATOM 5277 C C . PRO A 1 677 ? -14.035 12.006 -6.672 1.00 96.00 677 PRO A C 1
ATOM 5279 O O . PRO A 1 677 ? -12.974 12.550 -6.994 1.00 96.00 677 PRO A O 1
ATOM 5282 N N . PRO A 1 678 ? -15.108 12.733 -6.307 1.00 94.94 678 PRO A N 1
ATOM 5283 C CA . PRO A 1 678 ? -15.092 14.196 -6.331 1.00 94.94 678 PRO A CA 1
ATOM 5284 C C . PRO A 1 678 ? -14.001 14.790 -5.422 1.00 94.94 678 PRO A C 1
ATOM 5286 O O . PRO A 1 678 ? -13.411 15.809 -5.767 1.00 94.94 678 PRO A O 1
ATOM 5289 N N . ASN A 1 679 ? -13.646 14.106 -4.324 1.00 93.50 679 ASN A N 1
ATOM 5290 C CA . ASN A 1 679 ? -12.567 14.505 -3.412 1.00 93.50 679 ASN A CA 1
ATOM 5291 C C . ASN A 1 679 ? -11.190 14.658 -4.076 1.00 93.50 679 ASN A C 1
ATOM 5293 O O . ASN A 1 679 ? -10.340 15.373 -3.549 1.00 93.50 679 ASN A O 1
ATOM 5297 N N . VAL A 1 680 ? -10.929 13.936 -5.169 1.00 91.88 680 VAL A N 1
ATOM 5298 C CA . VAL A 1 680 ? -9.658 14.011 -5.909 1.00 91.88 680 VAL A CA 1
ATOM 5299 C C . VAL A 1 680 ? -9.811 14.748 -7.233 1.00 91.88 680 VAL A C 1
ATOM 5301 O O . VAL A 1 680 ? -8.864 15.396 -7.667 1.00 91.88 680 VAL A O 1
ATOM 5304 N N . LEU A 1 681 ? -10.988 14.691 -7.860 1.00 90.75 681 LEU A N 1
ATOM 5305 C CA . LEU A 1 681 ? -11.257 15.437 -9.089 1.00 90.75 681 LEU A CA 1
ATOM 5306 C C . LEU A 1 681 ? -11.248 16.946 -8.858 1.00 90.75 681 LEU A C 1
ATOM 5308 O O . LEU A 1 681 ? -10.749 17.685 -9.701 1.00 90.75 681 LEU A O 1
ATOM 5312 N N . GLU A 1 682 ? -11.800 17.418 -7.742 1.00 89.56 682 GLU A N 1
ATOM 5313 C CA . GLU A 1 682 ? -11.971 18.851 -7.547 1.00 89.56 682 GLU A CA 1
ATOM 5314 C C . GLU A 1 682 ? -10.696 19.591 -7.133 1.00 89.56 682 GLU A C 1
ATOM 5316 O O . GLU A 1 682 ? -9.792 19.048 -6.496 1.00 89.56 682 GLU A O 1
ATOM 5321 N N . GLY A 1 683 ? -10.647 20.878 -7.477 1.00 81.00 683 GLY A N 1
ATOM 5322 C CA . GLY A 1 683 ? -9.685 21.824 -6.919 1.00 81.00 683 GLY A CA 1
ATOM 5323 C C . GLY A 1 683 ? -8.230 21.540 -7.276 1.00 81.00 683 GLY A C 1
ATOM 5324 O O . GLY A 1 683 ? -7.351 21.802 -6.461 1.00 81.00 683 GLY A O 1
ATOM 5325 N N . ARG A 1 684 ? -7.989 21.018 -8.488 1.00 82.19 684 ARG A N 1
ATOM 5326 C CA . ARG A 1 684 ? -6.673 20.678 -9.063 1.00 82.19 684 ARG A CA 1
ATOM 5327 C C . ARG A 1 684 ? -5.933 19.524 -8.382 1.00 82.19 684 ARG A C 1
ATOM 5329 O O . ARG A 1 684 ? -4.787 19.259 -8.749 1.00 82.19 684 ARG A O 1
ATOM 5336 N N . ARG A 1 685 ? -6.559 18.791 -7.452 1.00 86.75 685 ARG A N 1
ATOM 5337 C CA . ARG A 1 685 ? -5.873 17.734 -6.692 1.00 86.75 685 ARG A CA 1
ATOM 5338 C C . ARG A 1 685 ? -5.310 16.635 -7.596 1.00 86.75 685 ARG A C 1
ATOM 5340 O O . ARG A 1 685 ? -4.108 16.382 -7.569 1.00 86.75 685 ARG A O 1
ATOM 5347 N N . MET A 1 686 ? -6.148 16.020 -8.428 1.00 89.50 686 MET A N 1
ATOM 5348 C CA . MET A 1 686 ? -5.721 14.973 -9.366 1.00 89.50 686 MET A CA 1
ATOM 5349 C C . MET A 1 686 ? -4.893 15.537 -10.530 1.00 89.50 686 MET A C 1
ATOM 5351 O O . MET A 1 686 ? -3.896 14.938 -10.924 1.00 89.50 686 MET A O 1
ATOM 5355 N N . VAL A 1 687 ? -5.229 16.728 -11.038 1.00 87.31 687 VAL A N 1
ATOM 5356 C CA . VAL A 1 687 ? -4.453 17.381 -12.111 1.00 87.31 687 VAL A CA 1
ATOM 5357 C C . VAL A 1 687 ? -3.014 17.685 -11.674 1.00 87.31 687 VAL A C 1
ATOM 5359 O O . VAL A 1 687 ? -2.100 17.676 -12.498 1.00 87.31 687 VAL A O 1
ATOM 5362 N N . GLY A 1 688 ? -2.770 17.858 -10.372 1.00 82.31 688 GLY A N 1
ATOM 5363 C CA . GLY A 1 688 ? -1.436 18.012 -9.798 1.00 82.31 688 GLY A CA 1
ATOM 5364 C C . GLY A 1 688 ? -0.450 16.893 -10.157 1.00 82.31 688 GLY A C 1
ATOM 5365 O O . GLY A 1 688 ? 0.755 17.116 -10.071 1.00 82.31 688 GLY A O 1
ATOM 5366 N N . LEU A 1 689 ? -0.901 15.712 -10.597 1.00 84.81 689 LEU A N 1
ATOM 5367 C CA . LEU A 1 689 ? -0.013 14.671 -11.140 1.00 84.81 689 LEU A CA 1
ATOM 5368 C C . LEU A 1 689 ? 0.796 15.178 -12.352 1.00 84.81 689 LEU A C 1
ATOM 5370 O O . LEU A 1 689 ? 1.915 14.716 -12.585 1.00 84.81 689 LEU A O 1
ATOM 5374 N N . LYS A 1 690 ? 0.240 16.155 -13.082 1.00 81.56 690 LYS A N 1
ATOM 5375 C CA . LYS A 1 690 ? 0.784 16.775 -14.299 1.00 81.56 690 LYS A CA 1
ATOM 5376 C C . LYS A 1 690 ? 0.908 18.297 -14.242 1.00 81.56 690 LYS A C 1
ATOM 5378 O O . LYS A 1 690 ? 1.396 18.911 -15.191 1.00 81.56 690 LYS A O 1
ATOM 5383 N N . GLN A 1 691 ? 0.509 18.895 -13.123 1.00 78.25 691 GLN A N 1
ATOM 5384 C CA . GLN A 1 691 ? 0.744 20.296 -12.815 1.00 78.25 691 GLN A CA 1
ATOM 5385 C C . GLN A 1 691 ? 1.645 20.459 -11.592 1.00 78.25 691 GLN A C 1
ATOM 5387 O O . GLN A 1 691 ? 1.462 19.825 -10.548 1.00 78.25 691 GLN A O 1
ATOM 5392 N N . PHE A 1 692 ? 2.583 21.391 -11.697 1.00 70.69 692 PHE A N 1
ATOM 5393 C CA . PHE A 1 692 ? 3.413 21.840 -10.589 1.00 70.69 692 PHE A CA 1
ATOM 5394 C C . PHE A 1 692 ? 3.305 23.362 -10.491 1.00 70.69 692 PHE A C 1
ATOM 5396 O O . PHE A 1 692 ? 3.385 24.056 -11.500 1.00 70.69 692 PHE A O 1
ATOM 5403 N N . GLN A 1 693 ? 3.039 23.881 -9.287 1.00 66.50 693 GLN A N 1
ATOM 5404 C CA . GLN A 1 693 ? 2.827 25.319 -9.042 1.00 66.50 693 GLN A CA 1
ATOM 5405 C C . GLN A 1 693 ? 1.777 25.974 -9.969 1.00 66.50 693 GLN A C 1
ATOM 5407 O O . GLN A 1 693 ? 1.888 27.136 -10.344 1.00 66.50 693 GLN A O 1
ATOM 5412 N N . GLY A 1 694 ? 0.735 25.223 -10.344 1.00 65.19 694 GLY A N 1
ATOM 5413 C CA . GLY A 1 694 ? -0.354 25.714 -11.197 1.00 65.19 694 GLY A CA 1
ATOM 5414 C C . GLY A 1 694 ? -0.017 25.811 -12.688 1.00 65.19 694 GLY A C 1
ATOM 5415 O O . GLY A 1 694 ? -0.886 26.189 -13.469 1.00 65.19 694 GLY A O 1
ATOM 5416 N N . ALA A 1 695 ? 1.198 25.434 -13.089 1.00 72.44 695 ALA A N 1
ATOM 5417 C CA . ALA A 1 695 ? 1.592 25.298 -14.481 1.00 72.44 695 ALA A CA 1
ATOM 5418 C C . ALA A 1 695 ? 1.584 23.822 -14.890 1.00 72.44 695 ALA A C 1
ATOM 5420 O O . ALA A 1 695 ? 1.982 22.942 -14.122 1.00 72.44 695 ALA A O 1
ATOM 5421 N N . TRP A 1 696 ? 1.141 23.550 -16.116 1.00 77.38 696 TRP A N 1
ATOM 5422 C CA . TRP A 1 696 ? 1.368 22.254 -16.748 1.00 77.38 696 TRP A CA 1
ATOM 5423 C C . TRP A 1 696 ? 2.869 22.020 -16.888 1.00 77.38 696 TRP A C 1
ATOM 5425 O O . TRP A 1 696 ? 3.607 22.938 -17.245 1.00 77.38 696 TRP A O 1
ATOM 5435 N N . LEU A 1 697 ? 3.317 20.798 -16.618 1.00 69.19 697 LEU A N 1
ATOM 5436 C CA . LEU A 1 697 ? 4.696 20.411 -16.894 1.00 69.19 697 LEU A CA 1
ATOM 5437 C C . LEU A 1 697 ? 4.917 20.447 -18.419 1.00 69.19 697 LEU A C 1
ATOM 5439 O O . LEU A 1 697 ? 4.394 19.607 -19.153 1.00 69.19 697 LEU A O 1
ATOM 5443 N N . GLN A 1 698 ? 5.641 21.465 -18.891 1.00 59.84 698 GLN A N 1
ATOM 5444 C CA . GLN A 1 698 ? 5.964 21.714 -20.300 1.00 59.84 698 GLN A CA 1
ATOM 5445 C C . GLN A 1 698 ? 7.472 21.569 -20.501 1.00 59.84 698 GLN A C 1
ATOM 5447 O O . GLN A 1 698 ? 8.240 22.141 -19.731 1.00 59.84 698 GLN A O 1
ATOM 5452 N N . THR A 1 699 ? 7.912 20.881 -21.558 1.00 50.09 699 THR A N 1
ATOM 5453 C CA . THR A 1 699 ? 9.339 20.838 -21.910 1.00 50.09 699 THR A CA 1
ATOM 5454 C C . THR A 1 699 ? 9.545 21.268 -23.364 1.00 50.09 699 THR A C 1
ATOM 5456 O O . THR A 1 699 ? 9.173 20.592 -24.320 1.00 50.09 699 THR A O 1
ATOM 5459 N N . THR A 1 700 ? 10.137 22.444 -23.546 1.00 41.16 700 THR A N 1
ATOM 5460 C CA . THR A 1 700 ? 11.015 22.721 -24.697 1.00 41.16 700 THR A CA 1
ATOM 5461 C C . THR A 1 700 ? 12.486 22.652 -24.286 1.00 41.16 700 THR A C 1
ATOM 5463 O O . THR A 1 700 ? 13.363 22.795 -25.131 1.00 41.16 700 THR A O 1
ATOM 5466 N N . ASP A 1 701 ? 12.751 22.446 -22.992 1.00 38.34 701 ASP A N 1
ATOM 5467 C CA . ASP A 1 701 ? 14.076 22.417 -22.391 1.00 38.34 701 ASP A CA 1
ATOM 5468 C C . ASP A 1 701 ? 14.505 20.960 -22.116 1.00 38.34 701 ASP A C 1
ATOM 5470 O O . ASP A 1 701 ? 13.899 20.301 -21.263 1.00 38.34 701 ASP A O 1
ATOM 5474 N N . PRO A 1 702 ? 15.531 20.435 -22.811 1.00 41.72 702 PRO A N 1
ATOM 5475 C CA . PRO A 1 702 ? 16.086 19.105 -22.564 1.00 41.72 702 PRO A CA 1
ATOM 5476 C C . PRO A 1 702 ? 16.743 18.942 -21.177 1.00 41.72 702 PRO A C 1
ATOM 5478 O O . PRO A 1 702 ? 17.164 17.835 -20.847 1.00 41.72 702 PRO A O 1
ATOM 5481 N N . MET A 1 703 ? 16.834 20.001 -20.358 1.00 36.38 703 MET A N 1
ATOM 5482 C CA . MET A 1 703 ? 17.369 19.958 -18.990 1.00 36.38 703 MET A CA 1
ATOM 5483 C C . MET A 1 703 ? 16.305 19.806 -17.883 1.00 36.38 703 MET A C 1
ATOM 5485 O O . MET A 1 703 ? 16.677 19.602 -16.724 1.00 36.38 703 MET A O 1
ATOM 5489 N N . GLN A 1 704 ? 14.998 19.875 -18.182 1.00 44.59 704 GLN A N 1
ATOM 5490 C CA . GLN A 1 704 ? 13.964 19.698 -17.149 1.00 44.59 704 GLN A CA 1
ATOM 5491 C C . GLN A 1 704 ? 13.847 18.245 -16.667 1.00 44.59 704 GLN A C 1
ATOM 5493 O O . GLN A 1 704 ? 13.753 17.308 -17.453 1.00 44.59 704 GLN A O 1
ATOM 5498 N N . SER A 1 705 ? 13.805 18.078 -15.342 1.00 47.12 705 SER A N 1
ATOM 5499 C CA . SER A 1 705 ? 13.972 16.784 -14.673 1.00 47.12 705 SER A CA 1
ATOM 5500 C C . SER A 1 705 ? 12.673 16.058 -14.283 1.00 47.12 705 SER A C 1
ATOM 5502 O O . SER A 1 705 ? 12.786 14.964 -13.745 1.00 47.12 705 SER A O 1
ATOM 5504 N N . TYR A 1 706 ? 11.468 16.622 -14.498 1.00 52.12 706 TYR A N 1
ATOM 5505 C CA . TYR A 1 706 ? 10.185 16.072 -14.004 1.00 52.12 706 TYR A CA 1
ATOM 5506 C C . TYR A 1 706 ? 9.203 15.717 -15.138 1.00 52.12 706 TYR A C 1
ATOM 5508 O O . TYR A 1 706 ? 8.716 16.605 -15.833 1.00 52.12 706 TYR A O 1
ATOM 5516 N N . TYR A 1 707 ? 8.838 14.437 -15.275 1.00 63.62 707 TYR A N 1
ATOM 5517 C CA . TYR A 1 707 ? 7.793 13.971 -16.207 1.00 63.62 707 TYR A CA 1
ATOM 5518 C C . TYR A 1 707 ? 6.387 14.043 -15.587 1.00 63.62 707 TYR A C 1
ATOM 5520 O O . TYR A 1 707 ? 5.380 14.167 -16.290 1.00 63.62 707 TYR A O 1
ATOM 5528 N N . SER A 1 708 ? 6.327 13.945 -14.256 1.00 74.12 708 SER A N 1
ATOM 5529 C CA . SER A 1 708 ? 5.122 13.976 -13.423 1.00 74.12 708 SER A CA 1
ATOM 5530 C C . SER A 1 708 ? 5.475 14.123 -11.950 1.00 74.12 708 SER A C 1
ATOM 5532 O O . SER A 1 708 ? 6.645 14.028 -11.577 1.00 74.12 708 SER A O 1
ATOM 5534 N N . VAL A 1 709 ? 4.463 14.326 -11.108 1.00 75.88 709 VAL A N 1
ATOM 5535 C CA . VAL A 1 709 ? 4.650 14.502 -9.666 1.00 75.88 709 VAL A CA 1
ATOM 5536 C C . VAL A 1 709 ? 3.919 13.399 -8.897 1.00 75.88 709 VAL A C 1
ATOM 5538 O O . VAL A 1 709 ? 2.688 13.470 -8.803 1.00 75.88 709 VAL A O 1
ATOM 5541 N N . PRO A 1 710 ? 4.620 12.392 -8.335 1.00 79.62 710 PRO A N 1
ATOM 5542 C CA . PRO A 1 710 ? 3.980 11.357 -7.533 1.00 79.62 710 PRO A CA 1
ATOM 5543 C C . PRO A 1 710 ? 3.345 11.957 -6.277 1.00 79.62 710 PRO A C 1
ATOM 5545 O O . PRO A 1 710 ? 3.957 12.754 -5.556 1.00 79.62 710 PRO A O 1
ATOM 5548 N N . ARG A 1 711 ? 2.084 11.598 -6.032 1.00 84.19 711 ARG A N 1
ATOM 5549 C CA . ARG A 1 711 ? 1.246 12.198 -4.989 1.00 84.19 711 ARG A CA 1
ATOM 5550 C C . ARG A 1 711 ? 0.418 11.142 -4.279 1.00 84.19 711 ARG A C 1
ATOM 5552 O O . ARG A 1 711 ? 0.024 10.151 -4.881 1.00 84.19 711 ARG A O 1
ATOM 5559 N N . TYR A 1 712 ? 0.114 11.393 -3.012 1.00 87.56 712 TYR A N 1
ATOM 5560 C CA . TYR A 1 712 ? -0.936 10.652 -2.324 1.00 87.56 712 TYR A CA 1
ATOM 5561 C C . TYR A 1 712 ? -2.300 11.161 -2.805 1.00 87.56 712 TYR A C 1
ATOM 5563 O O . TYR A 1 712 ? -2.584 12.358 -2.692 1.00 87.56 712 TYR A O 1
ATOM 5571 N N . LEU A 1 713 ? -3.134 10.261 -3.332 1.00 92.19 713 LEU A N 1
ATOM 5572 C CA . LEU A 1 713 ? -4.506 10.550 -3.760 1.00 92.19 713 LEU A CA 1
ATOM 5573 C C . LEU A 1 713 ? -5.492 9.631 -3.031 1.00 92.19 713 LEU A C 1
ATOM 5575 O O . LEU A 1 713 ? -5.979 9.994 -1.962 1.00 92.19 713 LEU A O 1
ATOM 5579 N N . LEU A 1 714 ? -5.782 8.440 -3.556 1.00 94.12 714 LEU A N 1
ATOM 5580 C CA . LEU A 1 714 ? -6.612 7.456 -2.858 1.00 94.12 714 LEU A CA 1
ATOM 5581 C C . LEU A 1 714 ? -5.732 6.446 -2.113 1.00 94.12 714 LEU A C 1
ATOM 5583 O O . LEU A 1 714 ? -5.720 5.258 -2.418 1.00 94.12 714 LEU A O 1
ATOM 5587 N N . ASP A 1 715 ? -5.012 6.936 -1.106 1.00 90.44 715 ASP A N 1
ATOM 5588 C CA . ASP A 1 715 ? -4.041 6.178 -0.299 1.00 90.44 715 ASP A CA 1
ATOM 5589 C C . ASP A 1 715 ? -4.627 5.748 1.060 1.00 90.44 715 ASP A C 1
ATOM 5591 O O . ASP A 1 715 ? -3.950 5.774 2.089 1.00 90.44 715 ASP A O 1
ATOM 5595 N N . GLY A 1 716 ? -5.933 5.476 1.100 1.00 91.62 716 GLY A N 1
ATOM 5596 C CA . GLY A 1 716 ? -6.686 5.249 2.331 1.00 91.62 716 GLY A CA 1
ATOM 5597 C C . GLY A 1 716 ? -7.413 3.908 2.391 1.00 91.62 716 GLY A C 1
ATOM 5598 O O . GLY A 1 716 ? -7.447 3.166 1.411 1.00 91.62 716 GLY A O 1
ATOM 5599 N N . PRO A 1 717 ? -8.022 3.588 3.548 1.00 92.88 717 PRO A N 1
ATOM 5600 C CA . PRO A 1 717 ? -8.809 2.374 3.712 1.00 92.88 717 PRO A CA 1
ATOM 5601 C C . PRO A 1 717 ? -10.031 2.292 2.786 1.00 92.88 717 PRO A C 1
ATOM 5603 O O . PRO A 1 717 ? -10.722 3.283 2.547 1.00 92.88 717 PRO A O 1
ATOM 5606 N N . LEU A 1 718 ? -10.361 1.058 2.389 1.00 94.56 718 LEU A N 1
ATOM 5607 C CA . LEU A 1 718 ? -11.543 0.712 1.601 1.00 94.56 718 LEU A CA 1
ATOM 5608 C C . LEU A 1 718 ? -12.386 -0.340 2.336 1.00 94.56 718 LEU A C 1
ATOM 5610 O O . LEU A 1 718 ? -11.889 -1.384 2.787 1.00 94.56 718 LEU A O 1
ATOM 5614 N N . VAL A 1 719 ? -13.683 -0.077 2.471 1.00 93.88 719 VAL A N 1
ATOM 5615 C CA . VAL A 1 719 ? -14.630 -0.951 3.174 1.00 93.88 719 VAL A CA 1
ATOM 5616 C C . VAL A 1 719 ? -15.859 -1.176 2.310 1.00 93.88 719 VAL A C 1
ATOM 5618 O O . VAL A 1 719 ? -16.369 -0.238 1.720 1.00 93.88 719 VAL A O 1
ATOM 5621 N N . VAL A 1 720 ? -16.357 -2.411 2.254 1.00 93.19 720 VAL A N 1
ATOM 5622 C CA . VAL A 1 720 ? -17.679 -2.721 1.698 1.00 93.19 720 VAL A CA 1
ATOM 5623 C C . VAL A 1 720 ? -18.429 -3.587 2.691 1.00 93.19 720 VAL A C 1
ATOM 5625 O O . VAL A 1 720 ? -17.869 -4.558 3.204 1.00 93.19 720 VAL A O 1
ATOM 5628 N N . GLU A 1 721 ? -19.672 -3.224 2.988 1.00 89.81 721 GLU A N 1
ATOM 5629 C CA . GLU A 1 721 ? -20.486 -3.927 3.977 1.00 89.81 721 GLU A CA 1
ATOM 5630 C C . GLU A 1 721 ? -21.933 -4.059 3.508 1.00 89.81 721 GLU A C 1
ATOM 5632 O O . GLU A 1 721 ? -22.485 -3.182 2.836 1.00 89.81 721 GLU A O 1
ATOM 5637 N N . ARG A 1 722 ? -22.547 -5.193 3.862 1.00 88.75 722 ARG A N 1
ATOM 5638 C CA . ARG A 1 722 ? -23.952 -5.468 3.556 1.00 88.75 722 ARG A CA 1
ATOM 5639 C C . ARG A 1 722 ? -24.839 -4.776 4.584 1.00 88.75 722 ARG A C 1
ATOM 5641 O O . ARG A 1 722 ? -24.702 -5.041 5.772 1.00 88.75 722 ARG A O 1
ATOM 5648 N N . THR A 1 723 ? -25.786 -3.961 4.149 1.00 89.00 723 THR A N 1
ATOM 5649 C CA . THR A 1 723 ? -26.743 -3.237 4.996 1.00 89.00 723 THR A CA 1
ATOM 5650 C C . THR A 1 723 ? -27.854 -4.150 5.517 1.00 89.00 723 THR A C 1
ATOM 5652 O O . THR A 1 723 ? -27.960 -5.316 5.113 1.00 89.00 723 THR A O 1
ATOM 5655 N N . ARG A 1 724 ? -28.691 -3.661 6.439 1.00 85.62 724 ARG A N 1
ATOM 5656 C CA . ARG A 1 724 ? -29.853 -4.418 6.943 1.00 85.62 724 ARG A CA 1
ATOM 5657 C C . ARG A 1 724 ? -30.861 -4.729 5.833 1.00 85.62 724 ARG A C 1
ATOM 5659 O O . ARG A 1 724 ? -31.423 -5.820 5.808 1.00 85.62 724 ARG A O 1
ATOM 5666 N N . GLU A 1 725 ? -31.033 -3.799 4.899 1.00 84.62 725 GLU A N 1
ATOM 5667 C CA . GLU A 1 725 ? -31.903 -3.933 3.720 1.00 84.62 725 GLU A CA 1
ATOM 5668 C C . GLU A 1 725 ? -31.317 -4.846 2.630 1.00 84.62 725 GLU A C 1
ATOM 5670 O O . GLU A 1 725 ? -31.936 -5.061 1.592 1.00 84.62 725 GLU A O 1
ATOM 5675 N N . GLY A 1 726 ? -30.115 -5.392 2.839 1.00 86.00 726 GLY A N 1
ATOM 5676 C CA . GLY A 1 726 ? -29.461 -6.279 1.883 1.00 86.00 726 GLY A CA 1
ATOM 5677 C C . GLY A 1 726 ? -28.734 -5.568 0.742 1.00 86.00 726 GLY A C 1
ATOM 5678 O O . GLY A 1 726 ? -28.243 -6.263 -0.147 1.00 86.00 726 GLY A O 1
ATOM 5679 N N . LYS A 1 727 ? -28.617 -4.235 0.791 1.00 90.94 727 LYS A N 1
ATOM 5680 C CA . LYS A 1 727 ? -27.745 -3.458 -0.100 1.00 90.94 727 LYS A CA 1
ATOM 5681 C C . LYS A 1 727 ? -26.283 -3.644 0.294 1.00 90.94 727 LYS A C 1
ATOM 5683 O O . LYS A 1 727 ? -25.992 -4.048 1.416 1.00 90.94 727 LYS A O 1
ATOM 5688 N N . TYR A 1 728 ? -25.361 -3.325 -0.599 1.00 93.94 728 TYR A N 1
ATOM 5689 C CA . TYR A 1 728 ? -23.932 -3.287 -0.308 1.00 93.94 728 TYR A CA 1
ATOM 5690 C C . TYR A 1 728 ? -23.433 -1.862 -0.484 1.00 93.94 728 TYR A C 1
ATOM 5692 O O . TYR A 1 728 ? -23.546 -1.306 -1.572 1.00 93.94 728 TYR A O 1
ATOM 5700 N N . VAL A 1 729 ? -22.888 -1.269 0.577 1.00 96.56 729 VAL A N 1
ATOM 5701 C CA . VAL A 1 729 ? -22.336 0.090 0.532 1.00 96.56 729 VAL A CA 1
ATOM 5702 C C . VAL A 1 729 ? -20.826 0.019 0.671 1.00 96.56 729 VAL A C 1
ATOM 5704 O O . VAL A 1 729 ? -20.306 -0.608 1.596 1.00 96.56 729 VAL A O 1
ATOM 5707 N N . LEU A 1 730 ? -20.138 0.663 -0.266 1.00 97.88 730 LEU A N 1
ATOM 5708 C CA . LEU A 1 730 ? -18.700 0.860 -0.280 1.00 97.88 730 LEU A CA 1
ATOM 5709 C C . LEU A 1 730 ? -18.368 2.238 0.299 1.00 97.88 730 LEU A C 1
ATOM 5711 O O . LEU A 1 730 ? -18.975 3.235 -0.084 1.00 97.88 730 LEU A O 1
ATOM 5715 N N . LEU A 1 731 ? -17.390 2.280 1.198 1.00 98.06 731 LEU A N 1
ATOM 5716 C CA . LEU A 1 731 ? -16.789 3.476 1.775 1.00 98.06 731 LEU A CA 1
ATOM 5717 C C . LEU A 1 731 ? -15.317 3.519 1.375 1.00 98.06 731 LEU A C 1
ATOM 5719 O O . LEU A 1 731 ? -14.567 2.596 1.706 1.00 98.06 731 LEU A O 1
ATOM 5723 N N . GLY A 1 732 ? -14.912 4.584 0.691 1.00 97.44 732 GLY A N 1
ATOM 5724 C CA . GLY A 1 732 ? -13.515 4.848 0.367 1.00 97.44 732 GLY A CA 1
ATOM 5725 C C . GLY A 1 732 ? -13.020 6.099 1.077 1.00 97.44 732 GLY A C 1
ATOM 5726 O O . GLY A 1 732 ? -13.692 7.132 1.085 1.00 97.44 732 GLY A O 1
ATOM 5727 N N . LEU A 1 733 ? -11.850 5.995 1.696 1.00 96.81 733 LEU A N 1
ATOM 5728 C CA . LEU A 1 733 ? -11.171 7.097 2.371 1.00 96.81 733 LEU A CA 1
ATOM 5729 C C . LEU A 1 733 ? -9.945 7.512 1.547 1.00 96.81 733 LEU A C 1
ATOM 5731 O O . LEU A 1 733 ? -9.447 6.735 0.728 1.00 96.81 733 LEU A O 1
ATOM 5735 N N . LEU A 1 734 ? -9.455 8.738 1.744 1.00 94.62 734 LEU A N 1
ATOM 5736 C CA . LEU A 1 734 ? -8.256 9.226 1.046 1.00 94.62 734 LEU A CA 1
ATOM 5737 C C . LEU A 1 734 ? -6.951 8.905 1.786 1.00 94.62 734 LEU A C 1
ATOM 5739 O O . LEU A 1 734 ? -5.879 8.993 1.188 1.00 94.62 734 LEU A O 1
ATOM 5743 N N . GLY A 1 735 ? -7.009 8.554 3.075 1.00 92.81 735 GLY A N 1
ATOM 5744 C CA . GLY A 1 735 ? -5.818 8.266 3.870 1.00 92.81 735 GLY A CA 1
ATOM 5745 C C . GLY A 1 735 ? -4.872 9.461 3.893 1.00 92.81 735 GLY A C 1
ATOM 5746 O O . GLY A 1 735 ? -5.250 10.549 4.329 1.00 92.81 735 GLY A O 1
ATOM 5747 N N . ARG A 1 736 ? -3.647 9.271 3.390 1.00 88.06 736 ARG A N 1
ATOM 5748 C CA . ARG A 1 736 ? -2.642 10.342 3.269 1.00 88.06 736 ARG A CA 1
ATOM 5749 C C . ARG A 1 736 ? -2.950 11.362 2.172 1.00 88.06 736 ARG A C 1
ATOM 5751 O O . ARG A 1 736 ? -2.340 12.424 2.167 1.00 88.06 736 ARG A O 1
ATOM 5758 N N . GLY A 1 737 ? -3.873 11.071 1.256 1.00 88.56 737 GLY A N 1
ATOM 5759 C CA . GLY A 1 737 ? -4.210 11.974 0.156 1.00 88.56 737 GLY A CA 1
ATOM 5760 C C . GLY A 1 737 ? -5.185 13.095 0.517 1.00 88.56 737 GLY A C 1
ATOM 5761 O O . GLY A 1 737 ? -5.301 14.064 -0.233 1.00 88.56 737 GLY A O 1
ATOM 5762 N N . GLY A 1 738 ? -5.871 13.014 1.664 1.00 89.94 738 GLY A N 1
ATOM 5763 C CA . GLY A 1 738 ? -6.817 14.054 2.063 1.00 89.94 738 GLY A CA 1
ATOM 5764 C C . GLY A 1 738 ? -7.665 13.752 3.295 1.00 89.94 738 GLY A C 1
ATOM 5765 O O . GLY A 1 738 ? -7.709 12.633 3.823 1.00 89.94 738 GLY A O 1
ATOM 5766 N N . CYS A 1 739 ? -8.385 14.784 3.732 1.00 92.69 739 CYS A N 1
ATOM 5767 C CA . CYS A 1 739 ? -9.252 14.754 4.907 1.00 92.69 739 CYS A CA 1
ATOM 5768 C C . CYS A 1 739 ? -10.701 14.501 4.502 1.00 92.69 739 CYS A C 1
ATOM 5770 O O . CYS A 1 739 ? -11.595 15.287 4.821 1.00 92.69 739 CYS A O 1
ATOM 5772 N N . GLY A 1 740 ? -10.932 13.441 3.739 1.00 94.56 740 GLY A N 1
ATOM 5773 C CA . GLY A 1 740 ? -12.239 13.172 3.166 1.00 94.56 740 GLY A CA 1
ATOM 5774 C C . GLY A 1 740 ? -12.570 11.695 3.086 1.00 94.56 740 GLY A C 1
ATOM 5775 O O . GLY A 1 740 ? -11.755 10.825 3.388 1.00 94.56 740 GLY A O 1
ATOM 5776 N N . LEU A 1 741 ? -13.798 11.425 2.672 1.00 97.19 741 LEU A N 1
ATOM 5777 C CA . LEU A 1 741 ? -14.311 10.093 2.390 1.00 97.19 741 LEU A CA 1
ATOM 5778 C C . LEU A 1 741 ? -15.520 10.189 1.461 1.00 97.19 741 LEU A C 1
ATOM 5780 O O . LEU A 1 741 ? -16.173 11.234 1.380 1.00 97.19 741 LEU A O 1
ATOM 5784 N N . TYR A 1 742 ? -15.829 9.082 0.796 1.00 98.00 742 TYR A N 1
ATOM 5785 C CA . TYR A 1 742 ? -16.977 8.950 -0.092 1.00 98.00 742 TYR A CA 1
ATOM 5786 C C . TYR A 1 742 ? -17.690 7.611 0.104 1.00 98.00 742 TYR A C 1
ATOM 5788 O O . TYR A 1 742 ? -17.091 6.627 0.546 1.00 98.00 742 TYR A O 1
ATOM 5796 N N . ALA A 1 743 ? -18.974 7.579 -0.254 1.00 98.12 743 ALA A N 1
ATOM 5797 C CA . ALA A 1 743 ? -19.838 6.413 -0.159 1.00 98.12 743 ALA A CA 1
ATOM 5798 C C . ALA A 1 743 ? -20.536 6.110 -1.494 1.00 98.12 743 ALA A C 1
ATOM 5800 O O . ALA A 1 743 ? -21.040 7.010 -2.175 1.00 98.12 743 ALA A O 1
ATOM 5801 N N . MET A 1 744 ? -20.607 4.827 -1.846 1.00 97.94 744 MET A N 1
ATOM 5802 C CA . MET A 1 744 ? -21.281 4.327 -3.046 1.00 97.94 744 MET A CA 1
ATOM 5803 C C . MET A 1 744 ? -22.140 3.109 -2.713 1.00 97.94 744 MET A C 1
ATOM 5805 O O . MET A 1 744 ? -21.721 2.246 -1.948 1.00 97.94 744 MET A O 1
ATOM 5809 N N . ASP A 1 745 ? -23.313 2.994 -3.326 1.00 96.81 745 ASP A N 1
ATOM 5810 C CA . ASP A 1 745 ? -24.060 1.738 -3.355 1.00 96.81 745 ASP A CA 1
ATOM 5811 C C . ASP A 1 745 ? -23.506 0.86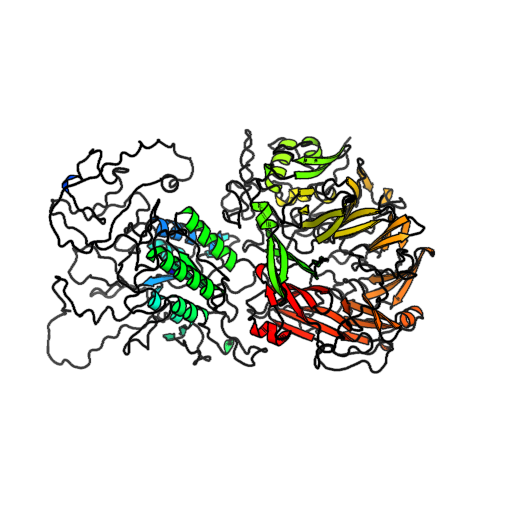6 -4.490 1.00 96.81 745 ASP A C 1
ATOM 5813 O O . ASP A 1 745 ? -23.544 1.243 -5.665 1.00 96.81 745 ASP A O 1
ATOM 5817 N N . VAL A 1 746 ? -22.975 -0.295 -4.117 1.00 96.31 746 VAL A N 1
ATOM 5818 C CA . VAL A 1 746 ? -22.379 -1.311 -4.993 1.00 96.31 746 VAL A CA 1
ATOM 5819 C C . VAL A 1 746 ? -23.162 -2.626 -4.944 1.00 96.31 746 VAL A C 1
ATOM 5821 O O . VAL A 1 746 ? -22.625 -3.686 -5.263 1.00 96.31 746 VAL A O 1
ATOM 5824 N N . THR A 1 747 ? -24.448 -2.577 -4.577 1.00 93.56 747 THR A N 1
ATOM 5825 C CA . THR A 1 747 ? -25.362 -3.737 -4.624 1.00 93.56 747 THR A CA 1
ATOM 5826 C C . THR A 1 747 ? -25.399 -4.368 -6.012 1.00 93.56 747 THR A C 1
ATOM 5828 O O . THR A 1 747 ? -25.584 -5.570 -6.145 1.00 93.56 747 THR A O 1
ATOM 5831 N N . SER A 1 748 ? -25.199 -3.562 -7.054 1.00 92.50 748 SER A N 1
ATOM 5832 C CA . SER A 1 748 ? -24.855 -4.029 -8.395 1.00 92.50 748 SER A CA 1
ATOM 5833 C C . SER A 1 748 ? -23.417 -3.593 -8.702 1.00 92.50 748 SER A C 1
ATOM 5835 O O . SER A 1 748 ? -23.215 -2.444 -9.094 1.00 92.50 748 SER A O 1
ATOM 5837 N N . PRO A 1 749 ? -22.399 -4.460 -8.538 1.00 92.56 749 PRO A N 1
ATOM 5838 C CA . PRO A 1 749 ? -20.988 -4.067 -8.598 1.00 92.56 749 PRO A CA 1
ATOM 5839 C C . PRO A 1 749 ? -20.592 -3.521 -9.969 1.00 92.56 749 PRO A C 1
ATOM 5841 O O . PRO A 1 749 ? -19.662 -2.732 -10.081 1.00 92.56 749 PRO A O 1
ATOM 5844 N N . TRP A 1 750 ? -21.321 -3.900 -11.019 1.00 94.25 750 TRP A N 1
ATOM 5845 C CA . TRP A 1 750 ? -21.089 -3.459 -12.394 1.00 94.25 750 TRP A CA 1
ATOM 5846 C C . TRP A 1 750 ? -21.899 -2.217 -12.794 1.00 94.25 750 TRP A C 1
ATOM 5848 O O . TRP A 1 750 ? -21.688 -1.677 -13.878 1.00 94.25 750 TRP A O 1
ATOM 5858 N N . SER A 1 751 ? -22.793 -1.746 -11.922 1.00 94.06 751 SER A N 1
ATOM 5859 C CA . SER A 1 751 ? -23.609 -0.544 -12.112 1.00 94.06 751 SER A CA 1
ATOM 5860 C C . SER A 1 751 ? -23.802 0.181 -10.771 1.00 94.06 751 SER A C 1
ATOM 5862 O O . SER A 1 751 ? -24.912 0.183 -10.231 1.00 94.06 751 SER A O 1
ATOM 5864 N N . PRO A 1 752 ? -22.728 0.758 -10.199 1.00 96.38 752 PRO A N 1
ATOM 5865 C CA . PRO A 1 752 ? -22.785 1.392 -8.887 1.00 96.38 752 PRO A CA 1
ATOM 5866 C C . PRO A 1 752 ? -23.561 2.717 -8.926 1.00 96.38 752 PRO A C 1
ATOM 5868 O O . PRO A 1 752 ? -23.731 3.324 -9.986 1.00 96.38 752 PRO A O 1
ATOM 5871 N N . SER A 1 753 ? -23.971 3.214 -7.758 1.00 96.62 753 SER A N 1
ATOM 5872 C CA . SER A 1 753 ? -24.507 4.573 -7.602 1.00 96.62 753 SER A CA 1
ATOM 5873 C C . SER A 1 753 ? -23.770 5.350 -6.511 1.00 96.62 753 SER A C 1
ATOM 5875 O O . SER A 1 753 ? -23.307 4.779 -5.526 1.00 96.62 753 SER A O 1
ATOM 5877 N N . PHE A 1 754 ? -23.619 6.661 -6.699 1.00 97.94 754 PHE A N 1
ATOM 5878 C CA . PHE A 1 754 ? -22.961 7.536 -5.730 1.00 97.94 754 PHE A CA 1
ATOM 5879 C C . PHE A 1 754 ? -23.961 8.022 -4.680 1.00 97.94 754 PHE A C 1
ATOM 5881 O O . PHE A 1 754 ? -25.059 8.460 -5.029 1.00 97.94 754 PHE A O 1
ATOM 5888 N N . LEU A 1 755 ? -23.570 7.964 -3.405 1.00 97.31 755 LEU A N 1
ATOM 5889 C CA . LEU A 1 755 ? -24.420 8.383 -2.293 1.00 97.31 755 LEU A CA 1
ATOM 5890 C C . LEU A 1 755 ? -24.040 9.789 -1.823 1.00 97.31 755 LEU A C 1
ATOM 5892 O O . LEU A 1 755 ? -24.852 10.713 -1.905 1.00 97.31 755 LEU A O 1
ATOM 5896 N N . TRP A 1 756 ? -22.808 9.950 -1.342 1.00 97.88 756 TRP A N 1
ATOM 5897 C CA . TRP A 1 756 ? -22.301 11.209 -0.803 1.00 97.88 756 TRP A CA 1
ATOM 5898 C C . TRP A 1 756 ? -20.774 11.190 -0.678 1.00 97.88 756 TRP A C 1
ATOM 5900 O O . TRP A 1 756 ? -20.145 10.130 -0.689 1.00 97.88 756 TRP A O 1
ATOM 5910 N N . ALA A 1 757 ? -20.182 12.372 -0.523 1.00 97.75 757 ALA A N 1
ATOM 5911 C CA . ALA A 1 757 ? -18.798 12.543 -0.100 1.00 97.75 757 ALA A CA 1
ATOM 5912 C C . ALA A 1 757 ? -18.645 13.790 0.774 1.00 97.75 757 ALA A C 1
ATOM 5914 O O . ALA A 1 757 ? -19.481 14.696 0.738 1.00 97.75 757 ALA A O 1
ATOM 5915 N N . VAL A 1 758 ? -17.561 13.843 1.541 1.00 96.94 758 VAL A N 1
ATOM 5916 C CA . VAL A 1 758 ? -17.162 15.022 2.314 1.00 96.94 758 VAL A CA 1
ATOM 5917 C C . VAL A 1 758 ? -15.646 15.186 2.280 1.00 96.94 758 VAL A C 1
ATOM 5919 O O . VAL A 1 758 ? -14.919 14.194 2.260 1.00 96.94 758 VAL A O 1
ATOM 5922 N N . GLU A 1 759 ? -15.173 16.428 2.269 1.00 94.56 759 GLU A N 1
ATOM 5923 C CA . GLU A 1 759 ? -13.766 16.809 2.400 1.00 94.56 759 GLU A CA 1
ATOM 5924 C C . GLU A 1 759 ? -13.651 17.978 3.377 1.00 94.56 759 GLU A C 1
ATOM 5926 O O . GLU A 1 759 ? -14.268 19.029 3.189 1.00 94.56 759 GLU A O 1
ATOM 5931 N N . ASN A 1 760 ? -12.816 17.817 4.397 1.00 93.88 760 ASN A N 1
ATOM 5932 C CA . ASN A 1 760 ? -12.423 18.902 5.279 1.00 93.88 760 ASN A CA 1
ATOM 5933 C C . ASN A 1 760 ? -11.138 19.562 4.759 1.00 93.88 760 ASN A C 1
ATOM 5935 O O . ASN A 1 760 ? -10.027 19.111 5.037 1.00 93.88 760 ASN A O 1
ATOM 5939 N N . GLN A 1 761 ? -11.275 20.640 3.993 1.00 90.44 761 GLN A N 1
ATOM 5940 C CA . GLN A 1 761 ? -10.153 21.375 3.418 1.00 90.44 761 GLN A CA 1
ATOM 5941 C C . GLN A 1 761 ? -9.443 22.193 4.507 1.00 90.44 761 GLN A C 1
ATOM 5943 O O . GLN A 1 761 ? -9.707 23.379 4.703 1.00 90.44 761 GLN A O 1
ATOM 5948 N N . VAL A 1 762 ? -8.533 21.540 5.230 1.00 86.94 762 VAL A N 1
ATOM 5949 C CA . VAL A 1 762 ? -7.731 22.149 6.307 1.00 86.94 762 VAL A CA 1
ATOM 5950 C C . VAL A 1 762 ? -6.271 22.373 5.924 1.00 86.94 762 VAL A C 1
ATOM 5952 O O . VAL A 1 762 ? -5.553 23.020 6.681 1.00 86.94 762 VAL A O 1
ATOM 5955 N N . PHE A 1 763 ? -5.838 21.881 4.760 1.00 81.00 763 PHE A N 1
ATOM 5956 C CA . PHE A 1 763 ? -4.462 21.973 4.272 1.00 81.00 763 PHE A CA 1
ATOM 5957 C C . PHE A 1 763 ? -4.345 22.873 3.034 1.00 81.00 763 PHE A C 1
ATOM 5959 O O . PHE A 1 763 ? -5.176 22.816 2.128 1.00 81.00 763 PHE A O 1
ATOM 5966 N N . GLU A 1 764 ? -3.288 23.680 2.986 1.00 76.56 764 GLU A N 1
ATOM 5967 C CA . GLU A 1 764 ? -2.990 24.646 1.929 1.00 76.56 764 GLU A CA 1
ATOM 5968 C C . GLU A 1 764 ? -1.472 24.766 1.722 1.00 76.56 764 GLU A C 1
ATOM 5970 O O . GLU A 1 764 ? -0.707 24.861 2.686 1.00 76.56 764 GLU A O 1
ATOM 5975 N N . PHE A 1 765 ? -1.013 24.762 0.468 1.00 67.50 765 PHE A N 1
ATOM 5976 C CA . PHE A 1 765 ? 0.391 25.048 0.163 1.00 67.50 765 PHE A CA 1
ATOM 5977 C C . PHE A 1 765 ? 0.691 26.533 0.370 1.00 67.50 765 PHE A C 1
ATOM 5979 O O . PHE A 1 765 ? -0.020 27.396 -0.138 1.00 67.50 765 PHE A O 1
ATOM 5986 N N . LYS A 1 766 ? 1.776 26.831 1.090 1.00 58.94 766 LYS A N 1
ATOM 5987 C CA . LYS A 1 766 ? 2.325 28.186 1.205 1.00 58.94 766 LYS A CA 1
ATOM 5988 C C . LYS A 1 766 ? 3.677 28.216 0.495 1.00 58.94 766 LYS A C 1
ATOM 5990 O O . LYS A 1 766 ? 4.568 27.447 0.858 1.00 58.94 766 LYS A O 1
ATOM 5995 N N . GLY A 1 767 ? 3.820 29.091 -0.500 1.00 53.06 767 GLY A N 1
ATOM 5996 C CA . GLY A 1 767 ? 5.074 29.270 -1.239 1.00 53.06 767 GLY A CA 1
ATOM 5997 C C . GLY A 1 767 ? 5.504 28.033 -2.039 1.00 53.06 767 GLY A C 1
ATOM 5998 O O . GLY A 1 767 ? 4.689 27.406 -2.710 1.00 53.06 767 GLY A O 1
ATOM 5999 N N . ASP A 1 768 ? 6.791 27.701 -1.969 1.00 45.16 768 ASP A N 1
ATOM 6000 C CA . ASP A 1 768 ? 7.480 26.627 -2.700 1.00 45.16 768 ASP A CA 1
ATOM 6001 C C . ASP A 1 768 ? 7.601 25.300 -1.919 1.00 45.16 768 ASP A C 1
ATOM 6003 O O . ASP A 1 768 ? 8.269 24.368 -2.368 1.00 45.16 768 ASP A O 1
ATOM 6007 N N . SER A 1 769 ? 6.949 25.186 -0.757 1.00 49.03 769 SER A N 1
ATOM 6008 C CA . SER A 1 769 ? 7.048 24.004 0.108 1.00 49.03 769 SER A CA 1
ATOM 6009 C C . SER A 1 769 ? 6.414 22.739 -0.497 1.00 49.03 769 SER A C 1
ATOM 6011 O O . SER A 1 769 ? 5.325 22.770 -1.070 1.00 49.03 769 SER A O 1
ATOM 6013 N N . SER A 1 770 ? 7.071 21.587 -0.313 1.00 50.53 770 SER A N 1
ATOM 6014 C CA . SER A 1 770 ? 6.580 20.261 -0.734 1.00 50.53 770 SER A CA 1
ATOM 6015 C C . SER A 1 770 ? 5.558 19.640 0.229 1.00 50.53 770 SER A C 1
ATOM 6017 O O . SER A 1 770 ? 4.976 18.605 -0.074 1.00 50.53 770 SER A O 1
ATOM 6019 N N . MET A 1 771 ? 5.298 20.249 1.387 1.00 57.91 771 MET A N 1
ATOM 6020 C CA . MET A 1 771 ? 4.309 19.767 2.355 1.00 57.91 771 MET A CA 1
ATOM 6021 C C . MET A 1 771 ? 3.327 20.894 2.681 1.00 57.91 771 MET A C 1
ATOM 6023 O O . MET A 1 771 ? 3.771 21.973 3.077 1.00 57.91 771 MET A O 1
ATOM 6027 N N . PRO A 1 772 ? 2.006 20.686 2.529 1.00 66.69 772 PRO A N 1
ATOM 6028 C CA . PRO A 1 772 ? 1.044 21.750 2.763 1.00 66.69 772 PRO A CA 1
ATOM 6029 C C . PRO A 1 772 ? 0.962 22.083 4.259 1.00 66.69 772 PRO A C 1
ATOM 6031 O O . PRO A 1 772 ? 0.976 21.203 5.123 1.00 66.69 772 PRO A O 1
ATOM 6034 N N . GLY A 1 773 ? 0.869 23.376 4.564 1.00 69.12 773 GLY A N 1
ATOM 6035 C CA . GLY A 1 773 ? 0.578 23.869 5.906 1.00 69.12 773 GLY A CA 1
ATOM 6036 C C . GLY A 1 773 ? -0.924 23.873 6.178 1.00 69.12 773 GLY A C 1
ATOM 6037 O O . GLY A 1 773 ? -1.731 23.559 5.307 1.00 69.12 773 GLY A O 1
ATOM 6038 N N . PHE A 1 774 ? -1.330 24.258 7.387 1.00 77.50 774 PHE A N 1
ATOM 6039 C CA . PHE A 1 774 ? -2.751 24.459 7.667 1.00 77.50 774 PHE A CA 1
ATOM 6040 C C . PHE A 1 774 ? -3.267 25.742 7.012 1.00 77.50 774 PHE A C 1
ATOM 6042 O O . PHE A 1 774 ? -2.615 26.794 7.079 1.00 77.50 774 PHE A O 1
ATOM 6049 N N . SER A 1 775 ? -4.449 25.644 6.405 1.00 82.56 775 SER A N 1
ATOM 6050 C CA . SER A 1 775 ? -5.134 26.789 5.815 1.00 82.56 775 SER A CA 1
ATOM 6051 C C . SER A 1 775 ? -5.601 27.752 6.902 1.00 82.56 775 SER A C 1
ATOM 6053 O O . SER A 1 775 ? -6.096 27.337 7.953 1.00 82.56 775 SER A O 1
ATOM 6055 N N . SER A 1 776 ? -5.468 29.052 6.639 1.00 82.81 776 SER A N 1
ATOM 6056 C CA . SER A 1 776 ? -6.057 30.104 7.476 1.00 82.81 776 SER A CA 1
ATOM 6057 C C . SER A 1 776 ? -7.569 30.241 7.273 1.00 82.81 776 SER A C 1
ATOM 6059 O O . SER A 1 776 ? -8.232 30.864 8.098 1.00 82.81 776 SER A O 1
ATOM 6061 N N . SER A 1 777 ? -8.114 29.659 6.201 1.00 86.75 777 SER A N 1
ATOM 6062 C CA . SER A 1 777 ? -9.528 29.749 5.823 1.00 86.75 777 SER A CA 1
ATOM 6063 C C . SER A 1 777 ? -10.105 28.359 5.527 1.00 86.75 777 SER A C 1
ATOM 6065 O O . SER A 1 777 ? -10.464 28.077 4.382 1.00 86.75 777 SER A O 1
ATOM 6067 N N . PRO A 1 778 ? -10.179 27.461 6.529 1.00 89.25 778 PRO A N 1
ATOM 6068 C CA . PRO A 1 778 ? -10.619 26.093 6.306 1.00 89.25 778 PRO A CA 1
ATOM 6069 C C . PRO A 1 778 ? -12.090 26.026 5.878 1.00 89.25 778 PRO A C 1
ATOM 6071 O O . PRO A 1 778 ? -12.960 26.727 6.414 1.00 89.25 778 PRO A O 1
ATOM 6074 N N . LYS A 1 779 ? -12.362 25.138 4.921 1.00 92.31 779 LYS A N 1
ATOM 6075 C CA . LYS A 1 779 ? -13.687 24.919 4.332 1.00 92.31 779 LYS A CA 1
ATOM 6076 C C . LYS A 1 779 ? -14.089 23.453 4.453 1.00 92.31 779 LYS A C 1
ATOM 6078 O O . LYS A 1 779 ? -13.245 22.563 4.497 1.00 92.31 779 LYS A O 1
ATOM 6083 N N . LEU A 1 780 ? -15.389 23.208 4.482 1.00 94.25 780 LEU A N 1
ATOM 6084 C CA . LEU A 1 780 ? -15.986 21.891 4.375 1.00 94.25 780 LEU A CA 1
ATOM 6085 C C . LEU A 1 780 ? -16.694 21.790 3.024 1.00 94.25 780 LEU A C 1
ATOM 6087 O O . LEU A 1 780 ? -17.567 22.603 2.723 1.00 94.25 780 LEU A O 1
ATOM 6091 N N . VAL A 1 781 ? -16.313 20.803 2.220 1.00 94.50 781 VAL A N 1
ATOM 6092 C CA . VAL A 1 781 ? -16.937 20.528 0.923 1.00 94.50 781 VAL A CA 1
ATOM 6093 C C . VAL A 1 781 ? -17.751 19.250 1.043 1.00 94.50 781 VAL A C 1
ATOM 6095 O O . VAL A 1 781 ? -17.250 18.235 1.525 1.00 94.50 781 VAL A O 1
ATOM 6098 N N . ILE A 1 782 ? -19.018 19.306 0.645 1.00 95.38 782 ILE A N 1
ATOM 6099 C CA . ILE A 1 782 ? -19.975 18.209 0.771 1.00 95.38 782 ILE A CA 1
ATOM 6100 C C . ILE A 1 782 ? -20.586 17.943 -0.599 1.00 95.38 782 ILE A C 1
ATOM 6102 O O . ILE A 1 782 ? -21.093 18.854 -1.253 1.00 95.38 782 ILE A O 1
ATOM 6106 N N . TRP A 1 783 ? -20.607 16.677 -1.001 1.00 95.88 783 TRP A N 1
ATOM 6107 C CA . TRP A 1 783 ? -21.289 16.218 -2.205 1.00 95.88 783 TRP A CA 1
ATOM 6108 C C . TRP A 1 783 ? -22.439 15.292 -1.823 1.00 95.88 783 TRP A C 1
ATOM 6110 O O . TRP A 1 783 ? -22.277 14.374 -1.017 1.00 95.88 783 TRP A O 1
ATOM 6120 N N . GLY A 1 784 ? -23.612 15.535 -2.399 1.00 94.81 784 GLY A N 1
ATOM 6121 C CA . GLY A 1 784 ? -24.716 14.581 -2.445 1.00 94.81 784 GLY A CA 1
ATOM 6122 C C . GLY A 1 784 ? -24.755 13.859 -3.790 1.00 94.81 784 GLY A C 1
ATOM 6123 O O . GLY A 1 784 ? -23.898 14.064 -4.645 1.00 94.81 784 GLY A O 1
ATOM 6124 N N . SER A 1 785 ? -25.796 13.061 -4.021 1.00 91.69 785 SER A N 1
ATOM 6125 C CA . SER A 1 785 ? -25.949 12.304 -5.272 1.00 91.69 785 SER A CA 1
ATOM 6126 C C . SER A 1 785 ? -25.951 13.175 -6.533 1.00 91.69 785 SER A C 1
ATOM 6128 O O . SER A 1 785 ? -25.538 12.696 -7.583 1.00 91.69 785 SER A O 1
ATOM 6130 N N . LYS A 1 786 ? -26.407 14.435 -6.436 1.00 92.00 786 LYS A N 1
ATOM 6131 C CA . LYS A 1 786 ? -26.402 15.444 -7.518 1.00 92.00 786 LYS A CA 1
ATOM 6132 C C . LYS A 1 786 ? -26.059 16.866 -7.055 1.00 92.00 786 LYS A C 1
ATOM 6134 O O . LYS A 1 786 ? -25.999 17.777 -7.876 1.00 92.00 786 LYS A O 1
ATOM 6139 N N . SER A 1 787 ? -25.876 17.081 -5.755 1.00 91.00 787 SER A N 1
ATOM 6140 C CA . SER A 1 787 ? -25.634 18.400 -5.165 1.00 91.00 787 SER A CA 1
ATOM 6141 C C . SER A 1 787 ? -24.189 18.549 -4.705 1.00 91.00 787 SER A C 1
ATOM 6143 O O . SER A 1 787 ? -23.517 17.565 -4.398 1.00 91.00 787 SER A O 1
ATOM 6145 N N . ARG A 1 788 ? -23.737 19.798 -4.618 1.00 92.25 788 ARG A N 1
ATOM 6146 C CA . ARG A 1 788 ? -22.447 20.173 -4.050 1.00 92.25 788 ARG A CA 1
ATOM 6147 C C . ARG A 1 788 ? -22.608 21.431 -3.211 1.00 92.25 788 ARG A C 1
ATOM 6149 O O . ARG A 1 788 ? -23.225 22.390 -3.666 1.00 92.25 788 ARG A O 1
ATOM 6156 N N . GLU A 1 789 ? -22.021 21.424 -2.025 1.00 92.69 789 GLU A N 1
ATOM 6157 C CA . GLU A 1 789 ? -22.063 22.517 -1.060 1.00 92.69 789 GLU A CA 1
ATOM 6158 C C . GLU A 1 789 ? -20.652 22.799 -0.526 1.00 92.69 789 GLU A C 1
ATOM 6160 O O . GLU A 1 789 ? -19.878 21.873 -0.278 1.00 92.69 789 GLU A O 1
ATOM 6165 N N . VAL A 1 790 ? -20.312 24.079 -0.363 1.00 93.12 790 VAL A N 1
ATOM 6166 C CA . VAL A 1 790 ? -19.051 24.535 0.239 1.00 93.12 790 VAL A CA 1
ATOM 6167 C C . VAL A 1 790 ? -19.402 25.452 1.400 1.00 93.12 790 VAL A C 1
ATOM 6169 O O . VAL A 1 790 ? -20.049 26.477 1.206 1.00 93.12 790 VAL A O 1
ATOM 6172 N N . LEU A 1 791 ? -18.970 25.084 2.601 1.00 94.25 791 LEU A N 1
ATOM 6173 C CA . LEU A 1 791 ? -19.219 25.826 3.832 1.00 94.25 791 LEU A CA 1
ATOM 6174 C C . LEU A 1 791 ? -17.892 26.268 4.440 1.00 94.25 791 LEU A C 1
ATOM 6176 O O . LEU A 1 791 ? -16.963 25.471 4.562 1.00 94.25 791 LEU A O 1
ATOM 6180 N N . SER A 1 792 ? -17.793 27.512 4.900 1.00 93.19 792 SER A N 1
ATOM 6181 C CA . SER A 1 792 ? -16.721 27.871 5.837 1.00 93.19 792 SER A CA 1
ATOM 6182 C C . SER A 1 792 ? -16.849 27.055 7.129 1.00 93.19 792 SER A C 1
ATOM 6184 O O . SER A 1 792 ? -17.941 26.620 7.507 1.00 93.19 792 SER A O 1
ATOM 6186 N N . HIS A 1 793 ? -15.754 26.891 7.876 1.00 91.75 793 HIS A N 1
ATOM 6187 C CA . HIS A 1 793 ? -15.808 26.253 9.202 1.00 91.75 793 HIS A CA 1
ATOM 6188 C C . HIS A 1 793 ? -16.761 26.934 10.195 1.00 91.75 793 HIS A C 1
ATOM 6190 O O . HIS A 1 793 ? -17.212 26.286 11.138 1.00 91.75 793 HIS A O 1
ATOM 6196 N N . VAL A 1 794 ? -17.068 28.219 10.002 1.00 92.94 794 VAL A N 1
ATOM 6197 C CA . VAL A 1 794 ? -18.062 28.937 10.812 1.00 92.94 794 VAL A CA 1
ATOM 6198 C C . VAL A 1 794 ? -19.474 28.496 10.429 1.00 92.94 794 VAL A C 1
ATOM 6200 O O . VAL A 1 794 ? -20.262 28.163 11.305 1.00 92.94 794 VAL A O 1
ATOM 6203 N N . GLN A 1 795 ? -19.776 28.422 9.130 1.00 94.25 795 GLN A N 1
ATOM 6204 C CA . GLN A 1 795 ? -21.092 27.999 8.635 1.00 94.25 795 GLN A CA 1
ATOM 6205 C C . GLN A 1 795 ? -21.383 26.518 8.903 1.00 94.25 795 GLN A C 1
ATOM 6207 O O . GLN A 1 795 ? -22.525 26.155 9.157 1.00 94.25 795 GLN A O 1
ATOM 6212 N N . ALA A 1 796 ? -20.364 25.659 8.858 1.00 91.88 796 ALA A N 1
ATOM 6213 C CA . ALA A 1 796 ? -20.530 24.228 9.100 1.00 91.88 796 ALA A CA 1
ATOM 6214 C C . ALA A 1 796 ? -20.718 23.865 10.589 1.00 91.88 796 ALA A C 1
ATOM 6216 O O . ALA A 1 796 ? -21.145 22.744 10.882 1.00 91.88 796 ALA A O 1
ATOM 6217 N N . TYR A 1 797 ? -20.426 24.781 11.524 1.00 92.06 797 TYR A N 1
ATOM 6218 C CA . TYR A 1 797 ? -20.549 24.536 12.965 1.00 92.06 797 TYR A CA 1
ATOM 6219 C C . TYR A 1 797 ? -21.975 24.118 13.343 1.00 92.06 797 TYR A C 1
ATOM 6221 O O . TYR A 1 797 ? -22.937 24.828 13.060 1.00 92.06 797 TYR A O 1
ATOM 6229 N N . GLY A 1 798 ? -22.111 22.968 14.011 1.00 88.31 798 GLY A N 1
ATOM 6230 C CA . GLY A 1 798 ? -23.403 22.486 14.517 1.00 88.31 798 GLY A CA 1
ATOM 6231 C C . GLY A 1 798 ? -24.360 21.947 13.447 1.00 88.31 798 GLY A C 1
ATOM 6232 O O . GLY A 1 798 ? -25.483 21.557 13.768 1.00 88.31 798 GLY A O 1
ATOM 6233 N N . THR A 1 799 ? -23.936 21.885 12.182 1.00 93.12 799 THR A N 1
ATOM 6234 C CA . THR A 1 799 ? -24.712 21.232 11.120 1.00 93.12 799 THR A CA 1
ATOM 6235 C C . THR A 1 799 ? -24.706 19.708 11.289 1.00 93.12 799 THR A C 1
ATOM 6237 O O . THR A 1 799 ? -23.817 19.130 11.915 1.00 93.12 799 THR A O 1
ATOM 6240 N N . LYS A 1 800 ? -25.666 19.013 10.662 1.00 93.88 800 LYS A N 1
ATOM 6241 C CA . LYS A 1 800 ? -25.716 17.537 10.660 1.00 93.88 800 LYS A CA 1
ATOM 6242 C C . LYS A 1 800 ? -24.508 16.881 9.981 1.00 93.88 800 LYS A C 1
ATOM 6244 O O . LYS A 1 800 ? -24.335 15.678 10.112 1.00 93.88 800 LYS A O 1
ATOM 6249 N N . ARG A 1 801 ? -23.676 17.636 9.261 1.00 92.06 801 ARG A N 1
ATOM 6250 C CA . ARG A 1 801 ? -22.452 17.150 8.609 1.00 92.06 801 ARG A CA 1
ATOM 6251 C C . ARG A 1 801 ? -21.223 17.918 9.088 1.00 92.06 801 ARG A C 1
ATOM 6253 O O . ARG A 1 801 ? -20.300 18.136 8.317 1.00 92.06 801 ARG A O 1
ATOM 6260 N N . ASP A 1 802 ? -21.196 18.325 10.355 1.00 94.75 802 ASP A N 1
ATOM 6261 C CA . ASP A 1 802 ? -20.050 18.996 10.974 1.00 94.75 802 ASP A CA 1
ATOM 6262 C C . ASP A 1 802 ? -18.829 18.056 11.143 1.00 94.75 802 ASP A C 1
ATOM 6264 O O . ASP A 1 802 ? -18.531 17.575 12.239 1.00 94.75 802 ASP A O 1
ATOM 6268 N N . TYR A 1 803 ? -18.119 17.803 10.039 1.00 95.31 803 TYR A N 1
ATOM 6269 C CA . TYR A 1 803 ? -16.863 17.041 9.967 1.00 95.31 803 TYR A CA 1
ATOM 6270 C C . TYR A 1 803 ? -15.617 17.930 10.114 1.00 95.31 803 TYR A C 1
ATOM 6272 O O . TYR A 1 803 ? -14.548 17.611 9.591 1.00 95.31 803 TYR A O 1
ATOM 6280 N N . ARG A 1 804 ? -15.711 19.078 10.793 1.00 93.00 804 ARG A N 1
ATOM 6281 C CA . ARG A 1 804 ? -14.608 20.057 10.854 1.00 93.00 804 ARG A CA 1
ATOM 6282 C C . ARG A 1 804 ? -13.371 19.562 11.607 1.00 93.00 804 ARG A C 1
ATOM 6284 O O . ARG A 1 804 ? -12.283 20.118 11.423 1.00 93.00 804 ARG A O 1
ATOM 6291 N N . GLU A 1 805 ? -13.501 18.515 12.419 1.00 92.75 805 GLU A N 1
ATOM 6292 C CA . GLU A 1 805 ? -12.385 17.848 13.092 1.00 92.75 805 GLU A CA 1
ATOM 6293 C C . GLU A 1 805 ? -11.797 16.681 12.282 1.00 92.75 805 GLU A C 1
ATOM 6295 O O . GLU A 1 805 ? -10.853 16.056 12.759 1.00 92.75 805 GLU A O 1
ATOM 6300 N N . LEU A 1 806 ? -12.334 16.362 11.093 1.00 94.50 806 LEU A N 1
ATOM 6301 C CA . LEU A 1 806 ? -11.807 15.314 10.211 1.00 94.50 806 LEU A CA 1
ATOM 6302 C C . LEU A 1 806 ? -10.426 15.713 9.673 1.00 94.50 806 LEU A C 1
ATOM 6304 O O . LEU A 1 806 ? -10.230 16.816 9.172 1.00 94.50 806 LEU A O 1
ATOM 6308 N N . LEU A 1 807 ? -9.465 14.810 9.779 1.00 92.38 807 LEU A N 1
ATOM 6309 C CA . LEU A 1 807 ? -8.076 14.971 9.360 1.00 92.38 807 LEU A CA 1
ATOM 6310 C C . LEU A 1 807 ? -7.751 13.906 8.303 1.00 92.38 807 LEU A C 1
ATOM 6312 O O . LEU A 1 807 ? -8.673 13.319 7.733 1.00 92.38 807 LEU A O 1
ATOM 6316 N N . LEU A 1 808 ? -6.463 13.650 8.034 1.00 91.81 808 LEU A N 1
ATOM 6317 C CA . LEU A 1 808 ? -6.043 12.628 7.072 1.00 91.81 808 LEU A CA 1
ATOM 6318 C C . LEU A 1 808 ? -6.709 11.300 7.422 1.00 91.81 808 LEU A C 1
ATOM 6320 O O . LEU A 1 808 ? -6.502 10.753 8.507 1.00 91.81 808 LEU A O 1
ATOM 6324 N N . SER A 1 809 ? -7.559 10.829 6.517 1.00 94.25 809 SER A N 1
ATOM 6325 C CA . SER A 1 809 ? -8.605 9.832 6.766 1.00 94.25 809 SER A CA 1
ATOM 6326 C C . SER A 1 809 ? -8.043 8.404 6.826 1.00 94.25 809 SER A C 1
ATOM 6328 O O . SER A 1 809 ? -8.346 7.542 6.009 1.00 94.25 809 SER A O 1
ATOM 6330 N N . THR A 1 810 ? -7.164 8.147 7.793 1.00 92.50 810 THR A N 1
ATOM 6331 C CA . THR A 1 810 ? -6.449 6.872 7.968 1.00 92.50 810 THR A CA 1
ATOM 6332 C C . THR A 1 810 ? -7.197 5.871 8.854 1.00 92.50 810 THR A C 1
ATOM 6334 O O . THR A 1 810 ? -6.909 4.674 8.816 1.00 92.50 810 THR A O 1
ATOM 6337 N N . SER A 1 811 ? -8.190 6.329 9.625 1.00 94.62 811 SER A N 1
ATOM 6338 C CA . SER A 1 811 ? -8.995 5.472 10.502 1.00 94.62 811 SER A CA 1
ATOM 6339 C C . SER A 1 811 ? -9.969 4.628 9.683 1.00 94.62 811 SER A C 1
ATOM 6341 O O . SER A 1 811 ? -10.920 5.143 9.105 1.00 94.62 811 SER A O 1
ATOM 6343 N N . THR A 1 812 ? -9.747 3.312 9.624 1.00 93.69 812 THR A N 1
ATOM 6344 C CA . THR A 1 812 ? -10.649 2.402 8.896 1.00 93.69 812 THR A CA 1
ATOM 6345 C C . THR A 1 812 ? -12.031 2.365 9.567 1.00 93.69 812 THR A C 1
ATOM 6347 O O . THR A 1 812 ? -12.097 2.035 10.759 1.00 93.69 812 THR A O 1
ATOM 6350 N N . PRO A 1 813 ? -13.130 2.648 8.842 1.00 94.12 813 PRO A N 1
ATOM 6351 C CA . PRO A 1 813 ? -14.460 2.700 9.433 1.00 94.12 813 PRO A CA 1
ATOM 6352 C C . PRO A 1 813 ? -14.997 1.303 9.766 1.00 94.12 813 PRO A C 1
ATOM 6354 O O . PRO A 1 813 ? -14.732 0.325 9.062 1.00 94.12 813 PRO A O 1
ATOM 6357 N N . VAL A 1 814 ? -15.806 1.227 10.821 1.00 92.50 814 VAL A N 1
ATOM 6358 C CA . VAL A 1 814 ? -16.629 0.057 11.160 1.00 92.50 814 VAL A CA 1
ATOM 6359 C C . VAL A 1 814 ? -18.070 0.356 10.765 1.00 92.50 814 VAL A C 1
ATOM 6361 O O . VAL A 1 814 ? -18.594 1.400 11.137 1.00 92.50 814 VAL A O 1
ATOM 6364 N N . VAL A 1 815 ? -18.720 -0.544 10.028 1.00 92.69 815 VAL A N 1
ATOM 6365 C CA . VAL A 1 815 ? -20.129 -0.385 9.635 1.00 92.69 815 VAL A CA 1
ATOM 6366 C C . VAL A 1 815 ? -21.000 -1.319 10.458 1.00 92.69 815 VAL A C 1
ATOM 6368 O O . VAL A 1 815 ? -20.692 -2.501 10.600 1.00 92.69 815 VAL A O 1
ATOM 6371 N N . GLY A 1 816 ? -22.117 -0.804 10.950 1.00 92.75 816 GLY A N 1
ATOM 6372 C CA . GLY A 1 816 ? -23.075 -1.554 11.746 1.00 92.75 816 GLY A CA 1
ATOM 6373 C C . GLY A 1 816 ? -24.445 -0.905 11.731 1.00 92.75 816 GLY A C 1
ATOM 6374 O O . GLY A 1 816 ? -24.791 -0.218 10.775 1.00 92.75 816 GLY A O 1
ATOM 6375 N N . THR A 1 817 ? -25.224 -1.139 12.778 1.00 93.25 817 THR A N 1
ATOM 6376 C CA . THR A 1 817 ? -26.519 -0.505 13.003 1.00 93.25 817 THR A CA 1
ATOM 6377 C C . THR A 1 817 ? -26.494 0.325 14.277 1.00 93.25 817 THR A C 1
ATOM 6379 O O . THR A 1 817 ? -25.759 0.007 15.206 1.00 93.25 817 THR A O 1
ATOM 6382 N N . TYR A 1 818 ? -27.281 1.392 14.326 1.00 93.81 818 TYR A N 1
ATOM 6383 C CA . TYR A 1 818 ? -27.557 2.131 15.552 1.00 93.81 818 TYR A CA 1
ATOM 6384 C C . TYR A 1 818 ? -29.000 2.619 15.520 1.00 93.81 818 TYR A C 1
ATOM 6386 O O . TYR A 1 818 ? -29.407 3.272 14.556 1.00 93.81 818 TYR A O 1
ATOM 6394 N N . LEU A 1 819 ? -29.790 2.263 16.538 1.00 90.50 819 LEU A N 1
ATOM 6395 C CA . LEU A 1 819 ? -31.226 2.583 16.614 1.00 90.50 819 LEU A CA 1
ATOM 6396 C C . LEU A 1 819 ? -32.002 2.176 15.345 1.00 90.50 819 LEU A C 1
ATOM 6398 O O . LEU A 1 819 ? -32.936 2.845 14.911 1.00 90.50 819 LEU A O 1
ATOM 6402 N N . GLY A 1 820 ? -31.608 1.050 14.744 1.00 88.94 820 GLY A N 1
ATOM 6403 C CA . GLY A 1 820 ? -32.254 0.486 13.559 1.00 88.94 820 GLY A CA 1
ATOM 6404 C C . GLY A 1 820 ? -31.798 1.055 12.211 1.00 88.94 820 GLY A C 1
ATOM 6405 O O . GLY A 1 820 ? -32.227 0.507 11.194 1.00 88.94 820 GLY A O 1
ATOM 6406 N N . GLU A 1 821 ? -30.922 2.065 12.187 1.00 93.31 821 GLU A N 1
ATOM 6407 C CA . GLU A 1 821 ? -30.313 2.620 10.969 1.00 93.31 821 GLU A CA 1
ATOM 6408 C C . GLU A 1 821 ? -28.922 2.024 10.704 1.00 93.31 821 GLU A C 1
ATOM 6410 O O . GLU A 1 821 ? -28.180 1.770 11.649 1.00 93.31 821 GLU A O 1
ATOM 6415 N N . ASP A 1 822 ? -28.534 1.833 9.438 1.00 95.81 822 ASP A N 1
ATOM 6416 C CA . ASP A 1 822 ? -27.154 1.473 9.080 1.00 95.81 822 ASP A CA 1
ATOM 6417 C C . ASP A 1 822 ? -26.221 2.694 9.227 1.00 95.81 822 ASP A C 1
ATOM 6419 O O . ASP A 1 822 ? -26.459 3.764 8.655 1.00 95.81 822 ASP A O 1
ATOM 6423 N N . VAL A 1 823 ? -25.136 2.526 9.982 1.00 96.25 823 VAL A N 1
ATOM 6424 C CA . VAL A 1 823 ? -24.203 3.595 10.373 1.00 96.25 823 VAL A CA 1
ATOM 6425 C C . VAL A 1 823 ? -22.747 3.187 10.172 1.00 96.25 823 VAL A C 1
ATOM 6427 O O . VAL A 1 823 ? -22.413 2.001 10.178 1.00 96.25 823 VAL A O 1
ATOM 6430 N N . LEU A 1 824 ? -21.874 4.183 10.038 1.00 96.12 824 LEU A N 1
ATOM 6431 C CA . LEU A 1 824 ? -20.421 4.041 10.075 1.00 96.12 824 LEU A CA 1
ATOM 6432 C C . LEU A 1 824 ? -19.851 4.698 11.341 1.00 96.12 824 LEU A C 1
ATOM 6434 O O . LEU A 1 824 ? -20.302 5.769 11.747 1.00 96.12 824 LEU A O 1
ATOM 6438 N N . LEU A 1 825 ? -18.847 4.058 11.938 1.00 97.12 825 LEU A N 1
ATOM 6439 C CA . LEU A 1 825 ? -18.084 4.522 13.094 1.00 97.12 825 LEU A CA 1
ATOM 6440 C C . LEU A 1 825 ? -16.618 4.714 12.690 1.00 97.12 825 LEU A C 1
ATOM 6442 O O . LEU A 1 825 ? -15.988 3.769 12.209 1.00 97.12 825 LEU A O 1
ATOM 6446 N N . MET A 1 826 ? -16.061 5.909 12.897 1.00 96.88 826 MET A N 1
ATOM 6447 C CA . MET A 1 826 ? -14.715 6.247 12.420 1.00 96.88 826 MET A CA 1
ATOM 6448 C C . MET A 1 826 ? -14.025 7.290 13.307 1.00 96.88 826 MET A C 1
ATOM 6450 O O . MET A 1 826 ? -14.653 8.256 13.736 1.00 96.88 826 MET A O 1
ATOM 6454 N N . GLY A 1 827 ? -12.726 7.117 13.560 1.00 96.94 827 GLY A N 1
ATOM 6455 C CA . GLY A 1 827 ? -11.896 8.147 14.187 1.00 96.94 827 GLY A CA 1
ATOM 6456 C C . GLY A 1 827 ? -11.618 9.314 13.240 1.00 96.94 827 GLY A C 1
ATOM 6457 O O . GLY A 1 827 ? -11.773 9.203 12.025 1.00 96.94 827 GLY A O 1
ATOM 6458 N N . ASN A 1 828 ? -11.196 10.453 13.780 1.00 95.19 828 ASN A N 1
ATOM 6459 C CA . ASN A 1 828 ? -10.972 11.647 12.974 1.00 95.19 828 ASN A CA 1
ATOM 6460 C C . ASN A 1 828 ? -9.660 11.664 12.176 1.00 95.19 828 ASN A C 1
ATOM 6462 O O . ASN A 1 828 ? -9.485 12.575 11.378 1.00 95.19 828 ASN A O 1
ATOM 6466 N N . GLY A 1 829 ? -8.776 10.675 12.325 1.00 93.44 829 GLY A N 1
ATOM 6467 C CA . GLY A 1 829 ? -7.608 10.506 11.457 1.00 93.44 829 GLY A CA 1
ATOM 6468 C C . GLY A 1 829 ? -6.344 11.240 11.919 1.00 93.44 829 GLY A C 1
ATOM 6469 O O . GLY A 1 829 ? -6.270 11.752 13.034 1.00 93.44 829 GLY A O 1
ATOM 6470 N N . TYR A 1 830 ? -5.308 11.255 11.077 1.00 91.44 830 TYR A N 1
ATOM 6471 C CA . TYR A 1 830 ? -3.969 11.743 11.434 1.00 91.44 830 TYR A CA 1
ATOM 6472 C C . TYR A 1 830 ? -3.801 13.257 11.178 1.00 91.44 830 TYR A C 1
ATOM 6474 O O . TYR A 1 830 ? -4.095 13.724 10.077 1.00 91.44 830 TYR A O 1
ATOM 6482 N N . PRO A 1 831 ? -3.306 14.048 12.153 1.00 86.06 831 PRO A N 1
ATOM 6483 C CA . PRO A 1 831 ? -3.169 15.503 12.024 1.00 86.06 831 PRO A CA 1
ATOM 6484 C C . PRO A 1 831 ? -2.004 15.968 11.140 1.00 86.06 831 PRO A C 1
ATOM 6486 O O . PRO A 1 831 ? -1.920 17.159 10.852 1.00 86.06 831 PRO A O 1
ATOM 6489 N N . GLY A 1 832 ? -1.116 15.072 10.705 1.00 76.62 832 GLY A N 1
ATOM 6490 C CA . GLY A 1 832 ? 0.107 15.440 9.993 1.00 76.62 832 GLY A CA 1
ATOM 6491 C C . GLY A 1 832 ? 1.308 15.675 10.931 1.00 76.62 832 GLY A C 1
ATOM 6492 O O . GLY A 1 832 ? 1.135 15.863 12.138 1.00 76.62 832 GLY A O 1
ATOM 6493 N N . PRO A 1 833 ? 2.537 15.694 10.384 1.00 57.53 833 PRO A N 1
ATOM 6494 C CA . PRO A 1 833 ? 3.783 15.760 11.158 1.00 57.53 833 PRO A CA 1
ATOM 6495 C C . PRO A 1 833 ? 4.054 17.128 11.807 1.00 57.53 833 PRO A C 1
ATOM 6497 O O . PRO A 1 833 ? 4.909 17.235 12.680 1.00 57.53 833 PRO A O 1
ATOM 6500 N N . SER A 1 834 ? 3.319 18.178 11.427 1.00 55.22 834 SER A N 1
ATOM 6501 C CA . SER A 1 834 ? 3.476 19.546 11.944 1.00 55.22 834 SER A CA 1
ATOM 6502 C C . SER A 1 834 ? 2.915 19.761 13.362 1.00 55.22 834 SER A C 1
ATOM 6504 O O . SER A 1 834 ? 2.844 20.896 13.828 1.00 55.22 834 SER A O 1
ATOM 6506 N N . GLY A 1 835 ? 2.555 18.685 14.076 1.00 52.44 835 GLY A N 1
ATOM 6507 C CA . GLY A 1 835 ? 2.371 18.711 15.532 1.00 52.44 835 GLY A CA 1
ATOM 6508 C C . GLY A 1 835 ? 1.141 19.475 16.026 1.00 52.44 835 GLY A C 1
ATOM 6509 O O . GLY A 1 835 ? 1.153 20.018 17.130 1.00 52.44 835 GLY A O 1
ATOM 6510 N N . MET A 1 836 ? 0.061 19.536 15.243 1.00 56.94 836 MET A N 1
ATOM 6511 C CA . MET A 1 836 ? -1.159 20.207 15.691 1.00 56.94 836 MET A CA 1
ATOM 6512 C C . MET A 1 836 ? -1.877 19.404 16.789 1.00 56.94 836 MET A C 1
ATOM 6514 O O . MET A 1 836 ? -2.285 18.263 16.585 1.00 56.94 836 MET A O 1
ATOM 6518 N N . SER A 1 837 ? -2.135 20.045 17.933 1.00 55.69 837 SER A N 1
ATOM 6519 C CA . SER A 1 837 ? -3.071 19.547 18.949 1.00 55.69 837 SER A CA 1
ATOM 6520 C C . SER A 1 837 ? -4.513 19.885 18.547 1.00 55.69 837 SER A C 1
ATOM 6522 O O . SER A 1 837 ? -5.118 20.798 19.109 1.00 55.69 837 SER A O 1
ATOM 6524 N N . LYS A 1 838 ? -5.081 19.164 17.572 1.00 66.81 838 LYS A N 1
ATOM 6525 C CA . LYS A 1 838 ? -6.541 19.148 17.374 1.00 66.81 838 LYS A CA 1
ATOM 6526 C C . LYS A 1 838 ? -7.181 18.234 18.413 1.00 66.81 838 LYS A C 1
ATOM 6528 O O . LYS A 1 838 ? -6.596 17.226 18.812 1.00 66.81 838 LYS A O 1
ATOM 6533 N N . GLN A 1 839 ? -8.379 18.608 18.851 1.00 85.19 839 GLN A N 1
ATOM 6534 C CA . GLN A 1 839 ? -9.202 17.744 19.683 1.00 85.19 839 GLN A CA 1
ATOM 6535 C C . GLN A 1 839 ? -9.505 16.455 18.912 1.00 85.19 839 GLN A C 1
ATOM 6537 O O . GLN A 1 839 ? -9.854 16.497 17.730 1.00 85.19 839 GLN A O 1
ATOM 6542 N N . GLY A 1 840 ? -9.335 15.311 19.567 1.00 92.31 840 GLY A N 1
ATOM 6543 C CA . GLY A 1 840 ? -9.754 14.032 19.018 1.00 92.31 840 GLY A CA 1
ATOM 6544 C C . GLY A 1 840 ? -11.257 13.990 18.817 1.00 92.31 840 GLY A C 1
ATOM 6545 O O . GLY A 1 840 ? -12.008 14.558 19.612 1.00 92.31 840 GLY A O 1
ATOM 6546 N N . ALA A 1 841 ? -11.698 13.274 17.789 1.00 95.50 841 ALA A N 1
ATOM 6547 C CA . ALA A 1 841 ? -13.111 13.002 17.583 1.00 95.50 841 ALA A CA 1
ATOM 6548 C C . ALA A 1 841 ? -13.329 11.585 17.048 1.00 95.50 841 ALA A C 1
ATOM 6550 O O . ALA A 1 841 ? -12.506 11.051 16.301 1.00 95.50 841 ALA A O 1
ATOM 6551 N N . VAL A 1 842 ? -14.465 10.998 17.417 1.00 97.81 842 VAL A N 1
ATOM 6552 C CA . VAL A 1 842 ? -15.014 9.800 16.777 1.00 97.81 842 VAL A CA 1
ATOM 6553 C C . VAL A 1 842 ? -16.399 10.142 16.246 1.00 97.81 842 VAL A C 1
ATOM 6555 O O . VAL A 1 842 ? -17.233 10.683 16.974 1.00 97.81 842 VAL A O 1
ATOM 6558 N N . TYR A 1 843 ? -16.636 9.835 14.977 1.00 97.56 843 TYR A N 1
ATOM 6559 C CA . TYR A 1 843 ? -17.892 10.083 14.285 1.00 97.56 843 TYR A CA 1
ATOM 6560 C C . TYR A 1 843 ? -18.714 8.803 14.217 1.00 97.56 843 TYR A C 1
ATOM 6562 O O . TYR A 1 843 ? -18.199 7.762 13.808 1.00 97.56 843 TYR A O 1
ATOM 6570 N N . LEU A 1 844 ? -19.990 8.905 14.580 1.00 97.69 844 LEU A N 1
ATOM 6571 C CA . LEU A 1 844 ? -21.018 7.922 14.270 1.00 97.69 844 LEU A CA 1
ATOM 6572 C C . LEU A 1 844 ? -21.999 8.570 13.296 1.00 97.69 844 LEU A C 1
ATOM 6574 O O . LEU A 1 844 ? -22.736 9.481 13.680 1.00 97.69 844 LEU A O 1
ATOM 6578 N N . SER A 1 845 ? -22.012 8.106 12.052 1.00 97.38 845 SER A N 1
ATOM 6579 C CA . SER A 1 845 ? -22.739 8.762 10.962 1.00 97.38 845 SER A CA 1
ATOM 6580 C C . SER A 1 845 ? -23.614 7.788 10.191 1.00 97.38 845 SER A C 1
ATOM 6582 O O . SER A 1 845 ? -23.295 6.609 10.076 1.00 97.38 845 SER A O 1
ATOM 6584 N N . SER A 1 846 ? -24.709 8.288 9.626 1.00 96.62 846 SER A N 1
ATOM 6585 C CA . SER A 1 846 ? -25.549 7.551 8.680 1.00 96.62 846 SER A CA 1
ATOM 6586 C C . SER A 1 846 ? -24.713 7.047 7.508 1.00 96.62 846 SER A C 1
ATOM 6588 O O . SER A 1 846 ? -24.015 7.823 6.853 1.00 96.62 846 SER A O 1
ATOM 6590 N N . LEU A 1 847 ? -24.826 5.755 7.204 1.00 96.31 847 LEU A N 1
ATOM 6591 C CA . LEU A 1 847 ? -24.120 5.146 6.080 1.00 96.31 847 LEU A CA 1
ATOM 6592 C C . LEU A 1 847 ? -24.603 5.705 4.729 1.00 96.31 847 LEU A C 1
ATOM 6594 O O . LEU A 1 847 ? -23.811 5.886 3.807 1.00 96.31 847 LEU A O 1
ATOM 6598 N N . PHE A 1 848 ? -25.896 6.019 4.615 1.00 95.50 848 PHE A N 1
ATOM 6599 C CA . PHE A 1 848 ? -26.522 6.436 3.356 1.00 95.50 848 PHE A CA 1
ATOM 6600 C C . PHE A 1 848 ? -26.487 7.939 3.097 1.00 95.50 848 PHE A C 1
ATOM 6602 O O . PHE A 1 848 ? -26.570 8.347 1.942 1.00 95.50 848 PHE A O 1
ATOM 6609 N N . THR A 1 849 ? -26.391 8.762 4.144 1.00 95.19 849 THR A N 1
ATOM 6610 C CA . THR A 1 849 ? -26.422 10.228 4.002 1.00 95.19 849 THR A CA 1
ATOM 6611 C C . THR A 1 849 ? -25.150 10.909 4.480 1.00 95.19 849 THR A C 1
ATOM 6613 O O . THR A 1 849 ? -24.930 12.063 4.136 1.00 95.19 849 THR A O 1
ATOM 6616 N N . GLY A 1 850 ? -24.318 10.242 5.281 1.00 95.81 850 GLY A N 1
ATOM 6617 C CA . GLY A 1 850 ? -23.164 10.868 5.918 1.00 95.81 850 GLY A CA 1
ATOM 6618 C C . GLY A 1 850 ? -23.539 11.827 7.050 1.00 95.81 850 GLY A C 1
ATOM 6619 O O . GLY A 1 850 ? -22.651 12.463 7.609 1.00 95.81 850 GLY A O 1
ATOM 6620 N N . ASP A 1 851 ? -24.818 11.934 7.423 1.00 96.94 851 ASP A N 1
ATOM 6621 C CA . ASP A 1 851 ? -25.239 12.779 8.541 1.00 96.94 851 ASP A CA 1
ATOM 6622 C C . ASP A 1 851 ? -24.751 12.186 9.865 1.00 96.94 851 ASP A C 1
ATOM 6624 O O . ASP A 1 851 ? -24.997 11.017 10.171 1.00 96.94 851 ASP A O 1
ATOM 6628 N N . ILE A 1 852 ? -24.081 13.008 10.659 1.00 96.50 852 ILE A N 1
ATOM 6629 C CA . ILE A 1 852 ? -23.555 12.672 11.974 1.00 96.50 852 ILE A CA 1
ATOM 6630 C C . ILE A 1 852 ? -24.733 12.476 12.929 1.00 96.50 852 ILE A C 1
ATOM 6632 O O . ILE A 1 852 ? -25.520 13.389 13.183 1.00 96.50 852 ILE A O 1
ATOM 6636 N N . LYS A 1 853 ? -24.843 11.262 13.465 1.00 95.25 853 LYS A N 1
ATOM 6637 C CA . LYS A 1 853 ? -25.792 10.896 14.521 1.00 95.25 853 LYS A CA 1
ATOM 6638 C C . LYS A 1 853 ? -25.239 11.252 15.888 1.00 95.25 853 LYS A C 1
ATOM 6640 O O . LYS A 1 853 ? -25.984 11.704 16.751 1.00 95.25 853 LYS A O 1
ATOM 6645 N N . ASN A 1 854 ? -23.937 11.046 16.076 1.00 94.56 854 ASN A N 1
ATOM 6646 C CA . ASN A 1 854 ? -23.236 11.449 17.281 1.00 94.56 854 ASN A CA 1
ATOM 6647 C C . ASN A 1 854 ? -21.756 11.737 16.988 1.00 94.56 854 ASN A C 1
ATOM 6649 O O . ASN A 1 854 ? -21.149 11.098 16.124 1.00 94.56 854 ASN A O 1
ATOM 6653 N N . LYS A 1 855 ? -21.181 12.691 17.722 1.00 94.94 855 LYS A N 1
ATOM 6654 C CA . LYS A 1 855 ? -19.763 13.059 17.668 1.00 94.94 855 LYS A CA 1
ATOM 6655 C C . LYS A 1 855 ? -19.198 12.982 19.081 1.00 94.94 855 LYS A C 1
ATOM 6657 O O . LYS A 1 855 ? -19.600 13.747 19.951 1.00 94.94 855 LYS A O 1
ATOM 6662 N N . PHE A 1 856 ? -18.268 12.061 19.305 1.00 96.94 856 PHE A N 1
ATOM 6663 C CA . PHE A 1 856 ? -17.661 11.838 20.616 1.00 96.94 856 PHE A CA 1
ATOM 6664 C C . PHE A 1 856 ? -16.351 12.605 20.700 1.00 96.94 856 PHE A C 1
ATOM 6666 O O . PHE A 1 856 ? -15.455 12.381 19.887 1.00 96.94 856 PHE A O 1
ATOM 6673 N N . THR A 1 857 ? -16.239 13.494 21.684 1.00 95.31 857 THR A N 1
ATOM 6674 C CA . THR A 1 857 ? -15.062 14.341 21.920 1.00 95.31 857 THR A CA 1
ATOM 6675 C C . THR A 1 857 ? -14.814 14.503 23.416 1.00 95.31 857 THR A C 1
ATOM 6677 O O . THR A 1 857 ? -15.767 14.557 24.189 1.00 95.31 857 THR A O 1
ATOM 6680 N N . HIS A 1 858 ? -13.555 14.652 23.823 1.00 94.69 858 HIS A N 1
ATOM 6681 C CA . HIS A 1 858 ? -13.159 14.987 25.196 1.00 94.69 858 HIS A CA 1
ATOM 6682 C C . HIS A 1 858 ? -11.982 15.975 25.159 1.00 94.69 858 HIS A C 1
ATOM 6684 O O . HIS A 1 858 ? -11.271 16.022 24.155 1.00 94.69 858 HIS A O 1
ATOM 6690 N N . SER A 1 859 ? -11.778 16.799 26.193 1.00 91.88 859 SER A N 1
ATOM 6691 C CA . SER A 1 859 ? -10.702 17.815 26.220 1.00 91.88 859 SER A CA 1
ATOM 6692 C C . SER A 1 859 ? -9.306 17.197 26.112 1.00 91.88 859 SER A C 1
ATOM 6694 O O . SER A 1 859 ? -8.443 17.701 25.397 1.00 91.88 859 SER A O 1
ATOM 6696 N N . ASP A 1 860 ? -9.117 16.070 26.795 1.00 91.81 860 ASP A N 1
ATOM 6697 C CA . ASP A 1 860 ? -7.827 15.374 26.867 1.00 91.81 860 ASP A CA 1
ATOM 6698 C C . ASP A 1 860 ? -7.593 14.433 25.679 1.00 91.81 860 ASP A C 1
ATOM 6700 O O . ASP A 1 860 ? -6.478 13.962 25.466 1.00 91.81 860 ASP A O 1
ATOM 6704 N N . MET A 1 861 ? -8.634 14.174 24.884 1.00 94.25 861 MET A N 1
ATOM 6705 C CA . MET A 1 861 ? -8.564 13.252 23.759 1.00 94.25 861 MET A CA 1
ATOM 6706 C C . MET A 1 861 ? -7.814 13.889 22.597 1.00 94.25 861 MET A C 1
ATOM 6708 O O . MET A 1 861 ? -8.160 14.979 22.127 1.00 94.25 861 MET A O 1
ATOM 6712 N N . LYS A 1 862 ? -6.786 13.192 22.116 1.00 93.25 862 LYS A N 1
ATOM 6713 C CA . LYS A 1 862 ? -6.047 13.562 20.901 1.00 93.25 862 LYS A CA 1
ATOM 6714 C C . LYS A 1 862 ? -6.601 12.816 19.693 1.00 93.25 862 LYS A C 1
ATOM 6716 O O . LYS A 1 862 ? -7.524 12.017 19.822 1.00 93.25 862 LYS A O 1
ATOM 6721 N N . SER A 1 863 ? -6.074 13.104 18.506 1.00 93.25 863 SER A N 1
ATOM 6722 C CA . SER A 1 863 ? -6.577 12.504 17.272 1.00 93.25 863 SER A CA 1
ATOM 6723 C C . SER A 1 863 ? -6.640 10.977 17.338 1.00 93.25 863 SER A C 1
ATOM 6725 O O . SER A 1 863 ? -5.724 10.321 17.843 1.00 93.25 863 SER A O 1
ATOM 6727 N N . VAL A 1 864 ? -7.732 10.429 16.808 1.00 95.56 864 VAL A N 1
ATOM 6728 C CA . VAL A 1 864 ? -8.019 8.994 16.771 1.00 95.56 864 VAL A CA 1
ATOM 6729 C C . VAL A 1 864 ? -7.672 8.481 15.378 1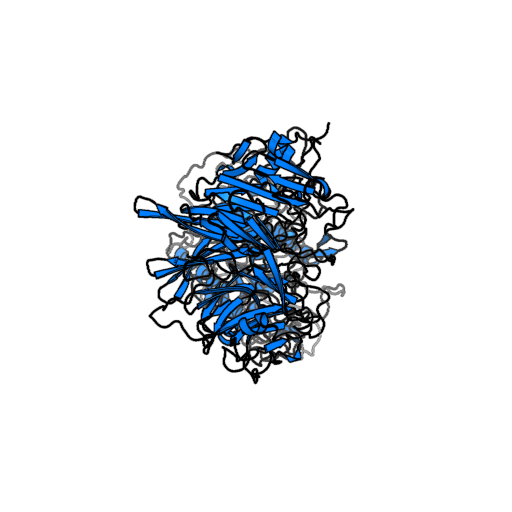.00 95.56 864 VAL A C 1
ATOM 6731 O O . VAL A 1 864 ? -8.447 8.616 14.430 1.00 95.56 864 VAL A O 1
ATOM 6734 N N . VAL A 1 865 ? -6.462 7.937 15.261 1.00 94.62 865 VAL A N 1
ATOM 6735 C CA . VAL A 1 865 ? -5.876 7.466 13.995 1.00 94.62 865 VAL A CA 1
ATOM 6736 C C . VAL A 1 865 ? -6.282 6.024 13.712 1.00 94.62 865 VAL A C 1
ATOM 6738 O O . VAL A 1 865 ? -6.683 5.700 12.598 1.00 94.62 865 VAL A O 1
ATOM 6741 N N . GLY A 1 866 ? -6.225 5.164 14.731 1.00 92.38 866 GLY A N 1
ATOM 6742 C CA . GLY A 1 866 ? -6.612 3.764 14.616 1.00 92.38 866 GLY A CA 1
ATOM 6743 C C . GLY A 1 866 ? -8.112 3.579 14.387 1.00 92.38 866 GLY A C 1
ATOM 6744 O O . GLY A 1 866 ? -8.934 4.444 14.692 1.00 92.38 866 GLY A O 1
ATOM 6745 N N . SER A 1 867 ? -8.484 2.417 13.851 1.00 93.69 867 SER A N 1
ATOM 6746 C CA . SER A 1 867 ? -9.887 2.010 13.708 1.00 93.69 867 SER A CA 1
ATOM 6747 C C . SER A 1 867 ? -10.521 1.760 15.089 1.00 93.69 867 SER A C 1
ATOM 6749 O O . SER A 1 867 ? -9.966 0.956 15.852 1.00 93.69 867 SER A O 1
ATOM 6751 N N . PRO A 1 868 ? -11.667 2.391 15.424 1.00 95.69 868 PRO A N 1
ATOM 6752 C CA . PRO A 1 868 ? -12.426 2.055 16.624 1.00 95.69 868 PRO A CA 1
ATOM 6753 C C . PRO A 1 868 ? -12.884 0.591 16.627 1.00 95.69 868 PRO A C 1
ATOM 6755 O O . PRO A 1 868 ? -13.185 0.014 15.584 1.00 95.69 868 PRO A O 1
ATOM 6758 N N . LYS A 1 869 ? -12.973 -0.022 17.808 1.00 93.00 869 LYS A N 1
ATOM 6759 C CA . LYS A 1 869 ? -13.451 -1.397 18.000 1.00 93.00 869 LYS A CA 1
ATOM 6760 C C . LYS A 1 869 ? -14.802 -1.413 18.693 1.00 93.00 869 LYS A C 1
ATOM 6762 O O . LYS A 1 869 ? -14.874 -1.200 19.899 1.00 93.00 869 LYS A O 1
ATOM 6767 N N . ALA A 1 870 ? -15.855 -1.687 17.925 1.00 91.25 870 ALA A N 1
ATOM 6768 C CA . ALA A 1 870 ? -17.202 -1.898 18.444 1.00 91.25 870 ALA A CA 1
ATOM 6769 C C . ALA A 1 870 ? -17.374 -3.323 18.989 1.00 91.25 870 ALA A C 1
ATOM 6771 O O . ALA A 1 870 ? -17.001 -4.295 18.327 1.00 91.25 870 ALA A O 1
ATOM 6772 N N . LEU A 1 871 ? -17.952 -3.449 20.185 1.00 86.75 871 LEU A N 1
ATOM 6773 C CA . LEU A 1 871 ? -18.373 -4.729 20.744 1.00 86.75 871 LEU A CA 1
ATOM 6774 C C . LEU A 1 871 ? -19.845 -4.964 20.420 1.00 86.75 871 LEU A C 1
ATOM 6776 O O . LEU A 1 871 ? -20.703 -4.152 20.760 1.00 86.75 871 LEU A O 1
ATOM 6780 N N . ALA A 1 872 ? -20.134 -6.099 19.785 1.00 79.56 872 ALA A N 1
ATOM 6781 C CA . ALA A 1 872 ? -21.509 -6.512 19.554 1.00 79.56 872 ALA A CA 1
ATOM 6782 C C . ALA A 1 872 ? -22.171 -6.879 20.899 1.00 79.56 872 ALA A C 1
ATOM 6784 O O . ALA A 1 872 ? -21.561 -7.607 21.687 1.00 79.56 872 ALA A O 1
ATOM 6785 N N . PRO A 1 873 ? -23.412 -6.435 21.169 1.00 79.25 873 PRO A N 1
ATOM 6786 C CA . PRO A 1 873 ? -24.106 -6.749 22.423 1.00 79.25 873 PRO A CA 1
ATOM 6787 C C . PRO A 1 873 ? -24.483 -8.233 22.545 1.00 79.25 873 PRO A C 1
ATOM 6789 O O . PRO A 1 873 ? -24.691 -8.735 23.646 1.00 79.25 873 PRO A O 1
ATOM 6792 N N . SER A 1 874 ? -24.582 -8.939 21.419 1.00 77.19 874 SER A N 1
ATOM 6793 C CA . SER A 1 874 ? -24.835 -10.376 21.352 1.00 77.19 874 SER A CA 1
ATOM 6794 C C . SER A 1 874 ? -24.305 -10.953 20.039 1.00 77.19 874 SER A C 1
ATOM 6796 O O . SER A 1 874 ? -24.031 -10.221 19.081 1.00 77.19 874 SER A O 1
ATOM 6798 N N . ASP A 1 875 ? -24.174 -12.277 19.979 1.00 71.88 875 ASP A N 1
ATOM 6799 C CA . ASP A 1 875 ? -23.694 -12.973 18.788 1.00 71.88 875 ASP A CA 1
ATOM 6800 C C . ASP A 1 875 ? -24.533 -12.660 17.547 1.00 71.88 875 ASP A C 1
ATOM 6802 O O . ASP A 1 875 ? -25.742 -12.884 17.498 1.00 71.88 875 ASP A O 1
ATOM 6806 N N . GLY A 1 876 ? -23.862 -12.179 16.500 1.00 71.62 876 GLY A N 1
ATOM 6807 C CA . GLY A 1 876 ? -24.501 -11.825 15.233 1.00 71.62 876 GLY A CA 1
ATOM 6808 C C . GLY A 1 876 ? -25.248 -10.492 15.251 1.00 71.62 876 GLY A C 1
ATOM 6809 O O . GLY A 1 876 ? -25.761 -10.096 14.201 1.00 71.62 876 GLY A O 1
ATOM 6810 N N . SER A 1 877 ? -25.281 -9.786 16.387 1.00 82.50 877 SER A N 1
ATOM 6811 C CA . SER A 1 877 ? -25.771 -8.414 16.433 1.00 82.50 877 SER A CA 1
ATOM 6812 C C . SER A 1 877 ? -24.866 -7.499 15.622 1.00 82.50 877 SER A C 1
ATOM 6814 O O . SER A 1 877 ? -23.638 -7.622 15.642 1.00 82.50 877 SER A O 1
ATOM 6816 N N . ARG A 1 878 ? -25.503 -6.563 14.918 1.00 86.44 878 ARG A N 1
ATOM 6817 C CA . ARG A 1 878 ? -24.828 -5.473 14.225 1.00 86.44 878 ARG A CA 1
ATOM 6818 C C . ARG A 1 878 ? -24.916 -4.145 14.979 1.00 86.44 878 ARG A C 1
ATOM 6820 O O . ARG A 1 878 ? -24.416 -3.142 14.485 1.00 86.44 878 ARG A O 1
ATOM 6827 N N . GLU A 1 879 ? -25.475 -4.120 16.177 1.00 91.06 879 GLU A N 1
ATOM 6828 C CA . GLU A 1 879 ? -25.610 -2.862 16.902 1.00 91.06 879 GLU A CA 1
ATOM 6829 C C . GLU A 1 879 ? -24.246 -2.317 17.352 1.00 91.06 879 GLU A C 1
ATOM 6831 O O . GLU A 1 879 ? -23.452 -3.030 17.970 1.00 91.06 879 GLU A O 1
ATOM 6836 N N . ILE A 1 880 ? -23.986 -1.049 17.035 1.00 93.06 880 ILE A N 1
ATOM 6837 C CA . ILE A 1 880 ? -22.855 -0.261 17.513 1.00 93.06 880 ILE A CA 1
ATOM 6838 C C . ILE A 1 880 ? -23.370 0.616 18.651 1.00 93.06 880 ILE A C 1
ATOM 6840 O O . ILE A 1 880 ? -23.928 1.687 18.426 1.00 93.06 880 ILE A O 1
ATOM 6844 N N . ASP A 1 881 ? -23.157 0.158 19.882 1.00 92.31 881 ASP A N 1
ATOM 6845 C CA . ASP A 1 881 ? -23.350 0.978 21.081 1.00 92.31 881 ASP A CA 1
ATOM 6846 C C . ASP A 1 881 ? -22.023 1.184 21.804 1.00 92.31 881 ASP A C 1
ATOM 6848 O O . ASP A 1 881 ? -21.533 2.307 21.887 1.00 92.31 881 ASP A O 1
ATOM 6852 N N . LEU A 1 882 ? -21.414 0.098 22.279 1.00 93.44 882 LEU A N 1
ATOM 6853 C CA . LEU A 1 882 ? -20.185 0.132 23.059 1.00 93.44 882 LEU A CA 1
ATOM 6854 C C . LEU A 1 882 ? -18.955 -0.058 22.170 1.00 93.44 882 LEU A C 1
ATOM 6856 O O . LEU A 1 882 ? -18.832 -1.069 21.477 1.00 93.44 882 LEU A O 1
ATOM 6860 N N . PHE A 1 883 ? -18.019 0.886 22.214 1.00 95.69 883 PHE A N 1
ATOM 6861 C CA . PHE A 1 883 ? -16.788 0.806 21.432 1.00 95.69 883 PHE A CA 1
ATOM 6862 C C . PHE A 1 883 ? -15.582 1.423 22.142 1.00 95.69 883 PHE A C 1
ATOM 6864 O O . PHE A 1 883 ? -15.717 2.260 23.037 1.00 95.69 883 PHE A O 1
ATOM 6871 N N . TYR A 1 884 ? -14.394 0.992 21.716 1.00 97.44 884 TYR A N 1
ATOM 6872 C CA . TYR A 1 884 ? -13.107 1.364 22.300 1.00 97.44 884 TYR A CA 1
ATOM 6873 C C . TYR A 1 884 ? -12.132 1.816 21.230 1.00 97.44 884 TYR A C 1
ATOM 6875 O O . TYR A 1 884 ? -12.151 1.318 20.103 1.00 97.44 884 TYR A O 1
ATOM 6883 N N . PHE A 1 885 ? -11.252 2.741 21.580 1.00 97.75 885 PHE A N 1
ATOM 6884 C CA . PHE A 1 885 ? -10.247 3.258 20.661 1.00 97.75 885 PHE A CA 1
ATOM 6885 C C . PHE A 1 885 ? -9.082 3.872 21.433 1.00 97.75 885 PHE A C 1
ATOM 6887 O O . PHE A 1 885 ? -9.224 4.274 22.587 1.00 97.75 885 PHE A O 1
ATOM 6894 N N . GLY A 1 886 ? -7.917 3.900 20.793 1.00 96.75 886 GLY A N 1
ATOM 6895 C CA . GLY A 1 886 ? -6.744 4.600 21.296 1.00 96.75 886 GLY A CA 1
ATOM 6896 C C . GLY A 1 886 ? -6.573 5.940 20.589 1.00 96.75 886 GLY A C 1
ATOM 6897 O O . GLY A 1 886 ? -7.099 6.131 19.491 1.00 96.75 886 GLY A O 1
ATOM 6898 N N . ASP A 1 887 ? -5.834 6.854 21.206 1.00 95.44 887 ASP A N 1
ATOM 6899 C CA . ASP A 1 887 ? -5.473 8.133 20.595 1.00 95.44 887 ASP A CA 1
ATOM 6900 C C . ASP A 1 887 ? -3.954 8.363 20.525 1.00 95.44 887 ASP A C 1
ATOM 6902 O O . ASP A 1 887 ? -3.140 7.584 21.035 1.00 95.44 887 ASP A O 1
ATOM 6906 N N . LEU A 1 888 ? -3.552 9.472 19.901 1.00 93.31 888 LEU A N 1
ATOM 6907 C CA . LEU A 1 888 ? -2.143 9.861 19.776 1.00 93.31 888 LEU A CA 1
ATOM 6908 C C . LEU A 1 888 ? -1.453 10.248 21.099 1.00 93.31 888 LEU A C 1
ATOM 6910 O O . LEU A 1 888 ? -0.231 10.384 21.123 1.00 93.31 888 LEU A O 1
ATOM 6914 N N . SER A 1 889 ? -2.178 10.390 22.211 1.00 92.12 889 SER A N 1
ATOM 6915 C CA . SER A 1 889 ? -1.568 10.527 23.547 1.00 92.12 889 SER A CA 1
ATOM 6916 C C . SER A 1 889 ? -1.249 9.178 24.201 1.00 92.12 889 SER A C 1
ATOM 6918 O O . SER A 1 889 ? -0.719 9.132 25.307 1.00 92.12 889 SER A O 1
ATOM 6920 N N . SER A 1 890 ? -1.530 8.071 23.508 1.00 94.81 890 SER A N 1
ATOM 6921 C CA . SER A 1 890 ? -1.515 6.714 24.064 1.00 94.81 890 SER A CA 1
ATOM 6922 C C . SER A 1 890 ? -2.573 6.496 25.151 1.00 94.81 890 SER A C 1
ATOM 6924 O O . SER A 1 890 ? -2.425 5.598 25.976 1.00 94.81 890 SER A O 1
ATOM 6926 N N . SER A 1 891 ? -3.642 7.298 25.147 1.00 96.00 891 SER A N 1
ATOM 6927 C CA . SER A 1 891 ? -4.806 7.075 26.004 1.00 96.00 891 SER A CA 1
ATOM 6928 C C . SER A 1 891 ? -5.761 6.085 25.344 1.00 96.00 891 SER A C 1
ATOM 6930 O O . SER A 1 891 ? -5.858 6.029 24.114 1.00 96.00 891 SER A O 1
ATOM 6932 N N . ILE A 1 892 ? -6.494 5.322 26.155 1.00 98.06 892 ILE A N 1
ATOM 6933 C CA . ILE A 1 892 ? -7.531 4.398 25.683 1.00 98.06 892 ILE A CA 1
ATOM 6934 C C . ILE A 1 892 ? -8.875 4.859 26.212 1.00 98.06 892 ILE A C 1
ATOM 6936 O O . ILE A 1 892 ? -9.055 5.122 27.404 1.00 98.06 892 ILE A O 1
ATOM 6940 N N . TRP A 1 893 ? -9.826 4.930 25.296 1.00 98.00 893 TRP A N 1
ATOM 6941 C CA . TRP A 1 893 ? -11.144 5.487 25.507 1.00 98.00 893 TRP A CA 1
ATOM 6942 C C . TRP A 1 893 ? -12.208 4.422 25.304 1.00 98.00 893 TRP A C 1
ATOM 6944 O O . TRP A 1 893 ? -12.060 3.496 24.503 1.00 98.00 893 TRP A O 1
ATOM 6954 N N . ARG A 1 894 ? -13.305 4.603 26.028 1.00 97.19 894 ARG A N 1
ATOM 6955 C CA . ARG A 1 894 ? -14.550 3.856 25.908 1.00 97.19 894 ARG A CA 1
ATOM 6956 C C . ARG A 1 894 ? -15.653 4.847 25.585 1.00 97.19 894 ARG A C 1
ATOM 6958 O O . ARG A 1 894 ? -15.718 5.906 26.206 1.00 97.19 894 ARG A O 1
ATOM 6965 N N . ALA A 1 895 ? -16.547 4.491 24.678 1.00 97.00 895 ALA A N 1
ATOM 6966 C CA . ALA A 1 895 ? -17.729 5.288 24.397 1.00 97.00 895 ALA A CA 1
ATOM 6967 C C . ALA A 1 895 ? -18.978 4.416 24.261 1.00 97.00 895 ALA A C 1
ATOM 6969 O O . ALA A 1 895 ? -18.897 3.239 23.910 1.00 97.00 895 ALA A O 1
ATOM 6970 N N . SER A 1 896 ? -20.124 5.011 24.590 1.00 95.31 896 SER A N 1
ATOM 6971 C CA . SER A 1 896 ? -21.451 4.425 24.406 1.00 95.31 896 SER A CA 1
ATOM 6972 C C . SER A 1 896 ? -22.289 5.357 23.548 1.00 95.31 896 SER A C 1
ATOM 6974 O O . SER A 1 896 ? -22.510 6.515 23.919 1.00 95.31 896 SER A O 1
ATOM 6976 N N . ALA A 1 897 ? -22.758 4.845 22.411 1.00 93.06 897 ALA A N 1
ATOM 6977 C CA . ALA A 1 897 ? -23.567 5.611 21.480 1.00 93.06 897 ALA A CA 1
ATOM 6978 C C . ALA A 1 897 ? -24.916 6.004 22.080 1.00 93.06 897 ALA A C 1
ATOM 6980 O O . ALA A 1 897 ? -25.279 7.179 22.016 1.00 93.06 897 ALA A O 1
ATOM 6981 N N . SER A 1 898 ? -25.590 5.059 22.742 1.00 90.81 898 SER A N 1
ATOM 6982 C CA . SER A 1 898 ? -26.890 5.271 23.390 1.00 90.81 898 SER A CA 1
ATOM 6983 C C . SER A 1 898 ? -26.833 6.292 24.526 1.00 90.81 898 SER A C 1
ATOM 6985 O O . SER A 1 898 ? -27.769 7.068 24.706 1.00 90.81 898 SER A O 1
ATOM 6987 N N . LYS A 1 899 ? -25.723 6.333 25.275 1.00 91.94 899 LYS A N 1
ATOM 6988 C CA . LYS A 1 899 ? -25.512 7.314 26.351 1.00 91.94 899 LYS A CA 1
ATOM 6989 C C . LYS A 1 899 ? -24.956 8.648 25.858 1.00 91.94 899 LYS A C 1
ATOM 6991 O O . LYS A 1 899 ? -24.966 9.609 26.618 1.00 91.94 899 LYS A O 1
ATOM 6996 N N . GLY A 1 900 ? -24.411 8.700 24.641 1.00 91.75 900 GLY A N 1
ATOM 6997 C CA . GLY A 1 900 ? -23.675 9.863 24.142 1.00 91.75 900 GLY A CA 1
ATOM 6998 C C . GLY A 1 900 ? -22.461 10.228 25.000 1.00 91.75 900 GLY A C 1
ATOM 6999 O O . GLY A 1 900 ? -22.112 11.398 25.108 1.00 91.75 900 GLY A O 1
ATOM 7000 N N . GLN A 1 901 ? -21.842 9.237 25.646 1.00 93.94 901 GLN A N 1
ATOM 7001 C CA . GLN A 1 901 ? -20.754 9.442 26.602 1.00 93.94 901 GLN A CA 1
ATOM 7002 C C . GLN A 1 901 ? -19.455 8.828 26.094 1.00 93.94 901 GLN A C 1
ATOM 7004 O O . GLN A 1 901 ? -19.454 7.721 25.554 1.00 93.94 901 GLN A O 1
ATOM 7009 N N . VAL A 1 902 ? -18.351 9.530 26.339 1.00 96.88 902 VAL A N 1
ATOM 7010 C CA . VAL A 1 902 ? -16.980 9.057 26.139 1.00 96.88 902 VAL A CA 1
ATOM 7011 C C . VAL A 1 902 ? -16.200 9.239 27.440 1.00 96.88 902 VAL A C 1
ATOM 7013 O O . VAL A 1 902 ? -16.315 10.269 28.099 1.00 96.88 902 VAL A O 1
ATOM 7016 N N . SER A 1 903 ? -15.433 8.225 27.829 1.00 96.50 903 SER A N 1
ATOM 7017 C CA . SER A 1 903 ? -14.664 8.193 29.074 1.00 96.50 903 SER A CA 1
ATOM 7018 C C . SER A 1 903 ? -13.286 7.590 28.837 1.00 96.50 903 SER A C 1
ATOM 7020 O O . SER A 1 903 ? -13.166 6.561 28.163 1.00 96.50 903 SER A O 1
ATOM 7022 N N . CYS A 1 904 ? -12.254 8.197 29.417 1.00 97.31 904 CYS A N 1
ATOM 7023 C CA . CYS A 1 904 ? -10.911 7.630 29.421 1.00 97.31 904 CYS A CA 1
ATOM 7024 C C . CYS A 1 904 ? -10.870 6.435 30.383 1.00 97.31 904 CYS A C 1
ATOM 7026 O O . CYS A 1 904 ? -11.266 6.574 31.538 1.00 97.31 904 CYS A O 1
ATOM 7028 N N . ILE A 1 905 ? -10.413 5.274 29.912 1.00 97.50 905 ILE A N 1
ATOM 7029 C CA . ILE A 1 905 ? -10.242 4.065 30.739 1.00 97.50 905 ILE A CA 1
ATOM 7030 C C . ILE A 1 905 ? -8.769 3.733 30.994 1.00 97.50 905 ILE A C 1
ATOM 7032 O O . ILE A 1 905 ? -8.464 2.999 31.926 1.00 97.50 905 ILE A O 1
ATOM 7036 N N . VAL A 1 906 ? -7.860 4.282 30.183 1.00 97.75 906 VAL A N 1
ATOM 7037 C CA . VAL A 1 906 ? -6.415 4.272 30.436 1.00 97.75 906 VAL A CA 1
ATOM 7038 C C . VAL A 1 906 ? -5.865 5.655 30.086 1.00 97.75 906 VAL A C 1
ATOM 7040 O O . VAL A 1 906 ? -5.823 5.988 28.899 1.00 97.75 906 VAL A O 1
ATOM 7043 N N . PRO A 1 907 ? -5.468 6.463 31.085 1.00 96.25 907 PRO A N 1
ATOM 7044 C CA . PRO A 1 907 ? -4.924 7.798 30.858 1.00 96.25 907 PRO A CA 1
ATOM 7045 C C . PRO A 1 907 ? -3.576 7.814 30.129 1.00 96.25 907 PRO A C 1
ATOM 7047 O O . PRO A 1 907 ? -2.793 6.860 30.178 1.00 96.25 907 PRO A O 1
ATOM 7050 N N . SER A 1 908 ? -3.266 8.962 29.525 1.00 93.06 908 SER A N 1
ATOM 7051 C CA . SER A 1 908 ? -1.939 9.266 28.987 1.00 93.06 908 SER A CA 1
ATOM 7052 C C . SER A 1 908 ? -0.859 9.072 30.057 1.00 93.06 908 SER A C 1
ATOM 7054 O O . SER A 1 908 ? -1.035 9.429 31.221 1.00 93.06 908 SER A O 1
ATOM 7056 N N . GLY A 1 909 ? 0.285 8.517 29.655 1.00 91.75 909 GLY A N 1
ATOM 7057 C CA . GLY A 1 909 ? 1.421 8.246 30.540 1.00 91.75 909 GLY A CA 1
ATOM 7058 C C . GLY A 1 909 ? 1.376 6.893 31.255 1.00 91.75 909 GLY A C 1
ATOM 7059 O O . GLY A 1 909 ? 2.424 6.438 31.708 1.00 91.75 909 GLY A O 1
ATOM 7060 N N . VAL A 1 910 ? 0.228 6.198 31.297 1.00 95.62 910 VAL A N 1
ATOM 7061 C CA . VAL A 1 910 ? 0.169 4.825 31.837 1.00 95.62 910 VAL A CA 1
ATOM 7062 C C . VAL A 1 910 ? 1.010 3.869 30.997 1.00 95.62 910 VAL A C 1
ATOM 7064 O O . VAL A 1 910 ? 1.769 3.080 31.561 1.00 95.62 910 VAL A O 1
ATOM 7067 N N . ILE A 1 911 ? 0.907 3.968 29.667 1.00 95.44 911 ILE A N 1
ATOM 7068 C CA . ILE A 1 911 ? 1.754 3.242 28.716 1.00 95.44 911 ILE A CA 1
ATOM 7069 C C . ILE A 1 911 ? 3.083 4.008 28.597 1.00 95.44 911 ILE A C 1
ATOM 7071 O O . ILE A 1 911 ? 3.127 5.073 27.972 1.00 95.44 911 ILE A O 1
ATOM 7075 N N . PRO A 1 912 ? 4.177 3.517 29.203 1.00 90.69 912 PRO A N 1
ATOM 7076 C CA . PRO A 1 912 ? 5.355 4.338 29.456 1.00 90.69 912 PRO A CA 1
ATOM 7077 C C . PRO A 1 912 ? 6.136 4.624 28.170 1.00 90.69 912 PRO A C 1
ATOM 7079 O O . PRO A 1 912 ? 6.642 3.714 27.516 1.00 90.69 912 PRO A O 1
ATOM 7082 N N . GLY A 1 913 ? 6.267 5.907 27.829 1.00 85.81 913 GLY A N 1
ATOM 7083 C CA . GLY A 1 913 ? 7.013 6.362 26.652 1.00 85.81 913 GLY A CA 1
ATOM 7084 C C . GLY A 1 913 ? 6.291 6.185 25.314 1.00 85.81 913 GLY A C 1
ATOM 7085 O O . GLY A 1 913 ? 6.905 6.472 24.288 1.00 85.81 913 GLY A O 1
ATOM 7086 N N . GLY A 1 914 ? 5.024 5.750 25.322 1.00 87.44 914 GLY A N 1
ATOM 7087 C CA . GLY A 1 914 ? 4.262 5.401 24.123 1.00 87.44 914 GLY A CA 1
ATOM 7088 C C . GLY A 1 914 ? 4.190 6.513 23.073 1.00 87.44 914 GLY A C 1
ATOM 7089 O O . GLY A 1 914 ? 3.948 7.679 23.384 1.00 87.44 914 GLY A O 1
ATOM 7090 N N . MET A 1 915 ? 4.362 6.134 21.807 1.00 90.81 915 MET A N 1
ATOM 7091 C CA . MET A 1 915 ? 4.344 7.030 20.640 1.00 90.81 915 MET A CA 1
ATOM 7092 C C . MET A 1 915 ? 2.948 7.200 20.016 1.00 90.81 915 MET A C 1
ATOM 7094 O O . MET A 1 915 ? 2.815 7.373 18.808 1.00 90.81 915 MET A O 1
ATOM 7098 N N . GLY A 1 916 ? 1.891 7.159 20.829 1.00 92.94 916 GLY A N 1
ATOM 7099 C CA . GLY A 1 916 ? 0.505 7.245 20.365 1.00 92.94 916 GLY A CA 1
ATOM 7100 C C . GLY A 1 916 ? -0.007 5.931 19.773 1.00 92.94 916 GLY A C 1
ATOM 7101 O O . GLY A 1 916 ? 0.754 5.147 19.211 1.00 92.94 916 GLY A O 1
ATOM 7102 N N . ILE A 1 917 ? -1.307 5.670 19.909 1.00 95.50 917 ILE A N 1
ATOM 7103 C CA . ILE A 1 917 ? -1.962 4.468 19.377 1.00 95.50 917 ILE A CA 1
ATOM 7104 C C . ILE A 1 917 ? -2.497 4.792 17.975 1.00 95.50 917 ILE A C 1
ATOM 7106 O O . ILE A 1 917 ? -3.621 5.263 17.796 1.00 95.50 917 ILE A O 1
ATOM 7110 N N . SER A 1 918 ? -1.643 4.582 16.979 1.00 92.56 918 SER A N 1
ATOM 7111 C CA . SER A 1 918 ? -1.901 4.805 15.548 1.00 92.56 918 SER A CA 1
ATOM 7112 C C . SER A 1 918 ? -2.639 3.635 14.893 1.00 92.56 918 SER A C 1
ATOM 7114 O O . SER A 1 918 ? -3.500 3.823 14.035 1.00 92.56 918 SER A O 1
ATOM 7116 N N . HIS A 1 919 ? -2.329 2.413 15.320 1.00 93.56 919 HIS A N 1
ATOM 7117 C CA . HIS A 1 919 ? -2.997 1.198 14.883 1.00 93.56 919 HIS A CA 1
ATOM 7118 C C . HIS A 1 919 ? -4.287 0.951 15.682 1.00 93.56 919 HIS A C 1
ATOM 7120 O O . HIS A 1 919 ? -4.407 1.326 16.847 1.00 93.56 919 HIS A O 1
ATOM 7126 N N . GLY A 1 920 ? -5.276 0.294 15.066 1.00 91.69 920 GLY A N 1
ATOM 7127 C CA . GLY A 1 920 ? -6.496 -0.100 15.778 1.00 91.69 920 GLY A CA 1
ATOM 7128 C C . GLY A 1 920 ? -6.194 -1.082 16.916 1.00 91.69 920 GLY A C 1
ATOM 7129 O O . GLY A 1 920 ? -5.396 -2.002 16.742 1.00 91.69 920 GLY A O 1
ATOM 7130 N N . LEU A 1 921 ? -6.861 -0.909 18.061 1.00 95.19 921 LEU A N 1
ATOM 7131 C CA . LEU A 1 921 ? -6.778 -1.844 19.190 1.00 95.19 921 LEU A CA 1
ATOM 7132 C C . LEU A 1 921 ? -7.280 -3.231 18.774 1.00 95.19 921 LEU A C 1
ATOM 7134 O O . LEU A 1 921 ? -8.123 -3.350 17.891 1.00 95.19 921 LEU A O 1
ATOM 7138 N N . ALA A 1 922 ? -6.822 -4.287 19.429 1.00 92.81 922 ALA A N 1
ATOM 7139 C CA . ALA A 1 922 ? -7.355 -5.630 19.261 1.00 92.81 922 ALA A CA 1
ATOM 7140 C C . ALA A 1 922 ? -8.047 -6.072 20.550 1.00 92.81 922 ALA A C 1
ATOM 7142 O O . ALA A 1 922 ? -7.517 -5.866 21.636 1.00 92.81 922 ALA A O 1
ATOM 7143 N N . ILE A 1 923 ? -9.228 -6.681 20.440 1.00 90.81 923 ILE A N 1
ATOM 7144 C CA . ILE A 1 923 ? -9.964 -7.226 21.587 1.00 90.81 923 ILE A CA 1
ATOM 7145 C C . ILE A 1 923 ? -10.237 -8.703 21.328 1.00 90.81 923 ILE A C 1
ATOM 7147 O O . ILE A 1 923 ? -10.691 -9.072 20.245 1.00 90.81 923 ILE A O 1
ATOM 7151 N N . GLY A 1 924 ? -9.954 -9.556 22.309 1.00 86.50 924 GLY A N 1
ATOM 7152 C CA . GLY A 1 924 ? -10.169 -10.995 22.189 1.00 86.50 924 GLY A CA 1
ATOM 7153 C C . GLY A 1 924 ? -10.264 -11.698 23.535 1.00 86.50 924 GLY A C 1
ATOM 7154 O O . GLY A 1 924 ? -9.867 -11.161 24.567 1.00 86.50 924 GLY A O 1
ATOM 7155 N N . ARG A 1 925 ? -10.822 -12.911 23.536 1.00 84.75 925 ARG A N 1
ATOM 7156 C CA . ARG A 1 925 ? -10.954 -13.717 24.755 1.00 84.75 925 ARG A CA 1
ATOM 7157 C C . ARG A 1 925 ? -9.676 -14.505 25.041 1.00 84.75 925 ARG A C 1
ATOM 7159 O O . ARG A 1 925 ? -9.145 -15.168 24.153 1.00 84.75 925 ARG A O 1
ATOM 7166 N N . SER A 1 926 ? -9.240 -14.501 26.300 1.00 85.62 926 SER A N 1
ATOM 7167 C CA . SER A 1 926 ? -8.195 -15.401 26.803 1.00 85.62 926 SER A CA 1
ATOM 7168 C C . SER A 1 926 ? -8.479 -15.807 28.250 1.00 85.62 926 SER A C 1
ATOM 7170 O O . SER A 1 926 ? -8.657 -14.964 29.133 1.00 85.62 926 SER A O 1
ATOM 7172 N N . GLY A 1 927 ? -8.563 -17.120 28.497 1.00 81.12 927 GLY A N 1
ATOM 7173 C CA . GLY A 1 927 ? -8.973 -17.677 29.793 1.00 81.12 927 GLY A CA 1
ATOM 7174 C C . GLY A 1 927 ? -10.353 -17.188 30.255 1.00 81.12 927 GLY A C 1
ATOM 7175 O O . GLY A 1 927 ? -10.513 -16.833 31.416 1.00 81.12 927 GLY A O 1
ATOM 7176 N N . GLY A 1 928 ? -11.318 -17.091 29.332 1.00 82.00 928 GLY A N 1
ATOM 7177 C CA . GLY A 1 928 ? -12.704 -16.668 29.594 1.00 82.00 928 GLY A CA 1
ATOM 7178 C C . GLY A 1 928 ? -12.942 -15.150 29.624 1.00 82.00 928 GLY A C 1
ATOM 7179 O O . GLY A 1 928 ? -14.019 -14.702 29.231 1.00 82.00 928 GLY A O 1
ATOM 7180 N N . ALA A 1 929 ? -11.940 -14.352 30.001 1.00 87.12 929 ALA A N 1
ATOM 7181 C CA . ALA A 1 929 ? -12.032 -12.891 30.064 1.00 87.12 929 ALA A CA 1
ATOM 7182 C C . ALA A 1 929 ? -11.748 -12.218 28.710 1.00 87.12 929 ALA A C 1
ATOM 7184 O O . ALA A 1 929 ? -11.001 -12.758 27.891 1.00 87.12 929 ALA A O 1
ATOM 7185 N N . LEU A 1 930 ? -12.313 -11.025 28.494 1.00 90.62 930 LEU A N 1
ATOM 7186 C CA . LEU A 1 930 ? -11.930 -10.146 27.388 1.00 90.62 930 LEU A CA 1
ATOM 7187 C C . LEU A 1 930 ? -10.644 -9.398 27.732 1.00 90.62 930 LEU A C 1
ATOM 7189 O O . LEU A 1 930 ? -10.523 -8.802 28.803 1.00 90.62 930 LEU A O 1
ATOM 7193 N N . TRP A 1 931 ? -9.715 -9.415 26.791 1.00 94.25 931 TRP A N 1
ATOM 7194 C CA . TRP A 1 931 ? -8.449 -8.705 26.837 1.00 94.25 931 TRP A CA 1
ATOM 7195 C C . TRP A 1 931 ? -8.401 -7.705 25.700 1.00 94.25 931 TRP A C 1
ATOM 7197 O O . TRP A 1 931 ? -8.876 -7.992 24.599 1.00 94.25 931 TRP A O 1
ATOM 7207 N N . ILE A 1 932 ? -7.805 -6.553 25.973 1.00 95.38 932 ILE A N 1
ATOM 7208 C CA . ILE A 1 932 ? -7.464 -5.563 24.963 1.00 95.38 932 ILE A CA 1
ATOM 7209 C C . ILE A 1 932 ? -5.954 -5.551 24.785 1.00 95.38 932 ILE A C 1
ATOM 7211 O O . ILE A 1 932 ? -5.217 -5.620 25.764 1.00 95.38 932 ILE A O 1
ATOM 7215 N N . ALA A 1 933 ? -5.512 -5.477 23.538 1.00 96.75 933 ALA A N 1
ATOM 7216 C CA . ALA A 1 933 ? -4.119 -5.403 23.150 1.00 96.75 933 ALA A CA 1
ATOM 7217 C C . ALA A 1 933 ? -3.914 -4.275 22.140 1.00 96.75 933 ALA A C 1
ATOM 7219 O O . ALA A 1 933 ? -4.795 -3.974 21.332 1.00 96.75 933 ALA A O 1
ATOM 7220 N N . GLY A 1 934 ? -2.746 -3.652 22.171 1.00 96.94 934 GLY A N 1
ATOM 7221 C CA . GLY A 1 934 ? -2.419 -2.551 21.279 1.00 96.94 934 GLY A CA 1
ATOM 7222 C C . GLY A 1 934 ? -0.923 -2.320 21.199 1.00 96.94 934 GLY A C 1
ATOM 7223 O O . GLY A 1 934 ? -0.159 -2.777 22.046 1.00 96.94 934 GLY A O 1
ATOM 7224 N N . VAL A 1 935 ? -0.521 -1.591 20.167 1.00 96.56 935 VAL A N 1
ATOM 7225 C CA . VAL A 1 935 ? 0.852 -1.130 19.972 1.00 96.56 935 VAL A CA 1
ATOM 7226 C C . VAL A 1 935 ? 0.842 0.386 19.838 1.00 96.56 935 VAL A C 1
ATOM 7228 O O . VAL A 1 935 ? -0.104 0.959 19.294 1.00 96.56 935 VAL A O 1
ATOM 7231 N N . THR A 1 936 ? 1.880 1.032 20.354 1.00 95.94 936 THR A N 1
ATOM 7232 C CA . THR A 1 936 ? 2.118 2.464 20.145 1.00 95.94 936 THR A CA 1
ATOM 7233 C C . THR A 1 936 ? 3.214 2.682 19.108 1.00 95.94 936 THR A C 1
ATOM 7235 O O . THR A 1 936 ? 4.151 1.888 19.036 1.00 95.94 936 THR A O 1
ATOM 7238 N N . GLY A 1 937 ? 3.120 3.768 18.341 1.00 92.06 937 GLY A N 1
ATOM 7239 C CA . GLY A 1 937 ? 4.023 4.069 17.230 1.00 92.06 937 GLY A CA 1
ATOM 7240 C C . GLY A 1 937 ? 3.599 3.443 15.897 1.00 92.06 937 GLY A C 1
ATOM 7241 O O . GLY A 1 937 ? 2.785 2.525 15.857 1.00 92.06 937 GLY A O 1
ATOM 7242 N N . ASP A 1 938 ? 4.159 3.962 14.806 1.00 91.56 938 ASP A N 1
ATOM 7243 C CA . ASP A 1 938 ? 3.902 3.545 13.422 1.00 91.56 938 ASP A CA 1
ATOM 7244 C C . ASP A 1 938 ? 5.138 3.840 12.567 1.00 91.56 938 ASP A C 1
ATOM 7246 O O . ASP A 1 938 ? 5.676 4.950 12.601 1.00 91.56 938 ASP A O 1
ATOM 7250 N N . ASP A 1 939 ? 5.612 2.859 11.806 1.00 87.12 939 ASP A N 1
ATOM 7251 C CA . ASP A 1 939 ? 6.820 3.008 10.988 1.00 87.12 939 ASP A CA 1
ATOM 7252 C C . ASP A 1 939 ? 6.656 3.955 9.785 1.00 87.12 939 ASP A C 1
ATOM 7254 O O . ASP A 1 939 ? 7.649 4.454 9.249 1.00 87.12 939 ASP A O 1
ATOM 7258 N N . GLY A 1 940 ? 5.412 4.242 9.395 1.00 80.19 940 GLY A N 1
ATOM 7259 C CA . GLY A 1 940 ? 5.042 5.172 8.338 1.00 80.19 940 GLY A CA 1
ATOM 7260 C C . GLY A 1 940 ? 4.936 6.618 8.826 1.00 80.19 940 GLY A C 1
ATOM 7261 O O . GLY A 1 940 ? 4.569 7.500 8.042 1.00 80.19 940 GLY A O 1
ATOM 7262 N N . GLY A 1 941 ? 5.227 6.888 10.100 1.00 83.44 941 GLY A N 1
ATOM 7263 C CA . GLY A 1 941 ? 5.177 8.229 10.677 1.00 83.44 941 GLY A CA 1
ATOM 7264 C C . GLY A 1 941 ? 3.763 8.721 10.985 1.00 83.44 941 GLY A C 1
ATOM 7265 O O . GLY A 1 941 ? 3.538 9.926 10.980 1.00 83.44 941 GLY A O 1
ATOM 7266 N N . LEU A 1 942 ? 2.806 7.822 11.244 1.00 87.19 942 LEU A N 1
ATOM 7267 C CA . LEU A 1 942 ? 1.495 8.176 11.818 1.00 87.19 942 LEU A CA 1
ATOM 7268 C C . LEU A 1 942 ? 1.525 8.270 13.357 1.00 87.19 942 LEU A C 1
ATOM 7270 O O . LEU A 1 942 ? 0.480 8.215 14.010 1.00 87.19 942 LEU A O 1
ATOM 7274 N N . ASP A 1 943 ? 2.718 8.368 13.943 1.00 86.69 943 ASP A N 1
ATOM 7275 C CA . ASP A 1 943 ? 2.954 8.360 15.380 1.00 86.69 943 ASP A CA 1
ATOM 7276 C C . ASP A 1 943 ? 2.967 9.770 15.994 1.00 86.69 943 ASP A C 1
ATOM 7278 O O . ASP A 1 943 ? 2.942 10.798 15.310 1.00 86.69 943 ASP A O 1
ATOM 7282 N N . ASN A 1 944 ? 2.943 9.818 17.326 1.00 85.50 944 ASN A N 1
ATOM 7283 C CA . ASN A 1 944 ? 3.186 11.039 18.079 1.00 85.50 944 ASN A CA 1
ATOM 7284 C C . ASN A 1 944 ? 4.705 11.227 18.247 1.00 85.50 944 ASN A C 1
ATOM 7286 O O . ASN A 1 944 ? 5.326 10.461 18.996 1.00 85.50 944 ASN A O 1
ATOM 7290 N N . PRO A 1 945 ? 5.308 12.260 17.627 1.00 74.44 945 PRO A N 1
ATOM 7291 C CA . PRO A 1 945 ? 6.755 12.454 17.648 1.00 74.44 945 PRO A CA 1
ATOM 7292 C C . PRO A 1 945 ? 7.303 12.790 19.043 1.00 74.44 945 PRO A C 1
ATOM 7294 O O . PRO A 1 945 ? 8.502 12.649 19.272 1.00 74.44 945 PRO A O 1
ATOM 7297 N N . SER A 1 946 ? 6.451 13.220 19.982 1.00 80.62 946 SER A N 1
ATOM 7298 C CA . SER A 1 946 ? 6.841 13.489 21.371 1.00 80.62 946 SER A CA 1
ATOM 7299 C C . SER A 1 946 ? 7.010 12.220 22.213 1.00 80.62 946 SER A C 1
ATOM 7301 O O . SER A 1 946 ? 7.585 12.287 23.300 1.00 80.62 946 SER A O 1
ATOM 7303 N N . GLY A 1 947 ? 6.516 11.067 21.748 1.00 83.50 947 GLY A N 1
ATOM 7304 C CA . GLY A 1 947 ? 6.733 9.794 22.428 1.00 83.50 947 GLY A CA 1
ATOM 7305 C C . GLY A 1 947 ? 8.192 9.343 22.340 1.00 83.50 947 GLY A C 1
ATOM 7306 O O . GLY A 1 947 ? 8.914 9.650 21.388 1.00 83.50 947 GLY A O 1
ATOM 7307 N N . THR A 1 948 ? 8.652 8.593 23.339 1.00 86.69 948 THR A N 1
ATOM 7308 C CA . THR A 1 948 ? 10.055 8.168 23.406 1.00 86.69 948 THR A CA 1
ATOM 7309 C C . THR A 1 948 ? 10.278 6.811 22.738 1.00 86.69 948 THR A C 1
ATOM 7311 O O . THR A 1 948 ? 11.306 6.636 22.081 1.00 86.69 948 THR A O 1
ATOM 7314 N N . ARG A 1 949 ? 9.347 5.854 22.861 1.00 89.62 949 ARG A N 1
ATOM 7315 C CA . ARG A 1 949 ? 9.426 4.493 22.285 1.00 89.62 949 ARG A CA 1
ATOM 7316 C C . ARG A 1 949 ? 8.067 3.919 21.916 1.00 89.62 949 ARG A C 1
ATOM 7318 O O . ARG A 1 949 ? 7.059 4.199 22.558 1.00 89.62 949 ARG A O 1
ATOM 7325 N N . ALA A 1 950 ? 8.081 3.012 20.949 1.00 93.75 950 ALA A N 1
ATOM 7326 C CA . ALA A 1 950 ? 6.977 2.099 20.733 1.00 93.75 950 ALA A CA 1
ATOM 7327 C C . ALA A 1 950 ? 6.857 1.078 21.880 1.00 93.75 950 ALA A C 1
ATOM 7329 O O . ALA A 1 950 ? 7.843 0.659 22.492 1.00 93.75 950 ALA A O 1
ATOM 7330 N N . VAL A 1 951 ? 5.622 0.683 22.172 1.00 96.12 951 VAL A N 1
ATOM 7331 C CA . VAL A 1 951 ? 5.263 -0.220 23.273 1.00 96.12 951 VAL A CA 1
ATOM 7332 C C . VAL A 1 951 ? 4.092 -1.086 22.834 1.00 96.12 951 VAL A C 1
ATOM 7334 O O . VAL A 1 951 ? 3.064 -0.544 22.427 1.00 96.12 951 VAL A O 1
ATOM 7337 N N . MET A 1 952 ? 4.227 -2.405 22.957 1.00 97.19 952 MET A N 1
ATOM 7338 C CA . MET A 1 952 ? 3.108 -3.350 22.898 1.00 97.19 952 MET A CA 1
ATOM 7339 C C . MET A 1 952 ? 2.520 -3.513 24.300 1.00 97.19 952 MET A C 1
ATOM 7341 O O . MET A 1 952 ? 3.264 -3.589 25.272 1.00 97.19 952 MET A O 1
ATOM 7345 N N . PHE A 1 953 ? 1.205 -3.600 24.433 1.00 97.81 953 PHE A N 1
ATOM 7346 C CA . PHE A 1 953 ? 0.548 -3.797 25.724 1.00 97.81 953 PHE A CA 1
ATOM 7347 C C . PHE A 1 953 ? -0.647 -4.736 25.603 1.00 97.81 953 PHE A C 1
ATOM 7349 O O . PHE A 1 953 ? -1.226 -4.892 24.525 1.00 97.81 953 PHE A O 1
ATOM 7356 N N . SER A 1 954 ? -1.026 -5.345 26.724 1.00 97.69 954 SER A N 1
ATOM 7357 C CA . SER A 1 954 ? -2.247 -6.140 26.836 1.00 97.69 954 SER A CA 1
ATOM 7358 C C . SER A 1 954 ? -2.748 -6.177 28.277 1.00 97.69 954 SER A C 1
ATOM 7360 O O . SER A 1 954 ? -1.955 -6.335 29.204 1.00 97.69 954 SER A O 1
ATOM 7362 N N . PHE A 1 955 ? -4.057 -6.050 28.490 1.00 97.19 955 PHE A N 1
ATOM 7363 C CA . PHE A 1 955 ? -4.661 -6.113 29.826 1.00 97.19 955 PHE A CA 1
ATOM 7364 C C . PHE A 1 955 ? -6.141 -6.547 29.792 1.00 97.19 955 PHE A C 1
ATOM 7366 O O . PHE A 1 955 ? -6.787 -6.452 28.742 1.00 97.19 955 PHE A O 1
ATOM 7373 N N . PRO A 1 956 ? -6.708 -7.032 30.918 1.00 96.38 956 PRO A N 1
ATOM 7374 C CA . PRO A 1 956 ? -8.122 -7.385 30.999 1.00 96.38 956 PRO A CA 1
ATOM 7375 C C . PRO A 1 956 ? -9.006 -6.147 30.832 1.00 96.38 956 PRO A C 1
ATOM 7377 O O . PRO A 1 956 ? -8.860 -5.166 31.564 1.00 96.38 956 PRO A O 1
ATOM 7380 N N . LEU A 1 957 ? -9.971 -6.209 29.915 1.00 94.75 957 LEU A N 1
ATOM 7381 C CA . LEU A 1 957 ? -10.844 -5.077 29.601 1.00 94.75 957 LEU A CA 1
ATOM 7382 C C . LEU A 1 957 ? -11.653 -4.619 30.824 1.00 94.75 957 LEU A C 1
ATOM 7384 O O . LEU A 1 957 ? -11.668 -3.435 31.144 1.00 94.75 957 LEU A O 1
ATOM 7388 N N . ALA A 1 958 ? -12.239 -5.569 31.560 1.00 94.88 958 ALA A N 1
ATOM 7389 C CA . ALA A 1 958 ? -13.051 -5.283 32.744 1.00 94.88 958 ALA A CA 1
ATOM 7390 C C . ALA A 1 958 ? -12.274 -4.528 33.839 1.00 94.88 958 ALA A C 1
ATOM 7392 O O . ALA A 1 958 ? -12.845 -3.696 34.537 1.00 94.88 958 ALA A O 1
ATOM 7393 N N . ARG A 1 959 ? -10.964 -4.785 33.967 1.00 95.50 959 ARG A N 1
ATOM 7394 C CA . ARG A 1 959 ? -10.103 -4.096 34.938 1.00 95.50 959 ARG A CA 1
ATOM 7395 C C . ARG A 1 959 ? -9.867 -2.639 34.548 1.00 95.50 959 ARG A C 1
ATOM 7397 O O . ARG A 1 959 ? -9.875 -1.772 35.416 1.00 95.50 959 ARG A O 1
ATOM 7404 N N . ALA A 1 960 ? -9.665 -2.362 33.260 1.00 95.56 960 ALA A N 1
ATOM 7405 C CA . ALA A 1 960 ? -9.548 -0.989 32.771 1.00 95.56 960 ALA A CA 1
ATOM 7406 C C . ALA A 1 960 ? -10.858 -0.217 32.989 1.00 95.56 960 ALA A C 1
ATOM 7408 O O . ALA A 1 960 ? -10.846 0.905 33.486 1.00 95.56 960 ALA A O 1
ATOM 7409 N N . GLU A 1 961 ? -11.999 -0.845 32.695 1.00 95.06 961 GLU A N 1
ATOM 7410 C CA . GLU A 1 961 ? -13.319 -0.232 32.886 1.00 95.06 961 GLU A CA 1
ATOM 7411 C C . GLU A 1 961 ? -13.652 0.052 34.355 1.00 95.06 961 GLU A C 1
ATOM 7413 O O . GLU A 1 961 ? -14.339 1.030 34.643 1.00 95.06 961 GLU A O 1
ATOM 7418 N N . SER A 1 962 ? -13.146 -0.760 35.287 1.00 95.94 962 SER A N 1
ATOM 7419 C CA . SER A 1 962 ? -13.313 -0.538 36.725 1.00 95.94 962 SER A CA 1
ATOM 7420 C C . SER A 1 962 ? -12.300 0.449 37.321 1.00 95.94 962 SER A C 1
ATOM 7422 O O . SER A 1 962 ? -12.212 0.551 38.543 1.00 95.94 962 SER A O 1
ATOM 7424 N N . GLY A 1 963 ? -11.491 1.129 36.499 1.00 94.81 963 GLY A N 1
ATOM 7425 C CA . GLY A 1 963 ? -10.472 2.078 36.962 1.00 94.81 963 GLY A CA 1
ATOM 7426 C C . GLY A 1 963 ? -9.244 1.423 37.602 1.00 94.81 963 GLY A C 1
ATOM 7427 O O . GLY A 1 963 ? -8.532 2.064 38.367 1.00 94.81 963 GLY A O 1
ATOM 7428 N N . GLY A 1 964 ? -8.978 0.148 37.310 1.00 95.62 964 GLY A N 1
ATOM 7429 C CA . GLY A 1 964 ? -7.830 -0.590 37.847 1.00 95.62 964 GLY A CA 1
ATOM 7430 C C . GLY A 1 964 ? -6.503 -0.337 37.122 1.00 95.62 964 GLY A C 1
ATOM 7431 O O . GLY A 1 964 ? -5.519 -0.993 37.455 1.00 95.62 964 GLY A O 1
ATOM 7432 N N . ILE A 1 965 ? -6.480 0.546 36.114 1.00 96.38 965 ILE A N 1
ATOM 7433 C CA . ILE A 1 965 ? -5.307 0.860 35.282 1.00 96.38 965 ILE A CA 1
ATOM 7434 C C . ILE A 1 965 ? -5.188 2.386 35.145 1.00 96.38 965 ILE A C 1
ATOM 7436 O O . ILE A 1 965 ? -5.737 2.995 34.230 1.00 96.38 965 ILE A O 1
ATOM 7440 N N . THR A 1 966 ? -4.484 3.012 36.085 1.00 96.19 966 THR A N 1
ATOM 7441 C CA . THR A 1 966 ? -4.372 4.482 36.208 1.00 96.19 966 THR A CA 1
ATOM 7442 C C . THR A 1 966 ? -2.933 4.984 36.231 1.00 96.19 966 THR A C 1
ATOM 7444 O O . THR A 1 966 ? -2.687 6.158 35.964 1.00 96.19 966 THR A O 1
ATOM 7447 N N . LYS A 1 967 ? -1.969 4.103 36.510 1.00 95.94 967 LYS A N 1
ATOM 7448 C CA . LYS A 1 967 ? -0.529 4.390 36.518 1.00 95.94 967 LYS A CA 1
ATOM 7449 C C . LYS A 1 967 ? 0.249 3.200 35.964 1.00 95.94 967 LYS A C 1
ATOM 7451 O O . LYS A 1 967 ? -0.212 2.066 36.026 1.00 95.94 967 LYS A O 1
ATOM 7456 N N . THR A 1 968 ? 1.467 3.430 35.473 1.00 94.25 968 THR A N 1
ATOM 7457 C CA . THR A 1 968 ? 2.316 2.368 34.897 1.00 94.25 968 THR A CA 1
ATOM 7458 C C . THR A 1 968 ? 2.530 1.184 35.843 1.00 94.25 968 THR A C 1
ATOM 7460 O O . THR A 1 968 ? 2.549 0.047 35.389 1.00 94.25 968 THR A O 1
ATOM 7463 N N . GLY A 1 969 ? 2.628 1.433 37.156 1.00 94.50 969 GLY A N 1
ATOM 7464 C CA . GLY A 1 969 ? 2.789 0.383 38.171 1.00 94.50 969 GLY A CA 1
ATOM 7465 C C . GLY A 1 969 ? 1.606 -0.586 38.293 1.00 94.50 969 GLY A C 1
ATOM 7466 O O . GLY A 1 969 ? 1.738 -1.605 38.962 1.00 94.50 969 GLY A O 1
ATOM 7467 N N . ASP A 1 970 ? 0.474 -0.301 37.644 1.00 95.88 970 ASP A N 1
ATOM 7468 C CA . ASP A 1 970 ? -0.666 -1.217 37.576 1.00 95.88 970 ASP A CA 1
ATOM 7469 C C . ASP A 1 970 ? -0.466 -2.314 36.511 1.00 95.88 970 ASP A C 1
ATOM 7471 O O . ASP A 1 970 ? -1.267 -3.248 36.446 1.00 95.88 970 ASP A O 1
ATOM 7475 N N . LEU A 1 971 ? 0.570 -2.210 35.670 1.00 96.38 971 LEU A N 1
ATOM 7476 C CA . LEU A 1 971 ? 0.924 -3.164 34.619 1.00 96.38 971 LEU A CA 1
ATOM 7477 C C . LEU A 1 971 ? 2.295 -3.794 34.893 1.00 96.38 971 LEU A C 1
ATOM 7479 O O . LEU A 1 971 ? 3.216 -3.146 35.384 1.00 96.38 971 LEU A O 1
ATOM 7483 N N . ASN A 1 972 ? 2.462 -5.053 34.494 1.00 96.69 972 ASN A N 1
ATOM 7484 C CA . ASN A 1 972 ? 3.749 -5.739 34.574 1.00 96.69 972 ASN A CA 1
ATOM 7485 C C . ASN A 1 972 ? 4.647 -5.357 33.386 1.00 96.69 972 ASN A C 1
ATOM 7487 O O . ASN A 1 972 ? 4.234 -5.466 32.230 1.00 96.69 972 ASN A O 1
ATOM 7491 N N . GLY A 1 973 ? 5.893 -4.968 33.648 1.00 94.88 973 GLY A N 1
ATOM 7492 C CA . GLY A 1 973 ? 6.896 -4.804 32.595 1.00 94.88 973 GLY A CA 1
ATOM 7493 C C . GLY A 1 973 ? 7.393 -6.159 32.087 1.00 94.88 973 GLY A C 1
ATOM 7494 O O . GLY A 1 973 ? 7.775 -7.018 32.879 1.00 94.88 973 GLY A O 1
ATOM 7495 N N . VAL A 1 974 ? 7.402 -6.343 30.769 1.00 95.12 974 VAL A N 1
ATOM 7496 C CA . VAL A 1 974 ? 7.935 -7.530 30.085 1.00 95.12 974 VAL A CA 1
ATOM 7497 C C . VAL A 1 974 ? 8.950 -7.073 29.036 1.00 95.12 974 VAL A C 1
ATOM 7499 O O . VAL A 1 974 ? 8.767 -6.041 28.395 1.00 95.12 974 VAL A O 1
ATOM 7502 N N . ASN A 1 975 ? 10.034 -7.820 28.847 1.00 92.38 975 ASN A N 1
ATOM 7503 C CA . ASN A 1 975 ? 11.086 -7.473 27.893 1.00 92.38 975 ASN A CA 1
ATOM 7504 C C . ASN A 1 975 ? 10.862 -8.179 26.548 1.00 92.38 975 ASN A C 1
ATOM 7506 O O . ASN A 1 975 ? 10.643 -9.387 26.494 1.00 92.38 975 ASN A O 1
ATOM 7510 N N . ALA A 1 976 ? 10.912 -7.424 25.448 1.00 89.81 976 ALA A N 1
ATOM 7511 C CA . ALA A 1 976 ? 10.715 -7.943 24.096 1.00 89.81 976 ALA A CA 1
ATOM 7512 C C . ALA A 1 976 ? 11.801 -8.941 23.649 1.00 89.81 976 ALA A C 1
ATOM 7514 O O . ALA A 1 976 ? 11.529 -9.804 22.810 1.00 89.81 976 ALA A O 1
ATOM 7515 N N . TYR A 1 977 ? 13.004 -8.832 24.219 1.00 89.75 977 TYR A N 1
ATOM 7516 C CA . TYR A 1 977 ? 14.234 -9.497 23.769 1.00 89.75 977 TYR A CA 1
ATOM 7517 C C . TYR A 1 977 ? 14.657 -10.672 24.655 1.00 89.75 977 TYR A C 1
ATOM 7519 O O . TYR A 1 977 ? 15.764 -11.188 24.524 1.00 89.75 977 TYR A O 1
ATOM 7527 N N . ASP A 1 978 ? 13.778 -11.117 25.550 1.00 88.56 978 ASP A N 1
ATOM 7528 C CA . ASP A 1 978 ? 13.991 -12.303 26.370 1.00 88.56 978 ASP A CA 1
ATOM 7529 C C . ASP A 1 978 ? 12.698 -13.133 26.506 1.00 88.56 978 ASP A C 1
ATOM 7531 O O . ASP A 1 978 ? 11.716 -12.957 25.777 1.00 88.56 978 ASP A O 1
ATOM 7535 N N . GLN A 1 979 ? 12.717 -14.100 27.424 1.00 91.44 979 GLN A N 1
ATOM 7536 C CA . GLN A 1 979 ? 11.600 -15.009 27.684 1.00 91.44 979 GLN A CA 1
ATOM 7537 C C . GLN A 1 979 ? 10.761 -14.599 28.902 1.00 91.44 979 GLN A C 1
ATOM 7539 O O . GLN A 1 979 ? 9.948 -15.397 29.368 1.00 91.44 979 GLN A O 1
ATOM 7544 N N . SER A 1 980 ? 10.946 -13.382 29.426 1.00 92.44 980 SER A N 1
ATOM 7545 C CA . SER A 1 980 ? 10.217 -12.879 30.594 1.00 92.44 980 SER A CA 1
ATOM 7546 C C . SER A 1 980 ? 8.707 -12.935 30.378 1.00 92.44 980 SER A C 1
ATOM 7548 O O . SER A 1 980 ? 8.204 -12.808 29.263 1.00 92.44 980 SER A O 1
ATOM 7550 N N . THR A 1 981 ? 7.953 -13.130 31.449 1.00 94.31 981 THR A N 1
ATOM 7551 C CA . THR A 1 981 ? 6.489 -13.133 31.417 1.00 94.31 981 THR A CA 1
ATOM 7552 C C . THR A 1 981 ? 5.962 -12.315 32.576 1.00 94.31 981 THR A C 1
ATOM 7554 O O . THR A 1 981 ? 6.610 -12.235 33.618 1.00 94.31 981 THR A O 1
ATOM 7557 N N . ALA A 1 982 ? 4.774 -11.742 32.416 1.00 93.62 982 ALA A N 1
ATOM 7558 C CA . ALA A 1 982 ? 4.091 -11.058 33.502 1.00 93.62 982 ALA A CA 1
ATOM 7559 C C . ALA A 1 982 ? 3.890 -12.009 34.694 1.00 93.62 982 ALA A C 1
ATOM 7561 O O . ALA A 1 982 ? 3.458 -13.151 34.514 1.00 93.62 982 ALA A O 1
ATOM 7562 N N . GLY A 1 983 ? 4.206 -11.534 35.902 1.00 86.38 983 GLY A N 1
ATOM 7563 C CA . GLY A 1 983 ? 4.045 -12.302 37.141 1.00 86.38 983 GLY A CA 1
ATOM 7564 C C . GLY A 1 983 ? 2.595 -12.379 37.630 1.00 86.38 983 GLY A C 1
ATOM 7565 O O . GLY A 1 983 ? 2.267 -13.248 38.433 1.00 86.38 983 GLY A O 1
ATOM 7566 N N . SER A 1 984 ? 1.719 -11.503 37.129 1.00 86.69 984 SER A N 1
ATOM 7567 C CA . SER A 1 984 ? 0.282 -11.514 37.406 1.00 86.69 984 SER A CA 1
ATOM 7568 C C . SER A 1 984 ? -0.539 -11.422 36.117 1.00 86.69 984 SER A C 1
ATOM 7570 O O . SER A 1 984 ? -0.031 -11.106 35.041 1.00 86.69 984 SER A O 1
ATOM 7572 N N . THR A 1 985 ? -1.840 -11.688 36.224 1.00 84.81 985 THR A N 1
ATOM 7573 C CA . THR A 1 985 ? -2.800 -11.582 35.112 1.00 84.81 985 THR A CA 1
ATOM 7574 C C . THR A 1 985 ? -3.461 -10.207 35.035 1.00 84.81 985 THR A C 1
ATOM 7576 O O . THR A 1 985 ? -4.513 -10.060 34.417 1.00 84.81 985 THR A O 1
ATOM 7579 N N . ASP A 1 986 ? -2.869 -9.206 35.680 1.00 90.94 986 ASP A N 1
ATOM 7580 C CA . ASP A 1 986 ? -3.416 -7.852 35.768 1.00 90.94 986 ASP A CA 1
ATOM 7581 C C . ASP A 1 986 ? -3.208 -7.053 34.473 1.00 90.94 986 ASP A C 1
ATOM 7583 O O . ASP A 1 986 ? -3.902 -6.069 34.218 1.00 90.94 986 ASP A O 1
ATOM 7587 N N . GLY A 1 987 ? -2.292 -7.504 33.619 1.00 95.38 987 GLY A N 1
ATOM 7588 C CA . GLY A 1 987 ? -1.897 -6.835 32.387 1.00 95.38 987 GLY A CA 1
ATOM 7589 C C . GLY A 1 987 ? -0.397 -6.585 32.336 1.00 95.38 987 GLY A C 1
ATOM 7590 O O . GLY A 1 987 ? 0.307 -6.685 33.347 1.00 95.38 987 GLY A O 1
ATOM 7591 N N . TRP A 1 988 ? 0.099 -6.277 31.144 1.00 97.38 988 TRP A N 1
ATOM 7592 C CA . TRP A 1 988 ? 1.515 -6.063 30.888 1.00 97.38 988 TRP A CA 1
ATOM 7593 C C . TRP A 1 988 ? 1.766 -5.054 29.769 1.00 97.38 988 TRP A C 1
ATOM 7595 O O . TRP A 1 988 ? 0.912 -4.806 28.914 1.00 97.38 988 TRP A O 1
ATOM 7605 N N . TYR A 1 989 ? 2.972 -4.492 29.774 1.00 97.12 989 TYR A N 1
ATOM 7606 C CA . TYR A 1 989 ? 3.518 -3.693 28.685 1.00 97.12 989 TYR A CA 1
ATOM 7607 C C . TYR A 1 989 ? 4.918 -4.191 28.321 1.00 97.12 989 TYR A C 1
ATOM 7609 O O . TYR A 1 989 ? 5.661 -4.701 29.160 1.00 97.12 989 TYR A O 1
ATOM 7617 N N . MET A 1 990 ? 5.268 -4.046 27.051 1.00 96.38 990 MET A N 1
ATOM 7618 C CA . MET A 1 990 ? 6.495 -4.534 26.447 1.00 96.38 990 MET A CA 1
ATOM 7619 C C . MET A 1 990 ? 7.103 -3.424 25.587 1.00 96.38 990 MET A C 1
ATOM 7621 O O . MET A 1 990 ? 6.652 -3.204 24.457 1.00 96.38 990 MET A O 1
ATOM 7625 N N . PRO A 1 991 ? 8.083 -2.677 26.123 1.00 94.25 991 PRO A N 1
ATOM 7626 C CA . PRO A 1 991 ? 8.799 -1.657 25.368 1.00 94.25 991 PRO A CA 1
ATOM 7627 C C . PRO A 1 991 ? 9.606 -2.272 24.219 1.00 94.25 991 PRO A C 1
ATOM 7629 O O . PRO A 1 991 ? 10.226 -3.320 24.401 1.00 94.25 991 PRO A O 1
ATOM 7632 N N . LEU A 1 992 ? 9.628 -1.598 23.069 1.00 92.81 992 LEU A N 1
ATOM 7633 C CA . LEU A 1 992 ? 10.489 -1.935 21.931 1.00 92.81 992 LEU A CA 1
ATOM 7634 C C . LEU A 1 992 ? 11.776 -1.084 21.954 1.00 92.81 992 LEU A C 1
ATOM 7636 O O . LEU A 1 992 ? 11.823 -0.025 22.592 1.00 92.81 992 LEU A O 1
ATOM 7640 N N . ASP A 1 993 ? 12.830 -1.575 21.304 1.00 80.06 993 ASP A N 1
ATOM 7641 C CA . ASP A 1 993 ? 14.199 -1.060 21.381 1.00 80.06 993 ASP A CA 1
ATOM 7642 C C . ASP A 1 993 ? 14.360 0.325 20.735 1.00 80.06 993 ASP A C 1
ATOM 7644 O O . ASP A 1 993 ? 13.681 0.712 19.779 1.00 80.06 993 ASP A O 1
ATOM 7648 N N . GLN A 1 994 ? 15.302 1.082 21.293 1.00 67.88 994 GLN A N 1
ATOM 7649 C CA . GLN A 1 994 ? 15.583 2.485 21.016 1.00 67.88 994 GLN A CA 1
ATOM 7650 C C . GLN A 1 994 ? 17.035 2.729 20.570 1.00 67.88 994 GLN A C 1
ATOM 7652 O O . GLN A 1 994 ? 17.558 3.812 20.835 1.00 67.88 994 GLN A O 1
ATOM 7657 N N . SER A 1 995 ? 17.732 1.774 19.943 1.00 53.09 995 SER A N 1
ATOM 7658 C CA . SER A 1 995 ? 19.152 1.983 19.607 1.00 53.09 995 SER A CA 1
ATOM 7659 C C . SER A 1 995 ? 19.374 3.169 18.631 1.00 53.09 995 SER A C 1
ATOM 7661 O O . SER A 1 995 ? 19.232 3.076 17.414 1.00 53.09 995 SER A O 1
ATOM 7663 N N . GLY A 1 996 ? 19.711 4.346 19.172 1.00 55.03 996 GLY A N 1
ATOM 7664 C CA . GLY A 1 996 ? 20.050 5.554 18.411 1.00 55.03 996 GLY A CA 1
ATOM 7665 C C . GLY A 1 996 ? 18.985 5.990 17.388 1.00 55.03 996 GLY A C 1
ATOM 7666 O O . GLY A 1 996 ? 17.807 6.158 17.709 1.00 55.03 996 GLY A O 1
ATOM 7667 N N . ALA A 1 997 ? 19.415 6.219 16.143 1.00 53.12 997 ALA A N 1
ATOM 7668 C CA . ALA A 1 997 ? 18.533 6.567 15.022 1.00 53.12 997 ALA A CA 1
ATOM 7669 C C . ALA A 1 997 ? 17.690 5.374 14.508 1.00 53.12 997 ALA A C 1
ATOM 7671 O O . ALA A 1 997 ? 16.721 5.582 13.776 1.00 53.12 997 ALA A O 1
ATOM 7672 N N . ASN A 1 998 ? 18.010 4.147 14.934 1.00 68.81 998 ASN A N 1
ATOM 7673 C CA . ASN A 1 998 ? 17.422 2.885 14.481 1.00 68.81 998 ASN A CA 1
ATOM 7674 C C . ASN A 1 998 ? 16.323 2.427 15.453 1.00 68.81 998 ASN A C 1
ATOM 7676 O O . ASN A 1 998 ? 16.451 1.421 16.150 1.00 68.81 998 ASN A O 1
ATOM 7680 N N . ARG A 1 999 ? 15.249 3.219 15.557 1.00 82.69 999 ARG A N 1
ATOM 7681 C CA . ARG A 1 999 ? 14.133 2.930 16.474 1.00 82.69 999 ARG A CA 1
ATOM 7682 C C . ARG A 1 999 ? 13.209 1.868 15.897 1.00 82.69 999 ARG A C 1
ATOM 7684 O O . ARG A 1 999 ? 12.669 2.068 14.809 1.00 82.69 999 ARG A O 1
ATOM 7691 N N . GLU A 1 1000 ? 12.974 0.804 16.657 1.00 91.56 1000 GLU A N 1
ATOM 7692 C CA . GLU A 1 1000 ? 11.986 -0.208 16.301 1.00 91.56 1000 GLU A CA 1
ATOM 7693 C C . GLU A 1 1000 ? 10.571 0.377 16.401 1.00 91.56 1000 GLU A C 1
ATOM 7695 O O . GLU A 1 1000 ? 10.177 0.911 17.444 1.00 91.56 1000 GLU A O 1
ATOM 7700 N N . ARG A 1 1001 ? 9.798 0.282 15.315 1.00 91.56 1001 ARG A N 1
ATOM 7701 C CA . ARG A 1 1001 ? 8.408 0.750 15.267 1.00 91.56 1001 ARG A CA 1
ATOM 7702 C C . ARG A 1 1001 ? 7.471 -0.324 14.717 1.00 91.56 1001 ARG A C 1
ATOM 7704 O O . ARG A 1 1001 ? 7.877 -1.066 13.825 1.00 91.56 1001 ARG A O 1
ATOM 7711 N N . PRO A 1 1002 ? 6.222 -0.413 15.204 1.00 94.69 1002 PRO A N 1
ATOM 7712 C CA . PRO A 1 1002 ? 5.203 -1.262 14.608 1.00 94.69 1002 PRO A CA 1
ATOM 7713 C C . PRO A 1 1002 ? 4.956 -0.892 13.149 1.00 94.69 1002 PRO A C 1
ATOM 7715 O O . PRO A 1 1002 ? 4.873 0.284 12.800 1.00 94.69 1002 PRO A O 1
ATOM 7718 N N . SER A 1 1003 ? 4.838 -1.915 12.315 1.00 93.50 1003 SER A N 1
ATOM 7719 C CA . SER A 1 1003 ? 4.511 -1.801 10.894 1.00 93.50 1003 SER A CA 1
ATOM 7720 C C . SER A 1 1003 ? 3.098 -2.308 10.592 1.00 93.50 1003 SER A C 1
ATOM 7722 O O . SER A 1 1003 ? 2.592 -2.157 9.483 1.00 93.50 1003 SER A O 1
ATOM 7724 N N . THR A 1 1004 ? 2.454 -2.953 11.572 1.00 94.75 1004 THR A N 1
ATOM 7725 C CA . THR A 1 1004 ? 1.131 -3.570 11.438 1.00 94.75 1004 THR A CA 1
ATOM 7726 C C . THR A 1 1004 ? 0.341 -3.480 12.748 1.00 94.75 1004 THR A C 1
ATOM 7728 O O . THR A 1 1004 ? 0.933 -3.483 13.833 1.00 94.75 1004 THR A O 1
ATOM 7731 N N . PRO A 1 1005 ? -1.004 -3.456 12.683 1.00 93.38 1005 PRO A N 1
ATOM 7732 C CA . PRO A 1 1005 ? -1.838 -3.604 13.870 1.00 93.38 1005 PRO A CA 1
ATOM 7733 C C . PRO A 1 1005 ? -1.729 -5.020 14.466 1.00 93.38 1005 PRO A C 1
ATOM 7735 O O . PRO A 1 1005 ? -1.515 -5.981 13.722 1.00 93.38 1005 PRO A O 1
ATOM 7738 N N . PRO A 1 1006 ? -1.963 -5.192 15.781 1.00 94.38 1006 PRO A N 1
ATOM 7739 C CA . PRO A 1 1006 ? -2.049 -6.516 16.375 1.00 94.38 1006 PRO A CA 1
ATOM 7740 C C . PRO A 1 1006 ? -3.292 -7.267 15.890 1.00 94.38 1006 PRO A C 1
ATOM 7742 O O . PRO A 1 1006 ? -4.409 -6.749 15.895 1.00 94.38 1006 PRO A O 1
ATOM 7745 N N . VAL A 1 1007 ? -3.101 -8.531 15.524 1.00 92.62 1007 VAL A N 1
ATOM 7746 C CA . VAL A 1 1007 ? -4.158 -9.478 15.163 1.00 92.62 1007 VAL A CA 1
ATOM 7747 C C . VAL A 1 1007 ? -4.229 -10.552 16.241 1.00 92.62 1007 VAL A C 1
ATOM 7749 O O . VAL A 1 1007 ? -3.230 -11.204 16.544 1.00 92.62 1007 VAL A O 1
ATOM 7752 N N . ILE A 1 1008 ? -5.408 -10.748 16.835 1.00 90.44 1008 ILE A N 1
ATOM 7753 C CA . ILE A 1 1008 ? -5.596 -11.767 17.872 1.00 90.44 1008 ILE A CA 1
ATOM 7754 C C . ILE A 1 1008 ? -5.958 -13.110 17.241 1.00 90.44 1008 ILE A C 1
ATOM 7756 O O . ILE A 1 1008 ? -6.919 -13.215 16.478 1.00 90.44 1008 ILE A O 1
ATOM 7760 N N . LYS A 1 1009 ? -5.226 -14.156 17.627 1.00 88.94 1009 LYS A N 1
ATOM 7761 C CA . LYS A 1 1009 ? -5.492 -15.550 17.271 1.00 88.94 1009 LYS A CA 1
ATOM 7762 C C . LYS A 1 1009 ? -5.301 -16.440 18.494 1.00 88.94 1009 LYS A C 1
ATOM 7764 O O . LYS A 1 1009 ? -4.218 -16.493 19.065 1.00 88.94 1009 LYS A O 1
ATOM 7769 N N . ASN A 1 1010 ? -6.363 -17.137 18.895 1.00 87.44 1010 ASN A N 1
ATOM 7770 C CA . ASN A 1 1010 ? -6.341 -18.209 19.899 1.00 87.44 1010 ASN A CA 1
ATOM 7771 C C . ASN A 1 1010 ? -5.589 -17.863 21.202 1.00 87.44 1010 ASN A C 1
ATOM 7773 O O . ASN A 1 1010 ? -4.833 -18.673 21.727 1.00 87.44 1010 ASN A O 1
ATOM 7777 N N . GLY A 1 1011 ? -5.818 -16.654 21.729 1.00 89.44 1011 GLY A N 1
ATOM 7778 C CA . GLY A 1 1011 ? -5.213 -16.171 22.978 1.00 89.44 1011 GLY A CA 1
ATOM 7779 C C . GLY A 1 1011 ? -3.884 -15.427 22.813 1.00 89.44 1011 GLY A C 1
ATOM 7780 O O . GLY A 1 1011 ? -3.364 -14.923 23.804 1.00 89.44 1011 GLY A O 1
ATOM 7781 N N . TYR A 1 1012 ? -3.371 -15.300 21.588 1.00 93.94 1012 TYR A N 1
ATOM 7782 C CA . TYR A 1 1012 ? -2.130 -14.599 21.261 1.00 93.94 1012 TYR A CA 1
ATOM 7783 C C . TYR A 1 1012 ? -2.399 -13.362 20.405 1.00 93.94 1012 TYR A C 1
ATOM 7785 O O . TYR A 1 1012 ? -3.291 -13.376 19.558 1.00 93.94 1012 TYR A O 1
ATOM 7793 N N . ALA A 1 1013 ? -1.602 -12.314 20.594 1.00 95.19 1013 ALA A N 1
ATOM 7794 C CA . ALA A 1 1013 ? -1.500 -11.182 19.682 1.00 95.19 1013 ALA A CA 1
ATOM 7795 C C . ALA A 1 1013 ? -0.288 -11.370 18.761 1.00 95.19 1013 ALA A C 1
ATOM 7797 O O . ALA A 1 1013 ? 0.827 -11.612 19.233 1.00 95.19 1013 ALA A O 1
ATOM 7798 N N . LEU A 1 1014 ? -0.515 -11.251 17.454 1.00 96.75 1014 LEU A N 1
ATOM 7799 C CA . LEU A 1 1014 ? 0.519 -11.269 16.426 1.00 96.75 1014 LEU A CA 1
ATOM 7800 C C . LEU A 1 1014 ? 0.612 -9.886 15.791 1.00 96.75 1014 LEU A C 1
ATOM 7802 O O . LEU A 1 1014 ? -0.407 -9.322 15.401 1.00 96.75 1014 LEU A O 1
ATOM 7806 N N . PHE A 1 1015 ? 1.819 -9.346 15.688 1.00 97.25 1015 PHE A N 1
ATOM 7807 C CA . PHE A 1 1015 ? 2.085 -8.058 15.050 1.00 97.25 1015 PHE A CA 1
ATOM 7808 C C . PHE A 1 1015 ? 3.515 -8.041 14.523 1.00 97.25 1015 PHE A C 1
ATOM 7810 O O . PHE A 1 1015 ? 4.361 -8.814 14.972 1.00 97.25 1015 PHE A O 1
ATOM 7817 N N . ALA A 1 1016 ? 3.782 -7.158 13.577 1.00 97.62 1016 ALA A N 1
ATOM 7818 C CA . ALA A 1 1016 ? 5.103 -6.936 13.027 1.00 97.62 1016 ALA A CA 1
ATOM 7819 C C . ALA A 1 1016 ? 5.626 -5.529 13.307 1.00 97.62 1016 ALA A C 1
ATOM 7821 O O . ALA A 1 1016 ? 4.861 -4.580 13.510 1.00 97.62 1016 ALA A O 1
ATOM 7822 N N . THR A 1 1017 ? 6.947 -5.430 13.313 1.00 95.88 1017 THR A N 1
ATOM 7823 C CA . THR A 1 1017 ? 7.709 -4.199 13.492 1.00 95.88 1017 THR A CA 1
ATOM 7824 C C . THR A 1 1017 ? 8.799 -4.111 12.432 1.00 95.88 1017 THR A C 1
ATOM 7826 O O . THR A 1 1017 ? 9.173 -5.110 11.804 1.00 95.88 1017 THR A O 1
ATOM 7829 N N . PHE A 1 1018 ? 9.328 -2.908 12.249 1.00 92.12 1018 PHE A N 1
ATOM 7830 C CA . PHE A 1 1018 ? 10.505 -2.652 11.441 1.00 92.12 1018 PHE A CA 1
ATOM 7831 C C . PHE A 1 1018 ? 11.486 -1.771 12.212 1.00 92.12 1018 PHE A C 1
ATOM 7833 O O . PHE A 1 1018 ? 11.119 -0.733 12.773 1.00 92.12 1018 PHE A O 1
ATOM 7840 N N . THR A 1 1019 ? 12.747 -2.187 12.217 1.00 88.81 1019 THR A N 1
ATOM 7841 C CA . THR A 1 1019 ? 13.864 -1.418 12.761 1.00 88.81 1019 THR A CA 1
ATOM 7842 C C . THR A 1 1019 ? 14.718 -0.958 11.588 1.00 88.81 1019 THR A C 1
ATOM 7844 O O . THR A 1 1019 ? 15.419 -1.793 11.014 1.00 88.81 1019 THR A O 1
ATOM 7847 N N . PRO A 1 1020 ? 14.667 0.325 11.190 1.00 80.81 1020 PRO A N 1
ATOM 7848 C CA . PRO A 1 1020 ? 15.505 0.822 10.107 1.00 80.81 1020 PRO A CA 1
ATOM 7849 C C . PRO A 1 1020 ? 16.981 0.733 10.501 1.00 80.81 1020 PRO A C 1
ATOM 7851 O O . PRO A 1 1020 ? 17.317 0.765 11.684 1.00 80.81 1020 PRO A O 1
ATOM 7854 N N . SER A 1 1021 ? 17.862 0.642 9.512 1.00 75.00 1021 SER A N 1
ATOM 7855 C CA . SER A 1 1021 ? 19.308 0.632 9.716 1.00 75.00 1021 SER A CA 1
ATOM 7856 C C . SER A 1 1021 ? 19.976 1.640 8.786 1.00 75.00 1021 SER A C 1
ATOM 7858 O O . SER A 1 1021 ? 19.598 1.790 7.630 1.00 75.00 1021 SER A O 1
ATOM 7860 N N . SER A 1 1022 ? 20.986 2.334 9.308 1.00 62.34 1022 SER A N 1
ATOM 7861 C CA . SER A 1 1022 ? 21.904 3.175 8.531 1.00 62.34 1022 SER A CA 1
ATOM 7862 C C . SER A 1 1022 ? 23.129 2.410 8.018 1.00 62.34 1022 SER A C 1
ATOM 7864 O O . SER A 1 1022 ? 24.005 2.992 7.377 1.00 62.34 1022 SER A O 1
ATOM 7866 N N . GLY A 1 1023 ? 23.230 1.117 8.337 1.00 60.84 1023 GLY A N 1
ATOM 7867 C CA . GLY A 1 1023 ? 24.295 0.253 7.857 1.00 60.84 1023 GLY A CA 1
ATOM 7868 C C . GLY A 1 1023 ? 24.231 0.110 6.342 1.00 60.84 1023 GLY A C 1
ATOM 7869 O O . GLY A 1 1023 ? 23.163 -0.128 5.776 1.00 60.84 1023 GLY A O 1
ATOM 7870 N N . ALA A 1 1024 ? 25.388 0.211 5.683 1.00 59.12 1024 ALA A N 1
ATOM 7871 C CA . ALA A 1 1024 ? 25.486 -0.125 4.271 1.00 59.12 1024 ALA A CA 1
ATOM 7872 C C . ALA A 1 1024 ? 24.880 -1.516 4.063 1.00 59.12 1024 ALA A C 1
ATOM 7874 O O . ALA A 1 1024 ? 25.201 -2.453 4.799 1.00 59.12 1024 ALA A O 1
ATOM 7875 N N . CYS A 1 1025 ? 24.005 -1.644 3.068 1.00 60.25 1025 CYS A N 1
ATOM 7876 C CA . CYS A 1 1025 ? 23.390 -2.916 2.715 1.00 60.25 1025 CYS A CA 1
ATOM 7877 C C . CYS A 1 1025 ? 22.395 -3.530 3.713 1.00 60.25 1025 CYS A C 1
ATOM 7879 O O . CYS A 1 1025 ? 21.953 -4.666 3.521 1.00 60.25 1025 CYS A O 1
ATOM 7881 N N . VAL A 1 1026 ? 22.000 -2.782 4.743 1.00 67.25 1026 VAL A N 1
ATOM 7882 C CA . VAL A 1 1026 ? 20.935 -3.173 5.664 1.00 67.25 1026 VAL A CA 1
ATOM 7883 C C . VAL A 1 1026 ? 19.958 -2.011 5.755 1.00 67.25 1026 VAL A C 1
ATOM 7885 O O . VAL A 1 1026 ? 20.192 -1.077 6.515 1.00 67.25 1026 VAL A O 1
ATOM 7888 N N . ALA A 1 1027 ? 18.864 -2.069 4.992 1.00 71.81 1027 ALA A N 1
ATOM 7889 C CA . ALA A 1 1027 ? 17.788 -1.076 5.074 1.00 71.81 1027 ALA A CA 1
ATOM 7890 C C . ALA A 1 1027 ? 17.090 -1.118 6.442 1.00 71.81 1027 ALA A C 1
ATOM 7892 O O . ALA A 1 1027 ? 16.601 -0.112 6.956 1.00 71.81 1027 ALA A O 1
ATOM 7893 N N . GLY A 1 1028 ? 17.065 -2.302 7.048 1.00 79.56 1028 GLY A N 1
ATOM 7894 C CA . GLY A 1 1028 ? 16.505 -2.545 8.364 1.00 79.56 1028 GLY A CA 1
ATOM 7895 C C . GLY A 1 1028 ? 16.144 -4.007 8.558 1.00 79.56 1028 GLY A C 1
ATOM 7896 O O . GLY A 1 1028 ? 16.385 -4.838 7.685 1.00 79.56 1028 GLY A O 1
ATOM 7897 N N . THR A 1 1029 ? 15.545 -4.309 9.699 1.00 88.00 1029 THR A N 1
ATOM 7898 C CA . THR A 1 1029 ? 15.143 -5.661 10.085 1.00 88.00 1029 THR A CA 1
ATOM 7899 C C . THR A 1 1029 ? 13.665 -5.672 10.424 1.00 88.00 1029 THR A C 1
ATOM 7901 O O . THR A 1 1029 ? 13.207 -4.890 11.258 1.00 88.00 1029 THR A O 1
ATOM 7904 N N . GLY A 1 1030 ? 12.921 -6.571 9.789 1.00 92.50 1030 GLY A N 1
ATOM 7905 C CA . GLY A 1 1030 ? 11.519 -6.822 10.094 1.00 92.50 1030 GLY A CA 1
ATOM 7906 C C . GLY A 1 1030 ? 11.397 -7.918 11.135 1.00 92.50 1030 GLY A C 1
ATOM 7907 O O . GLY A 1 1030 ? 12.063 -8.951 11.027 1.00 92.50 1030 GLY A O 1
ATOM 7908 N N . ARG A 1 1031 ? 10.531 -7.722 12.129 1.00 95.31 1031 ARG A N 1
ATOM 7909 C CA . ARG A 1 1031 ? 10.257 -8.721 13.169 1.00 95.31 1031 ARG A CA 1
ATOM 7910 C C . ARG A 1 1031 ? 8.782 -9.077 13.183 1.00 95.31 1031 ARG A C 1
ATOM 7912 O O . ARG A 1 1031 ? 7.938 -8.194 13.091 1.00 95.31 1031 ARG A O 1
ATOM 7919 N N . LEU A 1 1032 ? 8.472 -10.361 13.337 1.00 97.56 1032 LEU A N 1
ATOM 7920 C CA . LEU A 1 1032 ? 7.122 -10.872 13.565 1.00 97.56 1032 LEU A CA 1
ATOM 7921 C C . LEU A 1 1032 ? 7.009 -11.389 14.999 1.00 97.56 1032 LEU A C 1
ATOM 7923 O O . LEU A 1 1032 ? 7.571 -12.432 15.350 1.00 97.56 1032 LEU A O 1
ATOM 7927 N N . TYR A 1 1033 ? 6.259 -10.670 15.823 1.00 97.75 1033 TYR A N 1
ATOM 7928 C CA . TYR A 1 1033 ? 5.968 -11.022 17.205 1.00 97.75 1033 TYR A CA 1
ATOM 7929 C C . TYR A 1 1033 ? 4.755 -11.944 17.301 1.00 97.75 1033 TYR A C 1
ATOM 7931 O O . TYR A 1 1033 ? 3.779 -11.805 16.565 1.00 97.75 1033 TYR A O 1
ATOM 7939 N N . ALA A 1 1034 ? 4.805 -12.856 18.269 1.00 96.88 1034 ALA A N 1
ATOM 7940 C CA . ALA A 1 1034 ? 3.656 -13.630 18.720 1.00 96.88 1034 ALA A CA 1
ATOM 7941 C C . ALA A 1 1034 ? 3.710 -13.733 20.245 1.00 96.88 1034 ALA A C 1
ATOM 7943 O O . ALA A 1 1034 ? 4.617 -14.362 20.796 1.00 96.88 1034 ALA A O 1
ATOM 7944 N N . VAL A 1 1035 ? 2.757 -13.101 20.930 1.00 96.69 1035 VAL A N 1
ATOM 7945 C CA . VAL A 1 1035 ? 2.770 -12.958 22.394 1.00 96.69 1035 VAL A CA 1
ATOM 7946 C C . VAL A 1 1035 ? 1.417 -13.299 23.006 1.00 96.69 1035 VAL A C 1
ATOM 7948 O O . VAL A 1 1035 ? 0.377 -12.867 22.516 1.00 96.69 1035 VAL A O 1
ATOM 7951 N N . ASP A 1 1036 ? 1.423 -14.096 24.071 1.00 95.12 1036 ASP A N 1
ATOM 7952 C CA . ASP A 1 1036 ? 0.221 -14.471 24.819 1.00 95.12 1036 ASP A CA 1
ATOM 7953 C C . ASP A 1 1036 ? -0.420 -13.236 25.466 1.00 95.12 1036 ASP A C 1
ATOM 7955 O O . ASP A 1 1036 ? 0.258 -12.436 26.116 1.00 95.12 1036 ASP A O 1
ATOM 7959 N N . LEU A 1 1037 ? -1.738 -13.093 25.329 1.00 94.81 1037 LEU A N 1
ATOM 7960 C CA . LEU A 1 1037 ? -2.463 -11.920 25.818 1.00 94.81 1037 LEU A CA 1
ATOM 7961 C C . LEU A 1 1037 ? -2.354 -11.749 27.335 1.00 94.81 1037 LEU A C 1
ATOM 7963 O O . LEU A 1 1037 ? -2.307 -10.612 27.800 1.00 94.81 1037 LEU A O 1
ATOM 7967 N N . ARG A 1 1038 ? -2.287 -12.844 28.103 1.00 94.81 1038 ARG A N 1
ATOM 7968 C CA . ARG A 1 1038 ? -2.321 -12.804 29.574 1.00 94.81 1038 ARG A CA 1
ATOM 7969 C C . ARG A 1 1038 ? -0.962 -12.512 30.192 1.00 94.81 1038 ARG A C 1
ATOM 7971 O O . ARG A 1 1038 ? -0.887 -11.838 31.212 1.00 94.81 1038 ARG A O 1
ATOM 7978 N N . THR A 1 1039 ? 0.090 -13.056 29.593 1.00 94.62 1039 THR A N 1
ATOM 7979 C CA . THR A 1 1039 ? 1.420 -13.152 30.210 1.00 94.62 1039 THR A CA 1
ATOM 7980 C C . THR A 1 1039 ? 2.532 -12.518 29.380 1.00 94.62 1039 THR A C 1
ATOM 7982 O O . THR A 1 1039 ? 3.646 -12.356 29.875 1.00 94.62 1039 THR A O 1
ATOM 7985 N N . GLY A 1 1040 ? 2.283 -12.215 28.105 1.00 94.38 1040 GLY A N 1
ATOM 7986 C CA . GLY A 1 1040 ? 3.312 -11.805 27.152 1.00 94.38 1040 GLY A CA 1
ATOM 7987 C C . GLY A 1 1040 ? 4.238 -12.949 26.725 1.00 94.38 1040 GLY A C 1
ATOM 7988 O O . GLY A 1 1040 ? 5.241 -12.698 26.059 1.00 94.38 1040 GLY A O 1
ATOM 7989 N N . LYS A 1 1041 ? 3.954 -14.205 27.103 1.00 95.38 1041 LYS A N 1
ATOM 7990 C CA . LYS A 1 1041 ? 4.770 -15.381 26.758 1.00 95.38 1041 LYS A CA 1
ATOM 7991 C C . LYS A 1 1041 ? 4.889 -15.567 25.242 1.00 95.38 1041 LYS A C 1
ATOM 7993 O O . LYS A 1 1041 ? 3.928 -15.358 24.510 1.00 95.38 1041 LYS A O 1
ATOM 7998 N N . SER A 1 1042 ? 6.061 -16.008 24.782 1.00 95.81 1042 SER A N 1
ATOM 7999 C CA . SER A 1 1042 ? 6.331 -16.240 23.358 1.00 95.81 1042 SER A CA 1
ATOM 8000 C C . SER A 1 1042 ? 5.453 -17.343 22.747 1.00 95.81 1042 SER A C 1
ATOM 8002 O O . SER A 1 1042 ? 5.361 -18.455 23.278 1.00 95.81 1042 SER A O 1
ATOM 8004 N N . GLY A 1 1043 ? 4.881 -17.053 21.576 1.00 94.69 1043 GLY A N 1
ATOM 8005 C CA . GLY A 1 1043 ? 4.245 -18.023 20.680 1.00 94.69 1043 GLY A CA 1
ATOM 8006 C C . GLY A 1 1043 ? 5.237 -18.868 19.864 1.00 94.69 1043 GLY A C 1
ATOM 8007 O O . GLY A 1 1043 ? 4.860 -19.910 19.335 1.00 94.69 1043 GLY A O 1
ATOM 8008 N N . TRP A 1 1044 ? 6.510 -18.468 19.786 1.00 93.56 1044 TRP A N 1
ATOM 8009 C CA . TRP A 1 1044 ? 7.539 -19.121 18.961 1.00 93.56 1044 TRP A CA 1
ATOM 8010 C C . TRP A 1 1044 ? 8.359 -20.193 19.686 1.00 93.56 1044 TRP A C 1
ATOM 8012 O O . TRP A 1 1044 ? 9.028 -20.987 19.028 1.00 93.56 1044 TRP A O 1
ATOM 8022 N N . GLY A 1 1045 ? 8.336 -20.197 21.023 1.00 85.56 1045 GLY A N 1
ATOM 8023 C CA . GLY A 1 1045 ? 9.275 -20.971 21.837 1.00 85.56 1045 GLY A CA 1
ATOM 8024 C C . GLY A 1 1045 ? 10.644 -20.282 21.873 1.00 85.56 1045 GLY A C 1
ATOM 8025 O O . GLY A 1 1045 ? 11.332 -20.174 20.857 1.00 85.56 1045 GLY A O 1
ATOM 8026 N N . GLY A 1 1046 ? 11.028 -19.769 23.044 1.00 88.88 1046 GLY A N 1
ATOM 8027 C CA . GLY A 1 1046 ? 12.186 -18.885 23.193 1.00 88.88 1046 GLY A CA 1
ATOM 8028 C C . GLY A 1 1046 ? 11.804 -17.406 23.078 1.00 88.88 1046 GLY A C 1
ATOM 8029 O O . GLY A 1 1046 ? 10.861 -16.965 23.737 1.00 88.88 1046 GLY A O 1
ATOM 8030 N N . LEU A 1 1047 ? 12.535 -16.645 22.253 1.00 91.94 1047 LEU A N 1
ATOM 8031 C CA . LEU A 1 1047 ? 12.270 -15.220 22.004 1.00 91.94 1047 LEU A CA 1
ATOM 8032 C C . LEU A 1 1047 ? 10.843 -14.982 21.493 1.00 91.94 1047 LEU A C 1
ATOM 8034 O O . LEU A 1 1047 ? 10.234 -15.849 20.866 1.00 91.94 1047 LEU A O 1
ATOM 8038 N N . LYS A 1 1048 ? 10.301 -13.793 21.760 1.00 95.44 1048 LYS A N 1
ATOM 8039 C CA . LYS A 1 1048 ? 8.912 -13.416 21.433 1.00 95.44 1048 LYS A CA 1
ATOM 8040 C C . LYS A 1 1048 ? 8.668 -13.118 19.955 1.00 95.44 1048 LYS A C 1
ATOM 8042 O O . LYS A 1 1048 ? 7.514 -12.968 19.554 1.00 95.44 1048 LYS A O 1
ATOM 8047 N N . TYR A 1 1049 ? 9.728 -13.055 19.157 1.00 95.50 1049 TYR A N 1
ATOM 8048 C CA . TYR A 1 1049 ? 9.680 -12.731 17.740 1.00 95.50 1049 TYR A CA 1
ATOM 8049 C C . TYR A 1 1049 ? 10.611 -13.617 16.909 1.00 95.50 1049 TYR A C 1
ATOM 8051 O O . TYR A 1 1049 ? 11.522 -14.271 17.426 1.00 95.50 1049 TYR A O 1
ATOM 8059 N N . ARG A 1 1050 ? 10.381 -13.593 15.597 1.00 95.00 1050 ARG A N 1
ATOM 8060 C CA . ARG A 1 1050 ? 11.325 -14.023 14.558 1.00 95.00 1050 ARG A CA 1
ATOM 8061 C C . ARG A 1 1050 ? 11.651 -12.827 13.681 1.00 95.00 1050 ARG A C 1
ATOM 8063 O O . ARG A 1 1050 ? 10.781 -11.986 13.472 1.00 95.00 1050 ARG A O 1
ATOM 8070 N N . GLU A 1 1051 ? 12.888 -12.729 13.214 1.00 92.75 1051 GLU A N 1
ATOM 8071 C CA . GLU A 1 1051 ? 13.361 -11.561 12.474 1.00 92.75 1051 GLU A CA 1
ATOM 8072 C C . GLU A 1 1051 ? 14.043 -11.939 11.164 1.00 92.75 1051 GLU A C 1
ATOM 8074 O O . GLU A 1 1051 ? 14.635 -13.014 11.051 1.00 92.75 1051 GLU A O 1
ATOM 8079 N N . VAL A 1 1052 ? 13.935 -11.045 10.184 1.00 90.44 1052 VAL A N 1
ATOM 8080 C CA . VAL A 1 1052 ? 14.578 -11.159 8.875 1.00 90.44 1052 VAL A CA 1
ATOM 8081 C C . VAL A 1 1052 ? 15.143 -9.791 8.497 1.00 90.44 1052 VAL A C 1
ATOM 8083 O O . VAL A 1 1052 ? 14.418 -8.794 8.456 1.00 90.44 1052 VAL A O 1
ATOM 8086 N N . GLU A 1 1053 ? 16.448 -9.735 8.239 1.00 84.56 1053 GLU A N 1
ATOM 8087 C CA . GLU A 1 1053 ? 17.108 -8.535 7.715 1.00 84.56 1053 GLU A CA 1
ATOM 8088 C C . GLU A 1 1053 ? 16.622 -8.224 6.291 1.00 84.56 1053 GLU A C 1
ATOM 8090 O O . GLU A 1 1053 ? 16.317 -9.125 5.511 1.00 84.56 1053 GLU A O 1
ATOM 8095 N N . ASN A 1 1054 ? 16.572 -6.939 5.936 1.00 79.94 1054 ASN A N 1
ATOM 8096 C CA . ASN A 1 1054 ? 16.127 -6.426 4.636 1.00 79.94 1054 ASN A CA 1
ATOM 8097 C C . ASN A 1 1054 ? 14.697 -6.823 4.234 1.00 79.94 1054 ASN A C 1
ATOM 8099 O O . ASN A 1 1054 ? 14.329 -6.732 3.060 1.00 79.94 1054 ASN A O 1
ATOM 8103 N N . LEU A 1 1055 ? 13.870 -7.191 5.213 1.00 86.69 1055 LEU A N 1
ATOM 8104 C CA . LEU A 1 1055 ? 12.443 -7.436 5.052 1.00 86.69 1055 LEU A CA 1
ATOM 8105 C C . LEU A 1 1055 ? 11.662 -6.453 5.920 1.00 86.69 1055 LEU A C 1
ATOM 8107 O O . LEU A 1 1055 ? 11.925 -6.347 7.111 1.00 86.69 1055 LEU A O 1
ATOM 8111 N N . LYS A 1 1056 ? 10.653 -5.787 5.365 1.00 89.69 1056 LYS A N 1
ATOM 8112 C CA . LYS A 1 1056 ? 9.606 -5.115 6.146 1.00 89.69 1056 LYS A CA 1
ATOM 8113 C C . LYS A 1 1056 ? 8.290 -5.836 5.916 1.00 89.69 1056 LYS A C 1
ATOM 8115 O O . LYS A 1 1056 ? 7.900 -6.047 4.775 1.00 89.69 1056 LYS A O 1
ATOM 8120 N N . ILE A 1 1057 ? 7.595 -6.198 6.989 1.00 93.81 1057 ILE A N 1
ATOM 8121 C CA . ILE A 1 1057 ? 6.244 -6.767 6.912 1.00 93.81 1057 ILE A CA 1
ATOM 8122 C C . ILE A 1 1057 ? 5.257 -5.601 6.965 1.00 93.81 1057 ILE A C 1
ATOM 8124 O O . ILE A 1 1057 ? 5.225 -4.881 7.957 1.00 93.81 1057 ILE A O 1
ATOM 8128 N N . THR A 1 1058 ? 4.470 -5.399 5.915 1.00 91.06 1058 THR A N 1
ATOM 8129 C CA . THR A 1 1058 ? 3.547 -4.260 5.758 1.00 91.06 1058 THR A CA 1
ATOM 8130 C C . THR A 1 1058 ? 2.101 -4.589 6.101 1.00 91.06 1058 THR A C 1
ATOM 8132 O O . THR A 1 1058 ? 1.273 -3.697 6.260 1.00 91.06 1058 THR A O 1
ATOM 8135 N N . GLY A 1 1059 ? 1.773 -5.867 6.271 1.00 91.56 1059 GLY A N 1
ATOM 8136 C CA . GLY A 1 1059 ? 0.448 -6.270 6.718 1.00 91.56 1059 GLY A CA 1
ATOM 8137 C C . GLY A 1 1059 ? 0.350 -7.754 7.013 1.00 91.56 1059 GLY A C 1
ATOM 8138 O O . GLY A 1 1059 ? 1.088 -8.554 6.446 1.00 91.56 1059 GLY A O 1
ATOM 8139 N N . ILE A 1 1060 ? -0.572 -8.117 7.904 1.00 92.88 1060 ILE A N 1
ATOM 8140 C CA . ILE A 1 1060 ? -0.794 -9.494 8.350 1.00 92.88 1060 ILE A CA 1
ATOM 8141 C C . ILE A 1 1060 ? -2.276 -9.835 8.197 1.00 92.88 1060 ILE A C 1
ATOM 8143 O O . ILE A 1 1060 ? -3.136 -9.164 8.767 1.00 92.88 1060 ILE A O 1
ATOM 8147 N N . THR A 1 1061 ? -2.561 -10.932 7.501 1.00 91.56 1061 THR A N 1
ATOM 8148 C CA . THR A 1 1061 ? -3.882 -11.564 7.466 1.00 91.56 1061 THR A CA 1
ATOM 8149 C C . THR A 1 1061 ? -3.751 -13.011 7.923 1.00 91.56 1061 THR A C 1
ATOM 8151 O O . THR A 1 1061 ? -2.968 -13.776 7.367 1.00 91.56 1061 THR A O 1
ATOM 8154 N N . ILE A 1 1062 ? -4.528 -13.412 8.930 1.00 88.19 1062 ILE A N 1
ATOM 8155 C CA . ILE A 1 1062 ? -4.543 -14.791 9.436 1.00 88.19 1062 ILE A CA 1
ATOM 8156 C C . ILE A 1 1062 ? -5.828 -15.465 8.969 1.00 88.19 1062 ILE A C 1
ATOM 8158 O O . ILE A 1 1062 ? -6.926 -14.978 9.238 1.00 88.19 1062 ILE A O 1
ATOM 8162 N N . TYR A 1 1063 ? -5.700 -16.606 8.295 1.00 84.00 1063 TYR A N 1
ATOM 8163 C CA . TYR A 1 1063 ? -6.840 -17.428 7.902 1.00 84.00 1063 TYR A CA 1
ATOM 8164 C C . TYR A 1 1063 ? -6.552 -18.900 8.193 1.00 84.00 1063 TYR A C 1
ATOM 8166 O O . TYR A 1 1063 ? -5.529 -19.442 7.770 1.00 84.00 1063 TYR A O 1
ATOM 8174 N N . LYS A 1 1064 ? -7.468 -19.546 8.929 1.00 81.44 1064 LYS A N 1
ATOM 8175 C CA . LYS A 1 1064 ? -7.258 -20.875 9.527 1.00 81.44 1064 LYS A CA 1
ATOM 8176 C C . LYS A 1 1064 ? -5.947 -20.890 10.334 1.00 81.44 1064 LYS A C 1
ATOM 8178 O O . LYS A 1 1064 ? -5.770 -20.054 11.220 1.00 81.44 1064 LYS A O 1
ATOM 8183 N N . ASN A 1 1065 ? -5.029 -21.791 9.984 1.00 85.12 1065 ASN A N 1
ATOM 8184 C CA . ASN A 1 1065 ? -3.727 -21.971 10.621 1.00 85.12 1065 ASN A CA 1
ATOM 8185 C C . ASN A 1 1065 ? -2.562 -21.406 9.782 1.00 85.12 1065 ASN A C 1
ATOM 8187 O O . ASN A 1 1065 ? -1.424 -21.830 9.964 1.00 85.12 1065 ASN A O 1
ATOM 8191 N N . LYS A 1 1066 ? -2.835 -20.468 8.861 1.00 87.69 1066 LYS A N 1
ATOM 8192 C CA . LYS A 1 1066 ? -1.820 -19.796 8.035 1.00 87.69 1066 LYS A CA 1
ATOM 8193 C C . LYS A 1 1066 ? -1.824 -18.283 8.234 1.00 87.69 1066 LYS A C 1
ATOM 8195 O O . LYS A 1 1066 ? -2.878 -17.670 8.427 1.00 87.69 1066 LYS A O 1
ATOM 8200 N N . ILE A 1 1067 ? -0.637 -17.701 8.128 1.00 92.38 1067 ILE A N 1
ATOM 8201 C CA . ILE A 1 1067 ? -0.378 -16.264 8.134 1.00 92.38 1067 ILE A CA 1
ATOM 8202 C C . ILE A 1 1067 ? 0.037 -15.860 6.719 1.00 92.38 1067 ILE A C 1
ATOM 8204 O O . ILE A 1 1067 ? 0.959 -16.437 6.146 1.00 92.38 1067 ILE A O 1
ATOM 8208 N N . TYR A 1 1068 ? -0.649 -14.861 6.174 1.00 92.44 1068 TYR A N 1
ATOM 8209 C CA . TYR A 1 1068 ? -0.361 -14.235 4.889 1.00 92.44 1068 TYR A CA 1
ATOM 8210 C C . TYR A 1 1068 ? 0.159 -12.828 5.166 1.00 92.44 1068 TYR A C 1
ATOM 8212 O O . TYR A 1 1068 ? -0.524 -12.030 5.813 1.00 92.44 1068 TYR A O 1
ATOM 8220 N N . MET A 1 1069 ? 1.368 -12.537 4.703 1.00 93.75 1069 MET A N 1
ATOM 8221 C CA . MET A 1 1069 ? 2.079 -11.297 4.983 1.00 93.75 1069 MET A CA 1
ATOM 8222 C C . MET A 1 1069 ? 2.317 -10.515 3.701 1.00 93.75 1069 MET A C 1
ATOM 8224 O O . MET A 1 1069 ? 2.890 -11.046 2.752 1.00 93.75 1069 MET A O 1
ATOM 8228 N N . GLY A 1 1070 ? 1.917 -9.247 3.701 1.00 91.88 1070 GLY A N 1
ATOM 8229 C CA . GLY A 1 1070 ? 2.432 -8.276 2.742 1.00 91.88 1070 GLY A CA 1
ATOM 8230 C C . GLY A 1 1070 ? 3.841 -7.892 3.170 1.00 91.88 1070 GLY A C 1
ATOM 8231 O O . GLY A 1 1070 ? 4.077 -7.683 4.363 1.00 91.88 1070 GLY A O 1
ATOM 8232 N N . VAL A 1 1071 ? 4.787 -7.853 2.236 1.00 89.69 1071 VAL A N 1
ATOM 8233 C CA . VAL A 1 1071 ? 6.188 -7.550 2.526 1.00 89.69 1071 VAL A CA 1
ATOM 8234 C C . VAL A 1 1071 ? 6.818 -6.602 1.512 1.00 89.69 1071 VAL A C 1
ATOM 8236 O O . VAL A 1 1071 ? 6.482 -6.601 0.329 1.00 89.69 1071 VAL A O 1
ATOM 8239 N N . GLN A 1 1072 ? 7.791 -5.833 1.985 1.00 84.25 1072 GLN A N 1
ATOM 8240 C CA . GLN A 1 1072 ? 8.754 -5.101 1.172 1.00 84.25 1072 GLN A CA 1
ATOM 8241 C C . GLN A 1 1072 ? 10.121 -5.735 1.363 1.00 84.25 1072 GLN A C 1
ATOM 8243 O O . GLN A 1 1072 ? 10.552 -5.979 2.495 1.00 84.25 1072 GLN A O 1
ATOM 8248 N N . ARG A 1 1073 ? 10.793 -5.999 0.247 1.00 79.31 1073 ARG A N 1
ATOM 8249 C CA . ARG A 1 1073 ? 12.128 -6.579 0.219 1.00 79.31 1073 ARG A CA 1
ATOM 8250 C C . ARG A 1 1073 ? 13.115 -5.506 -0.226 1.00 79.31 1073 ARG A C 1
ATOM 8252 O O . ARG A 1 1073 ? 12.958 -4.952 -1.306 1.00 79.31 1073 ARG A O 1
ATOM 8259 N N . PHE A 1 1074 ? 14.125 -5.236 0.595 1.00 72.06 1074 PHE A N 1
ATOM 8260 C CA . PHE A 1 1074 ? 15.142 -4.215 0.308 1.00 72.06 1074 PHE A CA 1
ATOM 8261 C C . PHE A 1 1074 ? 16.435 -4.794 -0.286 1.00 72.06 1074 PHE A C 1
ATOM 8263 O O . PHE A 1 1074 ? 17.244 -4.060 -0.840 1.00 72.06 1074 PHE A O 1
ATOM 8270 N N . ALA A 1 1075 ? 16.643 -6.107 -0.162 1.00 67.81 1075 ALA A N 1
ATOM 8271 C CA . ALA A 1 1075 ? 17.744 -6.851 -0.772 1.00 67.81 1075 ALA A CA 1
ATOM 8272 C C . ALA A 1 1075 ? 17.335 -8.319 -0.957 1.00 67.81 1075 ALA A C 1
ATOM 8274 O O . ALA A 1 1075 ? 16.353 -8.759 -0.360 1.00 67.81 1075 ALA A O 1
ATOM 8275 N N . ASP A 1 1076 ? 18.086 -9.094 -1.741 1.00 68.44 1076 ASP A N 1
ATOM 8276 C CA . ASP A 1 1076 ? 17.817 -10.527 -1.887 1.00 68.44 1076 ASP A CA 1
ATOM 8277 C C . ASP A 1 1076 ? 17.842 -11.253 -0.532 1.00 68.44 1076 ASP A C 1
ATOM 8279 O O . ASP A 1 1076 ? 18.804 -11.168 0.237 1.00 68.44 1076 ASP A O 1
ATOM 8283 N N . ILE A 1 1077 ? 16.761 -11.987 -0.262 1.00 72.25 1077 ILE A N 1
ATOM 8284 C CA . ILE A 1 1077 ? 16.584 -12.833 0.919 1.00 72.25 1077 ILE A CA 1
ATOM 8285 C C . ILE A 1 1077 ? 16.532 -14.274 0.431 1.00 72.25 1077 ILE A C 1
ATOM 8287 O O . ILE A 1 1077 ? 15.620 -14.654 -0.302 1.00 72.25 1077 ILE A O 1
ATOM 8291 N N . SER A 1 1078 ? 17.512 -15.078 0.848 1.00 69.00 1078 SER A N 1
ATOM 8292 C CA . SER A 1 1078 ? 17.544 -16.501 0.497 1.00 69.00 1078 SER A CA 1
ATOM 8293 C C . SER A 1 1078 ? 16.354 -17.257 1.094 1.00 69.00 1078 SER A C 1
ATOM 8295 O O . SER A 1 1078 ? 15.948 -17.001 2.232 1.00 69.00 1078 SER A O 1
ATOM 8297 N N . ASP A 1 1079 ? 15.859 -18.256 0.364 1.00 74.88 1079 ASP A N 1
ATOM 8298 C CA . ASP A 1 1079 ? 14.838 -19.188 0.852 1.00 74.88 1079 ASP A CA 1
ATOM 8299 C C . ASP A 1 1079 ? 15.260 -19.850 2.178 1.00 74.88 1079 ASP A C 1
ATOM 8301 O O . ASP A 1 1079 ? 14.467 -19.951 3.112 1.00 74.88 1079 ASP A O 1
ATOM 8305 N N . SER A 1 1080 ? 16.549 -20.181 2.331 1.00 73.19 1080 SER A N 1
ATOM 8306 C CA . SER A 1 1080 ? 17.102 -20.699 3.587 1.00 73.19 1080 SER A CA 1
ATOM 8307 C C . SER A 1 1080 ? 16.989 -19.723 4.758 1.00 73.19 1080 SER A C 1
ATOM 8309 O O . SER A 1 1080 ? 16.686 -20.151 5.870 1.00 73.19 1080 SER A O 1
ATOM 8311 N N . ALA A 1 1081 ? 17.214 -18.424 4.539 1.00 78.56 1081 ALA A N 1
ATOM 8312 C CA . ALA A 1 1081 ? 17.093 -17.418 5.594 1.00 78.56 1081 ALA A CA 1
ATOM 8313 C C . ALA A 1 1081 ? 15.628 -17.247 6.015 1.00 78.56 1081 ALA A C 1
ATOM 8315 O O . ALA A 1 1081 ? 15.324 -17.230 7.209 1.00 78.56 1081 ALA A O 1
ATOM 8316 N N . LEU A 1 1082 ? 14.717 -17.209 5.039 1.00 86.25 1082 LEU A N 1
ATOM 8317 C CA . LEU A 1 1082 ? 13.281 -17.130 5.289 1.00 86.25 1082 LEU A CA 1
ATOM 8318 C C . LEU A 1 1082 ? 12.777 -18.358 6.060 1.00 86.25 1082 LEU A C 1
ATOM 8320 O O . LEU A 1 1082 ? 12.109 -18.216 7.086 1.00 86.25 1082 LEU A O 1
ATOM 8324 N N . LYS A 1 1083 ? 13.148 -19.563 5.613 1.00 88.44 1083 LYS A N 1
ATOM 8325 C CA . LYS A 1 1083 ? 12.770 -20.824 6.264 1.00 88.44 1083 LYS A CA 1
ATOM 8326 C C . LYS A 1 1083 ? 13.410 -20.996 7.634 1.00 88.44 1083 LYS A C 1
ATOM 8328 O O . LYS A 1 1083 ? 12.780 -21.536 8.539 1.00 88.44 1083 LYS A O 1
ATOM 8333 N N . LYS A 1 1084 ? 14.635 -20.501 7.833 1.00 87.56 1084 LYS A N 1
ATOM 8334 C CA . LYS A 1 1084 ? 15.262 -20.462 9.159 1.00 87.56 1084 LYS A CA 1
ATOM 8335 C C . LYS A 1 1084 ? 14.482 -19.562 10.119 1.00 87.56 1084 LYS A C 1
ATOM 8337 O O . LYS A 1 1084 ? 14.332 -19.915 11.287 1.00 87.56 1084 LYS A O 1
ATOM 8342 N N . ALA A 1 1085 ? 14.002 -18.414 9.645 1.00 89.81 1085 ALA A N 1
ATOM 8343 C CA . ALA A 1 1085 ? 13.254 -17.478 10.473 1.00 89.81 1085 ALA A CA 1
ATOM 8344 C C . ALA A 1 1085 ? 11.842 -17.987 10.802 1.00 89.81 1085 ALA A C 1
ATOM 8346 O O . ALA A 1 1085 ? 11.435 -17.932 11.961 1.00 89.81 1085 ALA A O 1
ATOM 8347 N N . PHE A 1 1086 ? 11.105 -18.493 9.810 1.00 92.00 1086 PHE A N 1
ATOM 8348 C CA . PHE A 1 1086 ? 9.669 -18.761 9.952 1.00 92.00 1086 PHE A CA 1
ATOM 8349 C C . PHE A 1 1086 ? 9.252 -20.235 9.888 1.00 92.00 1086 PHE A C 1
ATOM 8351 O O . PHE A 1 1086 ? 8.093 -20.529 10.163 1.00 92.00 1086 PHE A O 1
ATOM 8358 N N . GLY A 1 1087 ? 10.170 -21.155 9.594 1.00 88.38 1087 GLY A N 1
ATOM 8359 C CA . GLY A 1 1087 ? 9.885 -22.584 9.439 1.00 88.38 1087 GLY A CA 1
ATOM 8360 C C . GLY A 1 1087 ? 9.991 -23.063 7.990 1.00 88.38 1087 GLY A C 1
ATOM 8361 O O . GLY A 1 1087 ? 9.966 -22.281 7.042 1.00 88.38 1087 GLY A O 1
ATOM 8362 N N . SER A 1 1088 ? 10.126 -24.378 7.804 1.00 86.62 1088 SER A N 1
ATOM 8363 C CA . SER A 1 1088 ? 10.362 -25.010 6.495 1.00 86.62 1088 SER A CA 1
ATOM 8364 C C . SER A 1 1088 ? 9.230 -24.820 5.480 1.00 86.62 1088 SER A C 1
ATOM 8366 O O . SER A 1 1088 ? 9.442 -25.013 4.286 1.00 86.62 1088 SER A O 1
ATOM 8368 N N . ASP A 1 1089 ? 8.034 -24.478 5.947 1.00 85.81 1089 ASP A N 1
ATOM 8369 C CA . ASP A 1 1089 ? 6.831 -24.246 5.151 1.00 85.81 1089 ASP A CA 1
ATOM 8370 C C . ASP A 1 1089 ? 6.671 -22.787 4.694 1.00 85.81 1089 ASP A C 1
ATOM 8372 O O . ASP A 1 1089 ? 5.710 -22.478 3.986 1.00 85.81 1089 ASP A O 1
ATOM 8376 N N . ALA A 1 1090 ? 7.597 -21.901 5.076 1.00 89.38 1090 ALA A N 1
ATOM 8377 C CA . ALA A 1 1090 ? 7.611 -20.524 4.611 1.00 89.38 1090 ALA A CA 1
ATOM 8378 C C . ALA A 1 1090 ? 7.801 -20.457 3.088 1.00 89.38 1090 ALA A C 1
ATOM 8380 O O . ALA A 1 1090 ? 8.701 -21.090 2.533 1.00 89.38 1090 ALA A O 1
ATOM 8381 N N . LYS A 1 1091 ? 6.956 -19.669 2.418 1.00 85.81 1091 LYS A N 1
ATOM 8382 C CA . LYS A 1 1091 ? 7.001 -19.437 0.965 1.00 85.81 1091 LYS A CA 1
ATOM 8383 C C . LYS A 1 1091 ? 6.918 -17.944 0.677 1.00 85.81 1091 LYS A C 1
ATOM 8385 O O . LYS A 1 1091 ? 6.143 -17.247 1.330 1.00 85.81 1091 LYS A O 1
ATOM 8390 N N . ALA A 1 1092 ? 7.686 -17.467 -0.298 1.00 82.12 1092 ALA A N 1
ATOM 8391 C CA . ALA A 1 1092 ? 7.680 -16.075 -0.736 1.00 82.12 1092 ALA A CA 1
ATOM 8392 C C . ALA A 1 1092 ? 7.359 -15.960 -2.229 1.00 82.12 1092 ALA A C 1
ATOM 8394 O O . ALA A 1 1092 ? 7.790 -16.781 -3.033 1.00 82.12 1092 ALA A O 1
ATOM 8395 N N . SER A 1 1093 ? 6.644 -14.900 -2.589 1.00 76.25 1093 SER A N 1
ATOM 8396 C CA . SER A 1 1093 ? 6.485 -14.407 -3.952 1.00 76.25 1093 SER A CA 1
ATOM 8397 C C . SER A 1 1093 ? 6.873 -12.935 -3.953 1.00 76.25 1093 SER A C 1
ATOM 8399 O O . SER A 1 1093 ? 6.124 -12.072 -3.486 1.00 76.25 1093 SER A O 1
ATOM 8401 N N . TRP A 1 1094 ? 8.100 -12.668 -4.398 1.00 72.56 1094 TRP A N 1
ATOM 8402 C CA . TRP A 1 1094 ? 8.728 -11.356 -4.264 1.00 72.56 1094 TRP A CA 1
ATOM 8403 C C . TRP A 1 1094 ? 8.129 -10.310 -5.210 1.00 72.56 1094 TRP A C 1
ATOM 8405 O O . TRP A 1 1094 ? 7.963 -9.171 -4.785 1.00 72.56 1094 TRP A O 1
ATOM 8415 N N . ASP A 1 1095 ? 7.697 -10.702 -6.412 1.00 61.44 1095 ASP A N 1
ATOM 8416 C CA . ASP A 1 1095 ? 7.113 -9.794 -7.417 1.00 61.44 1095 ASP A CA 1
ATOM 8417 C C . ASP A 1 1095 ? 5.874 -9.038 -6.913 1.00 61.44 1095 ASP A C 1
ATOM 8419 O O . ASP A 1 1095 ? 5.641 -7.884 -7.270 1.00 61.44 1095 ASP A O 1
ATOM 8423 N N . SER A 1 1096 ? 5.075 -9.674 -6.050 1.00 64.81 1096 SER A N 1
ATOM 8424 C CA . SER A 1 1096 ? 3.889 -9.067 -5.437 1.00 64.81 1096 SER A CA 1
ATOM 8425 C C . SER A 1 1096 ? 4.076 -8.709 -3.963 1.00 64.81 1096 SER A C 1
ATOM 8427 O O . SER A 1 1096 ? 3.098 -8.343 -3.307 1.00 64.81 1096 SER A O 1
ATOM 8429 N N . GLY A 1 1097 ? 5.267 -8.941 -3.404 1.00 79.75 1097 GLY A N 1
ATOM 8430 C CA . GLY A 1 1097 ? 5.545 -8.795 -1.977 1.00 79.75 1097 GLY A CA 1
ATOM 8431 C C . GLY A 1 1097 ? 4.634 -9.635 -1.073 1.00 79.75 1097 GLY A C 1
ATOM 8432 O O . GLY A 1 1097 ? 4.040 -9.086 -0.150 1.00 79.75 1097 GLY A O 1
ATOM 8433 N N . LEU A 1 1098 ? 4.492 -10.943 -1.322 1.00 86.19 1098 LEU A N 1
ATOM 8434 C CA . LEU A 1 1098 ? 3.689 -11.854 -0.488 1.00 86.19 1098 LEU A CA 1
ATOM 8435 C C . LEU A 1 1098 ? 4.568 -12.929 0.164 1.00 86.19 1098 LEU A C 1
ATOM 8437 O O . LEU A 1 1098 ? 5.329 -13.605 -0.519 1.00 86.19 1098 LEU A O 1
ATOM 8441 N N . VAL A 1 1099 ? 4.419 -13.140 1.473 1.00 90.50 1099 VAL A N 1
ATOM 8442 C CA . VAL A 1 1099 ? 5.016 -14.271 2.203 1.00 90.50 1099 VAL A CA 1
ATOM 8443 C C . VAL A 1 1099 ? 3.926 -15.033 2.950 1.00 90.50 1099 VAL A C 1
ATOM 8445 O O . VAL A 1 1099 ? 3.073 -14.430 3.599 1.00 90.50 1099 VAL A O 1
ATOM 8448 N N . THR A 1 1100 ? 3.950 -16.362 2.891 1.00 90.69 1100 THR A N 1
ATOM 8449 C CA . THR A 1 1100 ? 3.002 -17.231 3.604 1.00 90.69 1100 THR A CA 1
ATOM 8450 C C . THR A 1 1100 ? 3.724 -18.195 4.530 1.00 90.69 1100 THR A C 1
ATOM 8452 O O . THR A 1 1100 ? 4.689 -18.826 4.099 1.00 90.69 1100 THR A O 1
ATOM 8455 N N . ILE A 1 1101 ? 3.240 -18.332 5.766 1.00 92.62 1101 ILE A N 1
ATOM 8456 C CA . ILE A 1 1101 ? 3.822 -19.198 6.808 1.00 92.62 1101 ILE A CA 1
ATOM 8457 C C . ILE A 1 1101 ? 2.713 -19.868 7.640 1.00 92.62 1101 ILE A C 1
ATOM 8459 O O . ILE A 1 1101 ? 1.572 -19.390 7.659 1.00 92.62 1101 ILE A O 1
ATOM 8463 N N . SER A 1 1102 ? 3.020 -20.948 8.359 1.00 91.75 1102 SER A N 1
ATOM 8464 C CA . SER A 1 1102 ? 2.130 -21.506 9.390 1.00 91.75 1102 SER A CA 1
ATOM 8465 C C . SER A 1 1102 ? 2.078 -20.644 10.652 1.00 91.75 1102 SER A C 1
ATOM 8467 O O . SER A 1 1102 ? 2.908 -19.762 10.878 1.00 91.75 1102 SER A O 1
ATOM 8469 N N . LEU A 1 1103 ? 1.077 -20.900 11.501 1.00 91.50 1103 LEU A N 1
ATOM 8470 C CA . LEU A 1 1103 ? 1.038 -20.311 12.839 1.00 91.50 1103 LEU A CA 1
ATOM 8471 C C . LEU A 1 1103 ? 2.287 -20.694 13.662 1.00 91.50 1103 LEU A C 1
ATOM 8473 O O . LEU A 1 1103 ? 2.781 -21.816 13.532 1.00 91.50 1103 LEU A O 1
ATOM 8477 N N . PRO A 1 1104 ? 2.759 -19.800 14.554 1.00 93.94 1104 PRO A N 1
ATOM 8478 C CA . PRO A 1 1104 ? 3.836 -20.113 15.485 1.00 93.94 1104 PRO A CA 1
ATOM 8479 C C . PRO A 1 1104 ? 3.521 -21.376 16.309 1.00 93.94 1104 PRO A C 1
ATOM 8481 O O . PRO A 1 1104 ? 2.368 -21.549 16.707 1.00 93.94 1104 PRO A O 1
ATOM 8484 N N . PRO A 1 1105 ? 4.516 -22.221 16.642 1.00 91.25 1105 PRO A N 1
ATOM 8485 C CA . PRO A 1 1105 ? 4.282 -23.546 17.227 1.00 91.25 1105 PRO A CA 1
ATOM 8486 C C . PRO A 1 1105 ? 3.445 -23.579 18.514 1.00 91.25 1105 PRO A C 1
ATOM 8488 O O . PRO A 1 1105 ? 2.732 -24.550 18.751 1.00 91.25 1105 PRO A O 1
ATOM 8491 N N . ASN A 1 1106 ? 3.519 -22.537 19.353 1.00 91.69 1106 ASN A N 1
ATOM 8492 C CA . ASN A 1 1106 ? 2.765 -22.474 20.610 1.00 91.69 1106 ASN A CA 1
ATOM 8493 C C . ASN A 1 1106 ? 1.437 -21.716 20.487 1.00 91.69 1106 ASN A C 1
ATOM 8495 O O . ASN A 1 1106 ? 0.698 -21.641 21.467 1.00 91.69 1106 ASN A O 1
ATOM 8499 N N . VAL A 1 1107 ? 1.125 -21.142 19.321 1.00 90.81 1107 VAL A N 1
ATOM 8500 C CA . VAL A 1 1107 ? -0.199 -20.567 19.066 1.00 90.81 1107 VAL A CA 1
ATOM 8501 C C . VAL A 1 1107 ? -1.139 -21.728 18.738 1.00 90.81 1107 VAL A C 1
ATOM 8503 O O . VAL A 1 1107 ? -0.897 -22.436 17.760 1.00 90.81 1107 VAL A O 1
ATOM 8506 N N . PRO A 1 1108 ? -2.211 -21.958 19.521 1.00 87.38 1108 PRO A N 1
ATOM 8507 C CA . PRO A 1 1108 ? -3.086 -23.098 19.292 1.00 87.38 1108 PRO A CA 1
ATOM 8508 C C . PRO A 1 1108 ? -3.672 -23.081 17.879 1.00 87.38 1108 PRO A C 1
ATOM 8510 O O . PRO A 1 1108 ? -4.158 -22.046 17.421 1.00 87.38 1108 PRO A O 1
ATOM 8513 N N . ALA A 1 1109 ? -3.662 -24.231 17.208 1.00 82.19 1109 ALA A N 1
ATOM 8514 C CA . ALA A 1 1109 ? -4.360 -24.414 15.943 1.00 82.19 1109 ALA A CA 1
ATOM 8515 C C . ALA A 1 1109 ? -5.882 -24.433 16.154 1.00 82.19 1109 ALA A C 1
ATOM 8517 O O . ALA A 1 1109 ? -6.381 -24.823 17.215 1.00 82.19 1109 ALA A O 1
ATOM 8518 N N . ASP A 1 1110 ? -6.632 -24.050 15.124 1.00 74.94 1110 ASP A N 1
ATOM 8519 C CA . ASP A 1 1110 ? -8.077 -24.262 15.102 1.00 74.94 1110 ASP A CA 1
ATOM 8520 C C . ASP A 1 1110 ? -8.357 -25.775 15.133 1.00 74.94 1110 ASP A C 1
ATOM 8522 O O . ASP A 1 1110 ? -7.867 -26.509 14.277 1.00 74.94 1110 ASP A O 1
ATOM 8526 N N . LYS A 1 1111 ? -9.129 -26.261 16.116 1.00 59.81 1111 LYS A N 1
ATOM 8527 C CA . LYS A 1 1111 ? -9.601 -27.659 16.129 1.00 59.81 1111 LYS A CA 1
ATOM 8528 C C . LYS A 1 1111 ? -10.615 -27.863 14.994 1.00 59.81 1111 LYS A C 1
ATOM 8530 O O . LYS A 1 1111 ? -11.414 -26.964 14.738 1.00 59.81 1111 LYS A O 1
ATOM 8535 N N . ASP A 1 1112 ? -10.660 -29.061 14.397 1.00 39.81 1112 ASP A N 1
ATOM 8536 C CA . ASP A 1 1112 ? -11.498 -29.453 13.232 1.00 39.81 1112 ASP A CA 1
ATOM 8537 C C . ASP A 1 1112 ? -13.031 -29.345 13.415 1.00 39.81 1112 ASP A C 1
ATOM 8539 O O . ASP A 1 1112 ? -13.824 -29.794 12.588 1.00 39.81 1112 ASP A O 1
ATOM 8543 N N . LYS A 1 1113 ? -13.489 -28.700 14.485 1.00 38.28 1113 LYS A N 1
ATOM 8544 C CA . LYS A 1 1113 ? -14.849 -28.197 14.645 1.00 38.28 1113 LYS A CA 1
ATOM 8545 C C . LYS A 1 1113 ? -14.728 -26.749 15.085 1.00 38.28 1113 LYS A C 1
ATOM 8547 O O . LYS A 1 1113 ? -14.458 -26.485 16.255 1.00 38.28 1113 LYS A O 1
ATOM 8552 N N . VAL A 1 1114 ? -14.917 -25.820 14.148 1.00 36.41 1114 VAL A N 1
ATOM 8553 C CA . VAL A 1 1114 ? -14.956 -24.377 14.422 1.00 36.41 1114 VAL A CA 1
ATOM 8554 C C . VAL A 1 1114 ? -16.179 -24.087 15.298 1.00 36.41 1114 VAL A C 1
ATOM 8556 O O . VAL A 1 1114 ? -17.250 -23.721 14.815 1.00 36.41 1114 VAL A O 1
ATOM 8559 N N . GLY A 1 1115 ? -16.034 -24.294 16.607 1.00 31.02 1115 GLY A N 1
ATOM 8560 C CA . GLY A 1 1115 ? -16.892 -23.681 17.606 1.00 31.02 1115 GLY A CA 1
ATOM 8561 C C . GLY A 1 1115 ? -16.781 -22.178 17.407 1.00 31.02 1115 GLY A C 1
ATOM 8562 O O . GLY A 1 1115 ? -15.675 -21.644 17.360 1.00 31.02 1115 GLY A O 1
ATOM 8563 N N . LYS A 1 1116 ? -17.923 -21.529 17.174 1.00 33.78 1116 LYS A N 1
ATOM 8564 C CA . LYS A 1 1116 ? -18.046 -20.088 16.958 1.00 33.78 1116 LYS A CA 1
ATOM 8565 C C . LYS A 1 1116 ? -17.211 -19.346 18.007 1.00 33.78 1116 LYS A C 1
ATOM 8567 O O . LYS A 1 1116 ? -17.601 -19.279 19.163 1.00 33.78 1116 LYS A O 1
ATOM 8572 N N . TYR A 1 1117 ? -16.070 -18.802 17.601 1.00 36.62 1117 TYR A N 1
ATOM 8573 C CA . TYR A 1 1117 ? -15.445 -17.726 18.353 1.00 36.62 1117 TYR A CA 1
ATOM 8574 C C . TYR A 1 1117 ? -16.410 -16.543 18.284 1.00 36.62 1117 TYR A C 1
ATOM 8576 O O . TYR A 1 1117 ? -16.743 -16.123 17.171 1.00 36.62 1117 TYR A O 1
ATOM 8584 N N . ASP A 1 1118 ? -16.891 -16.077 19.442 1.00 32.22 1118 ASP A N 1
ATOM 8585 C CA . ASP A 1 1118 ? -17.734 -14.885 19.594 1.00 32.22 1118 ASP A CA 1
ATOM 8586 C C . ASP A 1 1118 ? -17.161 -13.767 18.717 1.00 32.22 1118 ASP A C 1
ATOM 8588 O O . ASP A 1 1118 ? -16.071 -13.235 18.958 1.00 32.22 1118 ASP A O 1
ATOM 8592 N N . ARG A 1 1119 ? -17.857 -13.486 17.614 1.00 36.31 1119 ARG A N 1
ATOM 8593 C CA . ARG A 1 1119 ? -17.397 -12.580 16.564 1.00 36.31 1119 ARG A CA 1
ATOM 8594 C C . ARG A 1 1119 ? -17.614 -11.156 17.050 1.00 36.31 1119 ARG A C 1
ATOM 8596 O O . ARG A 1 1119 ? -18.648 -10.557 16.775 1.00 36.31 1119 ARG A O 1
ATOM 8603 N N . LEU A 1 1120 ? -16.628 -10.606 17.749 1.00 37.28 1120 LEU A N 1
ATOM 8604 C CA . LEU A 1 1120 ? -16.525 -9.170 17.987 1.00 37.28 1120 LEU A CA 1
ATOM 8605 C C . LEU A 1 1120 ? -16.163 -8.504 16.656 1.00 37.28 1120 LEU A C 1
ATOM 8607 O O . LEU A 1 1120 ? -14.995 -8.372 16.306 1.00 37.28 1120 LEU A O 1
ATOM 8611 N N . TYR A 1 1121 ? -17.200 -8.220 15.869 1.00 33.38 1121 TYR A N 1
ATOM 8612 C CA . TYR A 1 1121 ? -17.170 -7.428 14.644 1.00 33.38 1121 TYR A CA 1
ATOM 8613 C C . TYR A 1 1121 ? -15.960 -7.684 13.724 1.00 33.38 1121 TYR A C 1
ATOM 8615 O O . TYR A 1 1121 ? -15.080 -6.845 13.546 1.00 33.38 1121 TYR A O 1
ATOM 8623 N N . TRP A 1 1122 ? -15.946 -8.853 13.079 1.00 32.97 1122 TRP A N 1
ATOM 8624 C CA . TRP A 1 1122 ? -15.210 -9.044 11.828 1.00 32.97 1122 TRP A CA 1
ATOM 8625 C C . TRP A 1 1122 ? -16.159 -9.499 10.724 1.00 32.97 1122 TRP A C 1
ATOM 8627 O O . TRP A 1 1122 ? -17.020 -10.358 10.941 1.00 32.97 1122 TRP A O 1
ATOM 8637 N N . ARG A 1 1123 ? -15.968 -8.874 9.552 1.00 36.31 1123 ARG A N 1
ATOM 8638 C CA . ARG A 1 1123 ? -16.632 -9.098 8.261 1.00 36.31 1123 ARG A CA 1
ATOM 8639 C C . ARG A 1 1123 ? -17.148 -10.524 8.121 1.00 36.31 1123 ARG A C 1
ATOM 8641 O O . ARG A 1 1123 ? -16.374 -11.481 8.080 1.00 36.31 1123 ARG A O 1
ATOM 8648 N N . ARG A 1 1124 ? -18.466 -10.666 7.993 1.00 26.42 1124 ARG A N 1
ATOM 8649 C CA . ARG A 1 1124 ? -19.083 -11.905 7.517 1.00 26.42 1124 ARG A CA 1
ATOM 8650 C C . ARG A 1 1124 ? -18.782 -11.997 6.015 1.00 26.42 1124 ARG A C 1
ATOM 8652 O O . ARG A 1 1124 ? -19.621 -11.607 5.214 1.00 26.42 1124 ARG A O 1
ATOM 8659 N N . ARG A 1 1125 ? -17.563 -12.406 5.654 1.00 30.38 1125 ARG A N 1
ATOM 8660 C CA . ARG A 1 1125 ? -17.261 -12.849 4.288 1.00 30.38 1125 ARG A CA 1
ATOM 8661 C C . ARG A 1 1125 ? -17.876 -14.220 4.056 1.00 30.38 1125 ARG A C 1
ATOM 8663 O O . ARG A 1 1125 ? -17.723 -15.081 4.957 1.00 30.38 1125 ARG A O 1
#

Foldseek 3Di:
DDDPADAAAFFFDDDAFLALPFQAFAEEEEEELQDFLAFDPDAFPPPPPPPPDDDDDDDDDDDDDDDDDDDDDDDDPDDPCVVPVPDPDPDPAFPFDDWDFDPDPFTFTDGGDDPDPPQCDPPDPPDPDPPDPLPGDGPPDDRPFQAAPEPSCQLVLVLVLVQLVDCQQFQSHQYWYKYDFDDWDPPDDDDDDTPDGDDDDDDPPDDDDDDDPFDLQDDPDDDDDDDDDDDDDDDDDDDDDDDDDDDDDPDDPLQFLFMDTQFDRGRQWDDDPNDTDGDPRSVSVSLQSGNDDDPPRHHDHRPSDHADLQQLANRDDPVPPQAHGHPLQLLQAFTNNGGCQPQPCQATHHDPPPAQQRHAEYEYEDQRHDPPPPDQNLVSLLSQQPRKYFHPVNPADPLPRHGRIHHGYQYAYAHSGDCDHPDPVSVVSLVSQQSSNCCSHPVDRDSPDHHQHPSDSVSSSQSSNVVSLVVSWQKFFQAFWDWDADPVRKIKIKFKMWTQRSLNFAFFIFIKIWIWIADPVRDTDTQAILQLQLQLDDLLCAWEWEQQAQPFIDRQRDNNDGPPLVSLLVQLVHDCDQHHSSVVSVLLSSLLSWAQQSQDDPRDDGQRSPSPPNCCPNNHDPRTHGNFGGQNLKAKDWDWDQDPVRDIFIWIWIAHQLQWIWIAGPNHSHTLHIYRYSSCSGNNNNVQQQDDPNDGDHDPDPRDSHSGGRGQHQNEYKDWDQFPVRWIKIKGASQSGFLKIFIWTCSPVNDIAGQKMKGWQQWACDDNDSGTDGDPWIWMWMDGRNHIDIGTLVRLPPFQQNLNLATRQHEHWFWFDEPRAIWIKTKRAFHDPPQDFDWTWIFIAGNRHNGTPAIATDPQAGGFQAYKFAFAPAFPHRYGAWIWGWWQLRWIWIGGSVVSDIDTLADRCLQPLFFTFNYGWDWADDPRFIKIKGKGFASVPSTRPSGQFIKIKMAGPVCSVVSQRYHNVQAAEDEQFWQFWGPFQGMHMYTFDDDDPFGKGWLEIWDDAQQKTWTKIWGADPDNSFRTKIKIFIAGRRIRGALQPIGRIFMDTQKHFNYWDDDQFKIKTTIGGSGDDDPSRQCSRANPPWDDDSNSRIIMGGGRNNRDGQDPDPPDRRDSDDDPD

Solvent-accessible surface area (backbone atoms only — not comparable to full-atom values): 62218 Å² total; per-residue (Å²): 135,82,77,84,84,61,69,40,63,52,33,61,51,76,76,59,88,48,59,87,78,63,66,57,29,40,40,35,35,37,49,48,40,27,33,66,56,57,64,66,95,79,67,57,89,84,67,75,68,81,66,94,83,71,78,96,77,87,89,89,87,85,84,91,79,89,78,83,84,87,80,92,81,83,87,65,94,88,52,100,62,59,78,74,76,72,59,89,70,81,80,87,76,46,81,75,66,79,79,56,82,57,94,51,106,60,82,56,79,63,87,52,62,77,92,60,84,86,51,81,47,93,89,46,98,79,41,89,75,88,87,57,94,67,78,62,80,49,93,94,58,82,60,93,58,78,54,53,96,32,80,49,42,40,65,59,31,48,48,53,31,52,49,68,68,33,62,92,67,41,36,70,27,27,44,25,48,27,30,67,79,51,79,56,79,82,87,64,81,98,76,67,82,83,60,84,41,73,72,92,78,86,68,101,80,82,80,88,90,91,73,73,95,82,65,57,81,67,85,83,81,84,87,83,90,85,81,92,77,87,88,81,87,86,84,90,85,88,83,82,90,84,83,93,72,89,81,86,92,62,82,82,75,71,53,58,54,28,34,41,64,80,45,77,65,37,47,32,27,44,84,53,96,91,42,77,41,78,30,75,56,30,54,64,51,34,40,38,32,53,28,53,76,58,101,87,37,58,57,68,75,68,79,56,78,56,43,60,33,20,32,35,45,55,53,61,47,93,93,46,79,83,59,88,18,15,56,30,38,55,75,25,25,21,59,94,50,44,65,34,83,81,46,80,55,33,85,49,54,54,64,73,62,88,49,38,57,30,47,34,35,36,39,39,39,36,51,76,38,62,55,84,80,80,63,58,52,45,58,18,34,32,53,24,18,68,44,48,35,37,28,61,93,65,37,65,31,87,89,73,76,38,59,28,48,31,41,50,28,36,32,45,34,38,28,33,50,68,92,80,40,84,48,71,67,42,43,49,51,46,53,50,45,32,44,27,10,7,14,8,65,78,59,44,90,78,73,84,38,63,44,37,58,30,52,45,68,63,43,39,53,40,39,52,50,52,50,39,47,64,76,52,45,53,37,18,13,38,34,50,36,49,78,45,79,44,94,89,69,45,43,39,37,38,26,38,10,27,30,47,55,86,60,56,82,14,37,65,40,43,19,39,41,35,34,28,37,44,50,98,87,65,49,80,40,85,72,40,36,34,35,45,45,46,17,62,43,60,44,43,75,43,36,36,31,35,59,41,86,72,73,9,66,38,73,32,30,51,87,59,43,78,53,64,39,60,61,52,9,54,44,28,62,50,61,66,75,88,48,52,24,33,54,53,37,48,55,51,51,41,40,65,47,10,43,40,73,74,49,72,50,102,77,70,56,54,42,64,65,73,66,53,96,56,75,61,47,66,59,39,45,86,67,44,44,82,58,40,33,22,19,43,57,23,20,63,43,79,47,80,45,77,44,97,86,76,47,73,52,47,38,36,36,36,30,14,38,71,34,34,41,36,35,22,36,65,92,70,26,44,70,70,37,32,33,39,50,55,86,35,46,28,20,32,24,50,55,34,39,52,30,57,97,87,38,68,54,62,69,94,53,96,79,70,78,60,55,24,41,35,38,31,32,23,28,7,39,43,46,72,48,72,43,93,88,68,42,28,41,35,38,42,25,16,5,72,17,32,25,29,40,36,32,29,42,40,68,43,76,93,64,59,46,56,37,29,35,41,31,30,47,46,51,32,70,61,89,90,57,74,64,60,42,74,40,94,75,35,32,38,39,40,33,46,44,37,48,74,48,80,32,47,58,75,70,33,57,88,43,56,66,54,50,82,66,36,24,25,21,51,17,43,66,42,75,35,26,46,98,89,40,51,26,34,35,27,27,19,6,43,76,59,89,86,69,63,88,53,62,14,35,36,42,34,20,35,58,72,70,56,37,51,76,44,76,46,69,48,92,86,37,31,34,14,21,12,24,49,43,48,44,39,90,46,86,87,48,49,47,52,38,43,32,37,37,33,14,41,55,37,24,32,36,40,34,32,57,87,75,73,44,71,46,78,34,28,48,61,64,29,53,76,45,29,8,3,14,29,39,31,54,28,76,46,63,49,94,88,41,52,30,38,34,40,43,15,20,33,65,87,64,67,38,31,84,89,32,78,32,18,28,42,37,23,30,40,44,69,43,26,74,70,63,60,36,74,46,45,87,50,37,31,77,31,54,57,88,41,72,49,51,31,92,50,75,65,12,32,37,27,56,46,59,63,64,77,94,33,43,35,18,29,39,37,51,47,45,74,50,76,40,25,38,33,35,26,25,33,26,48,42,91,53,87,80,28,41,21,36,13,33,46,36,26,28,29,49,60,32,51,37,38,17,59,67,61,44,25,52,38,61,41,74,23,31,36,45,29,16,75,32,78,56,90,58,35,37,36,29,7,21,29,54,65,46,93,72,54,69,67,58,50,22,70,45,61,35,89,72,40,46,77,42,64,85,36,10,40,37,38,30,60,59,47,82,66,41,63,69,80,60,102,64,83,69,82,70,82,62,63,74,65,84,90,122

Nearest PDB structures (foldseek):
  1h4i-assembly1_A  TM=3.149E-01  e=2.360E-07  Methylorubrum extorquens
  1w6s-assembly1_A  TM=3.034E-01  e=6.010E-07  Methylorubrum extorquens

Mean predicted aligned error: 16.67 Å